Protein AF-0000000079011042 (afdb_homodimer)

Structure (mmCIF, N/CA/C/O backbone):
data_AF-0000000079011042-model_v1
#
loop_
_entity.id
_entity.type
_entity.pdbx_description
1 polymer 'Uncharacterized protein'
#
loop_
_atom_site.group_PDB
_atom_site.id
_atom_site.type_symbol
_atom_site.label_atom_id
_atom_site.label_alt_id
_atom_site.label_comp_id
_atom_site.label_asym_id
_atom_site.label_entity_id
_atom_site.label_seq_id
_atom_site.pdbx_PDB_ins_code
_atom_site.Cartn_x
_atom_site.Cartn_y
_atom_site.Cartn_z
_atom_site.occupancy
_atom_site.B_iso_or_equiv
_atom_site.auth_seq_id
_atom_site.auth_comp_id
_atom_site.auth_asym_id
_atom_site.auth_atom_id
_atom_site.pdbx_PDB_model_num
ATOM 1 N N . MET A 1 1 ? -38.312 -37.188 -21.188 1 20.52 1 MET A N 1
ATOM 2 C CA . MET A 1 1 ? -38.312 -37.312 -19.734 1 20.52 1 MET A CA 1
ATOM 3 C C . MET A 1 1 ? -37.5 -36.188 -19.094 1 20.52 1 MET A C 1
ATOM 5 O O . MET A 1 1 ? -36.344 -35.969 -19.453 1 20.52 1 MET A O 1
ATOM 9 N N . ALA A 1 2 ? -38.125 -35.094 -18.25 1 23.41 2 ALA A N 1
ATOM 10 C CA . ALA A 1 2 ? -37.875 -33.719 -17.766 1 23.41 2 ALA A CA 1
ATOM 11 C C . ALA A 1 2 ? -36.781 -33.719 -16.734 1 23.41 2 ALA A C 1
ATOM 13 O O . ALA A 1 2 ? -36.656 -34.625 -15.906 1 23.41 2 ALA A O 1
ATOM 14 N N . THR A 1 3 ? -35.688 -32.812 -16.844 1 22.62 3 THR A N 1
ATOM 15 C CA . THR A 1 3 ? -34.375 -32.469 -16.312 1 22.62 3 THR A CA 1
ATOM 16 C C . THR A 1 3 ? -34.469 -31.859 -14.922 1 22.62 3 THR A C 1
ATOM 18 O O . THR A 1 3 ? -34.844 -30.688 -14.789 1 22.62 3 THR A O 1
ATOM 21 N N . ARG A 1 4 ? -35.062 -32.469 -13.797 1 23.34 4 ARG A N 1
ATOM 22 C CA . ARG A 1 4 ? -35.5 -31.844 -12.555 1 23.34 4 ARG A CA 1
ATOM 23 C C . ARG A 1 4 ? -34.312 -31.266 -11.781 1 23.34 4 ARG A C 1
ATOM 25 O O . ARG A 1 4 ? -33.344 -31.984 -11.469 1 23.34 4 ARG A O 1
ATOM 32 N N . GLY A 1 5 ? -34.031 -29.844 -11.695 1 21.88 5 GLY A N 1
ATOM 33 C CA . GLY A 1 5 ? -33.031 -28.844 -11.359 1 21.88 5 GLY A CA 1
ATOM 34 C C . GLY A 1 5 ? -32.844 -28.688 -9.859 1 21.88 5 GLY A C 1
ATOM 35 O O . GLY A 1 5 ? -33.75 -28.359 -9.133 1 21.88 5 GLY A O 1
ATOM 36 N N . VAL A 1 6 ? -32 -29.5 -9.078 1 22.42 6 VAL A N 1
ATOM 37 C CA . VAL A 1 6 ? -31.891 -29.641 -7.633 1 22.42 6 VAL A CA 1
ATOM 38 C C . VAL A 1 6 ? -31.391 -28.328 -7.023 1 22.42 6 VAL A C 1
ATOM 40 O O . VAL A 1 6 ? -30.359 -27.812 -7.43 1 22.42 6 VAL A O 1
ATOM 43 N N . SER A 1 7 ? -32.25 -27.453 -6.191 1 20.88 7 SER A N 1
ATOM 44 C CA . SER A 1 7 ? -32.312 -26.172 -5.512 1 20.88 7 SER A CA 1
ATOM 45 C C . SER A 1 7 ? -31.406 -26.125 -4.289 1 20.88 7 SER A C 1
ATOM 47 O O . SER A 1 7 ? -31.703 -26.75 -3.268 1 20.88 7 SER A O 1
ATOM 49 N N . PHE A 1 8 ? -30.078 -26.125 -4.207 1 20.55 8 PHE A N 1
ATOM 50 C CA . PHE A 1 8 ? -29.25 -26.172 -3.006 1 20.55 8 PHE A CA 1
ATOM 51 C C . PHE A 1 8 ? -29.422 -24.906 -2.178 1 20.55 8 PHE A C 1
ATOM 53 O O . PHE A 1 8 ? -29.109 -23.812 -2.637 1 20.55 8 PHE A O 1
ATOM 60 N N . ARG A 1 9 ? -30.281 -24.859 -1.066 1 20 9 ARG A N 1
ATOM 61 C CA . ARG A 1 9 ? -30.719 -23.891 -0.067 1 20 9 ARG A CA 1
ATOM 62 C C . ARG A 1 9 ? -29.547 -23.391 0.77 1 20 9 ARG A C 1
ATOM 64 O O . ARG A 1 9 ? -28.875 -24.188 1.427 1 20 9 ARG A O 1
ATOM 71 N N . PHE A 1 10 ? -28.828 -22.25 0.557 1 19.45 10 PHE A N 1
ATOM 72 C CA . PHE A 1 10 ? -27.844 -21.422 1.244 1 19.45 10 PHE A CA 1
ATOM 73 C C . PHE A 1 10 ? -28.438 -20.859 2.535 1 19.45 10 PHE A C 1
ATOM 75 O O . PHE A 1 10 ? -29.344 -20.016 2.5 1 19.45 10 PHE A O 1
ATOM 82 N N . ILE A 1 11 ? -28.547 -21.578 3.721 1 19.67 11 ILE A N 1
ATOM 83 C CA . ILE A 1 11 ? -29.141 -21.234 5.012 1 19.67 11 ILE A CA 1
ATOM 84 C C . ILE A 1 11 ? -28.438 -20.016 5.602 1 19.67 11 ILE A C 1
ATOM 86 O O . ILE A 1 11 ? -27.219 -20.031 5.824 1 19.67 11 ILE A O 1
ATOM 90 N N . SER A 1 12 ? -28.984 -18.75 5.617 1 18.52 12 SER A N 1
ATOM 91 C CA . SER A 1 12 ? -28.828 -17.406 6.168 1 18.52 12 SER A CA 1
ATOM 92 C C . SER A 1 12 ? -28.891 -17.422 7.691 1 18.52 12 SER A C 1
ATOM 94 O O . SER A 1 12 ? -29.906 -17.812 8.273 1 18.52 12 SER A O 1
ATOM 96 N N . CYS A 1 13 ? -27.844 -17.828 8.5 1 19.19 13 CYS A N 1
ATOM 97 C CA . CYS A 1 13 ? -27.828 -17.891 9.953 1 19.19 13 CYS A CA 1
ATOM 98 C C . CYS A 1 13 ? -28.234 -16.562 10.57 1 19.19 13 CYS A C 1
ATOM 100 O O . CYS A 1 13 ? -27.484 -15.586 10.508 1 19.19 13 CYS A O 1
ATOM 102 N N . VAL A 1 14 ? -29.547 -16.172 10.641 1 17.09 14 VAL A N 1
ATOM 103 C CA . VAL A 1 14 ? -30.391 -15.078 11.141 1 17.09 14 VAL A CA 1
ATOM 104 C C . VAL A 1 14 ? -30.031 -14.781 12.594 1 17.09 14 VAL A C 1
ATOM 106 O O . VAL A 1 14 ? -29.562 -15.656 13.32 1 17.09 14 VAL A O 1
ATOM 109 N N . ALA A 1 15 ? -30.359 -13.531 13.047 1 18.25 15 ALA A N 1
ATOM 110 C CA . ALA A 1 15 ? -30.391 -12.375 13.938 1 18.25 15 ALA A CA 1
ATOM 111 C C . ALA A 1 15 ? -31.219 -12.656 15.18 1 18.25 15 ALA A C 1
ATOM 113 O O . ALA A 1 15 ? -32.219 -11.977 15.445 1 18.25 15 ALA A O 1
ATOM 114 N N . LEU A 1 16 ? -31.297 -13.914 15.75 1 16.11 16 LEU A N 1
ATOM 115 C CA . LEU A 1 16 ? -32.406 -14.039 16.688 1 16.11 16 LEU A CA 1
ATOM 116 C C . LEU A 1 16 ? -32.312 -13.008 17.797 1 16.11 16 LEU A C 1
ATOM 118 O O . LEU A 1 16 ? -31.203 -12.711 18.266 1 16.11 16 LEU A O 1
ATOM 122 N N . ILE A 1 17 ? -33.469 -12.516 18.438 1 17.62 17 ILE A N 1
ATOM 123 C CA . ILE A 1 17 ? -34.375 -11.578 19.094 1 17.62 17 ILE A CA 1
ATOM 124 C C . ILE A 1 17 ? -34.188 -11.68 20.609 1 17.62 17 ILE A C 1
ATOM 126 O O . ILE A 1 17 ? -34.75 -10.859 21.344 1 17.62 17 ILE A O 1
ATOM 130 N N . ALA A 1 18 ? -33.281 -12.539 21.203 1 16.64 18 ALA A N 1
ATOM 131 C CA . ALA A 1 18 ? -33.906 -13.008 22.438 1 16.64 18 ALA A CA 1
ATOM 132 C C . ALA A 1 18 ? -34.094 -11.852 23.422 1 16.64 18 ALA A C 1
ATOM 134 O O . ALA A 1 18 ? -33.25 -10.961 23.516 1 16.64 18 ALA A O 1
ATOM 135 N N . MET A 1 19 ? -35.219 -11.836 24.234 1 16.66 19 MET A N 1
ATOM 136 C CA . MET A 1 19 ? -36.281 -11.195 25 1 16.66 19 MET A CA 1
ATOM 137 C C . MET A 1 19 ? -35.75 -10.672 26.328 1 16.66 19 MET A C 1
ATOM 139 O O . MET A 1 19 ? -36.062 -9.547 26.734 1 16.66 19 MET A O 1
ATOM 143 N N . LEU A 1 20 ? -35.188 -11.562 27.25 1 16.36 20 LEU A N 1
ATOM 144 C CA . LEU A 1 20 ? -36 -11.742 28.453 1 16.36 20 LEU A CA 1
ATOM 145 C C . LEU A 1 20 ? -35.75 -10.625 29.453 1 16.36 20 LEU A C 1
ATOM 147 O O . LEU A 1 20 ? -34.75 -9.906 29.344 1 16.36 20 LEU A O 1
ATOM 151 N N . HIS A 1 21 ? -35.594 -10.914 30.828 1 17.55 21 HIS A N 1
ATOM 152 C CA . HIS A 1 21 ? -36.406 -10.742 32.031 1 17.55 21 HIS A CA 1
ATOM 153 C C . HIS A 1 21 ? -35.75 -9.727 32.969 1 17.55 21 HIS A C 1
ATOM 155 O O . HIS A 1 21 ? -36.406 -9.258 33.906 1 17.55 21 HIS A O 1
ATOM 161 N N . ALA A 1 22 ? -34.438 -9.289 32.969 1 17.78 22 ALA A N 1
ATOM 162 C CA . ALA A 1 22 ? -34 -9.273 34.344 1 17.78 22 ALA A CA 1
ATOM 163 C C . ALA A 1 22 ? -34.656 -8.148 35.125 1 17.78 22 ALA A C 1
ATOM 165 O O . ALA A 1 22 ? -34.656 -6.996 34.688 1 17.78 22 ALA A O 1
ATOM 166 N N . ALA A 1 23 ? -35.531 -8.43 36.125 1 18.31 23 ALA A N 1
ATOM 167 C CA . ALA A 1 23 ? -36.5 -7.871 37.062 1 18.31 23 ALA A CA 1
ATOM 168 C C . ALA A 1 23 ? -35.812 -6.992 38.094 1 18.31 23 ALA A C 1
ATOM 170 O O . ALA A 1 23 ? -36.438 -6.484 39.031 1 18.31 23 ALA A O 1
ATOM 171 N N . ASP A 1 24 ? -34.625 -6.379 37.812 1 18.48 24 ASP A N 1
ATOM 172 C CA . ASP A 1 24 ? -34.031 -6.062 39.125 1 18.48 24 ASP A CA 1
ATOM 173 C C . ASP A 1 24 ? -35 -5.273 40 1 18.48 24 ASP A C 1
ATOM 175 O O . ASP A 1 24 ? -35.812 -4.484 39.5 1 18.48 24 ASP A O 1
ATOM 179 N N . PRO A 1 25 ? -34.812 -5.535 41.312 1 19.03 25 PRO A N 1
ATOM 180 C CA . PRO A 1 25 ? -35.688 -5.402 42.5 1 19.03 25 PRO A CA 1
ATOM 181 C C . PRO A 1 25 ? -36 -3.943 42.812 1 19.03 25 PRO A C 1
ATOM 183 O O . PRO A 1 25 ? -35.344 -3.033 42.312 1 19.03 25 PRO A O 1
ATOM 186 N N . PRO A 1 26 ? -36.406 -3.791 44.094 1 18.61 26 PRO A N 1
ATOM 187 C CA . PRO A 1 26 ? -37.438 -3.082 44.812 1 18.61 26 PRO A CA 1
ATOM 188 C C . PRO A 1 26 ? -37.062 -1.648 45.156 1 18.61 26 PRO A C 1
ATOM 190 O O . PRO A 1 26 ? -35.875 -1.311 45.156 1 18.61 26 PRO A O 1
ATOM 193 N N . ALA A 1 27 ? -38.031 -0.776 45.531 1 20.2 27 ALA A N 1
ATOM 194 C CA . ALA A 1 27 ? -38.5 0.595 45.656 1 20.2 27 ALA A CA 1
ATOM 195 C C . ALA A 1 27 ? -37.969 1.25 46.906 1 20.2 27 ALA A C 1
ATOM 197 O O . ALA A 1 27 ? -38.375 2.357 47.281 1 20.2 27 ALA A O 1
ATOM 198 N N . SER A 1 28 ? -36.594 0.843 47.281 1 18.84 28 SER A N 1
ATOM 199 C CA . SER A 1 28 ? -36.5 1.133 48.719 1 18.84 28 SER A CA 1
ATOM 200 C C . SER A 1 28 ? -36.844 2.59 49 1 18.84 28 SER A C 1
ATOM 202 O O . SER A 1 28 ? -36.719 3.451 48.125 1 18.84 28 SER A O 1
ATOM 204 N N . THR A 1 29 ? -37.375 2.816 50.25 1 19.83 29 THR A N 1
ATOM 205 C CA . THR A 1 29 ? -38.156 3.758 51.062 1 19.83 29 THR A CA 1
ATOM 206 C C . THR A 1 29 ? -37.312 4.969 51.438 1 19.83 29 THR A C 1
ATOM 208 O O . THR A 1 29 ? -36.312 4.832 52.156 1 19.83 29 THR A O 1
ATOM 211 N N . THR A 1 30 ? -37.031 5.879 50.594 1 20.58 30 THR A N 1
ATOM 212 C CA . THR A 1 30 ? -36.188 7.027 50.906 1 20.58 30 THR A CA 1
ATOM 213 C C . THR A 1 30 ? -36.781 7.863 52.031 1 20.58 30 THR A C 1
ATOM 215 O O . THR A 1 30 ? -37.875 8.406 51.875 1 20.58 30 THR A O 1
ATOM 218 N N . PRO A 1 31 ? -36.469 7.445 53.281 1 19.62 31 PRO A N 1
ATOM 219 C CA . PRO A 1 31 ? -37.156 8.172 54.375 1 19.62 31 PRO A CA 1
ATOM 220 C C . PRO A 1 31 ? -37 9.688 54.25 1 19.62 31 PRO A C 1
ATOM 222 O O . PRO A 1 31 ? -36.094 10.156 53.562 1 19.62 31 PRO A O 1
ATOM 225 N N . ALA A 1 32 ? -37.812 10.422 55.188 1 20.98 32 ALA A N 1
ATOM 226 C CA . ALA A 1 32 ? -38.438 11.727 55.375 1 20.98 32 ALA A CA 1
ATOM 227 C C . ALA A 1 32 ? -37.469 12.727 55.938 1 20.98 32 ALA A C 1
ATOM 229 O O . ALA A 1 32 ? -37.781 13.914 56.094 1 20.98 32 ALA A O 1
ATOM 230 N N . GLU A 1 33 ? -36.125 12.555 55.844 1 20 33 GLU A N 1
ATOM 231 C CA . GLU A 1 33 ? -35.469 13.258 56.969 1 20 33 GLU A CA 1
ATOM 232 C C . GLU A 1 33 ? -35.844 14.734 56.969 1 20 33 GLU A C 1
ATOM 234 O O . GLU A 1 33 ? -36.094 15.328 55.906 1 20 33 GLU A O 1
ATOM 239 N N . SER A 1 34 ? -35.969 15.305 58.25 1 21.3 34 SER A N 1
ATOM 240 C CA . SER A 1 34 ? -36.438 16.469 59 1 21.3 34 SER A CA 1
ATOM 241 C C . SER A 1 34 ? -35.625 17.719 58.656 1 21.3 34 SER A C 1
ATOM 243 O O . SER A 1 34 ? -34.438 17.625 58.344 1 21.3 34 SER A O 1
ATOM 245 N N . SER A 1 35 ? -36.281 18.797 58.375 1 21.55 35 SER A N 1
ATOM 246 C CA . SER A 1 35 ? -36.031 20.141 57.844 1 21.55 35 SER A CA 1
ATOM 247 C C . SER A 1 35 ? -35.25 21 58.812 1 21.55 35 SER A C 1
ATOM 249 O O . SER A 1 35 ? -35.062 22.203 58.594 1 21.55 35 SER A O 1
ATOM 251 N N . THR A 1 36 ? -34.25 20.391 59.625 1 22.75 36 THR A N 1
ATOM 252 C CA . THR A 1 36 ? -33.844 21.344 60.625 1 22.75 36 THR A CA 1
ATOM 253 C C . THR A 1 36 ? -33.344 22.641 60 1 22.75 36 THR A C 1
ATOM 255 O O . THR A 1 36 ? -32.531 22.609 59.094 1 22.75 36 THR A O 1
ATOM 258 N N . THR A 1 37 ? -34 23.719 60.344 1 23.45 37 THR A N 1
ATOM 259 C CA . THR A 1 37 ? -34 25.125 59.969 1 23.45 37 THR A CA 1
ATOM 260 C C . THR A 1 37 ? -32.688 25.781 60.375 1 23.45 37 THR A C 1
ATOM 262 O O . THR A 1 37 ? -32.438 25.984 61.562 1 23.45 37 THR A O 1
ATOM 265 N N . THR A 1 38 ? -31.484 25.156 60.188 1 23.09 38 THR A N 1
ATOM 266 C CA . THR A 1 38 ? -30.375 25.828 60.844 1 23.09 38 THR A CA 1
ATOM 267 C C . THR A 1 38 ? -30.234 27.266 60.344 1 23.09 38 THR A C 1
ATOM 269 O O . THR A 1 38 ? -30.297 27.516 59.125 1 23.09 38 THR A O 1
ATOM 272 N N . THR A 1 39 ? -30.219 28.219 61.25 1 26.06 39 THR A N 1
ATOM 273 C CA . THR A 1 39 ? -30.141 29.672 61.312 1 26.06 39 THR A CA 1
ATOM 274 C C . THR A 1 39 ? -28.781 30.156 60.781 1 26.06 39 THR A C 1
ATOM 276 O O . THR A 1 39 ? -27.75 29.875 61.375 1 26.06 39 THR A O 1
ATOM 279 N N . THR A 1 40 ? -28.328 29.797 59.594 1 25.03 40 THR A N 1
ATOM 280 C CA . THR A 1 40 ? -26.953 30.172 59.25 1 25.03 40 THR A CA 1
ATOM 281 C C . THR A 1 40 ? -26.781 31.688 59.25 1 25.03 40 THR A C 1
ATOM 283 O O . THR A 1 40 ? -27.531 32.406 58.562 1 25.03 40 THR A O 1
ATOM 286 N N . THR A 1 41 ? -26.109 32.188 60.25 1 26.92 41 THR A N 1
ATOM 287 C CA . THR A 1 41 ? -25.562 33.531 60.438 1 26.92 41 THR A CA 1
ATOM 288 C C . THR A 1 41 ? -24.766 33.969 59.219 1 26.92 41 THR A C 1
ATOM 290 O O . THR A 1 41 ? -23.906 33.25 58.719 1 26.92 41 THR A O 1
ATOM 293 N N . THR A 1 42 ? -25.219 35.031 58.531 1 26.92 42 THR A N 1
ATOM 294 C CA . THR A 1 42 ? -24.781 35.688 57.281 1 26.92 42 THR A CA 1
ATOM 295 C C . THR A 1 42 ? -23.406 36.312 57.469 1 26.92 42 THR A C 1
ATOM 297 O O . THR A 1 42 ? -23.25 37.281 58.188 1 26.92 42 THR A O 1
ATOM 300 N N . THR A 1 43 ? -22.359 35.594 58 1 30.7 43 THR A N 1
ATOM 301 C CA . THR A 1 43 ? -21.094 36.344 58.031 1 30.7 43 THR A CA 1
ATOM 302 C C . THR A 1 43 ? -20.766 36.906 56.656 1 30.7 43 THR A C 1
ATOM 304 O O . THR A 1 43 ? -20.922 36.188 55.625 1 30.7 43 THR A O 1
ATOM 307 N N . ALA A 1 44 ? -20.469 38.25 56.531 1 35.19 44 ALA A N 1
ATOM 308 C CA . ALA A 1 44 ? -20.109 39.094 55.406 1 35.19 44 ALA A CA 1
ATOM 309 C C . ALA A 1 44 ? -18.875 38.562 54.688 1 35.19 44 ALA A C 1
ATOM 311 O O . ALA A 1 44 ? -17.766 38.594 55.219 1 35.19 44 ALA A O 1
ATOM 312 N N . SER A 1 45 ? -18.938 37.25 54.25 1 32.62 45 SER A N 1
ATOM 313 C CA . SER A 1 45 ? -17.766 36.688 53.594 1 32.62 45 SER A CA 1
ATOM 314 C C . SER A 1 45 ? -17.188 37.625 52.531 1 32.62 45 SER A C 1
ATOM 316 O O . SER A 1 45 ? -17.906 38.125 51.656 1 32.62 45 SER A O 1
ATOM 318 N N . THR A 1 46 ? -16.312 38.531 52.906 1 33.44 46 THR A N 1
ATOM 319 C CA . THR A 1 46 ? -15.469 39.281 52 1 33.44 46 THR A CA 1
ATOM 320 C C . THR A 1 46 ? -15.031 38.375 50.812 1 33.44 46 THR A C 1
ATOM 322 O O . THR A 1 46 ? -14.32 37.406 51.031 1 33.44 46 THR A O 1
ATOM 325 N N . THR A 1 47 ? -15.906 38.188 49.938 1 35.09 47 THR A N 1
ATOM 326 C CA . THR A 1 47 ? -15.648 37.344 48.781 1 35.09 47 THR A CA 1
ATOM 327 C C . THR A 1 47 ? -14.305 37.688 48.156 1 35.09 47 THR A C 1
ATOM 329 O O . THR A 1 47 ? -14.094 38.844 47.719 1 35.09 47 THR A O 1
ATOM 332 N N . PRO A 1 48 ? -13.18 37.125 48.688 1 39.16 48 PRO A N 1
ATOM 333 C CA . PRO A 1 48 ? -11.938 37.375 47.938 1 39.16 48 PRO A CA 1
ATOM 334 C C . PRO A 1 48 ? -12.164 37.531 46.438 1 39.16 48 PRO A C 1
ATOM 336 O O . PRO A 1 48 ? -13.125 36.969 45.906 1 39.16 48 PRO A O 1
ATOM 339 N N . LYS A 1 49 ? -11.773 38.688 45.906 1 39.12 49 LYS A N 1
ATOM 340 C CA . LYS A 1 49 ? -11.82 39 44.5 1 39.12 49 LYS A CA 1
ATOM 341 C C . LYS A 1 49 ? -11.602 37.75 43.656 1 39.12 49 LYS A C 1
ATOM 343 O O . LYS A 1 49 ? -10.562 37.094 43.75 1 39.12 49 LYS A O 1
ATOM 348 N N . GLN A 1 50 ? -12.539 36.969 43.406 1 38.56 50 GLN A N 1
ATOM 349 C CA . GLN A 1 50 ? -12.523 35.75 42.594 1 38.56 50 GLN A CA 1
ATOM 350 C C . GLN A 1 50 ? -11.555 35.875 41.438 1 38.56 50 GLN A C 1
ATOM 352 O O . GLN A 1 50 ? -11.609 36.844 40.688 1 38.56 50 GLN A O 1
ATOM 357 N N . PRO A 1 51 ? -10.336 35.406 41.562 1 42.09 51 PRO A N 1
ATOM 358 C CA . PRO A 1 51 ? -9.43 35.531 40.438 1 42.09 51 PRO A CA 1
ATOM 359 C C . PRO A 1 51 ? -10.164 35.5 39.094 1 42.09 51 PRO A C 1
ATOM 361 O O . PRO A 1 51 ? -11.148 34.781 38.938 1 42.09 51 PRO A O 1
ATOM 364 N N . THR A 1 52 ? -10.398 36.656 38.406 1 47.38 52 THR A N 1
ATOM 365 C CA . THR A 1 52 ? -11.047 36.875 37.125 1 47.38 52 THR A CA 1
ATOM 366 C C . THR A 1 52 ? -10.875 35.625 36.25 1 47.38 52 THR A C 1
ATOM 368 O O . THR A 1 52 ? -9.75 35.219 35.938 1 47.38 52 THR A O 1
ATOM 371 N N . LYS A 1 53 ? -11.695 34.719 36.312 1 56.88 53 LYS A N 1
ATOM 372 C CA . LYS A 1 53 ? -11.758 33.531 35.469 1 56.88 53 LYS A CA 1
ATOM 373 C C . LYS A 1 53 ? -11.594 33.906 33.969 1 56.88 53 LYS A C 1
ATOM 375 O O . LYS A 1 53 ? -12.359 34.719 33.438 1 56.88 53 LYS A O 1
ATOM 380 N N . ARG A 1 54 ? -10.453 33.781 33.406 1 76.12 54 ARG A N 1
ATOM 381 C CA . ARG A 1 54 ? -10.156 34.062 32 1 76.12 54 ARG A CA 1
ATOM 382 C C . ARG A 1 54 ? -10.805 33.031 31.094 1 76.12 54 ARG A C 1
ATOM 384 O O . ARG A 1 54 ? -10.461 31.859 31.141 1 76.12 54 ARG A O 1
ATOM 391 N N . ASN A 1 55 ? -12.031 33.531 30.484 1 89 55 ASN A N 1
ATOM 392 C CA . ASN A 1 55 ? -12.742 32.625 29.562 1 89 55 ASN A CA 1
ATOM 393 C C . ASN A 1 55 ? -12.375 32.906 28.109 1 89 55 ASN A C 1
ATOM 395 O O . ASN A 1 55 ? -12.312 34.062 27.703 1 89 55 ASN A O 1
ATOM 399 N N . LEU A 1 56 ? -12.047 31.906 27.484 1 92.75 56 LEU A N 1
ATOM 400 C CA . LEU A 1 56 ? -11.742 31.984 26.062 1 92.75 56 LEU A CA 1
ATOM 401 C C . LEU A 1 56 ? -13.023 32 25.234 1 92.75 56 LEU A C 1
ATOM 403 O O . LEU A 1 56 ? -13.906 31.156 25.438 1 92.75 56 LEU A O 1
ATOM 407 N N . LYS A 1 57 ? -13.242 33.031 24.469 1 94.19 57 LYS A N 1
ATOM 408 C CA . LYS A 1 57 ? -14.383 33.094 23.562 1 94.19 57 LYS A CA 1
ATOM 409 C C . LYS A 1 57 ? -14.109 32.312 22.281 1 94.19 57 LYS A C 1
ATOM 411 O O . LYS A 1 57 ? -13.281 32.688 21.469 1 94.19 57 LYS A O 1
ATOM 416 N N . VAL A 1 58 ? -14.844 31.219 22.141 1 95.75 58 VAL A N 1
ATOM 417 C CA . VAL A 1 58 ? -14.594 30.312 21.016 1 95.75 58 VAL A CA 1
ATOM 418 C C . VAL A 1 58 ? -15.859 30.188 20.172 1 95.75 58 VAL A C 1
ATOM 420 O O . VAL A 1 58 ? -16.953 29.969 20.703 1 95.75 58 VAL A O 1
ATOM 423 N N . LEU A 1 59 ? -15.71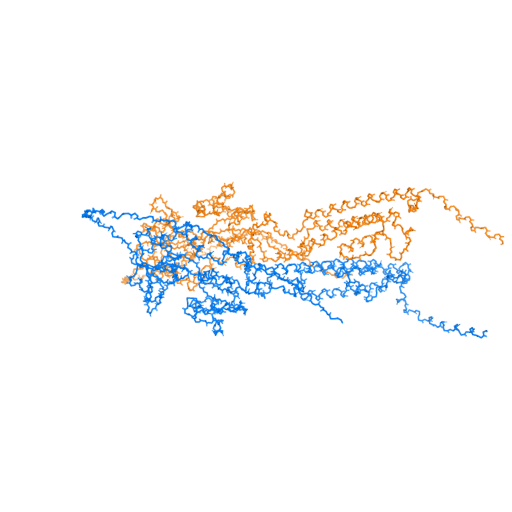9 30.406 18.875 1 95.25 59 LEU A N 1
ATOM 424 C CA . LEU A 1 59 ? -16.812 30.203 17.938 1 95.25 59 LEU A CA 1
ATOM 425 C C . LEU A 1 59 ? -16.688 28.844 17.234 1 95.25 59 LEU A C 1
ATOM 427 O O . LEU A 1 59 ? -15.586 28.328 17.062 1 95.25 59 LEU A O 1
ATOM 431 N N . THR A 1 60 ? -17.828 28.266 16.953 1 93.75 60 THR A N 1
ATOM 432 C CA . THR A 1 60 ? -17.812 26.969 16.266 1 93.75 60 THR A CA 1
ATOM 433 C C . THR A 1 60 ? -19.031 26.828 15.367 1 93.75 60 THR A C 1
ATOM 435 O O . THR A 1 60 ? -19.812 27.766 15.211 1 93.75 60 THR A O 1
ATOM 438 N N . LEU A 1 61 ? -19.094 25.844 14.602 1 89.56 61 LEU A N 1
ATOM 439 C CA . LEU A 1 61 ? -20.266 25.344 13.867 1 89.56 61 LEU A CA 1
ATOM 440 C C . LEU A 1 61 ? -20.375 23.828 13.977 1 89.56 61 LEU A C 1
ATOM 442 O O . LEU A 1 61 ? -19.391 23.156 14.266 1 89.56 61 LEU A O 1
ATOM 446 N N . LEU A 1 62 ? -21.594 23.328 13.844 1 87.25 62 LEU A N 1
ATOM 447 C CA . LEU A 1 62 ? -21.766 21.891 13.914 1 87.25 62 LEU A CA 1
ATOM 448 C C . LEU A 1 62 ? -21.172 21.203 12.695 1 87.25 62 LEU A C 1
ATOM 450 O O . LEU A 1 62 ? -21.531 21.516 11.562 1 87.25 62 LEU A O 1
ATOM 454 N N . ASP A 1 63 ? -20.156 20.406 12.961 1 86.25 63 ASP A N 1
ATOM 455 C CA . ASP A 1 63 ? -19.469 19.656 11.914 1 86.25 63 ASP A CA 1
ATOM 456 C C . ASP A 1 63 ? -19.016 18.297 12.422 1 86.25 63 ASP A C 1
ATOM 458 O O . ASP A 1 63 ? -17.828 18.109 12.75 1 86.25 63 ASP A O 1
ATOM 462 N N . PRO A 1 64 ? -19.922 17.344 12.422 1 85.88 64 PRO A N 1
ATOM 463 C CA . PRO A 1 64 ? -19.5 16.031 12.906 1 85.88 64 PRO A CA 1
ATOM 464 C C . PRO A 1 64 ? -18.344 15.445 12.086 1 85.88 64 PRO A C 1
ATOM 466 O O . PRO A 1 64 ? -18.312 15.602 10.859 1 85.88 64 PRO A O 1
ATOM 469 N N . PRO A 1 65 ? -17.375 14.773 12.742 1 90.12 65 PRO A N 1
ATOM 470 C CA . PRO A 1 65 ? -17.375 14.461 14.172 1 90.12 65 PRO A CA 1
ATOM 471 C C . PRO A 1 65 ? -16.547 15.453 14.984 1 90.12 65 PRO A C 1
ATOM 473 O O . PRO A 1 65 ? -16.141 15.148 16.125 1 90.12 65 PRO A O 1
ATOM 476 N N . PHE A 1 66 ? -16.25 16.516 14.438 1 93.19 66 PHE A N 1
ATOM 477 C CA . PHE A 1 66 ? -15.391 17.5 15.102 1 93.19 66 PHE A CA 1
ATOM 478 C C . PHE A 1 66 ? -16.156 18.234 16.188 1 93.19 66 PHE A C 1
ATOM 480 O O . PHE A 1 66 ? -15.609 18.484 17.266 1 93.19 66 PHE A O 1
ATOM 487 N N . VAL A 1 67 ? -17.344 18.594 15.875 1 92.81 67 VAL A N 1
ATOM 488 C CA . VAL A 1 67 ? -18.219 19.281 16.812 1 92.81 67 VAL A CA 1
ATOM 489 C C . VAL A 1 67 ? -19.641 18.75 16.688 1 92.81 67 VAL A C 1
ATOM 491 O O . VAL A 1 67 ? -20.25 18.828 15.625 1 92.81 67 VAL A O 1
ATOM 494 N N . MET A 1 68 ? -20.109 18.234 17.703 1 91.25 68 MET A N 1
ATOM 495 C CA . MET A 1 68 ? -21.469 17.688 17.766 1 91.25 68 MET A CA 1
ATOM 496 C C . MET A 1 68 ? -22.141 18.078 19.078 1 91.25 68 MET A C 1
ATOM 498 O O . MET A 1 68 ? -21.469 18.422 20.047 1 91.25 68 MET A O 1
ATOM 502 N N . HIS A 1 69 ? -23.5 18.047 19.031 1 88.56 69 HIS A N 1
ATOM 503 C CA . HIS A 1 69 ? -24.234 18.234 20.281 1 88.56 69 HIS A CA 1
ATOM 504 C C . HIS A 1 69 ? -24.234 16.969 21.125 1 88.56 69 HIS A C 1
ATOM 506 O O . HIS A 1 69 ? -24.219 15.859 20.594 1 88.56 69 HIS A O 1
ATOM 512 N N . THR A 1 70 ? -24.141 17.219 22.359 1 85.81 70 THR A N 1
ATOM 513 C CA . THR A 1 70 ? -24.344 16.078 23.25 1 85.81 70 THR A CA 1
ATOM 514 C C . THR A 1 70 ? -25.812 15.656 23.266 1 85.81 70 THR A C 1
ATOM 516 O O . THR A 1 70 ? -26.688 16.406 22.812 1 85.81 70 THR A O 1
ATOM 519 N N . ASP A 1 71 ? -26.031 14.383 23.672 1 75.88 71 ASP A N 1
ATOM 520 C CA . ASP A 1 71 ? -27.391 13.867 23.734 1 75.88 71 ASP A CA 1
ATOM 521 C C . ASP A 1 71 ? -28.266 14.742 24.625 1 75.88 71 ASP A C 1
ATOM 523 O O . ASP A 1 71 ? -29.484 14.852 24.406 1 75.88 71 ASP A O 1
ATOM 527 N N . ARG A 1 72 ? -27.75 15.375 25.656 1 70.88 72 ARG A N 1
ATOM 528 C CA . ARG A 1 72 ? -28.531 16.156 26.594 1 70.88 72 ARG A CA 1
ATOM 529 C C . ARG A 1 72 ? -28.688 17.594 26.109 1 70.88 72 ARG A C 1
ATOM 531 O O . ARG A 1 72 ? -29.359 18.406 26.75 1 70.88 72 ARG A O 1
ATOM 538 N N . GLY A 1 73 ? -28.344 17.891 24.875 1 59.41 73 GLY A N 1
ATOM 539 C CA . GLY A 1 73 ? -28.672 19.062 24.094 1 59.41 73 GLY A CA 1
ATOM 540 C C . GLY A 1 73 ? -27.719 20.219 24.328 1 59.41 73 GLY A C 1
ATOM 541 O O . GLY A 1 73 ? -27.391 20.969 23.406 1 59.41 73 GLY A O 1
ATOM 542 N N . GLU A 1 74 ? -27.344 20.672 25.578 1 66.12 74 GLU A N 1
ATOM 543 C CA . GLU A 1 74 ? -26.781 22 25.797 1 66.12 74 GLU A CA 1
ATOM 544 C C . GLU A 1 74 ? -25.266 21.969 25.703 1 66.12 74 GLU A C 1
ATOM 546 O O . GLU A 1 74 ? -24.625 23 25.453 1 66.12 74 GLU A O 1
ATOM 551 N N . ASP A 1 75 ? -24.641 20.859 25.609 1 85.69 75 ASP A N 1
ATOM 552 C CA . ASP A 1 75 ? -23.188 20.781 25.594 1 85.69 75 ASP A CA 1
ATOM 553 C C . ASP A 1 75 ? -22.656 20.188 24.297 1 85.69 75 ASP A C 1
ATOM 555 O O . ASP A 1 75 ? -23.438 19.641 23.5 1 85.69 75 ASP A O 1
ATOM 559 N N . PHE A 1 76 ? -21.375 20.609 23.984 1 92.19 76 PHE A N 1
ATOM 560 C CA . PHE A 1 76 ? -20.766 20.172 22.734 1 92.19 76 PHE A CA 1
ATOM 561 C C . PHE A 1 76 ? -19.797 19.016 22.984 1 92.19 76 PHE A C 1
ATOM 563 O O . PHE A 1 76 ? -19.172 18.938 24.047 1 92.19 76 PHE A O 1
ATOM 570 N N . ARG A 1 77 ? -19.828 18.109 22.125 1 92.31 77 ARG A N 1
ATOM 571 C CA . ARG A 1 77 ? -18.859 17.016 22.078 1 92.31 77 ARG A CA 1
ATOM 572 C C . ARG A 1 77 ? -18.281 16.859 20.688 1 92.31 77 ARG A C 1
ATOM 574 O O . ARG A 1 77 ? -18.812 17.406 19.719 1 92.31 77 ARG A O 1
ATOM 581 N N . GLY A 1 78 ? -17.094 16.172 20.672 1 93.69 78 GLY A N 1
ATOM 582 C CA . GLY A 1 78 ? -16.438 15.953 19.391 1 93.69 78 GLY A CA 1
ATOM 583 C C . GLY A 1 78 ? -14.922 15.969 19.484 1 93.69 78 GLY A C 1
ATOM 584 O O . GLY A 1 78 ? -14.367 16.359 20.516 1 93.69 78 GLY A O 1
ATOM 585 N N . PHE A 1 79 ? -14.367 15.625 18.406 1 94.62 79 PHE A N 1
ATOM 586 C CA . PHE A 1 79 ? -12.914 15.516 18.359 1 94.62 79 PHE A CA 1
ATOM 587 C C . PHE A 1 79 ? -12.258 16.859 18.672 1 94.62 79 PHE A C 1
ATOM 589 O O . PHE A 1 79 ? -11.391 16.938 19.547 1 94.62 79 PHE A O 1
ATOM 596 N N . ALA A 1 80 ? -12.664 17.906 17.984 1 95.75 80 ALA A N 1
ATOM 597 C CA . ALA A 1 80 ? -12.078 19.234 18.156 1 95.75 80 ALA A CA 1
ATOM 598 C C . ALA A 1 80 ? -12.383 19.797 19.531 1 95.75 80 ALA A C 1
ATOM 600 O O . ALA A 1 80 ? -11.547 20.484 20.125 1 95.75 80 ALA A O 1
ATOM 601 N N . VAL A 1 81 ? -13.562 19.516 20.031 1 95.06 81 VAL A N 1
ATOM 602 C CA . VAL A 1 81 ? -13.977 20.016 21.344 1 95.06 81 VAL A CA 1
ATOM 603 C C . VAL A 1 81 ? -13.133 19.391 22.438 1 95.06 81 VAL A C 1
ATOM 605 O O . VAL A 1 81 ? -12.703 20.062 23.375 1 95.06 81 VAL A O 1
ATOM 608 N N . GLU A 1 82 ? -12.922 18.172 22.297 1 95.5 82 GLU A N 1
ATOM 609 C CA . GLU A 1 82 ? -12.141 17.469 23.297 1 95.5 82 GLU A CA 1
ATOM 610 C C . GLU A 1 82 ? -10.68 17.922 23.281 1 95.5 82 GLU A C 1
ATOM 612 O O . GLU A 1 82 ? -10.039 18.031 24.328 1 95.5 82 GLU A O 1
ATOM 617 N N . VAL A 1 83 ? -10.172 18.156 22.094 1 96.12 83 VAL A N 1
ATOM 618 C CA . VAL A 1 83 ? -8.812 18.672 22 1 96.12 83 VAL A CA 1
ATOM 619 C C . VAL A 1 83 ? -8.734 20.031 22.688 1 96.12 83 VAL A C 1
ATOM 621 O O . VAL A 1 83 ? -7.793 20.281 23.453 1 96.12 83 VAL A O 1
ATOM 624 N N . LEU A 1 84 ? -9.703 20.859 22.469 1 95.81 84 LEU A N 1
ATOM 625 C CA . LEU A 1 84 ? -9.734 22.188 23.094 1 95.81 84 LEU A CA 1
ATOM 626 C C . LEU A 1 84 ? -9.844 22.062 24.609 1 95.81 84 LEU A C 1
ATOM 628 O O . LEU A 1 84 ? -9.195 22.812 25.344 1 95.81 84 LEU A O 1
ATOM 632 N N . ARG A 1 85 ? -10.656 21.141 25.031 1 94.56 85 ARG A N 1
ATOM 633 C CA . ARG A 1 85 ? -10.852 20.938 26.469 1 94.56 85 ARG A CA 1
ATOM 634 C C . ARG A 1 85 ? -9.539 20.531 27.141 1 94.56 85 ARG A C 1
ATOM 636 O O . ARG A 1 85 ? -9.234 21 28.234 1 94.56 85 ARG A O 1
ATOM 643 N N . GLU A 1 86 ? -8.836 19.719 26.516 1 94 86 GLU A N 1
ATOM 644 C CA . GLU A 1 86 ? -7.555 19.266 27.062 1 94 86 GLU A CA 1
ATOM 645 C C . GLU A 1 86 ? -6.512 20.375 27.016 1 94 86 GLU A C 1
ATOM 647 O O . GLU A 1 86 ? -5.648 20.453 27.891 1 94 86 GLU A O 1
ATOM 652 N N . ALA A 1 87 ? -6.562 21.203 26.062 1 94.44 87 ALA A N 1
ATOM 653 C CA . ALA A 1 87 ? -5.555 22.25 25.859 1 94.44 87 ALA A CA 1
ATOM 654 C C . ALA A 1 87 ? -5.832 23.469 26.734 1 94.44 87 ALA A C 1
ATOM 656 O O . ALA A 1 87 ? -4.906 24.172 27.125 1 94.44 87 ALA A O 1
ATOM 657 N N . THR A 1 88 ? -7.039 23.797 27.094 1 94.06 88 THR A N 1
ATOM 658 C CA . THR A 1 88 ? -7.48 25.047 27.703 1 94.06 88 THR A CA 1
ATOM 659 C C . THR A 1 88 ? -6.77 25.297 29.031 1 94.06 88 THR A C 1
ATOM 661 O O . THR A 1 88 ? -6.242 26.391 29.25 1 94.06 88 THR A O 1
ATOM 664 N N . PRO A 1 89 ? -6.625 24.266 29.844 1 91.25 89 PRO A N 1
ATOM 665 C CA . PRO A 1 89 ? -5.941 24.531 31.109 1 91.25 89 PRO A CA 1
ATOM 666 C C . PRO A 1 89 ? -4.477 24.906 30.922 1 91.25 89 PRO A C 1
ATOM 668 O O . PRO A 1 89 ? -3.936 25.703 31.703 1 91.25 89 PRO A O 1
ATOM 671 N N . LYS A 1 90 ? -3.889 24.453 29.969 1 89.88 90 LYS A N 1
ATOM 672 C CA . LYS A 1 90 ? -2.469 24.688 29.719 1 89.88 90 LYS A CA 1
ATOM 673 C C . LYS A 1 90 ? -2.246 26.031 29.031 1 89.88 90 LYS A C 1
ATOM 675 O O . LYS A 1 90 ? -1.123 26.547 29 1 89.88 90 LYS A O 1
ATOM 680 N N . LEU A 1 91 ? -3.281 26.578 28.438 1 90.44 91 LEU A N 1
ATOM 681 C CA . LEU A 1 91 ? -3.213 27.875 27.797 1 90.44 91 LEU A CA 1
ATOM 682 C C . LEU A 1 91 ? -3.361 29 28.812 1 90.44 91 LEU A C 1
ATOM 684 O O . LEU A 1 91 ? -3.186 30.172 28.484 1 90.44 91 LEU A O 1
ATOM 688 N N . GLY A 1 92 ? -3.641 28.641 30.062 1 87.25 92 GLY A N 1
ATOM 689 C CA . GLY A 1 92 ? -3.793 29.625 31.109 1 87.25 92 GLY A CA 1
ATOM 690 C C . GLY A 1 92 ? -5.223 30.125 31.266 1 87.25 92 GLY A C 1
ATOM 691 O O . GLY A 1 92 ? -5.457 31.188 31.844 1 87.25 92 GLY A O 1
ATOM 692 N N . TYR A 1 93 ? -6.152 29.453 30.656 1 90.62 93 TYR A N 1
ATOM 693 C CA . TYR A 1 93 ? -7.562 29.812 30.766 1 90.62 93 TYR A CA 1
ATOM 694 C C . TYR A 1 93 ? -8.305 28.812 31.641 1 90.62 93 TYR A C 1
ATOM 696 O O . TYR A 1 93 ? -7.926 27.641 31.719 1 90.62 93 TYR A O 1
ATOM 704 N N . ASP A 1 94 ? -9.312 29.25 32.375 1 88.06 94 ASP A N 1
ATOM 705 C CA . ASP A 1 94 ? -10.07 28.391 33.281 1 88.06 94 ASP A CA 1
ATOM 706 C C . ASP A 1 94 ? -11.117 27.578 32.5 1 88.06 94 ASP A C 1
ATOM 708 O O . ASP A 1 94 ? -11.398 26.438 32.844 1 88.06 94 ASP A O 1
ATOM 712 N N . ASP A 1 95 ? -11.672 28.266 31.562 1 90.19 95 ASP A N 1
ATOM 713 C CA . ASP A 1 95 ? -12.711 27.641 30.75 1 90.19 95 ASP A CA 1
ATOM 714 C C . ASP A 1 95 ? -12.859 28.344 29.406 1 90.19 95 ASP A C 1
ATOM 716 O O . ASP A 1 95 ? -12.109 29.281 29.109 1 90.19 95 ASP A O 1
ATOM 720 N N . PHE A 1 96 ? -13.703 27.703 28.594 1 92.19 96 PHE A N 1
ATOM 721 C CA . PHE A 1 96 ? -13.984 28.328 27.312 1 92.19 96 PHE A CA 1
ATOM 722 C C . PHE A 1 96 ? -15.484 28.359 27.031 1 92.19 96 PHE A C 1
ATOM 724 O O . PHE A 1 96 ? -16.219 27.469 27.469 1 92.19 96 PHE A O 1
ATOM 731 N N . ASP A 1 97 ? -15.953 29.469 26.469 1 91.81 97 ASP A N 1
ATOM 732 C CA . ASP A 1 97 ? -17.344 29.641 26.047 1 91.81 97 ASP A CA 1
ATOM 733 C C . ASP A 1 97 ? -17.5 29.328 24.562 1 91.81 97 ASP A C 1
ATOM 735 O O . ASP A 1 97 ? -17.094 30.125 23.719 1 91.81 97 ASP A O 1
ATOM 739 N N . LEU A 1 98 ? -18.031 28.172 24.344 1 92.5 98 LEU A N 1
ATOM 740 C CA . LEU A 1 98 ? -18.234 27.703 22.969 1 92.5 98 LEU A CA 1
ATOM 741 C C . LEU A 1 98 ? -19.625 28.078 22.469 1 92.5 98 LEU A C 1
ATOM 743 O O . LEU A 1 98 ? -20.625 27.656 23.047 1 92.5 98 LEU A O 1
ATOM 747 N N . LYS A 1 99 ? -19.719 28.891 21.391 1 91.12 99 LYS A N 1
ATOM 748 C CA . LYS A 1 99 ? -20.984 29.328 20.828 1 91.12 99 LYS A CA 1
ATOM 749 C C . LYS A 1 99 ? -21.016 29.062 19.328 1 91.12 99 LYS A C 1
ATOM 751 O O . LYS A 1 99 ? -20.016 29.234 18.625 1 91.12 99 LYS A O 1
ATOM 756 N N . ILE A 1 100 ? -22.141 28.703 18.859 1 90.75 100 ILE A N 1
ATOM 757 C CA . ILE A 1 100 ? -22.344 28.531 17.422 1 90.75 100 ILE A CA 1
ATOM 758 C C . ILE A 1 100 ? -22.516 29.891 16.766 1 90.75 100 ILE A C 1
ATOM 760 O O . ILE A 1 100 ? -23.281 30.734 17.234 1 90.75 100 ILE A O 1
ATOM 764 N N . HIS A 1 101 ? -21.719 30.078 15.781 1 87.31 101 HIS A N 1
ATOM 765 C CA . HIS A 1 101 ? -21.844 31.344 15.062 1 87.31 101 HIS A CA 1
ATOM 766 C C . HIS A 1 101 ? -23.219 31.484 14.43 1 87.31 101 HIS A C 1
ATOM 768 O O . HIS A 1 101 ? -23.797 30.5 13.953 1 87.31 101 HIS A O 1
ATOM 774 N N . ASN A 1 102 ? -23.766 32.594 14.312 1 80 102 ASN A N 1
ATOM 775 C CA . ASN A 1 102 ? -25.125 32.906 13.852 1 80 102 ASN A CA 1
ATOM 776 C C . ASN A 1 102 ? -25.312 32.469 12.398 1 80 102 ASN A C 1
ATOM 778 O O . ASN A 1 102 ? -26.359 31.922 12.039 1 80 102 ASN A O 1
ATOM 782 N N . ASP A 1 103 ? -24.328 32.719 11.539 1 76.94 103 ASP A N 1
ATOM 783 C CA . ASP A 1 103 ? -24.438 32.406 10.125 1 76.94 103 ASP A CA 1
ATOM 784 C C . ASP A 1 103 ? -24.109 30.953 9.859 1 76.94 103 ASP A C 1
ATOM 786 O O . ASP A 1 103 ? -24.391 30.422 8.781 1 76.94 103 ASP A O 1
ATOM 790 N N . ALA A 1 104 ? -23.656 30.25 10.836 1 72.44 104 ALA A N 1
ATOM 791 C CA . ALA A 1 104 ? -23.297 28.828 10.789 1 72.44 104 ALA A CA 1
ATOM 792 C C . ALA A 1 104 ? -22.484 28.516 9.539 1 72.44 104 ALA A C 1
ATOM 794 O O . ALA A 1 104 ? -22.75 27.516 8.867 1 72.44 104 ALA A O 1
ATOM 795 N N . ARG A 1 105 ? -21.656 29.516 9.102 1 80.38 105 ARG A N 1
ATOM 796 C CA . ARG A 1 105 ? -20.766 29.328 7.957 1 80.38 105 ARG A CA 1
ATOM 797 C C . ARG A 1 105 ? -19.312 29.453 8.375 1 80.38 105 ARG A C 1
ATOM 799 O O . ARG A 1 105 ? -18.969 30.234 9.266 1 80.38 105 ARG A O 1
ATOM 806 N N . PHE A 1 106 ? -18.5 28.688 7.816 1 82.88 106 PHE A N 1
ATOM 807 C CA . PHE A 1 106 ? -17.062 28.719 8.109 1 82.88 106 PHE A CA 1
ATOM 808 C C . PHE A 1 106 ? -16.484 30.094 7.828 1 82.88 106 PHE A C 1
ATOM 810 O O . PHE A 1 106 ? -15.945 30.75 8.727 1 82.88 106 PHE A O 1
ATOM 817 N N . GLY A 1 107 ? -16.641 30.641 6.641 1 81.88 107 GLY A N 1
ATOM 818 C CA . GLY A 1 107 ? -16.125 31.922 6.215 1 81.88 107 GLY A CA 1
ATOM 819 C C . GLY A 1 107 ? -15.664 31.938 4.773 1 81.88 107 GLY A C 1
ATOM 820 O O . GLY A 1 107 ? -15.008 31 4.32 1 81.88 107 GLY A O 1
ATOM 821 N N . ALA A 1 108 ? -16.156 32.844 4 1 79.62 108 ALA A N 1
ATOM 822 C CA . ALA A 1 108 ? -15.742 33.062 2.619 1 79.62 108 ALA A CA 1
ATOM 823 C C . ALA A 1 108 ? -15.273 34.5 2.42 1 79.62 108 ALA A C 1
ATOM 825 O O . ALA A 1 108 ? -15.664 35.406 3.168 1 79.62 108 ALA A O 1
ATOM 826 N N . GLU A 1 109 ? -14.391 34.625 1.469 1 83 109 GLU A N 1
ATOM 827 C CA . GLU A 1 109 ? -13.898 35.969 1.172 1 83 109 GLU A CA 1
ATOM 828 C C . GLU A 1 109 ? -14.938 36.781 0.417 1 83 109 GLU A C 1
ATOM 830 O O . GLU A 1 109 ? -15.273 36.469 -0.726 1 83 109 GLU A O 1
ATOM 835 N N . GLU A 1 110 ? -15.547 37.75 1.032 1 82.38 110 GLU A N 1
ATOM 836 C CA . GLU A 1 110 ? -16.531 38.625 0.398 1 82.38 110 GLU A CA 1
ATOM 837 C C . GLU A 1 110 ? -15.852 39.688 -0.439 1 82.38 110 GLU A C 1
ATOM 839 O O . GLU A 1 110 ? -16.266 39.969 -1.567 1 82.38 110 GLU A O 1
ATOM 844 N N . TYR A 1 111 ? -14.875 40.312 0.119 1 85 111 TYR A N 1
ATOM 845 C CA . TYR A 1 111 ? -14 41.281 -0.531 1 85 111 TYR A CA 1
ATOM 846 C C . TYR A 1 111 ? -12.539 40.906 -0.33 1 85 111 TYR A C 1
ATOM 848 O O . TYR A 1 111 ? -12.211 40.094 0.553 1 85 111 TYR A O 1
ATOM 856 N N . PRO A 1 112 ? -11.727 41.344 -1.259 1 83.75 112 PRO A N 1
ATOM 857 C CA . PRO A 1 112 ? -10.32 41 -1.081 1 83.75 112 PRO A CA 1
ATOM 858 C C . PRO A 1 112 ? -9.805 41.312 0.324 1 83.75 112 PRO A C 1
ATOM 860 O O . PRO A 1 112 ? -9.797 42.469 0.74 1 83.75 112 PRO A O 1
ATOM 863 N N . GLY A 1 113 ? -9.578 40.25 1.036 1 85.69 113 GLY A N 1
ATOM 864 C CA . GLY A 1 113 ? -8.992 40.406 2.357 1 85.69 113 GLY A CA 1
ATOM 865 C C . GLY A 1 113 ? -10.023 40.438 3.471 1 85.69 113 GLY A C 1
ATOM 866 O O . GLY A 1 113 ? -9.664 40.438 4.652 1 85.69 113 GLY A O 1
ATOM 867 N N . ILE A 1 114 ? -11.297 40.531 3.098 1 89.75 114 ILE A N 1
ATOM 868 C CA . ILE A 1 114 ? -12.352 40.625 4.098 1 89.75 114 ILE A CA 1
ATOM 869 C C . ILE A 1 114 ? -13.211 39.344 4.031 1 89.75 114 ILE A C 1
ATOM 871 O O . ILE A 1 114 ? -13.805 39.062 2.992 1 89.75 114 ILE A O 1
ATOM 875 N N . PHE A 1 115 ? -13.25 38.688 5.203 1 90.75 115 PHE A N 1
ATOM 876 C CA . PHE A 1 115 ? -13.961 37.438 5.254 1 90.75 115 PHE A CA 1
ATOM 877 C C . PHE A 1 115 ? -15.266 37.562 6.023 1 90.75 115 PHE A C 1
ATOM 879 O O . PHE A 1 115 ? -15.398 38.438 6.883 1 90.75 115 PHE A O 1
ATOM 886 N N . ASN A 1 116 ? -16.203 36.781 5.652 1 89.12 116 ASN A N 1
ATOM 887 C CA . ASN A 1 116 ? -17.438 36.656 6.41 1 89.12 116 ASN A CA 1
ATOM 888 C C . ASN A 1 116 ? -17.469 35.375 7.227 1 89.12 116 ASN A C 1
ATOM 890 O O . ASN A 1 116 ? -16.469 34.688 7.348 1 89.12 116 ASN A O 1
ATOM 894 N N . GLY A 1 117 ? -18.562 35.156 8 1 90.38 117 GLY A N 1
ATOM 895 C CA . GLY A 1 117 ? -18.688 33.938 8.781 1 90.38 117 GLY A CA 1
ATOM 896 C C . GLY A 1 117 ? -17.781 33.906 9.992 1 90.38 117 GLY A C 1
ATOM 897 O O . GLY A 1 117 ? -17.422 34.969 10.531 1 90.38 117 GLY A O 1
ATOM 898 N N . ILE A 1 118 ? -17.453 32.719 10.352 1 92.31 118 ILE A N 1
ATOM 899 C CA . ILE A 1 118 ? -16.656 32.531 11.562 1 92.31 118 ILE A CA 1
ATOM 900 C C . ILE A 1 118 ? -15.258 33.094 11.352 1 92.31 118 ILE A C 1
ATOM 902 O O . ILE A 1 118 ? -14.703 33.75 12.25 1 92.31 118 ILE A O 1
ATOM 906 N N . VAL A 1 119 ? -14.711 32.875 10.156 1 92.5 119 VAL A N 1
ATOM 907 C CA . VAL A 1 119 ? -13.398 33.438 9.852 1 92.5 119 VAL A CA 1
ATOM 908 C C . VAL A 1 119 ? -13.438 34.969 9.969 1 92.5 119 VAL A C 1
ATOM 910 O O . VAL A 1 119 ? -12.523 35.562 10.523 1 92.5 119 VAL A O 1
ATOM 913 N N . GLY A 1 120 ? -14.469 35.531 9.43 1 92.44 120 GLY A N 1
ATOM 914 C CA . GLY A 1 120 ? -14.633 37 9.547 1 92.44 120 GLY A CA 1
ATOM 915 C C . GLY A 1 120 ? -14.766 37.469 10.984 1 92.44 120 GLY A C 1
ATOM 916 O O . GLY A 1 120 ? -14.242 38.5 11.352 1 92.44 120 GLY A O 1
ATOM 917 N N . ALA A 1 121 ? -15.469 36.688 11.789 1 93.56 121 ALA A N 1
ATOM 918 C CA . ALA A 1 121 ? -15.672 37.031 13.195 1 93.56 121 ALA A CA 1
ATOM 919 C C . ALA A 1 121 ? -14.344 37.031 13.945 1 93.56 121 ALA A C 1
ATOM 921 O O . ALA A 1 121 ? -14.102 37.906 14.781 1 93.56 121 ALA A O 1
ATOM 922 N N . VAL A 1 122 ? -13.492 36.094 13.672 1 94.19 122 VAL A N 1
ATOM 923 C CA . VAL A 1 122 ? -12.188 36.031 14.328 1 94.19 122 VAL A CA 1
ATOM 924 C C . VAL A 1 122 ? -11.297 37.156 13.789 1 94.19 122 VAL A C 1
ATOM 926 O O . VAL A 1 122 ? -10.547 37.781 14.555 1 94.19 122 VAL A O 1
ATOM 929 N N . GLN A 1 123 ? -11.422 37.375 12.492 1 93.56 123 GLN A N 1
ATOM 930 C CA . GLN A 1 123 ? -10.656 38.469 11.867 1 93.56 123 GLN A CA 1
ATOM 931 C C . GLN A 1 123 ? -10.969 39.812 12.508 1 93.56 123 GLN A C 1
ATOM 933 O O . GLN A 1 123 ? -10.07 40.625 12.711 1 93.56 123 GLN A O 1
ATOM 938 N N . ASN A 1 124 ? -12.242 40 12.812 1 93 124 ASN A N 1
ATOM 939 C CA . ASN A 1 124 ? -12.688 41.281 13.391 1 93 124 ASN A CA 1
ATOM 940 C C . ASN A 1 124 ? -12.555 41.281 14.906 1 93 124 ASN A C 1
ATOM 942 O O . ASN A 1 124 ? -13.031 42.188 15.578 1 93 124 ASN A O 1
ATOM 946 N N . LYS A 1 125 ? -12.031 40.188 15.477 1 93.31 125 LYS A N 1
ATOM 947 C CA . LYS A 1 125 ? -11.688 40.062 16.891 1 93.31 125 LYS A CA 1
ATOM 948 C C . LYS A 1 125 ? -12.938 39.969 17.75 1 93.31 125 LYS A C 1
ATOM 950 O O . LYS A 1 125 ? -12.953 40.438 18.891 1 93.31 125 LYS A O 1
ATOM 955 N N . SER A 1 126 ? -14.008 39.531 17.141 1 92.12 126 SER A N 1
ATOM 956 C CA . SER A 1 126 ? -15.227 39.312 17.906 1 92.12 126 SER A CA 1
ATOM 957 C C . SER A 1 126 ? -15.125 38 18.703 1 92.12 126 SER A C 1
ATOM 959 O O . SER A 1 126 ? -15.859 37.812 19.688 1 92.12 126 SER A O 1
ATOM 961 N N . ALA A 1 127 ? -14.281 37.125 18.297 1 93.75 127 ALA A N 1
ATOM 962 C CA . ALA A 1 127 ? -13.953 35.906 18.984 1 93.75 127 ALA A CA 1
ATOM 963 C C . ALA A 1 127 ? -12.445 35.688 19.078 1 93.75 127 ALA A C 1
ATOM 965 O O . ALA A 1 127 ? -11.695 36.25 18.266 1 93.75 127 ALA A O 1
ATOM 966 N N . ASP A 1 128 ? -12.078 34.938 20.078 1 94 128 ASP A N 1
ATOM 967 C CA . ASP A 1 128 ? -10.648 34.688 20.266 1 94 128 ASP A CA 1
ATOM 968 C C . ASP A 1 128 ? -10.156 33.594 19.344 1 94 128 ASP A C 1
ATOM 970 O O . ASP A 1 128 ? -9.016 33.594 18.875 1 94 128 ASP A O 1
ATOM 974 N N . MET A 1 129 ? -10.945 32.625 19.203 1 95.38 129 MET A N 1
ATOM 975 C CA . MET A 1 129 ? -10.562 31.484 18.375 1 95.38 129 MET A CA 1
ATOM 976 C C . MET A 1 129 ? -11.797 30.781 17.812 1 95.38 129 MET A C 1
ATOM 978 O O . MET A 1 129 ? -12.922 31.047 18.25 1 95.38 129 MET A O 1
ATOM 982 N N . ALA A 1 130 ? -11.562 30.016 16.859 1 95 130 ALA A N 1
ATOM 983 C CA . ALA A 1 130 ? -12.617 29.188 16.281 1 95 130 ALA A CA 1
ATOM 984 C C . ALA A 1 130 ? -12.18 27.719 16.203 1 95 130 ALA A C 1
ATOM 986 O O . ALA A 1 130 ? -11.016 27.438 15.891 1 95 130 ALA A O 1
ATOM 987 N N . VAL A 1 131 ? -13.141 26.859 16.562 1 93.75 131 VAL A N 1
ATOM 988 C CA . VAL A 1 131 ? -12.844 25.438 16.562 1 93.75 131 VAL A CA 1
ATOM 989 C C . VAL A 1 131 ? -13.797 24.703 15.625 1 93.75 131 VAL A C 1
ATOM 991 O O . VAL A 1 131 ? -14.984 25.047 15.547 1 93.75 131 VAL A O 1
ATOM 994 N N . GLY A 1 132 ? -13.32 23.781 14.914 1 89.81 132 GLY A N 1
ATOM 995 C CA . GLY A 1 132 ? -14.047 23.016 13.914 1 89.81 132 GLY A CA 1
ATOM 996 C C . GLY A 1 132 ? -13.141 22.391 12.867 1 89.81 132 GLY A C 1
ATOM 997 O O . GLY A 1 132 ? -11.914 22.375 13.031 1 89.81 132 GLY A O 1
ATOM 998 N N . ALA A 1 133 ? -13.742 21.938 11.859 1 88.38 133 ALA A N 1
ATOM 999 C CA . ALA A 1 133 ? -12.969 21.359 10.773 1 88.38 133 ALA A CA 1
ATOM 1000 C C . ALA A 1 133 ? -12.57 22.438 9.758 1 88.38 133 ALA A C 1
ATOM 1002 O O . ALA A 1 133 ? -12.922 22.344 8.578 1 88.38 133 ALA A O 1
ATOM 1003 N N . PHE A 1 134 ? -11.844 23.359 10.211 1 89 134 PHE A N 1
ATOM 1004 C CA . PHE A 1 134 ? -11.375 24.406 9.32 1 89 134 PHE A CA 1
ATOM 1005 C C . PHE A 1 134 ? -10.172 23.938 8.508 1 89 134 PHE A C 1
ATOM 1007 O O . PHE A 1 134 ? -9.125 23.625 9.07 1 89 134 PHE A O 1
ATOM 1014 N N . THR A 1 135 ? -10.383 23.938 7.25 1 87.44 135 THR A N 1
ATOM 1015 C CA . THR A 1 135 ? -9.258 23.641 6.375 1 87.44 135 THR A CA 1
ATOM 1016 C C . THR A 1 135 ? -8.258 24.781 6.367 1 87.44 135 THR A C 1
ATOM 1018 O O . THR A 1 135 ? -8.641 25.953 6.262 1 87.44 135 THR A O 1
ATOM 1021 N N . ILE A 1 136 ? -7.035 24.438 6.562 1 90.19 136 ILE A N 1
ATOM 1022 C CA . ILE A 1 136 ? -5.973 25.438 6.523 1 90.19 136 ILE A CA 1
ATOM 1023 C C . ILE A 1 136 ? -5.664 25.812 5.07 1 90.19 136 ILE A C 1
ATOM 1025 O O . ILE A 1 136 ? -5.129 24.984 4.32 1 90.19 136 ILE A O 1
ATOM 1029 N N . THR A 1 137 ? -6.051 26.984 4.672 1 86.12 137 THR A N 1
ATOM 1030 C CA . THR A 1 137 ? -5.805 27.453 3.311 1 86.12 137 THR A CA 1
ATOM 1031 C C . THR A 1 137 ? -4.984 28.734 3.316 1 86.12 137 THR A C 1
ATOM 1033 O O . THR A 1 137 ? -4.938 29.438 4.324 1 86.12 137 THR A O 1
ATOM 1036 N N . SER A 1 138 ? -4.375 29.016 2.16 1 88.31 138 SER A N 1
ATOM 1037 C CA . SER A 1 138 ? -3.561 30.219 2.037 1 88.31 138 SER A CA 1
ATOM 1038 C C . SER A 1 138 ? -4.418 31.484 2.125 1 88.31 138 SER A C 1
ATOM 1040 O O . SER A 1 138 ? -4.008 32.469 2.725 1 88.31 138 SER A O 1
ATOM 1042 N N . LYS A 1 139 ? -5.555 31.406 1.589 1 85.5 139 LYS A N 1
ATOM 1043 C CA . LYS A 1 139 ? -6.445 32.562 1.599 1 85.5 139 LYS A CA 1
ATOM 1044 C C . LYS A 1 139 ? -6.871 32.906 3.02 1 85.5 139 LYS A C 1
ATOM 1046 O O . LYS A 1 139 ? -6.816 34.094 3.42 1 85.5 139 LYS A O 1
ATOM 1051 N N . ARG A 1 140 ? -7.332 31.953 3.732 1 87.12 140 ARG A N 1
ATOM 1052 C CA . ARG A 1 140 ? -7.754 32.188 5.109 1 87.12 140 ARG A CA 1
ATOM 1053 C C . ARG A 1 140 ? -6.574 32.594 5.98 1 87.12 140 ARG A C 1
ATOM 1055 O O . ARG A 1 140 ? -6.73 33.406 6.902 1 87.12 140 ARG A O 1
ATOM 1062 N N . SER A 1 141 ? -5.426 32.062 5.695 1 90.12 141 SER A N 1
ATOM 1063 C CA . SER A 1 141 ? -4.23 32.312 6.496 1 90.12 141 SER A CA 1
ATOM 1064 C C . SER A 1 141 ? -3.766 33.75 6.359 1 90.12 141 SER A C 1
ATOM 1066 O O . SER A 1 141 ? -2.996 34.25 7.188 1 90.12 141 SER A O 1
ATOM 1068 N N . GLN A 1 142 ? -4.219 34.469 5.355 1 88.56 142 GLN A N 1
ATOM 1069 C CA . GLN A 1 142 ? -3.9 35.875 5.203 1 88.56 142 GLN A CA 1
ATOM 1070 C C . GLN A 1 142 ? -4.684 36.75 6.195 1 88.56 142 GLN A C 1
ATOM 1072 O O . GLN A 1 142 ? -4.246 37.844 6.57 1 88.56 142 GLN A O 1
ATOM 1077 N N . ALA A 1 143 ? -5.836 36.156 6.609 1 88.62 143 ALA A N 1
ATOM 1078 C CA . ALA A 1 143 ? -6.746 36.938 7.453 1 88.62 143 ALA A CA 1
ATOM 1079 C C . ALA A 1 143 ? -6.629 36.5 8.914 1 88.62 143 ALA A C 1
ATOM 1081 O O . ALA A 1 143 ? -6.867 37.312 9.82 1 88.62 143 ALA A O 1
ATOM 1082 N N . VAL A 1 144 ? -6.375 35.281 9.086 1 91.38 144 VAL A N 1
ATOM 1083 C CA . VAL A 1 144 ? -6.328 34.719 10.438 1 91.38 144 VAL A CA 1
ATOM 1084 C C . VAL A 1 144 ? -5.109 33.812 10.594 1 91.38 144 VAL A C 1
ATOM 1086 O O . VAL A 1 144 ? -4.461 33.469 9.602 1 91.38 144 VAL A O 1
ATOM 1089 N N . GLU A 1 145 ? -4.797 33.531 11.82 1 91.25 145 GLU A N 1
ATOM 1090 C CA . GLU A 1 145 ? -3.697 32.594 12.102 1 91.25 145 GLU A CA 1
ATOM 1091 C C . GLU A 1 145 ? -4.215 31.203 12.406 1 91.25 145 GLU A C 1
ATOM 1093 O O . GLU A 1 145 ? -5.234 31.047 13.078 1 91.25 145 GLU A O 1
ATOM 1098 N N . PHE A 1 146 ? -3.445 30.297 11.891 1 93.38 146 PHE A N 1
ATOM 1099 C CA . PHE A 1 146 ? -3.826 28.906 12.125 1 93.38 146 PHE A CA 1
ATOM 1100 C C . PHE A 1 146 ? -2.873 28.234 13.109 1 93.38 146 PHE A C 1
ATOM 1102 O O . PHE A 1 146 ? -1.688 28.562 13.156 1 93.38 146 PHE A O 1
ATOM 1109 N N . SER A 1 147 ? -3.443 27.312 13.859 1 93.31 147 SER A N 1
ATOM 1110 C CA . SER A 1 147 ? -2.613 26.422 14.672 1 93.31 147 SER A CA 1
ATOM 1111 C C . SER A 1 147 ? -1.919 25.375 13.812 1 93.31 147 SER A C 1
ATOM 1113 O O . SER A 1 147 ? -2.197 25.266 12.617 1 93.31 147 SER A O 1
ATOM 1115 N N . GLN A 1 148 ? -0.979 24.703 14.492 1 92.81 148 GLN A N 1
ATOM 1116 C CA . GLN A 1 148 ? -0.476 23.5 13.852 1 92.81 148 GLN A CA 1
ATOM 1117 C C . GLN A 1 148 ? -1.61 22.516 13.539 1 92.81 148 GLN A C 1
ATOM 1119 O O . GLN A 1 148 ? -2.613 22.484 14.25 1 92.81 148 GLN A O 1
ATOM 1124 N N . PRO A 1 149 ? -1.441 21.75 12.484 1 93.06 149 PRO A N 1
ATOM 1125 C CA . PRO A 1 149 ? -2.539 20.891 12.031 1 93.06 149 PRO A CA 1
ATOM 1126 C C . PRO A 1 149 ? -2.918 19.812 13.055 1 93.06 149 PRO A C 1
ATOM 1128 O O . PRO A 1 149 ? -2.043 19.266 13.727 1 93.06 149 PRO A O 1
ATOM 1131 N N . LEU A 1 150 ? -4.211 19.609 13.172 1 92.06 150 LEU A N 1
ATOM 1132 C CA . LEU A 1 150 ? -4.746 18.531 14.008 1 92.06 150 LEU A CA 1
ATOM 1133 C C . LEU A 1 150 ? -4.762 17.219 13.25 1 92.06 150 LEU A C 1
ATOM 1135 O O . LEU A 1 150 ? -4.324 16.188 13.773 1 92.06 150 LEU A O 1
ATOM 1139 N N . ILE A 1 151 ? -5.273 17.344 12.125 1 89.38 151 ILE A N 1
ATOM 1140 C CA . ILE A 1 151 ? -5.406 16.188 11.242 1 89.38 151 ILE A CA 1
ATOM 1141 C C . ILE A 1 151 ? -4.984 16.578 9.828 1 89.38 151 ILE A C 1
ATOM 1143 O O . ILE A 1 151 ? -5.273 17.672 9.359 1 89.38 151 ILE A O 1
ATOM 1147 N N . THR A 1 152 ? -4.184 15.742 9.344 1 84.88 152 THR A N 1
ATOM 1148 C CA . THR A 1 152 ? -3.812 15.922 7.941 1 84.88 152 THR A CA 1
ATOM 1149 C C . THR A 1 152 ? -4.504 14.883 7.062 1 84.88 152 THR A C 1
ATOM 1151 O O . THR A 1 152 ? -4.539 13.695 7.406 1 84.88 152 THR A O 1
ATOM 1154 N N . GLY A 1 153 ? -5.07 15.383 6.211 1 82.25 153 GLY A N 1
ATOM 1155 C CA . GLY A 1 153 ? -5.746 14.555 5.227 1 82.25 153 GLY A CA 1
ATOM 1156 C C . GLY A 1 153 ? -5.938 15.25 3.893 1 82.25 153 GLY A C 1
ATOM 1157 O O . GLY A 1 153 ? -5.23 16.219 3.58 1 82.25 153 GLY A O 1
ATOM 1158 N N . GLY A 1 154 ? -6.656 15.016 3.088 1 88.06 154 GLY A N 1
ATOM 1159 C CA . GLY A 1 154 ? -7.062 15.492 1.775 1 88.06 154 GLY A CA 1
ATOM 1160 C C . GLY A 1 154 ? -8.445 15.023 1.37 1 88.06 154 GLY A C 1
ATOM 1161 O O . GLY A 1 154 ? -9.344 14.914 2.213 1 88.06 154 GLY A O 1
ATOM 1162 N N . TYR A 1 155 ? -8.578 15.055 0.234 1 90.19 155 TYR A N 1
ATOM 1163 C CA . TYR A 1 155 ? -9.852 14.555 -0.284 1 90.19 155 TYR A CA 1
ATOM 1164 C C . TYR A 1 155 ? -9.758 13.07 -0.602 1 90.19 155 TYR A C 1
ATOM 1166 O O . TYR A 1 155 ? -8.734 12.594 -1.095 1 90.19 155 TYR A O 1
ATOM 1174 N N . ARG A 1 156 ? -10.75 12.43 -0.224 1 90.5 156 ARG A N 1
ATOM 1175 C CA . ARG A 1 156 ? -10.844 11 -0.511 1 90.5 156 ARG A CA 1
ATOM 1176 C C . ARG A 1 156 ? -12.203 10.648 -1.107 1 90.5 156 ARG A C 1
ATOM 1178 O O . ARG A 1 156 ? -13.117 11.477 -1.12 1 90.5 156 ARG A O 1
ATOM 1185 N N . ALA A 1 157 ? -12.289 9.406 -1.632 1 92.56 157 ALA A N 1
ATOM 1186 C CA . ALA A 1 157 ? -13.523 8.961 -2.264 1 92.56 157 ALA A CA 1
ATOM 1187 C C . ALA A 1 157 ? -14.32 8.055 -1.332 1 92.56 157 ALA A C 1
ATOM 1189 O O . ALA A 1 157 ? -13.805 7.047 -0.845 1 92.56 157 ALA A O 1
ATOM 1190 N N . LEU A 1 158 ? -15.516 8.5 -1.071 1 93.56 158 LEU A N 1
ATOM 1191 C CA . LEU A 1 158 ? -16.469 7.656 -0.347 1 93.56 158 LEU A CA 1
ATOM 1192 C C . LEU A 1 158 ? -17.188 6.707 -1.298 1 93.56 158 LEU A C 1
ATOM 1194 O O . LEU A 1 158 ? -17.641 7.121 -2.363 1 93.56 158 LEU A O 1
ATOM 1198 N N . TYR A 1 159 ? -17.188 5.441 -0.955 1 90.19 159 TYR A N 1
ATOM 1199 C CA . TYR A 1 159 ? -17.688 4.391 -1.841 1 90.19 159 TYR A CA 1
ATOM 1200 C C . TYR A 1 159 ? -18.641 3.457 -1.105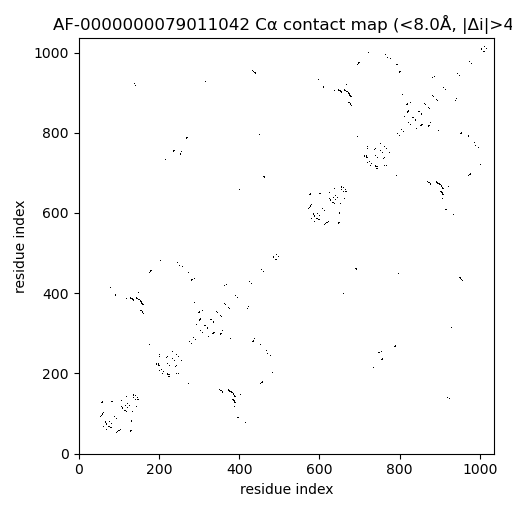 1 90.19 159 TYR A C 1
ATOM 1202 O O . TYR A 1 159 ? -18.422 3.139 0.067 1 90.19 159 TYR A O 1
ATOM 1210 N N . LYS A 1 160 ? -19.766 3.146 -1.828 1 89.12 160 LYS A N 1
ATOM 1211 C CA . LYS A 1 160 ? -20.656 2.123 -1.304 1 89.12 160 LYS A CA 1
ATOM 1212 C C . LYS A 1 160 ? -20.156 0.723 -1.643 1 89.12 160 LYS A C 1
ATOM 1214 O O . LYS A 1 160 ? -19.859 0.429 -2.801 1 89.12 160 LYS A O 1
ATOM 1219 N N . ILE A 1 161 ? -20.047 -0.082 -0.696 1 78.19 161 ILE A N 1
ATOM 1220 C CA . ILE A 1 161 ? -19.688 -1.48 -0.916 1 78.19 161 ILE A CA 1
ATOM 1221 C C . ILE A 1 161 ? -20.812 -2.182 -1.687 1 78.19 161 ILE A C 1
ATOM 1223 O O . ILE A 1 161 ? -21.938 -2.264 -1.211 1 78.19 161 ILE A O 1
ATOM 1227 N N . PRO A 1 162 ? -20.391 -2.547 -2.855 1 78.38 162 PRO A N 1
ATOM 1228 C CA . PRO A 1 162 ? -21.438 -3.191 -3.664 1 78.38 162 PRO A CA 1
ATOM 1229 C C . PRO A 1 162 ? -22.047 -4.406 -2.973 1 78.38 162 PRO A C 1
ATOM 1231 O O . PRO A 1 162 ? -21.344 -5.156 -2.291 1 78.38 162 PRO A O 1
ATOM 1234 N N . ASP A 1 163 ? -23.344 -4.555 -3.258 1 71.44 163 ASP A N 1
ATOM 1235 C CA . ASP A 1 163 ? -24.062 -5.68 -2.668 1 71.44 163 ASP A CA 1
ATOM 1236 C C . ASP A 1 163 ? -23.547 -7.008 -3.213 1 71.44 163 ASP A C 1
ATOM 1238 O O . ASP A 1 163 ? -23.641 -8.039 -2.545 1 71.44 163 ASP A O 1
ATOM 1242 N N . SER A 1 164 ? -22.969 -6.828 -4.477 1 63.28 164 SER A N 1
ATOM 1243 C CA . SER A 1 164 ? -22.469 -8.023 -5.137 1 63.28 164 SER A CA 1
ATOM 1244 C C . SER A 1 164 ? -21.234 -8.57 -4.422 1 63.28 164 SER A C 1
ATOM 1246 O O . SER A 1 164 ? -20.844 -9.727 -4.625 1 63.28 164 SER A O 1
ATOM 1248 N N . TRP A 1 165 ? -20.344 -7.637 -3.945 1 58.78 165 TRP A N 1
ATOM 1249 C CA . TRP A 1 165 ? -19.156 -8.094 -3.23 1 58.78 165 TRP A CA 1
ATOM 1250 C C . TRP A 1 165 ? -19.516 -9.219 -2.26 1 58.78 165 TRP A C 1
ATOM 1252 O O . TRP A 1 165 ? -18.625 -9.953 -1.807 1 58.78 165 TRP A O 1
ATOM 1262 N N . HIS A 1 166 ? -20.672 -9.336 -2.186 1 45.69 166 HIS A N 1
ATOM 1263 C CA . HIS A 1 166 ? -21.078 -10.555 -1.488 1 45.69 166 HIS A CA 1
ATOM 1264 C C . HIS A 1 166 ? -21.234 -11.719 -2.461 1 45.69 166 HIS A C 1
ATOM 1266 O O . HIS A 1 166 ? -22.266 -11.82 -3.145 1 45.69 166 HIS A O 1
ATOM 1272 N N . PRO A 1 167 ? -20.125 -12.023 -3.125 1 42.91 167 PRO A N 1
ATOM 1273 C CA . PRO A 1 167 ? -19.984 -12.812 -4.348 1 42.91 167 PRO A CA 1
ATOM 1274 C C . PRO A 1 167 ? -20.969 -13.984 -4.41 1 42.91 167 PRO A C 1
ATOM 1276 O O . PRO A 1 167 ? -21.078 -14.742 -3.447 1 42.91 167 PRO A O 1
ATOM 1279 N N . GLY A 1 168 ? -22.062 -13.711 -4.91 1 38.16 168 GLY A N 1
ATOM 1280 C CA . GLY A 1 168 ? -22.734 -14.883 -5.438 1 38.16 168 GLY A CA 1
ATOM 1281 C C . GLY A 1 168 ? -21.875 -15.68 -6.406 1 38.16 168 GLY A C 1
ATOM 1282 O O . GLY A 1 168 ? -20.875 -15.18 -6.922 1 38.16 168 GLY A O 1
ATOM 1283 N N . GLU A 1 169 ? -21.703 -16.938 -6.375 1 41.09 169 GLU A N 1
ATOM 1284 C CA . GLU A 1 169 ? -20.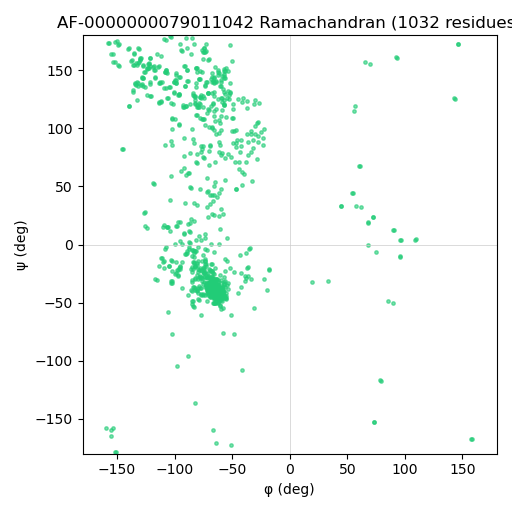984 -18.031 -7.016 1 41.09 169 GLU A CA 1
ATOM 1285 C C . GLU A 1 169 ? -21.016 -17.906 -8.539 1 41.09 169 GLU A C 1
ATOM 1287 O O . GLU A 1 169 ? -22.094 -17.938 -9.141 1 41.09 169 GLU A O 1
ATOM 1292 N N . ALA A 1 170 ? -20.453 -16.938 -9.156 1 40 170 ALA A N 1
ATOM 1293 C CA . ALA A 1 170 ? -20.609 -16.938 -10.609 1 40 170 ALA A CA 1
ATOM 1294 C C . ALA A 1 170 ? -20.188 -18.297 -11.195 1 40 170 ALA A C 1
ATOM 1296 O O . ALA A 1 170 ? -19.203 -18.891 -10.758 1 40 170 ALA A O 1
ATOM 1297 N N . MET A 1 171 ? -20.938 -18.938 -11.898 1 39.56 171 MET A N 1
ATOM 1298 C CA . MET A 1 171 ? -20.953 -20.266 -12.516 1 39.56 171 MET A CA 1
ATOM 1299 C C . MET A 1 171 ? -19.797 -20.406 -13.508 1 39.56 171 MET A C 1
ATOM 1301 O O . MET A 1 171 ? -19.203 -21.469 -13.633 1 39.56 171 MET A O 1
ATOM 1305 N N . VAL A 1 172 ? -19.438 -19.297 -14.367 1 46.88 172 VAL A N 1
ATOM 1306 C CA . VAL A 1 172 ? -18.609 -19.578 -15.531 1 46.88 172 VAL A CA 1
ATOM 1307 C C . VAL A 1 172 ? -17.141 -19.531 -15.141 1 46.88 172 VAL A C 1
ATOM 1309 O O . VAL A 1 172 ? -16.266 -19.422 -16 1 46.88 172 VAL A O 1
ATOM 1312 N N . THR A 1 173 ? -16.781 -19.609 -14.086 1 53.19 173 THR A N 1
ATOM 1313 C CA . THR A 1 173 ? -15.477 -19.594 -13.438 1 53.19 173 THR A CA 1
ATOM 1314 C C . THR A 1 173 ? -14.617 -20.766 -13.914 1 53.19 173 THR A C 1
ATOM 1316 O O . THR A 1 173 ? -13.391 -20.672 -13.922 1 53.19 173 THR A O 1
ATOM 1319 N N . LEU A 1 174 ? -15.195 -21.625 -14.859 1 55.97 174 LEU A N 1
ATOM 1320 C CA . LEU A 1 174 ? -14.469 -22.859 -15.148 1 55.97 174 LEU A CA 1
ATOM 1321 C C . LEU A 1 174 ? -13.578 -22.688 -16.375 1 55.97 174 LEU A C 1
ATOM 1323 O O . LEU A 1 174 ? -12.594 -23.422 -16.531 1 55.97 174 LEU A O 1
ATOM 1327 N N . LEU A 1 175 ? -13.711 -21.734 -17.391 1 61.91 175 LEU A N 1
ATOM 1328 C CA . LEU A 1 175 ? -12.914 -21.625 -18.594 1 61.91 175 LEU A CA 1
ATOM 1329 C C . LEU A 1 175 ? -11.852 -20.547 -18.438 1 61.91 175 LEU A C 1
ATOM 1331 O O . LEU A 1 175 ? -10.977 -20.391 -19.312 1 61.91 175 LEU A O 1
ATOM 1335 N N . ARG A 1 176 ? -11.812 -19.938 -17.312 1 66.25 176 ARG A N 1
ATOM 1336 C CA . ARG A 1 176 ? -11.008 -18.734 -17.141 1 66.25 176 ARG A CA 1
ATOM 1337 C C . ARG A 1 176 ? -9.562 -19.078 -16.797 1 66.25 176 ARG A C 1
ATOM 1339 O O . ARG A 1 176 ? -8.664 -18.25 -16.938 1 66.25 176 ARG A O 1
ATOM 1346 N N . PRO A 1 177 ? -9.258 -20.203 -16.531 1 69.88 177 PRO A N 1
ATOM 1347 C CA . PRO A 1 177 ? -7.871 -20.5 -16.172 1 69.88 177 PRO A CA 1
ATOM 1348 C C . PRO A 1 177 ? -6.922 -20.375 -17.359 1 69.88 177 PRO A C 1
ATOM 1350 O O . PRO A 1 177 ? -5.746 -20.062 -17.188 1 69.88 177 PRO A O 1
ATOM 1353 N N . PHE A 1 178 ? -7.387 -20.703 -18.672 1 74.81 178 PHE A N 1
ATOM 1354 C CA . PHE A 1 178 ? -6.562 -20.641 -19.875 1 74.81 178 PHE A CA 1
ATOM 1355 C C . PHE A 1 178 ? -7.027 -19.5 -20.781 1 74.81 178 PHE A C 1
ATOM 1357 O O . PHE A 1 178 ? -8.227 -19.25 -20.906 1 74.81 178 PHE A O 1
ATOM 1364 N N . SER A 1 179 ? -5.984 -18.781 -21.375 1 75.94 179 SER A N 1
ATOM 1365 C CA . SER A 1 179 ? -6.312 -17.781 -22.391 1 75.94 179 SER A CA 1
ATOM 1366 C C . SER A 1 179 ? -6.934 -18.438 -23.625 1 75.94 179 SER A C 1
ATOM 1368 O O . SER A 1 179 ? -6.727 -19.625 -23.875 1 75.94 179 SER A O 1
ATOM 1370 N N . PRO A 1 180 ? -7.762 -17.719 -24.359 1 78.5 180 PRO A N 1
ATOM 1371 C CA . PRO A 1 180 ? -8.352 -18.297 -25.562 1 78.5 180 PRO A CA 1
ATOM 1372 C C . PRO A 1 180 ? -7.305 -18.812 -26.547 1 78.5 180 PRO A C 1
ATOM 1374 O O . PRO A 1 180 ? -7.512 -19.844 -27.203 1 78.5 180 PRO A O 1
ATOM 1377 N N . GLY A 1 181 ? -6.156 -18.125 -26.688 1 80.62 181 GLY A N 1
ATOM 1378 C CA . GLY A 1 181 ? -5.082 -18.625 -27.531 1 80.62 181 GLY A CA 1
ATOM 1379 C C . GLY A 1 181 ? -4.52 -19.953 -27.062 1 80.62 181 GLY A C 1
ATOM 1380 O O . GLY A 1 181 ? -4.23 -20.828 -27.875 1 80.62 181 GLY A O 1
ATOM 1381 N N . LEU A 1 182 ? -4.367 -20.047 -25.828 1 84.88 182 LEU A N 1
ATOM 1382 C CA . LEU A 1 182 ? -3.842 -21.297 -25.266 1 84.88 182 LEU A CA 1
ATOM 1383 C C . LEU A 1 182 ? -4.824 -22.438 -25.484 1 84.88 182 LEU A C 1
ATOM 1385 O O . LEU A 1 182 ? -4.418 -23.578 -25.781 1 84.88 182 LEU A O 1
ATOM 1389 N N . TRP A 1 183 ? -6.141 -22.203 -25.391 1 81.69 183 TRP A N 1
ATOM 1390 C CA . TRP A 1 183 ? -7.145 -23.219 -25.672 1 81.69 183 TRP A CA 1
ATOM 1391 C C . TRP A 1 183 ? -7.016 -23.719 -27.109 1 81.69 183 TRP A C 1
ATOM 1393 O O . TRP A 1 183 ? -7.047 -24.938 -27.359 1 81.69 183 TRP A O 1
ATOM 1403 N N . VAL A 1 184 ? -6.828 -22.844 -28 1 87.25 184 VAL A N 1
ATOM 1404 C CA . VAL A 1 184 ? -6.723 -23.203 -29.422 1 87.25 184 VAL A CA 1
ATOM 1405 C C . VAL A 1 184 ? -5.453 -24.016 -29.656 1 87.25 184 VAL A C 1
ATOM 1407 O O . VAL A 1 184 ? -5.469 -25 -30.391 1 87.25 184 VAL A O 1
ATOM 1410 N N . LEU A 1 185 ? -4.414 -23.641 -29 1 89.69 185 LEU A N 1
ATOM 1411 C CA . LEU A 1 185 ? -3.154 -24.359 -29.188 1 89.69 185 LEU A CA 1
ATOM 1412 C C . LEU A 1 185 ? -3.23 -25.766 -28.594 1 89.69 185 LEU A C 1
ATOM 1414 O O . LEU A 1 185 ? -2.66 -26.703 -29.156 1 89.69 185 LEU A O 1
ATOM 1418 N N . ILE A 1 186 ? -3.846 -25.859 -27.5 1 88.25 186 ILE A N 1
ATOM 1419 C CA . ILE A 1 186 ? -4.012 -27.188 -26.906 1 88.25 186 ILE A CA 1
ATOM 1420 C C . ILE A 1 186 ? -4.816 -28.078 -27.844 1 88.25 186 ILE A C 1
ATOM 1422 O O . ILE A 1 186 ? -4.461 -29.25 -28.062 1 88.25 186 ILE A O 1
ATOM 1426 N N . VAL A 1 187 ? -5.898 -27.594 -28.469 1 86.06 187 VAL A N 1
ATOM 1427 C CA . VAL A 1 187 ? -6.711 -28.344 -29.406 1 86.06 187 VAL A CA 1
ATOM 1428 C C . VAL A 1 187 ? -5.883 -28.688 -30.641 1 86.06 187 VAL A C 1
ATOM 1430 O O . VAL A 1 187 ? -5.957 -29.812 -31.156 1 86.06 187 VAL A O 1
ATOM 1433 N N . PHE A 1 188 ? -5.094 -27.797 -31.062 1 90.62 188 PHE A N 1
ATOM 1434 C CA . PHE A 1 188 ? -4.227 -28.047 -32.219 1 90.62 188 PHE A CA 1
ATOM 1435 C C . PHE A 1 188 ? -3.236 -29.156 -31.906 1 90.62 188 PHE A C 1
ATOM 1437 O O . PHE A 1 188 ? -3.021 -30.047 -32.75 1 90.62 188 PHE A O 1
ATOM 1444 N N . MET A 1 189 ? -2.65 -29.094 -30.703 1 91.44 189 MET A N 1
ATOM 1445 C CA . MET A 1 189 ? -1.686 -30.125 -30.344 1 91.44 189 MET A CA 1
ATOM 1446 C C . MET A 1 189 ? -2.375 -31.469 -30.156 1 91.44 189 MET A C 1
ATOM 1448 O O . MET A 1 189 ? -1.79 -32.5 -30.453 1 91.44 189 MET A O 1
ATOM 1452 N N . PHE A 1 190 ? -3.547 -31.453 -29.672 1 88.44 190 PHE A N 1
ATOM 1453 C CA . PHE A 1 190 ? -4.355 -32.656 -29.594 1 88.44 190 PHE A CA 1
ATOM 1454 C C . PHE A 1 190 ? -4.555 -33.281 -30.969 1 88.44 190 PHE A C 1
ATOM 1456 O O . PHE A 1 190 ? -4.375 -34.5 -31.141 1 88.44 190 PHE A O 1
ATOM 1463 N N . VAL A 1 191 ? -4.887 -32.438 -31.984 1 88.88 191 VAL A N 1
ATOM 1464 C CA . VAL A 1 191 ? -5.113 -32.938 -33.344 1 88.88 191 VAL A CA 1
ATOM 1465 C C . VAL A 1 191 ? -3.801 -33.438 -33.938 1 88.88 191 VAL A C 1
ATOM 1467 O O . VAL A 1 191 ? -3.764 -34.5 -34.594 1 88.88 191 VAL A O 1
ATOM 1470 N N . LEU A 1 192 ? -2.783 -32.75 -33.688 1 92.12 192 LEU A N 1
ATOM 1471 C CA . LEU A 1 192 ? -1.479 -33.125 -34.219 1 92.12 192 LEU A CA 1
ATOM 1472 C C . LEU A 1 192 ? -1.02 -34.438 -33.625 1 92.12 192 LEU A C 1
ATOM 1474 O O . LEU A 1 192 ? -0.508 -35.312 -34.344 1 92.12 192 LEU A O 1
ATOM 1478 N N . ALA A 1 193 ? -1.129 -34.562 -32.312 1 91.88 193 ALA A N 1
ATOM 1479 C CA . ALA A 1 193 ? -0.73 -35.812 -31.672 1 91.88 193 ALA A CA 1
ATOM 1480 C C . ALA A 1 193 ? -1.587 -36.969 -32.156 1 91.88 193 ALA A C 1
ATOM 1482 O O . ALA A 1 193 ? -1.082 -38.094 -32.344 1 91.88 193 ALA A O 1
ATOM 1483 N N . SER A 1 194 ? -2.855 -36.781 -32.344 1 88.69 194 SER A N 1
ATOM 1484 C CA . SER A 1 194 ? -3.75 -37.812 -32.844 1 88.69 194 SER A CA 1
ATOM 1485 C C . SER A 1 194 ? -3.393 -38.219 -34.281 1 88.69 194 SER A C 1
ATOM 1487 O O . SER A 1 194 ? -3.404 -39.406 -34.594 1 88.69 194 SER A O 1
ATOM 1489 N N . LEU A 1 195 ? -3.07 -37.25 -35.062 1 90.81 195 LEU A N 1
ATOM 1490 C CA . LEU A 1 195 ? -2.668 -37.531 -36.438 1 90.81 195 LEU A CA 1
ATOM 1491 C C . LEU A 1 195 ? -1.337 -38.25 -36.469 1 90.81 195 LEU A C 1
ATOM 1493 O O . LEU A 1 195 ? -1.141 -39.156 -37.281 1 90.81 195 LEU A O 1
ATOM 1497 N N . ALA A 1 196 ? -0.469 -37.844 -35.594 1 92.44 196 ALA A N 1
ATOM 1498 C CA . ALA A 1 196 ? 0.812 -38.531 -35.531 1 92.44 196 ALA A CA 1
ATOM 1499 C C . ALA A 1 196 ? 0.618 -40 -35.125 1 92.44 196 ALA A C 1
ATOM 1501 O O . ALA A 1 196 ? 1.272 -40.906 -35.656 1 92.44 196 ALA A O 1
ATOM 1502 N N . LEU A 1 197 ? -0.225 -40.188 -34.188 1 89 197 LEU A N 1
ATOM 1503 C CA . LEU A 1 197 ? -0.505 -41.562 -33.781 1 89 197 LEU A CA 1
ATOM 1504 C C . LEU A 1 197 ? -1.128 -42.375 -34.906 1 89 197 LEU A C 1
ATOM 1506 O O . LEU A 1 197 ? -0.823 -43.562 -35.062 1 89 197 LEU A O 1
ATOM 1510 N N . TYR A 1 198 ? -1.953 -41.812 -35.656 1 86.12 198 TYR A N 1
ATOM 1511 C CA . TYR A 1 198 ? -2.561 -42.438 -36.812 1 86.12 198 TYR A CA 1
ATOM 1512 C C . TYR A 1 198 ? -1.504 -42.812 -37.844 1 86.12 198 TYR A C 1
ATOM 1514 O O . TYR A 1 198 ? -1.536 -43.906 -38.406 1 86.12 198 TYR A O 1
ATOM 1522 N N . ILE A 1 199 ? -0.596 -41.938 -38.062 1 88.06 199 ILE A N 1
ATOM 1523 C CA . ILE A 1 199 ? 0.464 -42.156 -39.062 1 88.06 199 ILE A CA 1
ATOM 1524 C C . ILE A 1 199 ? 1.342 -43.312 -38.594 1 88.06 199 ILE A C 1
ATOM 1526 O O . ILE A 1 199 ? 1.728 -44.188 -39.375 1 88.06 199 ILE A O 1
ATOM 1530 N N . ILE A 1 200 ? 1.582 -43.344 -37.344 1 87.5 200 ILE A N 1
ATOM 1531 C CA . ILE A 1 200 ? 2.385 -44.438 -36.781 1 87.5 200 ILE A CA 1
ATOM 1532 C C . ILE A 1 200 ? 1.631 -45.75 -36.938 1 87.5 200 ILE A C 1
ATOM 1534 O O . ILE A 1 200 ? 2.225 -46.781 -37.25 1 87.5 200 ILE A O 1
ATOM 1538 N N . GLY A 1 201 ? 0.382 -45.781 -36.688 1 81.38 201 GLY A N 1
ATOM 1539 C CA . GLY A 1 201 ? -0.425 -46.969 -36.844 1 81.38 201 GLY A CA 1
ATOM 1540 C C . GLY A 1 201 ? -0.471 -47.469 -38.281 1 81.38 201 GLY A C 1
ATOM 1541 O O . GLY A 1 201 ? -0.488 -48.688 -38.531 1 81.38 201 GLY A O 1
ATOM 1542 N N . ARG A 1 202 ? -0.37 -46.562 -39.219 1 79.44 202 ARG A N 1
ATOM 1543 C CA . ARG A 1 202 ? -0.482 -46.906 -40.625 1 79.44 202 ARG A CA 1
ATOM 1544 C C . ARG A 1 202 ? 0.86 -47.375 -41.188 1 79.44 202 ARG A C 1
ATOM 1546 O O . ARG A 1 202 ? 0.912 -48.281 -42.031 1 79.44 202 ARG A O 1
ATOM 1553 N N . PHE A 1 203 ? 1.943 -46.844 -40.625 1 81.81 203 PHE A N 1
ATOM 1554 C CA . PHE A 1 203 ? 3.223 -47.094 -41.281 1 81.81 203 PHE A CA 1
ATOM 1555 C C . PHE A 1 203 ? 4.086 -48.031 -40.438 1 81.81 203 PHE A C 1
ATOM 1557 O O . PHE A 1 203 ? 5.059 -48.594 -40.938 1 81.81 20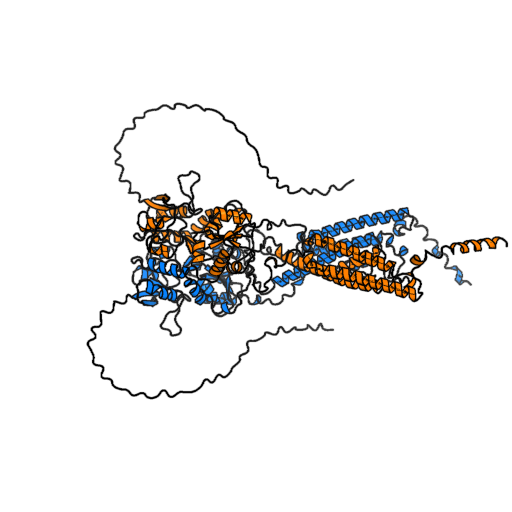3 PHE A O 1
ATOM 1564 N N . SER A 1 204 ? 3.758 -48.219 -39.25 1 80.62 204 SER A N 1
ATOM 1565 C CA . SER A 1 204 ? 4.598 -49.094 -38.438 1 80.62 204 SER A CA 1
ATOM 1566 C C . SER A 1 204 ? 4.234 -50.562 -38.656 1 80.62 204 SER A C 1
ATOM 1568 O O . SER A 1 204 ? 3.061 -50.938 -38.594 1 80.62 204 SER A O 1
ATOM 1570 N N . PRO A 1 205 ? 5.211 -51.375 -38.969 1 75.44 205 PRO A N 1
ATOM 1571 C CA . PRO A 1 205 ? 4.949 -52.781 -39.219 1 75.44 205 PRO A CA 1
ATOM 1572 C C . PRO A 1 205 ? 4.562 -53.531 -37.938 1 75.44 205 PRO A C 1
ATOM 1574 O O . PRO A 1 205 ? 3.945 -54.594 -38 1 75.44 205 PRO A O 1
ATOM 1577 N N . TYR A 1 206 ? 4.953 -52.906 -36.875 1 72.69 206 TYR A N 1
ATOM 1578 C CA . TYR A 1 206 ? 4.727 -53.594 -35.594 1 72.69 206 TYR A CA 1
ATOM 1579 C C . TYR A 1 206 ? 3.344 -53.281 -35.062 1 72.69 206 TYR A C 1
ATOM 1581 O O . TYR A 1 206 ? 2.914 -53.875 -34.062 1 72.69 206 TYR A O 1
ATOM 1589 N N . GLU A 1 207 ? 2.615 -52.406 -35.75 1 70.69 207 GLU A N 1
ATOM 1590 C CA . GLU A 1 207 ? 1.255 -52.094 -35.344 1 70.69 207 GLU A CA 1
ATOM 1591 C C . GLU A 1 207 ? 0.226 -52.781 -36.219 1 70.69 207 GLU A C 1
ATOM 1593 O O . GLU A 1 207 ? -0.956 -52.844 -35.875 1 70.69 207 GLU A O 1
ATOM 1598 N N . ASP A 1 208 ? 0.574 -53.344 -37.375 1 57.47 208 ASP A N 1
ATOM 1599 C CA . ASP A 1 208 ? -0.339 -53.938 -38.344 1 57.47 208 ASP A CA 1
ATOM 1600 C C . ASP A 1 208 ? -0.997 -55.188 -37.781 1 57.47 208 ASP A C 1
ATOM 1602 O O . ASP A 1 208 ? -0.33 -56.031 -37.156 1 57.47 208 ASP A O 1
ATOM 1606 N N . ILE A 1 209 ? -2.281 -55.156 -37.75 1 53.09 209 ILE A N 1
ATOM 1607 C CA . ILE A 1 209 ? -3.186 -56.188 -37.281 1 53.09 209 ILE A CA 1
ATOM 1608 C C . ILE A 1 209 ? -2.734 -57.562 -37.844 1 53.09 209 ILE A C 1
ATOM 1610 O O . ILE A 1 209 ? -2.863 -58.562 -37.156 1 53.09 209 ILE A O 1
ATOM 1614 N N . ALA A 1 210 ? -2.344 -57.594 -39.094 1 48.53 210 ALA A N 1
ATOM 1615 C CA . ALA A 1 210 ? -2.002 -58.875 -39.75 1 48.53 210 ALA A CA 1
ATOM 1616 C C . ALA A 1 210 ? -0.856 -59.562 -39 1 48.53 210 ALA A C 1
ATOM 1618 O O . ALA A 1 210 ? -0.792 -60.781 -38.938 1 48.53 210 ALA A O 1
ATOM 1619 N N . PHE A 1 211 ? -0.04 -58.781 -38.438 1 46.5 211 PHE A N 1
ATOM 1620 C CA . PHE A 1 211 ? 1.108 -59.344 -37.75 1 46.5 211 PHE A CA 1
ATOM 1621 C C . PHE A 1 211 ? 0.799 -59.531 -36.281 1 46.5 211 PHE A C 1
ATOM 1623 O O . PHE A 1 211 ? 1.247 -60.531 -35.656 1 46.5 211 PHE A O 1
ATOM 1630 N N . VAL A 1 212 ? 0.058 -58.562 -35.75 1 50.25 212 VAL A N 1
ATOM 1631 C CA . VAL A 1 212 ? -0.105 -58.656 -34.312 1 50.25 212 VAL A CA 1
ATOM 1632 C C . VAL A 1 212 ? -1.367 -59.438 -33.969 1 50.25 212 VAL A C 1
ATOM 1634 O O . VAL A 1 212 ? -1.46 -60.062 -32.906 1 50.25 212 VAL A O 1
ATOM 1637 N N . GLY A 1 213 ? -2.088 -60.125 -35 1 44.84 213 GLY A N 1
ATOM 1638 C CA . GLY A 1 213 ? -3.326 -60.844 -34.812 1 44.84 213 GLY A CA 1
ATOM 1639 C C . GLY A 1 213 ? -4.441 -60 -34.219 1 44.84 213 GLY A C 1
ATOM 1640 O O . GLY A 1 213 ? -4.184 -59.031 -33.5 1 44.84 213 GLY A O 1
ATOM 1641 N N . LYS A 1 214 ? -5.664 -59.812 -35 1 46.03 214 LYS A N 1
ATOM 1642 C CA . LYS A 1 214 ? -6.875 -59.156 -34.531 1 46.03 214 LYS A CA 1
ATOM 1643 C C . LYS A 1 214 ? -7.25 -59.594 -33.125 1 46.03 214 LYS A C 1
ATOM 1645 O O . LYS A 1 214 ? -7.645 -60.75 -32.906 1 46.03 214 LYS A O 1
ATOM 1650 N N . THR A 1 215 ? -6.543 -59.219 -32.156 1 44.06 215 THR A N 1
ATOM 1651 C CA . THR A 1 215 ? -7.102 -59.688 -30.906 1 44.06 215 THR A CA 1
ATOM 1652 C C . THR A 1 215 ? -8.281 -58.812 -30.484 1 44.06 215 THR A C 1
ATOM 1654 O O . THR A 1 215 ? -8.406 -57.656 -30.938 1 44.06 215 THR A O 1
ATOM 1657 N N . SER A 1 216 ? -9.398 -59.344 -29.891 1 43.31 216 SER A N 1
ATOM 1658 C CA . SER A 1 216 ? -10.703 -58.812 -29.516 1 43.31 216 SER A CA 1
ATOM 1659 C C . SER A 1 216 ? -10.602 -57.375 -29.031 1 43.31 216 SER A C 1
ATOM 1661 O O . SER A 1 216 ? -11.539 -56.594 -29.188 1 43.31 216 SER A O 1
ATOM 1663 N N . THR A 1 217 ? -9.523 -56.844 -28.469 1 45.72 217 THR A N 1
ATOM 1664 C CA . THR A 1 217 ? -9.547 -55.562 -27.797 1 45.72 217 THR A CA 1
ATOM 1665 C C . THR A 1 217 ? -8.789 -54.5 -28.594 1 45.72 217 THR A C 1
ATOM 1667 O O . THR A 1 217 ? -8.867 -53.312 -28.297 1 45.72 217 THR A O 1
ATOM 1670 N N . TYR A 1 218 ? -7.941 -55 -29.469 1 52.44 218 TYR A N 1
ATOM 1671 C CA . TYR A 1 218 ? -7.168 -53.969 -30.156 1 52.44 218 TYR A CA 1
ATOM 1672 C C . TYR A 1 218 ? -7.695 -53.75 -31.562 1 52.44 218 TYR A C 1
ATOM 1674 O O . TYR A 1 218 ? -7.516 -54.594 -32.438 1 52.44 218 TYR A O 1
ATOM 1682 N N . ASP A 1 219 ? -8.656 -52.875 -31.781 1 55.28 219 ASP A N 1
ATOM 1683 C CA . ASP A 1 219 ? -9.219 -52.562 -33.094 1 55.28 219 ASP A CA 1
ATOM 1684 C C . ASP A 1 219 ? -8.227 -51.781 -33.938 1 55.28 219 ASP A C 1
ATOM 1686 O O . ASP A 1 219 ? -8.586 -51.25 -35 1 55.28 219 ASP A O 1
ATOM 1690 N N . GLY A 1 220 ? -6.91 -51.844 -33.719 1 61.56 220 GLY A N 1
ATOM 1691 C CA . GLY A 1 220 ? -5.941 -51.188 -34.562 1 61.56 220 GLY A CA 1
ATOM 1692 C C . GLY A 1 220 ? -5.98 -49.656 -34.438 1 61.56 220 GLY A C 1
ATOM 1693 O O . GLY A 1 220 ? -6.898 -49.125 -33.812 1 61.56 220 GLY A O 1
ATOM 1694 N N . LEU A 1 221 ? -4.895 -48.906 -34.719 1 74 221 LEU A N 1
ATOM 1695 C CA . LEU A 1 221 ? -4.785 -47.438 -34.625 1 74 221 LEU A CA 1
ATOM 1696 C C . LEU A 1 221 ? -5.395 -46.781 -35.844 1 74 221 LEU A C 1
ATOM 1698 O O . LEU A 1 221 ? -4.668 -46.344 -36.75 1 74 221 LEU A O 1
ATOM 1702 N N . THR A 1 222 ? -6.875 -46.844 -35.969 1 73.5 222 THR A N 1
ATOM 1703 C CA . THR A 1 222 ? -7.605 -46.062 -36.969 1 73.5 222 THR A CA 1
ATOM 1704 C C . THR A 1 222 ? -7.668 -44.594 -36.594 1 73.5 222 THR A C 1
ATOM 1706 O O . THR A 1 222 ? -7.258 -44.219 -35.469 1 73.5 222 THR A O 1
ATOM 1709 N N . LEU A 1 223 ? -8.047 -43.812 -37.594 1 78.62 223 LEU A N 1
ATOM 1710 C CA . LEU A 1 223 ? -8.125 -42.375 -37.344 1 78.62 223 LEU A CA 1
ATOM 1711 C C . LEU A 1 223 ? -9.039 -42.094 -36.156 1 78.62 223 LEU A C 1
ATOM 1713 O O . LEU A 1 223 ? -8.68 -41.344 -35.25 1 78.62 223 LEU A O 1
ATOM 1717 N N . GLN A 1 224 ? -10.172 -42.719 -36.156 1 74 224 GLN A N 1
ATOM 1718 C CA . GLN A 1 224 ? -11.141 -42.469 -35.062 1 74 224 GLN A CA 1
ATOM 1719 C C . GLN A 1 224 ? -10.617 -43.031 -33.75 1 74 224 GLN A C 1
ATOM 1721 O O . GLN A 1 224 ? -10.773 -42.375 -32.688 1 74 224 GLN A O 1
ATOM 1726 N N . ASN A 1 225 ? -9.984 -44.125 -33.781 1 74.31 225 ASN A N 1
ATOM 1727 C CA . ASN A 1 225 ? -9.453 -44.719 -32.562 1 74.31 225 ASN A CA 1
ATOM 1728 C C . ASN A 1 225 ? -8.273 -43.906 -32 1 74.31 225 ASN A C 1
ATOM 1730 O O . ASN A 1 225 ? -8.102 -43.812 -30.781 1 74.31 225 ASN A O 1
ATOM 1734 N N . SER A 1 226 ? -7.492 -43.375 -32.875 1 82.25 226 SER A N 1
ATOM 1735 C CA . SER A 1 226 ? -6.371 -42.531 -32.438 1 82.25 226 SER A CA 1
ATOM 1736 C C . SER A 1 226 ? -6.863 -41.281 -31.766 1 82.25 226 SER A C 1
ATOM 1738 O O . SER A 1 226 ? -6.312 -40.875 -30.734 1 82.25 226 SER A O 1
ATOM 1740 N N . PHE A 1 227 ? -7.918 -40.719 -32.344 1 81.62 227 PHE A N 1
ATOM 1741 C CA . PHE A 1 227 ? -8.5 -39.531 -31.75 1 81.62 227 PHE A CA 1
ATOM 1742 C C . PHE A 1 227 ? -9.117 -39.875 -30.391 1 81.62 227 PHE A C 1
ATOM 1744 O O . PHE A 1 227 ? -8.977 -39.094 -29.438 1 81.62 227 PHE A O 1
ATOM 1751 N N . LEU A 1 228 ? -9.805 -40.938 -30.297 1 74.56 228 LEU A N 1
ATOM 1752 C CA . LEU A 1 228 ? -10.461 -41.312 -29.047 1 74.56 228 LEU A CA 1
ATOM 1753 C C . LEU A 1 228 ? -9.438 -41.625 -27.969 1 74.56 228 LEU A C 1
ATOM 1755 O O . LEU A 1 228 ? -9.648 -41.312 -26.797 1 74.56 228 LEU A O 1
ATOM 1759 N N . TYR A 1 229 ? -8.367 -42.219 -28.359 1 78.94 229 TYR A N 1
ATOM 1760 C CA . TYR A 1 229 ? -7.332 -42.562 -27.391 1 78.94 229 TYR A CA 1
ATOM 1761 C C . TYR A 1 229 ? -6.684 -41.281 -26.828 1 78.94 229 TYR A C 1
ATOM 1763 O O . TYR A 1 229 ? -6.535 -41.156 -25.609 1 78.94 229 TYR A O 1
ATOM 1771 N N . THR A 1 230 ? -6.27 -40.406 -27.656 1 83.44 230 THR A N 1
ATOM 1772 C CA . THR A 1 230 ? -5.617 -39.188 -27.219 1 83.44 230 THR A CA 1
ATOM 1773 C C . THR A 1 230 ? -6.574 -38.344 -26.391 1 83.44 230 THR A C 1
ATOM 1775 O O . THR A 1 230 ? -6.172 -37.719 -25.391 1 83.44 230 THR A O 1
ATOM 1778 N N . PHE A 1 231 ? -7.84 -38.406 -26.781 1 77.38 231 PHE A N 1
ATOM 1779 C CA . PHE A 1 231 ? -8.828 -37.625 -26.031 1 77.38 231 PHE A CA 1
ATOM 1780 C C . PHE A 1 231 ? -9.07 -38.25 -24.656 1 77.38 231 PHE A C 1
ATOM 1782 O O . PHE A 1 231 ? -9.156 -37.531 -23.656 1 77.38 231 PHE A O 1
ATOM 1789 N N . SER A 1 232 ? -9.289 -39.5 -24.609 1 73.31 232 SER A N 1
ATOM 1790 C CA . SER A 1 232 ? -9.539 -40.188 -23.344 1 73.31 232 SER A CA 1
ATOM 1791 C C . SER A 1 232 ? -8.383 -39.969 -22.359 1 73.31 232 SER A C 1
ATOM 1793 O O . SER A 1 232 ? -8.594 -39.844 -21.156 1 73.31 232 SER A O 1
ATOM 1795 N N . THR A 1 233 ? -7.203 -39.875 -22.844 1 77.62 233 THR A N 1
ATOM 1796 C CA . THR A 1 233 ? -6.039 -39.688 -21.984 1 77.62 233 THR A CA 1
ATOM 1797 C C . THR A 1 233 ? -5.965 -38.25 -21.5 1 77.62 233 THR A C 1
ATOM 1799 O O . THR A 1 233 ? -5.461 -38 -20.406 1 77.62 233 THR A O 1
ATOM 1802 N N . LEU A 1 234 ? -6.426 -37.406 -22.328 1 77.38 234 LEU A N 1
ATOM 1803 C CA . LEU A 1 234 ? -6.43 -36 -21.938 1 77.38 234 LEU A CA 1
ATOM 1804 C C . LEU A 1 234 ? -7.406 -35.75 -20.781 1 77.38 234 LEU A C 1
ATOM 1806 O O . LEU A 1 234 ? -7.141 -34.938 -19.891 1 77.38 234 LEU A O 1
ATOM 1810 N N . VAL A 1 235 ? -8.531 -36.469 -20.891 1 67.19 235 VAL A N 1
ATOM 1811 C CA . VAL A 1 235 ? -9.547 -36.25 -19.859 1 67.19 235 VAL A CA 1
ATOM 1812 C C . VAL A 1 235 ? -9.383 -37.312 -18.766 1 67.19 235 VAL A C 1
ATOM 1814 O O . VAL A 1 235 ? -10.312 -37.531 -17.984 1 67.19 235 VAL A O 1
ATOM 1817 N N . TRP A 1 236 ? -8.305 -37.938 -18.641 1 65.19 236 TRP A N 1
ATOM 1818 C CA . TRP A 1 236 ? -7.898 -38.875 -17.578 1 65.19 236 TRP A CA 1
ATOM 1819 C C . TRP A 1 236 ? -8.82 -40.062 -17.547 1 65.19 236 TRP A C 1
ATOM 1821 O O . TRP A 1 236 ? -9.203 -40.531 -16.469 1 65.19 236 TRP A O 1
ATOM 1831 N N . GLN A 1 237 ? -9.32 -40.406 -18.844 1 57.84 237 GLN A N 1
ATOM 1832 C CA . GLN A 1 237 ? -10.094 -41.656 -18.922 1 57.84 237 GLN A CA 1
ATOM 1833 C C . GLN A 1 237 ? -9.242 -42.812 -19.453 1 57.84 237 GLN A C 1
ATOM 1835 O O . GLN A 1 237 ? -8.32 -42.594 -20.25 1 57.84 237 GLN A O 1
ATOM 1840 N N . GLY A 1 238 ? -8.758 -43.875 -18.75 1 56.59 238 GLY A N 1
ATOM 1841 C CA . GLY A 1 238 ? -7.914 -45 -19.094 1 56.59 238 GLY A CA 1
ATOM 1842 C C . GLY A 1 238 ? -8.445 -45.844 -20.266 1 56.59 238 GLY A C 1
ATOM 1843 O O . GLY A 1 238 ? -9.312 -46.688 -20.078 1 56.59 238 GLY A O 1
ATOM 1844 N N . TYR A 1 239 ? -8.352 -45.344 -21.656 1 55.44 239 TYR A N 1
ATOM 1845 C CA . TYR A 1 239 ? -8.758 -46.156 -22.797 1 55.44 239 TYR A CA 1
ATOM 1846 C C . TYR A 1 239 ? -7.703 -47.219 -23.125 1 55.44 239 TYR A C 1
ATOM 1848 O O . TYR A 1 239 ? -6.504 -46.938 -23.016 1 55.44 239 TYR A O 1
ATOM 1856 N N . THR A 1 240 ? -8.016 -48.5 -23.219 1 56.34 240 THR A N 1
ATOM 1857 C CA . THR A 1 240 ? -7.293 -49.75 -23.203 1 56.34 240 THR A CA 1
ATOM 1858 C C . THR A 1 240 ? -6.523 -49.969 -24.5 1 56.34 240 THR A C 1
ATOM 1860 O O . THR A 1 240 ? -5.621 -50.812 -24.578 1 56.34 240 THR A O 1
ATOM 1863 N N . ALA A 1 241 ? -6.703 -49.219 -25.672 1 59.84 241 ALA A N 1
ATOM 1864 C CA . ALA A 1 241 ? -6.016 -49.625 -26.891 1 59.84 241 ALA A CA 1
ATOM 1865 C C . ALA A 1 241 ? -4.664 -48.938 -27.031 1 59.84 241 ALA A C 1
ATOM 1867 O O . ALA A 1 241 ? -4.543 -47.938 -27.734 1 59.84 241 ALA A O 1
ATOM 1868 N N . ALA A 1 242 ? -3.574 -49.406 -26.234 1 67.62 242 ALA A N 1
ATOM 1869 C CA . ALA A 1 242 ? -2.244 -48.812 -26.281 1 67.62 242 ALA A CA 1
ATOM 1870 C C . ALA A 1 242 ? -1.444 -49.344 -27.469 1 67.62 242 ALA A C 1
ATOM 1872 O O . ALA A 1 242 ? -1.583 -50.5 -27.844 1 67.62 242 ALA A O 1
ATOM 1873 N N . PRO A 1 243 ? -0.745 -48.375 -28.078 1 74.44 243 PRO A N 1
ATOM 1874 C CA . PRO A 1 243 ? 0.109 -48.812 -29.172 1 74.44 243 PRO A CA 1
ATOM 1875 C C . PRO A 1 243 ? 1.152 -49.844 -28.734 1 74.44 243 PRO A C 1
ATOM 1877 O O . PRO A 1 243 ? 1.62 -49.812 -27.594 1 74.44 243 PRO A O 1
ATOM 1880 N N . LYS A 1 244 ? 1.454 -50.812 -29.672 1 74.12 244 LYS A N 1
ATOM 1881 C CA . LYS A 1 244 ? 2.408 -51.875 -29.375 1 74.12 244 LYS A CA 1
ATOM 1882 C C . LYS A 1 244 ? 3.787 -51.562 -29.953 1 74.12 244 LYS A C 1
ATOM 1884 O O . LYS A 1 244 ? 4.797 -52.062 -29.469 1 74.12 244 LYS A O 1
ATOM 1889 N N . SER A 1 245 ? 3.828 -50.562 -30.875 1 79.06 245 SER A N 1
ATOM 1890 C CA . SER A 1 245 ? 5.109 -50.219 -31.453 1 79.06 245 SER A CA 1
ATOM 1891 C C . SER A 1 245 ? 5.906 -49.312 -30.531 1 79.06 245 SER A C 1
ATOM 1893 O O . SER A 1 245 ? 5.336 -48.625 -29.656 1 79.06 245 SER A O 1
ATOM 1895 N N . ILE A 1 246 ? 7.207 -49.375 -30.609 1 82.5 246 ILE A N 1
ATOM 1896 C CA . ILE A 1 246 ? 8.07 -48.531 -29.797 1 82.5 246 ILE A CA 1
ATOM 1897 C C . ILE A 1 246 ? 7.809 -47.062 -30.156 1 82.5 246 ILE A C 1
ATOM 1899 O O . ILE A 1 246 ? 7.781 -46.188 -29.266 1 82.5 246 ILE A O 1
ATOM 1903 N N . SER A 1 247 ? 7.648 -46.75 -31.469 1 87.19 247 SER A N 1
ATOM 1904 C CA . SER A 1 247 ? 7.375 -45.375 -31.875 1 87.19 247 SER A CA 1
ATOM 1905 C C . SER A 1 247 ? 6.062 -44.875 -31.281 1 87.19 247 SER A C 1
ATOM 1907 O O . SER A 1 247 ? 5.98 -43.75 -30.812 1 87.19 247 SER A O 1
ATOM 1909 N N . GLY A 1 248 ? 5.082 -45.719 -31.266 1 86.19 248 GLY A N 1
ATOM 1910 C CA . GLY A 1 248 ? 3.805 -45.344 -30.672 1 86.19 248 GLY A CA 1
ATOM 1911 C C . GLY A 1 248 ? 3.879 -45.156 -29.172 1 86.19 248 GLY A C 1
ATOM 1912 O O . GLY A 1 248 ? 3.271 -44.219 -28.625 1 86.19 248 GLY A O 1
ATOM 1913 N N . ARG A 1 249 ? 4.617 -45.906 -28.5 1 83.12 249 ARG A N 1
ATOM 1914 C CA . ARG A 1 249 ? 4.754 -45.844 -27.047 1 83.12 249 ARG A CA 1
ATOM 1915 C C . ARG A 1 249 ? 5.527 -44.594 -26.641 1 83.12 249 ARG A C 1
ATOM 1917 O O . ARG A 1 249 ? 5.246 -43.969 -25.609 1 83.12 249 ARG A O 1
ATOM 1924 N N . VAL A 1 250 ? 6.473 -44.25 -27.391 1 86.94 250 VAL A N 1
ATOM 1925 C CA . VAL A 1 250 ? 7.215 -43 -27.125 1 86.94 250 VAL A CA 1
ATOM 1926 C C . VAL A 1 250 ? 6.285 -41.812 -27.266 1 86.94 250 VAL A C 1
ATOM 1928 O O . VAL A 1 250 ? 6.27 -40.938 -26.406 1 86.94 250 VAL A O 1
ATOM 1931 N N . LEU A 1 251 ? 5.535 -41.812 -28.312 1 89.44 251 LEU A N 1
ATOM 1932 C CA . LEU A 1 251 ? 4.621 -40.719 -28.531 1 89.44 251 LEU A CA 1
ATOM 1933 C C . LEU A 1 251 ? 3.586 -40.625 -27.422 1 89.44 251 LEU A C 1
ATOM 1935 O O . LEU A 1 251 ? 3.32 -39.531 -26.906 1 89.44 251 LEU A O 1
ATOM 1939 N N . ILE A 1 252 ? 3.053 -41.719 -27.031 1 86.19 252 ILE A N 1
ATOM 1940 C CA . ILE A 1 252 ? 1.989 -41.688 -26.031 1 86.19 252 ILE A CA 1
ATOM 1941 C C . ILE A 1 252 ? 2.564 -41.281 -24.672 1 86.19 252 ILE A C 1
ATOM 1943 O O . ILE A 1 252 ? 1.908 -40.625 -23.891 1 86.19 252 ILE A O 1
ATOM 1947 N N . SER A 1 253 ? 3.748 -41.719 -24.438 1 84 253 SER A N 1
ATOM 1948 C CA . SER A 1 253 ? 4.379 -41.344 -23.172 1 84 253 SER A CA 1
ATOM 1949 C C . SER A 1 253 ? 4.555 -39.844 -23.078 1 84 253 SER A C 1
ATOM 1951 O O . SER A 1 253 ? 4.305 -39.25 -22.031 1 84 253 SER A O 1
ATOM 1953 N N . VAL A 1 254 ? 4.984 -39.219 -24.094 1 88.12 254 VAL A N 1
ATOM 1954 C CA . VAL A 1 254 ? 5.168 -37.781 -24.094 1 88.12 254 VAL A CA 1
ATOM 1955 C C . VAL A 1 254 ? 3.809 -37.094 -24.047 1 88.12 254 VAL A C 1
ATOM 1957 O O . VAL A 1 254 ? 3.652 -36.062 -23.375 1 88.12 254 VAL A O 1
ATOM 1960 N N . TRP A 1 255 ? 2.854 -37.625 -24.734 1 88 255 TRP A N 1
ATOM 1961 C CA . TRP A 1 255 ? 1.501 -37.094 -24.688 1 88 255 TRP A CA 1
ATOM 1962 C C . TRP A 1 255 ? 0.932 -37.125 -23.281 1 88 255 TRP A C 1
ATOM 1964 O O . TRP A 1 255 ? 0.269 -36.188 -22.828 1 88 255 TRP A O 1
ATOM 1974 N N . TRP A 1 256 ? 1.181 -38.219 -22.625 1 84.38 256 TRP A N 1
ATOM 1975 C CA . TRP A 1 256 ? 0.694 -38.344 -21.25 1 84.38 256 TRP A CA 1
ATOM 1976 C C . TRP A 1 256 ? 1.288 -37.25 -20.359 1 84.38 256 TRP A C 1
ATOM 1978 O O . TRP A 1 256 ? 0.59 -36.688 -19.516 1 84.38 256 TRP A O 1
ATOM 1988 N N . VAL A 1 257 ? 2.49 -36.938 -20.531 1 82.56 257 VAL A N 1
ATOM 1989 C CA . VAL A 1 257 ? 3.133 -35.875 -19.766 1 82.56 257 VAL A CA 1
ATOM 1990 C C . VAL A 1 257 ? 2.484 -34.531 -20.094 1 82.56 257 VAL A C 1
ATOM 1992 O O . VAL A 1 257 ? 2.209 -33.719 -19.188 1 82.56 257 VAL A O 1
ATOM 1995 N N . PHE A 1 258 ? 2.305 -34.344 -21.328 1 85.88 258 PHE A N 1
ATOM 1996 C CA . PHE A 1 258 ? 1.637 -33.125 -21.766 1 85.88 258 PHE A CA 1
ATOM 1997 C C . PHE A 1 258 ? 0.246 -33.031 -21.141 1 85.88 258 PHE A C 1
ATOM 1999 O O . PHE A 1 258 ? -0.153 -31.953 -20.672 1 85.88 258 PHE A O 1
ATOM 2006 N N . ALA A 1 259 ? -0.472 -34.125 -21.156 1 82.69 259 ALA A N 1
ATOM 2007 C CA . ALA A 1 259 ? -1.833 -34.156 -20.625 1 82.69 259 ALA A CA 1
ATOM 2008 C C . ALA A 1 259 ? -1.839 -33.844 -19.125 1 82.69 259 ALA A C 1
ATOM 2010 O O . ALA A 1 259 ? -2.656 -33.062 -18.641 1 82.69 259 ALA A O 1
ATOM 2011 N N . VAL A 1 260 ? -0.98 -34.375 -18.438 1 80.5 260 VAL A N 1
ATOM 2012 C CA . VAL A 1 260 ? -0.906 -34.125 -16.984 1 80.5 260 VAL A CA 1
ATOM 2013 C C . VAL A 1 260 ? -0.54 -32.688 -16.719 1 80.5 260 VAL A C 1
ATOM 2015 O O . VAL A 1 260 ? -1.104 -32.062 -15.812 1 80.5 260 VAL A O 1
ATOM 2018 N N . MET A 1 261 ? 0.347 -32.25 -17.469 1 82 261 MET A N 1
ATOM 2019 C CA . MET A 1 261 ? 0.745 -30.859 -17.297 1 82 261 MET A CA 1
ATOM 2020 C C . MET A 1 261 ? -0.409 -29.922 -17.625 1 82 261 MET A C 1
ATOM 2022 O O . MET A 1 261 ? -0.595 -28.906 -16.953 1 82 261 MET A O 1
ATOM 2026 N N . THR A 1 262 ? -1.1 -30.25 -18.672 1 82.69 262 THR A N 1
ATOM 2027 C CA . THR A 1 262 ? -2.225 -29.406 -19.078 1 82.69 262 THR A CA 1
ATOM 2028 C C . THR A 1 262 ? -3.32 -29.422 -18.016 1 82.69 262 THR A C 1
ATOM 2030 O O . THR A 1 262 ? -3.84 -28.375 -17.625 1 82.69 262 THR A O 1
ATOM 2033 N N . VAL A 1 263 ? -3.65 -30.578 -17.516 1 79.25 263 VAL A N 1
ATOM 2034 C CA . VAL A 1 263 ? -4.691 -30.703 -16.5 1 79.25 263 VAL A CA 1
ATOM 2035 C C . VAL A 1 263 ? -4.227 -30.047 -15.195 1 79.25 263 VAL A C 1
ATOM 2037 O O . VAL A 1 263 ? -5.004 -29.359 -14.516 1 79.25 263 VAL A O 1
ATOM 2040 N N . ALA A 1 264 ? -3.012 -30.25 -14.906 1 76.5 264 ALA A N 1
ATOM 2041 C CA . ALA A 1 264 ? -2.453 -29.641 -13.711 1 76.5 264 ALA A CA 1
ATOM 2042 C C . ALA A 1 264 ? -2.498 -28.109 -13.805 1 76.5 264 ALA A C 1
ATOM 2044 O O . ALA A 1 264 ? -2.857 -27.438 -12.844 1 76.5 264 ALA A O 1
ATOM 2045 N N . ALA A 1 265 ? -2.1 -27.641 -14.898 1 78.38 265 ALA A N 1
ATOM 2046 C CA . ALA A 1 265 ? -2.143 -26.188 -15.109 1 78.38 265 ALA A CA 1
ATOM 2047 C C . ALA A 1 265 ? -3.572 -25.672 -15.023 1 78.38 265 ALA A C 1
ATOM 2049 O O . ALA A 1 265 ? -3.814 -24.594 -14.477 1 78.38 265 ALA A O 1
ATOM 2050 N N . TYR A 1 266 ? -4.449 -26.406 -15.602 1 74.75 266 TYR A N 1
ATOM 2051 C CA . TYR A 1 266 ? -5.848 -26 -15.562 1 74.75 266 TYR A CA 1
ATOM 2052 C C . TYR A 1 266 ? -6.363 -25.953 -14.125 1 74.75 266 TYR A C 1
ATOM 2054 O O . TYR A 1 266 ? -7.02 -25 -13.727 1 74.75 266 TYR A O 1
ATOM 2062 N N . ILE A 1 267 ? -6.125 -26.969 -13.383 1 74.38 267 ILE A N 1
ATOM 2063 C CA . ILE A 1 267 ? -6.578 -27.031 -12 1 74.38 267 ILE A CA 1
ATOM 2064 C C . ILE A 1 267 ? -5.93 -25.906 -11.195 1 74.38 267 ILE A C 1
ATOM 2066 O O . ILE A 1 267 ? -6.594 -25.25 -10.383 1 74.38 267 ILE A O 1
ATOM 2070 N N . ALA A 1 268 ? -4.723 -25.703 -11.445 1 71.69 268 ALA A N 1
ATOM 2071 C CA . ALA A 1 268 ? -4.016 -24.625 -10.742 1 71.69 268 ALA A CA 1
ATOM 2072 C C . ALA A 1 268 ? -4.633 -23.266 -11.055 1 71.69 268 ALA A C 1
ATOM 2074 O O . ALA A 1 268 ? -4.848 -22.453 -10.156 1 71.69 268 ALA A O 1
ATOM 2075 N N . GLY A 1 269 ? -4.793 -23.047 -12.289 1 68.31 269 GLY A N 1
ATOM 2076 C CA . GLY A 1 269 ? -5.434 -21.797 -12.688 1 68.31 269 GLY A CA 1
ATOM 2077 C C . GLY A 1 269 ? -6.809 -21.625 -12.078 1 68.31 269 GLY A C 1
ATOM 2078 O O . GLY A 1 269 ? -7.168 -20.516 -11.656 1 68.31 269 GLY A O 1
ATOM 2079 N N . LEU A 1 270 ? -7.562 -22.656 -12.008 1 63.53 270 LEU A N 1
ATOM 2080 C CA . LEU A 1 270 ? -8.898 -22.609 -11.422 1 63.53 270 LEU A CA 1
ATOM 2081 C C . LEU A 1 270 ? -8.828 -22.281 -9.938 1 63.53 270 LEU A C 1
ATOM 2083 O O . LEU A 1 270 ? -9.656 -21.531 -9.422 1 63.53 270 LEU A O 1
ATOM 2087 N N . CYS A 1 271 ? -7.871 -22.812 -9.258 1 65.38 271 CYS A N 1
ATOM 2088 C CA . CYS A 1 271 ? -7.699 -22.562 -7.832 1 65.38 271 CYS A CA 1
ATOM 2089 C C . CYS A 1 271 ? -7.383 -21.094 -7.57 1 65.38 271 CYS A C 1
ATOM 2091 O O . CYS A 1 271 ? -7.93 -20.484 -6.645 1 65.38 271 CYS A O 1
ATOM 2093 N N . VAL A 1 272 ? -6.586 -20.641 -8.375 1 61.78 272 VAL A N 1
ATOM 2094 C CA . VAL A 1 272 ? -6.23 -19.234 -8.211 1 61.78 272 VAL A CA 1
ATOM 2095 C C . VAL A 1 272 ? -7.465 -18.375 -8.438 1 61.78 272 VAL A C 1
ATOM 2097 O O . VAL A 1 272 ? -7.688 -17.406 -7.699 1 61.78 272 VAL A O 1
ATOM 2100 N N . LEU A 1 273 ? -8.172 -18.703 -9.43 1 57.78 273 LEU A N 1
ATOM 2101 C CA . LEU A 1 273 ? -9.383 -17.938 -9.742 1 57.78 273 LEU A CA 1
ATOM 2102 C C . LEU A 1 273 ? -10.383 -18.016 -8.594 1 57.78 273 LEU A C 1
ATOM 2104 O O . LEU A 1 273 ? -11.016 -17.016 -8.242 1 57.78 273 LEU A O 1
ATOM 2108 N N . LEU A 1 274 ? -10.484 -19.125 -8.016 1 54.91 274 LEU A N 1
ATOM 2109 C CA . LEU A 1 274 ? -11.445 -19.312 -6.934 1 54.91 274 LEU A CA 1
ATOM 2110 C C . LEU A 1 274 ? -10.953 -18.641 -5.652 1 54.91 274 LEU A C 1
ATOM 2112 O O . LEU A 1 274 ? -11.758 -18.172 -4.844 1 54.91 274 LEU A O 1
ATOM 2116 N N . PHE A 1 275 ? -9.68 -18.672 -5.5 1 54.12 275 PHE A N 1
ATOM 2117 C CA . PHE A 1 275 ? -9.109 -18 -4.332 1 54.12 275 PHE A CA 1
ATOM 2118 C C . PHE A 1 275 ? -9.336 -16.484 -4.41 1 54.12 275 PHE A C 1
ATOM 2120 O O . PHE A 1 275 ? -9.602 -15.844 -3.396 1 54.12 275 PHE A O 1
ATOM 2127 N N . ARG A 1 276 ? -9.078 -16.078 -5.449 1 51.88 276 ARG A N 1
ATOM 2128 C CA . ARG A 1 276 ? -9.258 -14.641 -5.625 1 51.88 276 ARG A CA 1
ATOM 2129 C C . ARG A 1 276 ? -10.727 -14.25 -5.453 1 51.88 276 ARG A C 1
ATOM 2131 O O . ARG A 1 276 ? -11.031 -13.133 -5.039 1 51.88 276 ARG A O 1
ATOM 2138 N N . VAL A 1 277 ? -11.547 -15.125 -5.973 1 45.81 277 VAL A N 1
ATOM 2139 C CA . VAL A 1 277 ? -12.961 -14.812 -5.785 1 45.81 277 VAL A CA 1
ATOM 2140 C C . VAL A 1 277 ? -13.328 -14.938 -4.309 1 45.81 277 VAL A C 1
ATOM 2142 O O . VAL A 1 277 ? -14.484 -14.727 -3.93 1 45.81 277 VAL A O 1
ATOM 2145 N N . ASN A 1 278 ? -12.359 -15.266 -3.6 1 42.56 278 ASN A N 1
ATOM 2146 C CA . ASN A 1 278 ? -12.695 -15.234 -2.18 1 42.56 278 ASN A CA 1
ATOM 2147 C C . ASN A 1 278 ? -13.148 -13.844 -1.742 1 42.56 278 ASN A C 1
ATOM 2149 O O . ASN A 1 278 ? -12.5 -12.844 -2.055 1 42.56 278 ASN A O 1
ATOM 2153 N N . PRO A 1 279 ? -14.336 -13.695 -1.195 1 42.59 279 PRO A N 1
ATOM 2154 C CA . PRO A 1 279 ? -15.023 -12.453 -0.813 1 42.59 279 PRO A CA 1
ATOM 2155 C C . PRO A 1 279 ? -14.133 -11.508 -0.011 1 42.59 279 PRO A C 1
ATOM 2157 O O . PRO A 1 279 ? -14.398 -10.305 0.046 1 42.59 279 PRO A O 1
ATOM 2160 N N . GLU A 1 280 ? -13.148 -12.148 0.61 1 45.78 280 GLU A N 1
ATOM 2161 C CA . GLU A 1 280 ? -12.398 -11.25 1.485 1 45.78 280 GLU A CA 1
ATOM 2162 C C . GLU A 1 280 ? -11.398 -10.414 0.692 1 45.78 280 GLU A C 1
ATOM 2164 O O . GLU A 1 280 ? -11.023 -9.32 1.12 1 45.78 280 GLU A O 1
ATOM 2169 N N . ILE A 1 281 ? -11.062 -10.984 -0.43 1 45.53 281 ILE A N 1
ATOM 2170 C CA . ILE A 1 281 ? -10.188 -10.195 -1.285 1 45.53 281 ILE A CA 1
ATOM 2171 C C . ILE A 1 281 ? -11.023 -9.375 -2.262 1 45.53 281 ILE A C 1
ATOM 2173 O O . ILE A 1 281 ? -11.688 -9.93 -3.143 1 45.53 281 ILE A O 1
ATOM 2177 N N . ARG A 1 282 ? -11.359 -8.148 -1.854 1 52.44 282 ARG A N 1
ATOM 2178 C CA . ARG A 1 282 ? -12.18 -7.254 -2.662 1 52.44 282 ARG A CA 1
ATOM 2179 C C . ARG A 1 282 ? -11.305 -6.352 -3.531 1 52.44 282 ARG A C 1
ATOM 2181 O O . ARG A 1 282 ? -10.273 -5.855 -3.078 1 52.44 282 ARG A O 1
ATOM 2188 N N . THR A 1 283 ? -11.602 -6.555 -4.855 1 56.5 283 THR A N 1
ATOM 2189 C CA . THR A 1 283 ? -10.898 -5.656 -5.758 1 56.5 283 THR A CA 1
ATOM 2190 C C . THR A 1 283 ? -11.555 -4.277 -5.777 1 56.5 283 THR A C 1
ATOM 2192 O O . THR A 1 283 ? -12.758 -4.164 -5.996 1 56.5 283 THR A O 1
ATOM 2195 N N . LEU A 1 284 ? -10.805 -3.363 -5.438 1 68.19 284 LEU A N 1
ATOM 2196 C CA . LEU A 1 284 ? -11.297 -1.989 -5.48 1 68.19 284 LEU A CA 1
ATOM 2197 C C . LEU A 1 284 ? -11.398 -1.495 -6.922 1 68.19 284 LEU A C 1
ATOM 2199 O O . LEU A 1 284 ? -10.609 -1.891 -7.777 1 68.19 284 LEU A O 1
ATOM 2203 N N . PRO A 1 285 ? -12.492 -0.816 -7.215 1 71.56 285 PRO A N 1
ATOM 2204 C CA . PRO A 1 285 ? -12.625 -0.28 -8.57 1 71.56 285 PRO A CA 1
ATOM 2205 C C . PRO A 1 285 ? -11.438 0.592 -8.984 1 71.56 285 PRO A C 1
ATOM 2207 O O . PRO A 1 285 ? -11.148 0.727 -10.172 1 71.56 285 PRO A O 1
ATOM 2210 N N . PHE A 1 286 ? -10.859 1.345 -8.016 1 73.06 286 PHE A N 1
ATOM 2211 C CA . PHE A 1 286 ? -9.648 2.117 -8.242 1 73.06 286 PHE A CA 1
ATOM 2212 C C . PHE A 1 286 ? -8.859 2.279 -6.945 1 73.06 286 PHE A C 1
ATOM 2214 O O . PHE A 1 286 ? -9.43 2.186 -5.855 1 73.06 286 PHE A O 1
ATOM 2221 N N . THR A 1 287 ? -7.602 2.527 -7.113 1 70.25 287 THR A N 1
ATOM 2222 C CA . THR A 1 287 ? -6.766 2.766 -5.941 1 70.25 287 THR A CA 1
ATOM 2223 C C . THR A 1 287 ? -6.203 4.184 -5.961 1 70.25 287 THR A C 1
ATOM 2225 O O . THR A 1 287 ? -5.867 4.738 -4.91 1 70.25 287 THR A O 1
ATOM 2228 N N . THR A 1 288 ? -6.043 4.648 -7.223 1 74.19 288 THR A N 1
ATOM 2229 C CA . THR A 1 288 ? -5.551 6.012 -7.375 1 74.19 288 THR A CA 1
ATOM 2230 C C . THR A 1 288 ? -6.531 6.852 -8.188 1 74.19 288 THR A C 1
ATOM 2232 O O . THR A 1 288 ? -7.281 6.32 -9.008 1 74.19 288 THR A O 1
ATOM 2235 N N . PHE A 1 289 ? -6.477 8.117 -7.984 1 84.5 289 PHE A N 1
ATOM 2236 C CA . PHE A 1 289 ? -7.367 8.992 -8.734 1 84.5 289 PHE A CA 1
ATOM 2237 C C . PHE A 1 289 ? -6.922 9.109 -10.188 1 84.5 289 PHE A C 1
ATOM 2239 O O . PHE A 1 289 ? -7.719 9.445 -11.062 1 84.5 289 PHE A O 1
ATOM 2246 N N . ASP A 1 290 ? -5.668 8.867 -10.359 1 78.88 290 ASP A N 1
ATOM 2247 C CA . ASP A 1 290 ? -5.207 8.797 -11.742 1 78.88 290 ASP A CA 1
ATOM 2248 C C . ASP A 1 290 ? -5.902 7.664 -12.5 1 78.88 290 ASP A C 1
ATOM 2250 O O . ASP A 1 290 ? -6.359 7.852 -13.625 1 78.88 290 ASP A O 1
ATOM 2254 N N . GLU A 1 291 ? -6.012 6.496 -11.836 1 74.5 291 GLU A N 1
ATOM 2255 C CA . GLU A 1 291 ? -6.738 5.363 -12.391 1 74.5 291 GLU A CA 1
ATOM 2256 C C . GLU A 1 291 ? -8.211 5.703 -12.609 1 74.5 291 GLU A C 1
ATOM 2258 O O . GLU A 1 291 ? -8.797 5.352 -13.633 1 74.5 291 GLU A O 1
ATOM 2263 N N . LEU A 1 292 ? -8.805 6.316 -11.68 1 84.12 292 LEU A N 1
ATOM 2264 C CA . LEU A 1 292 ? -10.211 6.695 -11.773 1 84.12 292 LEU A CA 1
ATOM 2265 C C . LEU A 1 292 ? -10.445 7.621 -12.961 1 84.12 292 LEU A C 1
ATOM 2267 O O . LEU A 1 292 ? -11.477 7.523 -13.633 1 84.12 292 LEU A O 1
ATOM 2271 N N . SER A 1 293 ? -9.484 8.508 -13.227 1 85.38 293 SER A N 1
ATOM 2272 C CA . SER A 1 293 ? -9.648 9.484 -14.289 1 85.38 293 SER A CA 1
ATOM 2273 C C . SER A 1 293 ? -9.523 8.836 -15.664 1 85.38 293 SER A C 1
ATOM 2275 O O . SER A 1 293 ? -9.906 9.43 -16.672 1 85.38 293 SER A O 1
ATOM 2277 N N . ARG A 1 294 ? -9.016 7.637 -15.664 1 81.31 294 ARG A N 1
ATOM 2278 C CA . ARG A 1 294 ? -8.773 6.984 -16.953 1 81.31 294 ARG A CA 1
ATOM 2279 C C . ARG A 1 294 ? -9.773 5.863 -17.188 1 81.31 294 ARG A C 1
ATOM 2281 O O . ARG A 1 294 ? -9.766 5.227 -18.25 1 81.31 294 ARG A O 1
ATOM 2288 N N . GLN A 1 295 ? -10.555 5.645 -16.234 1 75 295 GLN A N 1
ATOM 2289 C CA . GLN A 1 295 ? -11.555 4.586 -16.344 1 75 295 GLN A CA 1
ATOM 2290 C C . GLN A 1 295 ? -12.961 5.164 -16.406 1 75 295 GLN A C 1
ATOM 2292 O O . GLN A 1 295 ? -13.172 6.332 -16.078 1 75 295 GLN A O 1
ATOM 2297 N N . ASN A 1 296 ? -13.891 4.23 -16.906 1 75.94 296 ASN A N 1
ATOM 2298 C CA . ASN A 1 296 ? -15.273 4.676 -17.016 1 75.94 296 ASN A CA 1
ATOM 2299 C C . ASN A 1 296 ? -16.219 3.764 -16.25 1 75.94 296 ASN A C 1
ATOM 2301 O O . ASN A 1 296 ? -17.438 3.812 -16.469 1 75.94 296 ASN A O 1
ATOM 2305 N N . LYS A 1 297 ? -15.75 2.926 -15.398 1 75.94 297 LYS A N 1
ATOM 2306 C CA . LYS A 1 297 ? -16.594 1.995 -14.648 1 75.94 297 LYS A CA 1
ATOM 2307 C C . LYS A 1 297 ? -17.281 2.697 -13.484 1 75.94 297 LYS A C 1
ATOM 2309 O O . LYS A 1 297 ? -18.438 2.383 -13.164 1 75.94 297 LYS A O 1
ATOM 2314 N N . VAL A 1 298 ? -16.547 3.637 -12.906 1 88.06 298 VAL A N 1
ATOM 2315 C CA . VAL A 1 298 ? -17.094 4.363 -11.766 1 88.06 298 VAL A CA 1
ATOM 2316 C C . VAL A 1 298 ? -17 5.867 -12.008 1 88.06 298 VAL A C 1
ATOM 2318 O O . VAL A 1 298 ? -16 6.348 -12.547 1 88.06 298 VAL A O 1
ATOM 2321 N N . GLY A 1 299 ? -18.141 6.566 -11.656 1 92.44 299 GLY A N 1
ATOM 2322 C CA . GLY A 1 299 ? -18.156 8.016 -11.805 1 92.44 299 GLY A CA 1
ATOM 2323 C C . GLY A 1 299 ? -17.875 8.75 -10.5 1 92.44 299 GLY A C 1
ATOM 2324 O O . GLY A 1 299 ? -18.391 8.359 -9.445 1 92.44 299 GLY A O 1
ATOM 2325 N N . LEU A 1 300 ? -17.109 9.766 -10.602 1 95.5 300 LEU A N 1
ATOM 2326 C CA . LEU A 1 300 ? -16.781 10.586 -9.438 1 95.5 300 LEU A CA 1
ATOM 2327 C C . LEU A 1 300 ? -17.797 11.719 -9.281 1 95.5 300 LEU A C 1
ATOM 2329 O O . LEU A 1 300 ? -17.938 12.57 -10.164 1 95.5 300 LEU A O 1
ATOM 2333 N N . MET A 1 301 ? -18.453 11.695 -8.156 1 96.38 301 MET A N 1
ATOM 2334 C CA . MET A 1 301 ? -19.406 12.773 -7.859 1 96.38 301 MET A CA 1
ATOM 2335 C C . MET A 1 301 ? -18.75 13.852 -7.004 1 96.38 301 MET A C 1
ATOM 2337 O O . MET A 1 301 ? -17.891 13.555 -6.172 1 96.38 301 MET A O 1
ATOM 2341 N N . VAL A 1 302 ? -19.141 15.047 -7.285 1 94.38 302 VAL A N 1
ATOM 2342 C CA . VAL A 1 302 ? -18.703 16.172 -6.48 1 94.38 302 VAL A CA 1
ATOM 2343 C C . VAL A 1 302 ? -19.891 17.078 -6.152 1 94.38 302 VAL A C 1
ATOM 2345 O O . VAL A 1 302 ? -20.797 17.234 -6.973 1 94.38 302 VAL A O 1
ATOM 2348 N N . VAL A 1 303 ? -19.922 17.547 -4.953 1 91.5 303 VAL A N 1
ATOM 2349 C CA . VAL A 1 303 ? -21.016 18.422 -4.527 1 91.5 303 VAL A CA 1
ATOM 2350 C C . VAL A 1 303 ? -20.641 19.875 -4.82 1 91.5 303 VAL A C 1
ATOM 2352 O O . VAL A 1 303 ? -19.516 20.297 -4.566 1 91.5 303 VAL A O 1
ATOM 2355 N N . ALA A 1 304 ? -21.547 20.625 -5.246 1 85.44 304 ALA A N 1
ATOM 2356 C CA . ALA A 1 304 ? -21.344 22.016 -5.633 1 85.44 304 ALA A CA 1
ATOM 2357 C C . ALA A 1 304 ? -21 22.875 -4.422 1 85.44 304 ALA A C 1
ATOM 2359 O O . ALA A 1 304 ? -21.516 22.656 -3.324 1 85.44 304 ALA A O 1
ATOM 2360 N N . ASN A 1 305 ? -20.062 23.812 -4.59 1 74.62 305 ASN A N 1
ATOM 2361 C CA . ASN A 1 305 ? -19.703 24.844 -3.619 1 74.62 305 ASN A CA 1
ATOM 2362 C C . ASN A 1 305 ? -19.031 24.25 -2.389 1 74.62 305 ASN A C 1
ATOM 2364 O O . ASN A 1 305 ? -19.219 24.734 -1.273 1 74.62 305 ASN A O 1
ATOM 2368 N N . THR A 1 306 ? -18.594 23.141 -2.555 1 77.19 306 THR A N 1
ATOM 2369 C CA . THR A 1 306 ? -17.781 22.547 -1.492 1 77.19 306 THR A CA 1
ATOM 2370 C C . THR A 1 306 ? -16.297 22.797 -1.731 1 77.19 306 THR A C 1
ATOM 2372 O O . THR A 1 306 ? -15.906 23.266 -2.807 1 77.19 306 THR A O 1
ATOM 2375 N N . SER A 1 307 ? -15.508 22.562 -0.728 1 75.81 307 SER A N 1
ATOM 2376 C CA . SER A 1 307 ? -14.062 22.734 -0.85 1 75.81 307 SER A CA 1
ATOM 2377 C C . SER A 1 307 ? -13.484 21.781 -1.887 1 75.81 307 SER A C 1
ATOM 2379 O O . SER A 1 307 ? -12.531 22.125 -2.592 1 75.81 307 SER A O 1
ATOM 2381 N N . ALA A 1 308 ? -14.055 20.609 -1.964 1 85.56 308 ALA A N 1
ATOM 2382 C CA . ALA A 1 308 ? -13.586 19.641 -2.947 1 85.56 308 ALA A CA 1
ATOM 2383 C C . ALA A 1 308 ? -13.797 20.156 -4.367 1 85.56 308 ALA A C 1
ATOM 2385 O O . ALA A 1 308 ? -12.906 20.047 -5.211 1 85.56 308 ALA A O 1
ATOM 2386 N N . HIS A 1 309 ? -14.977 20.688 -4.582 1 86.5 309 HIS A N 1
ATOM 2387 C CA . HIS A 1 309 ? -15.273 21.25 -5.898 1 86.5 309 HIS A CA 1
ATOM 2388 C C . HIS A 1 309 ? -14.32 22.391 -6.234 1 86.5 309 HIS A C 1
ATOM 2390 O O . HIS A 1 309 ? -13.812 22.469 -7.355 1 86.5 309 HIS A O 1
ATOM 2396 N N . ARG A 1 310 ? -14.086 23.234 -5.336 1 76.62 310 ARG A N 1
ATOM 2397 C CA . ARG A 1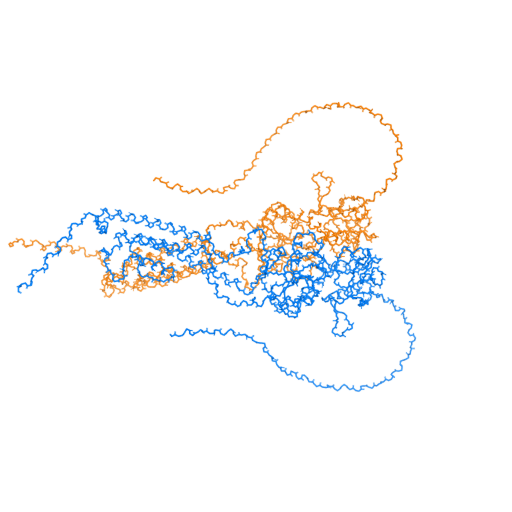 310 ? -13.188 24.375 -5.539 1 76.62 310 ARG A CA 1
ATOM 2398 C C . ARG A 1 310 ? -11.766 23.891 -5.82 1 76.62 310 ARG A C 1
ATOM 2400 O O . ARG A 1 310 ? -11.078 24.453 -6.68 1 76.62 310 ARG A O 1
ATOM 2407 N N . TYR A 1 311 ? -11.375 23.016 -5.09 1 81.88 311 TYR A N 1
ATOM 2408 C CA . TYR A 1 311 ? -10.031 22.469 -5.285 1 81.88 311 TYR A CA 1
ATOM 2409 C C . TYR A 1 311 ? -9.859 21.953 -6.711 1 81.88 311 TYR A C 1
ATOM 2411 O O . TYR A 1 311 ? -8.844 22.234 -7.359 1 81.88 311 TYR A O 1
ATOM 2419 N N . LEU A 1 312 ? -10.844 21.219 -7.16 1 87.12 312 LEU A N 1
ATOM 2420 C CA . LEU A 1 312 ? -10.766 20.656 -8.508 1 87.12 312 LEU A CA 1
ATOM 2421 C C . LEU A 1 312 ? -10.758 21.766 -9.555 1 87.12 312 LEU A C 1
ATOM 2423 O O . LEU A 1 312 ? -10.117 21.641 -10.602 1 87.12 312 LEU A O 1
ATOM 2427 N N . THR A 1 313 ? -11.391 22.812 -9.297 1 83.62 313 THR A N 1
ATOM 2428 C CA . THR A 1 313 ? -11.523 23.906 -10.258 1 83.62 313 THR A CA 1
ATOM 2429 C C . THR A 1 313 ? -10.25 24.734 -10.32 1 83.62 313 THR A C 1
ATOM 2431 O O . THR A 1 313 ? -9.875 25.234 -11.375 1 83.62 313 THR A O 1
ATOM 2434 N N . ILE A 1 314 ? -9.523 24.766 -9.195 1 74.88 314 ILE A N 1
ATOM 2435 C CA . ILE A 1 314 ? -8.375 25.656 -9.117 1 74.88 314 ILE A CA 1
ATOM 2436 C C . ILE A 1 314 ? -7.098 24.875 -9.43 1 74.88 314 ILE A C 1
ATOM 2438 O O . ILE A 1 314 ? -6.113 25.453 -9.906 1 74.88 314 ILE A O 1
ATOM 2442 N N . SER A 1 315 ? -7.121 23.625 -9.195 1 80.69 315 SER A N 1
ATOM 2443 C CA . SER A 1 315 ? -5.91 22.828 -9.359 1 80.69 315 SER A CA 1
ATOM 2444 C C . SER A 1 315 ? -5.477 22.781 -10.82 1 80.69 315 SER A C 1
ATOM 2446 O O . SER A 1 315 ? -6.316 22.656 -11.719 1 80.69 315 SER A O 1
ATOM 2448 N N . GLU A 1 316 ? -4.129 22.875 -11.039 1 78.06 316 GLU A N 1
ATOM 2449 C CA . GLU A 1 316 ? -3.596 22.844 -12.391 1 78.06 316 GLU A CA 1
ATOM 2450 C C . GLU A 1 316 ? -2.914 21.516 -12.688 1 78.06 316 GLU A C 1
ATOM 2452 O O . GLU A 1 316 ? -2.225 21.375 -13.703 1 78.06 316 GLU A O 1
ATOM 2457 N N . ARG A 1 317 ? -3.164 20.562 -11.867 1 80.12 317 ARG A N 1
ATOM 2458 C CA . ARG A 1 317 ? -2.557 19.25 -12.07 1 80.12 317 ARG A CA 1
ATOM 2459 C C . ARG A 1 317 ? -3.314 18.453 -13.125 1 80.12 317 ARG A C 1
ATOM 2461 O O . ARG A 1 317 ? -4.527 18.609 -13.281 1 80.12 317 ARG A O 1
ATOM 2468 N N . ALA A 1 318 ? -2.652 17.625 -13.766 1 84.5 318 ALA A N 1
ATOM 2469 C CA . ALA A 1 318 ? -3.229 16.891 -14.891 1 84.5 318 ALA A CA 1
ATOM 2470 C C . ALA A 1 318 ? -4.371 15.992 -14.43 1 84.5 318 ALA A C 1
ATOM 2472 O O . ALA A 1 318 ? -5.426 15.938 -15.07 1 84.5 318 ALA A O 1
ATOM 2473 N N . VAL A 1 319 ? -4.156 15.258 -13.375 1 86.62 319 VAL A N 1
ATOM 2474 C CA . VAL A 1 319 ? -5.172 14.328 -12.891 1 86.62 319 VAL A CA 1
ATOM 2475 C C . VAL A 1 319 ? -6.434 15.094 -12.5 1 86.62 319 VAL A C 1
ATOM 2477 O O . VAL A 1 319 ? -7.543 14.711 -12.891 1 86.62 319 VAL A O 1
ATOM 2480 N N . GLU A 1 320 ? -6.293 16.188 -11.773 1 89.88 320 GLU A N 1
ATOM 2481 C CA . GLU A 1 320 ? -7.434 16.984 -11.328 1 89.88 320 GLU A CA 1
ATOM 2482 C C . GLU A 1 320 ? -8.156 17.609 -12.516 1 89.88 320 GLU A C 1
ATOM 2484 O O . GLU A 1 320 ? -9.391 17.703 -12.516 1 89.88 320 GLU A O 1
ATOM 2489 N N . LYS A 1 321 ? -7.43 18.016 -13.516 1 90.12 321 LYS A N 1
ATOM 2490 C CA . LYS A 1 321 ? -8.055 18.594 -14.703 1 90.12 321 LYS A CA 1
ATOM 2491 C C . LYS A 1 321 ? -8.867 17.547 -15.461 1 90.12 321 LYS A C 1
ATOM 2493 O O . LYS A 1 321 ? -9.961 17.844 -15.945 1 90.12 321 LYS A O 1
ATOM 2498 N N . ARG A 1 322 ? -8.328 16.422 -15.562 1 92.5 322 ARG A N 1
ATOM 2499 C CA . ARG A 1 322 ? -9.055 15.336 -16.219 1 92.5 322 ARG A CA 1
ATOM 2500 C C . ARG A 1 322 ? -10.32 14.977 -15.461 1 92.5 322 ARG A C 1
ATOM 2502 O O . ARG A 1 322 ? -11.375 14.758 -16.062 1 92.5 322 ARG A O 1
ATOM 2509 N N . LEU A 1 323 ? -10.219 14.883 -14.195 1 93.56 323 LEU A N 1
ATOM 2510 C CA . LEU A 1 323 ? -11.375 14.57 -13.367 1 93.56 323 LEU A CA 1
ATOM 2511 C C . LEU A 1 323 ? -12.453 15.641 -13.523 1 93.56 323 LEU A C 1
ATOM 2513 O O . LEU A 1 323 ? -13.641 15.32 -13.641 1 93.56 323 LEU A O 1
ATOM 2517 N N . LEU A 1 324 ? -12.016 16.859 -13.516 1 93.5 324 LEU A N 1
ATOM 2518 C CA . LEU A 1 324 ? -12.961 17.953 -13.68 1 93.5 324 LEU A CA 1
ATOM 2519 C C . LEU A 1 324 ? -13.641 17.891 -15.047 1 93.5 324 LEU A C 1
ATOM 2521 O O . LEU A 1 324 ? -14.836 18.156 -15.164 1 93.5 324 LEU A O 1
ATOM 2525 N N . ALA A 1 325 ? -12.875 17.594 -16.031 1 93.06 325 ALA A N 1
ATOM 2526 C CA . ALA A 1 325 ? -13.43 17.453 -17.375 1 93.06 325 ALA A CA 1
ATOM 2527 C C . ALA A 1 325 ? -14.477 16.344 -17.438 1 93.06 325 ALA A C 1
ATOM 2529 O O . ALA A 1 325 ? -15.523 16.5 -18.062 1 93.06 325 ALA A O 1
ATOM 2530 N N . LEU A 1 326 ? -14.203 15.281 -16.781 1 92.19 326 LEU A N 1
ATOM 2531 C CA . LEU A 1 326 ? -15.141 14.164 -16.75 1 92.19 326 LEU A CA 1
ATOM 2532 C C . LEU A 1 326 ? -16.422 14.555 -16.031 1 92.19 326 LEU A C 1
ATOM 2534 O O . LEU A 1 326 ? -17.516 14.172 -16.438 1 92.19 326 LEU A O 1
ATOM 2538 N N . ILE A 1 327 ? -16.328 15.266 -14.969 1 93.94 327 ILE A N 1
ATOM 2539 C CA . ILE A 1 327 ? -17.484 15.727 -14.211 1 93.94 327 ILE A CA 1
ATOM 2540 C C . ILE A 1 327 ? -18.312 16.688 -15.062 1 93.94 327 ILE A C 1
ATOM 2542 O O . ILE A 1 327 ? -19.547 16.625 -15.055 1 93.94 327 ILE A O 1
ATOM 2546 N N . LYS A 1 328 ? -17.625 17.531 -15.82 1 92.56 328 LYS A N 1
ATOM 2547 C CA . LYS A 1 328 ? -18.312 18.5 -16.672 1 92.56 328 LYS A CA 1
ATOM 2548 C C . LYS A 1 328 ? -19.016 17.812 -17.828 1 92.56 328 LYS A C 1
ATOM 2550 O O . LYS A 1 328 ? -20.094 18.234 -18.266 1 92.56 328 LYS A O 1
ATOM 2555 N N . LEU A 1 329 ? -18.422 16.797 -18.328 1 91.19 329 LEU A N 1
ATOM 2556 C CA . LEU A 1 329 ? -19.016 16.031 -19.422 1 91.19 329 LEU A CA 1
ATOM 2557 C C . LEU A 1 329 ? -20.312 15.352 -18.969 1 91.19 329 LEU A C 1
ATOM 2559 O O . LEU A 1 329 ? -21.25 15.242 -19.75 1 91.19 329 LEU A O 1
ATOM 2563 N N . HIS A 1 330 ? -20.375 14.891 -17.719 1 91.19 330 HIS A N 1
ATOM 2564 C CA . HIS A 1 330 ? -21.562 14.234 -17.172 1 91.19 330 HIS A CA 1
ATOM 2565 C C . HIS A 1 330 ? -22.125 15.023 -16 1 91.19 330 HIS A C 1
ATOM 2567 O O . HIS A 1 330 ? -22.422 14.445 -14.953 1 91.19 330 HIS A O 1
ATOM 2573 N N . GLU A 1 331 ? -22.359 16.266 -16.172 1 88.56 331 GLU A N 1
ATOM 2574 C CA . GLU A 1 331 ? -22.719 17.203 -15.109 1 88.56 331 GLU A CA 1
ATOM 2575 C C . GLU A 1 331 ? -24.047 16.812 -14.461 1 88.56 331 GLU A C 1
ATOM 2577 O O . GLU A 1 331 ? -24.219 16.953 -13.25 1 88.56 331 GLU A O 1
ATOM 2582 N N . GLU A 1 332 ? -24.953 16.281 -15.148 1 87.25 332 GLU A N 1
ATOM 2583 C CA . GLU A 1 332 ? -26.281 15.953 -14.633 1 87.25 332 GLU A CA 1
ATOM 2584 C C . GLU A 1 332 ? -26.203 14.828 -13.602 1 87.25 332 GLU A C 1
ATOM 2586 O O . GLU A 1 332 ? -26.922 14.836 -12.609 1 87.25 332 GLU A O 1
ATOM 2591 N N . ASP A 1 333 ? -25.234 13.992 -13.766 1 89.38 333 ASP A N 1
ATOM 2592 C CA . ASP A 1 333 ? -25.156 12.82 -12.906 1 89.38 333 ASP A CA 1
ATOM 2593 C C . ASP A 1 333 ? -24.094 12.992 -11.82 1 89.38 333 ASP A C 1
ATOM 2595 O O . ASP A 1 333 ? -24.266 12.531 -10.688 1 89.38 333 ASP A O 1
ATOM 2599 N N . LEU A 1 334 ? -23.078 13.719 -12.156 1 93.25 334 LEU A N 1
ATOM 2600 C CA . LEU A 1 334 ? -21.906 13.688 -11.289 1 93.25 334 LEU A CA 1
ATOM 2601 C C . LEU A 1 334 ? -21.812 14.969 -10.461 1 93.25 334 LEU A C 1
ATOM 2603 O O . LEU A 1 334 ? -21.078 15.016 -9.469 1 93.25 334 LEU A O 1
ATOM 2607 N N . PHE A 1 335 ? -22.484 16 -10.867 1 93.12 335 PHE A N 1
ATOM 2608 C CA . PHE A 1 335 ? -22.484 17.266 -10.148 1 93.12 335 PHE A CA 1
ATOM 2609 C C . PHE A 1 335 ? -23.766 17.422 -9.344 1 93.12 335 PHE A C 1
ATOM 2611 O O . PHE A 1 335 ? -24.844 17.609 -9.906 1 93.12 335 PHE A O 1
ATOM 2618 N N . VAL A 1 336 ? -23.688 17.328 -7.996 1 92 336 VAL A N 1
ATOM 2619 C CA . VAL A 1 336 ? -24.844 17.297 -7.121 1 92 336 VAL A CA 1
ATOM 2620 C C . VAL A 1 336 ? -24.875 18.547 -6.254 1 92 336 VAL A C 1
ATOM 2622 O O . VAL A 1 336 ? -23.828 19.141 -5.984 1 92 336 VAL A O 1
ATOM 2625 N N . GLY A 1 337 ? -26 18.922 -5.867 1 86.31 337 GLY A N 1
ATOM 2626 C CA . GLY A 1 337 ? -26.172 20.188 -5.152 1 86.31 337 GLY A CA 1
ATOM 2627 C C . GLY A 1 337 ? -25.922 20.047 -3.658 1 86.31 337 GLY A C 1
ATOM 2628 O O . GLY A 1 337 ? -25.391 20.969 -3.029 1 86.31 337 GLY A O 1
ATOM 2629 N N . HIS A 1 338 ? -26.422 18.891 -3.096 1 87.56 338 HIS A N 1
ATOM 2630 C CA . HIS A 1 338 ? -26.344 18.734 -1.646 1 87.56 338 HIS A CA 1
ATOM 2631 C C . HIS A 1 338 ? -25.641 17.438 -1.271 1 87.56 338 HIS A C 1
ATOM 2633 O O . HIS A 1 338 ? -25.734 16.453 -2.004 1 87.56 338 HIS A O 1
ATOM 2639 N N . VAL A 1 339 ? -24.984 17.516 -0.179 1 87.62 339 VAL A N 1
ATOM 2640 C CA . VAL A 1 339 ? -24.172 16.391 0.271 1 87.62 339 VAL A CA 1
ATOM 2641 C C . VAL A 1 339 ? -25.078 15.195 0.57 1 87.62 339 VAL A C 1
ATOM 2643 O O . VAL A 1 339 ? -24.75 14.062 0.198 1 87.62 339 VAL A O 1
ATOM 2646 N N . GLU A 1 340 ? -26.266 15.406 1.251 1 88.31 340 GLU A N 1
ATOM 2647 C CA . GLU A 1 340 ? -27.156 14.312 1.611 1 88.31 340 GLU A CA 1
ATOM 2648 C C . GLU A 1 340 ? -27.703 13.609 0.37 1 88.31 340 GLU A C 1
ATOM 2650 O O . GLU A 1 340 ? -27.797 12.383 0.337 1 88.31 340 GLU A O 1
ATOM 2655 N N . GLU A 1 341 ? -28 14.43 -0.568 1 92.88 341 GLU A N 1
ATOM 2656 C CA . GLU A 1 341 ? -28.469 13.875 -1.829 1 92.88 341 GLU A CA 1
ATOM 2657 C C . GLU A 1 341 ? -27.391 13.047 -2.514 1 92.88 341 GLU A C 1
ATOM 2659 O O . GLU A 1 341 ? -27.672 11.992 -3.084 1 92.88 341 GLU A O 1
ATOM 2664 N N . ALA A 1 342 ? -26.188 13.578 -2.512 1 94.5 342 ALA A N 1
ATOM 2665 C CA . ALA A 1 342 ? -25.062 12.883 -3.137 1 94.5 342 ALA A CA 1
ATOM 2666 C C . ALA A 1 342 ? -24.812 11.539 -2.473 1 94.5 342 ALA A C 1
ATOM 2668 O O . ALA A 1 342 ? -24.562 10.539 -3.154 1 94.5 342 ALA A O 1
ATOM 2669 N N . ILE A 1 343 ? -24.922 11.484 -1.178 1 94.19 343 ILE A N 1
ATOM 2670 C CA . ILE A 1 343 ? -24.688 10.258 -0.427 1 94.19 343 ILE A CA 1
ATOM 2671 C C . ILE A 1 343 ? -25.766 9.234 -0.775 1 94.19 343 ILE A C 1
ATOM 2673 O O . ILE A 1 343 ? -25.469 8.062 -1.017 1 94.19 343 ILE A O 1
ATOM 2677 N N . GLN A 1 344 ? -27 9.68 -0.821 1 93.88 344 GLN A N 1
ATOM 2678 C CA . GLN A 1 344 ? -28.094 8.766 -1.162 1 93.88 344 GLN A CA 1
ATOM 2679 C C . GLN A 1 344 ? -27.938 8.242 -2.586 1 93.88 344 GLN A C 1
ATOM 2681 O O . GLN A 1 344 ? -28.156 7.055 -2.842 1 93.88 344 GLN A O 1
ATOM 2686 N N . LYS A 1 345 ? -27.594 9.156 -3.402 1 95.06 345 LYS A N 1
ATOM 2687 C CA . LYS A 1 345 ? -27.375 8.766 -4.793 1 95.06 345 LYS A CA 1
ATOM 2688 C C . LYS A 1 345 ? -26.25 7.742 -4.91 1 95.06 345 LYS A C 1
ATOM 2690 O O . LYS A 1 345 ? -26.344 6.801 -5.695 1 95.06 345 LYS A O 1
ATOM 2695 N N . MET A 1 346 ? -25.156 7.938 -4.238 1 95.19 346 MET A N 1
ATOM 2696 C CA . MET A 1 346 ? -24.031 7.008 -4.215 1 95.19 346 MET A CA 1
ATOM 2697 C C . MET A 1 346 ? -24.469 5.641 -3.697 1 95.19 346 MET A C 1
ATOM 2699 O O . MET A 1 346 ? -24.125 4.613 -4.285 1 95.19 346 MET A O 1
ATOM 2703 N N . ILE A 1 347 ? -25.281 5.605 -2.652 1 93.75 347 ILE A N 1
ATOM 2704 C CA . ILE A 1 347 ? -25.734 4.355 -2.051 1 93.75 347 ILE A CA 1
ATOM 2705 C C . ILE A 1 347 ? -26.656 3.621 -3.023 1 93.75 347 ILE A C 1
ATOM 2707 O O . ILE A 1 347 ? -26.531 2.408 -3.205 1 93.75 347 ILE A O 1
ATOM 2711 N N . ASP A 1 348 ? -27.453 4.371 -3.662 1 93.56 348 ASP A N 1
ATOM 2712 C CA . ASP A 1 348 ? -28.438 3.783 -4.582 1 93.56 348 ASP A CA 1
ATOM 2713 C C . ASP A 1 348 ? -27.75 3.246 -5.836 1 93.56 348 ASP A C 1
ATOM 2715 O O . ASP A 1 348 ? -28.234 2.312 -6.469 1 93.56 348 ASP A O 1
ATOM 2719 N N . SER A 1 349 ? -26.641 3.83 -6.184 1 92.81 349 SER A N 1
ATOM 2720 C CA . SER A 1 349 ? -25.938 3.422 -7.395 1 92.81 349 SER A CA 1
ATOM 2721 C C . SER A 1 349 ? -25.25 2.068 -7.207 1 92.81 349 SER A C 1
ATOM 2723 O O . SER A 1 349 ? -24.844 1.433 -8.18 1 92.81 349 SER A O 1
ATOM 2725 N N . ASP A 1 350 ? -25.062 1.6 -6.039 1 89.38 350 ASP A N 1
ATOM 2726 C CA . ASP A 1 350 ? -24.516 0.292 -5.691 1 89.38 350 ASP A CA 1
ATOM 2727 C C . ASP A 1 350 ? -23.156 0.071 -6.355 1 89.38 350 ASP A C 1
ATOM 2729 O O . ASP A 1 350 ? -22.953 -0.946 -7.02 1 89.38 350 ASP A O 1
ATOM 2733 N N . GLY A 1 351 ? -22.359 1.076 -6.293 1 87.06 351 GLY A N 1
ATOM 2734 C CA . GLY A 1 351 ? -20.984 0.879 -6.703 1 87.06 351 GLY A CA 1
ATOM 2735 C C . GLY A 1 351 ? -20.641 1.562 -8.016 1 87.06 351 GLY A C 1
ATOM 2736 O O . GLY A 1 351 ? -19.5 1.503 -8.484 1 87.06 351 GLY A O 1
ATOM 2737 N N . LYS A 1 352 ? -21.484 2.275 -8.594 1 91.19 352 LYS A N 1
ATOM 2738 C CA . LYS A 1 352 ? -21.25 2.92 -9.883 1 91.19 352 LYS A CA 1
ATOM 2739 C C . LYS A 1 352 ? -20.781 4.359 -9.695 1 91.19 352 LYS A C 1
ATOM 2741 O O . LYS A 1 352 ? -20.25 4.973 -10.633 1 91.19 352 LYS A O 1
ATOM 2746 N N . LEU A 1 353 ? -21.047 4.879 -8.516 1 94.94 353 LEU A N 1
ATOM 2747 C CA . LEU A 1 353 ? -20.672 6.258 -8.234 1 94.94 353 LEU A CA 1
ATOM 2748 C C . LEU A 1 353 ? -19.859 6.348 -6.941 1 94.94 353 LEU A C 1
ATOM 2750 O O . LEU A 1 353 ? -20.094 5.582 -6.004 1 94.94 353 LEU A O 1
ATOM 2754 N N . VAL A 1 354 ? -18.953 7.188 -6.957 1 95.06 354 VAL A N 1
ATOM 2755 C CA . VAL A 1 354 ? -18.188 7.5 -5.758 1 95.06 354 VAL A CA 1
ATOM 2756 C C . VAL A 1 354 ? -18.266 8.992 -5.461 1 95.06 354 VAL A C 1
ATOM 2758 O O . VAL A 1 354 ? -18.469 9.805 -6.371 1 95.06 354 VAL A O 1
ATOM 2761 N N . LEU A 1 355 ? -18.172 9.344 -4.23 1 96.12 355 LEU A N 1
ATOM 2762 C CA . LEU A 1 355 ? -18.297 10.734 -3.814 1 96.12 355 LEU A CA 1
ATOM 2763 C C . LEU A 1 355 ? -16.969 11.273 -3.289 1 96.12 355 LEU A C 1
ATOM 2765 O O . LEU A 1 355 ? -16.391 10.703 -2.371 1 96.12 355 LEU A O 1
ATOM 2769 N N . LEU A 1 356 ? -16.516 12.352 -3.922 1 94.81 356 LEU A N 1
ATOM 2770 C CA . LEU A 1 356 ? -15.312 13.023 -3.449 1 94.81 356 LEU A CA 1
ATOM 2771 C C . LEU A 1 356 ? -15.633 13.969 -2.297 1 94.81 356 LEU A C 1
ATOM 2773 O O . LEU A 1 356 ? -16.469 14.859 -2.436 1 94.81 356 LEU A O 1
ATOM 2777 N N . MET A 1 357 ? -15.031 13.734 -1.196 1 91.06 357 MET A N 1
ATOM 2778 C CA . MET A 1 357 ? -15.258 14.602 -0.045 1 91.06 357 MET A CA 1
ATOM 2779 C C . MET A 1 357 ? -14.023 14.656 0.852 1 91.06 357 MET A C 1
ATOM 2781 O O . MET A 1 357 ? -13 14.055 0.538 1 91.06 357 MET A O 1
ATOM 2785 N N . GLU A 1 358 ? -14.117 15.453 1.804 1 87.5 358 GLU A N 1
ATOM 2786 C CA . GLU A 1 358 ? -13.023 15.555 2.77 1 87.5 358 GLU A CA 1
ATOM 2787 C C . GLU A 1 358 ? -12.781 14.219 3.467 1 87.5 358 GLU A C 1
ATOM 2789 O O . GLU A 1 358 ? -13.734 13.547 3.879 1 87.5 358 GLU A O 1
ATOM 2794 N N . ALA A 1 359 ? -11.523 13.891 3.592 1 88.88 359 ALA A N 1
ATOM 2795 C CA . ALA A 1 359 ? -11.141 12.578 4.109 1 88.88 359 ALA A CA 1
ATOM 2796 C C . ALA A 1 359 ? -11.742 12.344 5.496 1 88.88 359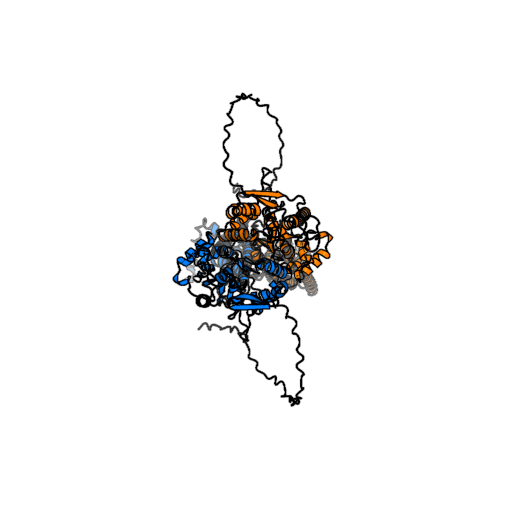 ALA A C 1
ATOM 2798 O O . ALA A 1 359 ? -12.281 11.273 5.77 1 88.88 359 ALA A O 1
ATOM 2799 N N . SER A 1 360 ? -11.703 13.281 6.355 1 87.62 360 SER A N 1
ATOM 2800 C CA . SER A 1 360 ? -12.188 13.125 7.723 1 87.62 360 SER A CA 1
ATOM 2801 C C . SER A 1 360 ? -13.695 12.914 7.75 1 87.62 360 SER A C 1
ATOM 2803 O O . SER A 1 360 ? -14.203 12.102 8.523 1 87.62 360 SER A O 1
ATOM 2805 N N . ALA A 1 361 ? -14.352 13.664 6.922 1 87.88 361 ALA A N 1
ATOM 2806 C CA . ALA A 1 361 ? -15.797 13.5 6.832 1 87.88 361 ALA A CA 1
ATOM 2807 C C . ALA A 1 361 ? -16.156 12.133 6.27 1 87.88 361 ALA A C 1
ATOM 2809 O O . ALA A 1 361 ? -17.094 11.477 6.762 1 87.88 361 ALA A O 1
ATOM 2810 N N . ALA A 1 362 ? -15.477 11.766 5.242 1 90.56 362 ALA A N 1
ATOM 2811 C CA . ALA A 1 362 ? -15.727 10.461 4.629 1 90.56 362 ALA A CA 1
ATOM 2812 C C . ALA A 1 362 ? -15.492 9.336 5.629 1 90.56 362 ALA A C 1
ATOM 2814 O O . ALA A 1 362 ? -16.312 8.414 5.73 1 90.56 362 ALA A O 1
ATOM 2815 N N . GLU A 1 363 ? -14.406 9.375 6.32 1 87.88 363 GLU A N 1
ATOM 2816 C CA . GLU A 1 363 ? -14.07 8.352 7.309 1 87.88 363 GLU A CA 1
ATOM 2817 C C . GLU A 1 363 ? -15.133 8.281 8.398 1 87.88 363 GLU A C 1
ATOM 2819 O O . GLU A 1 363 ? -15.508 7.191 8.844 1 87.88 363 GLU A O 1
ATOM 2824 N N . TYR A 1 364 ? -15.539 9.406 8.812 1 88.75 364 TYR A N 1
ATOM 2825 C CA . TYR A 1 364 ? -16.578 9.445 9.828 1 88.75 364 TYR A CA 1
ATOM 2826 C C . TYR A 1 364 ? -17.859 8.797 9.328 1 88.75 364 TYR A C 1
ATOM 2828 O O . TYR A 1 364 ? -18.531 8.07 10.062 1 88.75 364 TYR A O 1
ATOM 2836 N N . LEU A 1 365 ? -18.234 9.07 8.109 1 90.31 365 LEU A N 1
ATOM 2837 C CA . LEU A 1 365 ? -19.469 8.539 7.539 1 90.31 365 LEU A CA 1
ATOM 2838 C C . LEU A 1 365 ? -19.422 7.02 7.441 1 90.31 365 LEU A C 1
ATOM 2840 O O . LEU A 1 365 ? -20.453 6.355 7.473 1 90.31 365 LEU A O 1
ATOM 2844 N N . THR A 1 366 ? -18.234 6.465 7.27 1 87.31 366 THR A N 1
ATOM 2845 C CA . THR A 1 366 ? -18.109 5.016 7.203 1 87.31 366 THR A CA 1
ATOM 2846 C C . THR A 1 366 ? -18.422 4.379 8.555 1 87.31 366 THR A C 1
ATOM 2848 O O . THR A 1 366 ? -18.688 3.18 8.641 1 87.31 366 THR A O 1
ATOM 2851 N N . THR A 1 367 ? -18.297 5.145 9.648 1 86.31 367 THR A N 1
ATOM 2852 C CA . THR A 1 367 ? -18.578 4.625 10.977 1 86.31 367 THR A CA 1
ATOM 2853 C C . THR A 1 367 ? -20.078 4.695 11.273 1 86.31 367 THR A C 1
ATOM 2855 O O . THR A 1 367 ? -20.562 4.066 12.219 1 86.31 367 THR A O 1
ATOM 2858 N N . GLN A 1 368 ? -20.766 5.441 10.477 1 86.94 368 GLN A N 1
ATOM 2859 C CA . GLN A 1 368 ? -22.188 5.652 10.703 1 86.94 368 GLN A CA 1
ATOM 2860 C C . GLN A 1 368 ? -23.031 4.621 9.953 1 86.94 368 GLN A C 1
ATOM 2862 O O . GLN A 1 368 ? -22.594 4.102 8.922 1 86.94 368 GLN A O 1
ATOM 2867 N N . GLU A 1 369 ? -24.219 4.32 10.414 1 86.69 369 GLU A N 1
ATOM 2868 C CA . GLU A 1 369 ? -25.156 3.428 9.734 1 86.69 369 GLU A CA 1
ATOM 2869 C C . GLU A 1 369 ? -25.75 4.094 8.5 1 86.69 369 GLU A C 1
ATOM 2871 O O . GLU A 1 369 ? -26.016 5.297 8.5 1 86.69 369 GLU A O 1
ATOM 2876 N N . PRO A 1 370 ? -25.891 3.365 7.449 1 87.06 370 PRO A N 1
ATOM 2877 C CA . PRO A 1 370 ? -25.688 1.934 7.215 1 87.06 370 PRO A CA 1
ATOM 2878 C C . PRO A 1 370 ? -24.219 1.579 7.004 1 87.06 370 PRO A C 1
ATOM 2880 O O . PRO A 1 370 ? -23.469 2.357 6.406 1 87.06 370 PRO A O 1
ATOM 2883 N N . CYS A 1 371 ? -23.859 0.372 7.418 1 82.69 371 CYS A N 1
ATOM 2884 C CA . CYS A 1 371 ? -22.469 -0.052 7.441 1 82.69 371 CYS A CA 1
ATOM 2885 C C . CYS A 1 371 ? -22.047 -0.611 6.09 1 82.69 371 CYS A C 1
ATOM 2887 O O . CYS A 1 371 ? -21.562 -1.74 6.004 1 82.69 371 CYS A O 1
ATOM 2889 N N . ASN A 1 372 ? -22.344 0.098 5.039 1 82.81 372 ASN A N 1
ATOM 2890 C CA . ASN A 1 372 ? -22 -0.365 3.699 1 82.81 372 ASN A CA 1
ATOM 2891 C C . ASN A 1 372 ? -21.188 0.674 2.936 1 82.81 372 ASN A C 1
ATOM 2893 O O . ASN A 1 372 ? -21.281 0.764 1.709 1 82.81 372 ASN A O 1
ATOM 2897 N N . LYS A 1 373 ? -20.516 1.42 3.65 1 87.5 373 LYS A N 1
ATOM 2898 C CA . LYS A 1 373 ? -19.688 2.455 3.035 1 87.5 373 LYS A CA 1
ATOM 2899 C C . LYS A 1 373 ? -18.219 2.232 3.346 1 87.5 373 LYS A C 1
ATOM 2901 O O . LYS A 1 373 ? -17.875 1.676 4.391 1 87.5 373 LYS A O 1
ATOM 2906 N N . MET A 1 374 ? -17.422 2.645 2.447 1 84.81 374 MET A N 1
ATOM 2907 C CA . MET A 1 374 ? -15.984 2.57 2.656 1 84.81 374 MET A CA 1
ATOM 2908 C C . MET A 1 374 ? -15.273 3.715 1.941 1 84.81 374 MET A C 1
ATOM 2910 O O . MET A 1 374 ? -15.828 4.324 1.028 1 84.81 374 MET A O 1
ATOM 2914 N N . VAL A 1 375 ? -14.102 4.078 2.473 1 87.25 375 VAL A N 1
ATOM 2915 C CA . VAL A 1 375 ? -13.273 5.098 1.832 1 87.25 375 VAL A CA 1
ATOM 2916 C C . VAL A 1 375 ? -12.211 4.43 0.966 1 87.25 375 VAL A C 1
ATOM 2918 O O . VAL A 1 375 ? -11.516 3.514 1.417 1 87.25 375 VAL A O 1
ATOM 2921 N N . ILE A 1 376 ? -12.148 4.902 -0.291 1 80.31 376 ILE A N 1
ATOM 2922 C CA . ILE A 1 376 ? -11.195 4.258 -1.185 1 80.31 376 ILE A CA 1
ATOM 2923 C C . ILE A 1 376 ? -10.344 5.32 -1.88 1 80.31 376 ILE A C 1
ATOM 2925 O O . ILE A 1 376 ? -10.68 6.508 -1.854 1 80.31 376 ILE A O 1
ATOM 2929 N N . GLY A 1 377 ? -9.156 4.902 -2.373 1 72.62 377 GLY A N 1
ATOM 2930 C CA . GLY A 1 377 ? -8.305 5.781 -3.15 1 72.62 377 GLY A CA 1
ATOM 2931 C C . GLY A 1 377 ? -7.273 6.512 -2.305 1 72.62 377 GLY A C 1
ATOM 2932 O O . GLY A 1 377 ? -7.414 6.598 -1.083 1 72.62 377 GLY A O 1
ATOM 2933 N N . GLU A 1 378 ? -6.281 6.961 -3.033 1 75.06 378 GLU A N 1
ATOM 2934 C CA . GLU A 1 378 ? -5.262 7.777 -2.387 1 75.06 378 GLU A CA 1
ATOM 2935 C C . GLU A 1 378 ? -5.793 9.172 -2.059 1 75.06 378 GLU A C 1
ATOM 2937 O O . GLU A 1 378 ? -6.891 9.539 -2.488 1 75.06 378 GLU A O 1
ATOM 2942 N N . THR A 1 379 ? -5.074 9.852 -1.27 1 83.25 379 THR A N 1
ATOM 2943 C CA . THR A 1 379 ? -5.48 11.195 -0.88 1 83.25 379 THR A CA 1
ATOM 2944 C C . THR A 1 379 ? -5.195 12.195 -2.002 1 83.25 379 THR A C 1
ATOM 2946 O O . THR A 1 379 ? -4.121 12.164 -2.609 1 83.25 379 THR A O 1
ATOM 2949 N N . LEU A 1 380 ? -6.227 12.938 -2.33 1 85.5 380 LEU A N 1
ATOM 2950 C CA . LEU A 1 380 ? -6.09 14 -3.32 1 85.5 380 LEU A CA 1
ATOM 2951 C C . LEU A 1 380 ? -5.973 15.359 -2.645 1 85.5 380 LEU A C 1
ATOM 2953 O O . LEU A 1 380 ? -6.766 15.688 -1.756 1 85.5 380 LEU A O 1
ATOM 2957 N N . GLY A 1 381 ? -5.004 16.094 -3.057 1 81.31 381 GLY A N 1
ATOM 2958 C CA . GLY A 1 381 ? -4.883 17.422 -2.496 1 81.31 381 GLY A CA 1
ATOM 2959 C C . GLY A 1 381 ? -4.68 17.438 -0.993 1 81.31 381 GLY A C 1
ATOM 2960 O O . GLY A 1 381 ? -5.508 17.969 -0.252 1 81.31 381 GLY A O 1
ATOM 2961 N N . GLU A 1 382 ? -3.674 17.016 -0.59 1 82 382 GLU A N 1
ATOM 2962 C CA . GLU A 1 382 ? -3.371 16.922 0.834 1 82 382 GLU A CA 1
ATOM 2963 C C . GLU A 1 382 ? -3.477 18.297 1.513 1 82 382 GLU A C 1
ATOM 2965 O O . GLU A 1 382 ? -2.934 19.281 1.018 1 82 382 GLU A O 1
ATOM 2970 N N . HIS A 1 383 ? -4.359 18.391 2.477 1 85.31 383 HIS A N 1
ATOM 2971 C CA . HIS A 1 383 ? -4.492 19.562 3.32 1 85.31 383 HIS A CA 1
ATOM 2972 C C . HIS A 1 383 ? -4.75 19.172 4.773 1 85.31 383 HIS A C 1
ATOM 2974 O O . HIS A 1 383 ? -4.926 18 5.082 1 85.31 383 HIS A O 1
ATOM 2980 N N . SER A 1 384 ? -4.645 20.219 5.598 1 90.06 384 SER A N 1
ATOM 2981 C CA . SER A 1 384 ? -4.75 19.938 7.031 1 90.06 384 SER A CA 1
ATOM 2982 C C . SER A 1 384 ? -5.875 20.766 7.664 1 90.06 384 SER A C 1
ATOM 2984 O O . SER A 1 384 ? -6.332 21.75 7.09 1 90.06 384 SER A O 1
ATOM 2986 N N . ILE A 1 385 ? -6.336 20.25 8.695 1 91.88 385 ILE A N 1
ATOM 2987 C CA . ILE A 1 385 ? -7.352 20.906 9.508 1 91.88 385 ILE A CA 1
ATOM 2988 C C . ILE A 1 385 ? -6.73 21.406 10.812 1 91.88 385 ILE A C 1
ATOM 2990 O O . ILE A 1 385 ? -5.914 20.703 11.422 1 91.88 385 ILE A O 1
ATOM 2994 N N . GLY A 1 386 ? -7.09 22.641 11.141 1 93.5 386 GLY A N 1
ATOM 2995 C CA . GLY A 1 386 ? -6.562 23.219 12.367 1 93.5 386 GLY A CA 1
ATOM 2996 C C . GLY A 1 386 ? -7.484 24.25 12.984 1 93.5 386 GLY A C 1
ATOM 2997 O O . GLY A 1 386 ? -8.578 24.5 12.477 1 93.5 386 GLY A O 1
ATOM 2998 N N . PHE A 1 387 ? -7.062 24.859 14.094 1 95.81 387 PHE A N 1
ATOM 2999 C CA . PHE A 1 387 ? -7.801 25.906 14.797 1 95.81 387 PHE A CA 1
ATOM 3000 C C . PHE A 1 387 ? -7.441 27.281 14.25 1 95.81 387 PHE A C 1
ATOM 3002 O O . PHE A 1 387 ? -6.332 27.484 13.758 1 95.81 387 PHE A O 1
ATOM 3009 N N . ILE A 1 388 ? -8.445 28.125 14.352 1 95.19 388 ILE A N 1
ATOM 3010 C CA . ILE A 1 388 ? -8.242 29.5 13.938 1 95.19 388 ILE A CA 1
ATOM 3011 C C . ILE A 1 388 ? -8.102 30.391 15.172 1 95.19 388 ILE A C 1
ATOM 3013 O O . ILE A 1 388 ? -8.852 30.25 16.141 1 95.19 388 ILE A O 1
ATOM 3017 N N . CYS A 1 389 ? -7.129 31.266 15.094 1 93.81 389 CYS A N 1
ATOM 3018 C CA . CYS A 1 389 ? -6.902 32.188 16.203 1 93.81 389 CYS A CA 1
ATOM 3019 C C . CYS A 1 389 ? -6.75 33.625 15.688 1 93.81 389 CYS A C 1
ATOM 3021 O O . CYS A 1 389 ? -6.402 33.844 14.523 1 93.81 389 CYS A O 1
ATOM 3023 N N . ARG A 1 390 ? -7.043 34.469 16.641 1 89.81 390 ARG A N 1
ATOM 3024 C CA . ARG A 1 390 ? -6.797 35.875 16.359 1 89.81 390 ARG A CA 1
ATOM 3025 C C . ARG A 1 390 ? -5.305 36.156 16.203 1 89.81 390 ARG A C 1
ATOM 3027 O O . ARG A 1 390 ? -4.484 35.531 16.875 1 89.81 390 ARG A O 1
ATOM 3034 N N . ASN A 1 391 ? -4.871 37.031 15.32 1 82.31 391 ASN A N 1
ATOM 3035 C CA . ASN A 1 391 ? -3.475 37.281 14.969 1 82.31 391 ASN A CA 1
ATOM 3036 C C . ASN A 1 391 ? -2.809 38.25 15.945 1 82.31 391 ASN A C 1
ATOM 3038 O O . ASN A 1 391 ? -1.605 38.5 15.852 1 82.31 391 ASN A O 1
ATOM 3042 N N . ASP A 1 392 ? -3.492 38.812 16.875 1 79.81 392 ASP A N 1
ATOM 3043 C CA . ASP A 1 392 ? -2.898 39.844 17.703 1 79.81 392 ASP A CA 1
ATOM 3044 C C . ASP A 1 392 ? -2.391 39.25 19.031 1 79.81 392 ASP A C 1
ATOM 3046 O O . ASP A 1 392 ? -1.59 39.875 19.719 1 79.81 392 ASP A O 1
ATOM 3050 N N . ILE A 1 393 ? -2.949 38.125 19.375 1 79.25 393 ILE A N 1
ATOM 3051 C CA . ILE A 1 393 ? -2.521 37.469 20.609 1 79.25 393 ILE A CA 1
ATOM 3052 C C . ILE A 1 393 ? -1.803 36.156 20.266 1 79.25 393 ILE A C 1
ATOM 3054 O O . ILE A 1 393 ? -2.018 35.594 19.203 1 79.25 393 ILE A O 1
ATOM 3058 N N . ASN A 1 394 ? -0.72 35.844 20.969 1 83.5 394 ASN A N 1
ATOM 3059 C CA . ASN A 1 394 ? 0.04 34.625 20.703 1 83.5 394 ASN A CA 1
ATOM 3060 C C . ASN A 1 394 ? -0.72 33.375 21.156 1 83.5 394 ASN A C 1
ATOM 3062 O O . ASN A 1 394 ? -0.155 32.5 21.812 1 83.5 394 ASN A O 1
ATOM 3066 N N . LEU A 1 395 ? -2.002 33.312 20.828 1 89 395 LEU A N 1
ATOM 3067 C CA . LEU A 1 395 ? -2.844 32.156 21.203 1 89 395 LEU A CA 1
ATOM 3068 C C . LEU A 1 395 ? -2.568 30.969 20.297 1 89 395 LEU A C 1
ATOM 3070 O O . LEU A 1 395 ? -2.549 29.828 20.766 1 89 395 LEU A O 1
ATOM 3074 N N . CYS A 1 396 ? -2.342 31.219 19.047 1 89.69 396 CYS A N 1
ATOM 3075 C CA . CYS A 1 396 ? -2.137 30.125 18.109 1 89.69 396 CYS A CA 1
ATOM 3076 C C . CYS A 1 396 ? -0.805 29.438 18.375 1 89.69 396 CYS A C 1
ATOM 3078 O O . CYS A 1 396 ? -0.687 28.219 18.188 1 89.69 396 CYS A O 1
ATOM 3080 N N . GLY A 1 397 ? 0.177 30.25 18.734 1 87.88 397 GLY A N 1
ATOM 3081 C CA . GLY A 1 397 ? 1.437 29.625 19.109 1 87.88 397 GLY A CA 1
ATOM 3082 C C . GLY A 1 397 ? 1.314 28.688 20.297 1 87.88 397 GLY A C 1
ATOM 3083 O O . GLY A 1 397 ? 1.837 27.562 20.266 1 87.88 397 GLY A O 1
ATOM 3084 N N . ASN A 1 398 ? 0.552 29.094 21.281 1 91.38 398 ASN A N 1
ATOM 3085 C CA . ASN A 1 398 ? 0.371 28.297 22.5 1 91.38 398 ASN A CA 1
ATOM 3086 C C . ASN A 1 398 ? -0.445 27.031 22.219 1 91.38 398 ASN A C 1
ATOM 3088 O O . ASN A 1 398 ? -0.104 25.953 22.719 1 91.38 398 ASN A O 1
ATOM 3092 N N . ILE A 1 399 ? -1.486 27.219 21.5 1 94.19 399 ILE A N 1
ATOM 3093 C CA . ILE A 1 399 ? -2.324 26.062 21.25 1 94.19 399 ILE A CA 1
ATOM 3094 C C . ILE A 1 399 ? -1.583 25.078 20.328 1 94.19 399 ILE A C 1
ATOM 3096 O O . ILE A 1 399 ? -1.75 23.859 20.453 1 94.19 399 ILE A O 1
ATOM 3100 N N . SER A 1 400 ? -0.829 25.656 19.438 1 93.81 400 SER A N 1
ATOM 3101 C CA . SER A 1 400 ? -0.009 24.812 18.578 1 93.81 400 SER A CA 1
ATOM 3102 C C . SER A 1 400 ? 0.915 23.922 19.406 1 93.81 400 SER A C 1
ATOM 3104 O O . SER A 1 400 ? 1.062 22.734 19.125 1 93.81 400 SER A O 1
ATOM 3106 N N . THR A 1 401 ? 1.545 24.5 20.375 1 92.19 401 THR A N 1
ATOM 3107 C CA . THR A 1 401 ? 2.428 23.734 21.25 1 92.19 401 THR A CA 1
ATOM 3108 C C . THR A 1 401 ? 1.67 22.609 21.938 1 92.19 401 THR A C 1
ATOM 3110 O O . THR A 1 401 ? 2.176 21.484 22.031 1 92.19 401 THR A O 1
ATOM 3113 N N . GLU A 1 402 ? 0.51 22.891 22.328 1 94 402 GLU A N 1
ATOM 3114 C CA . GLU A 1 402 ? -0.295 21.875 23 1 94 402 GLU A CA 1
ATOM 3115 C C . GLU A 1 402 ? -0.747 20.781 22.031 1 94 402 GLU A C 1
ATOM 3117 O O . GLU A 1 402 ? -0.801 19.609 22.391 1 94 402 GLU A O 1
ATOM 3122 N N . VAL A 1 403 ? -1.136 21.188 20.844 1 93.94 403 VAL A N 1
ATOM 3123 C CA . VAL A 1 403 ? -1.536 20.234 19.828 1 93.94 403 VAL A CA 1
ATOM 3124 C C . VAL A 1 403 ? -0.377 19.281 19.531 1 93.94 403 VAL A C 1
ATOM 3126 O O . VAL A 1 403 ? -0.567 18.062 19.438 1 93.94 403 VAL A O 1
ATOM 3129 N N . LEU A 1 404 ? 0.771 19.828 19.422 1 90.69 404 LEU A N 1
ATOM 3130 C CA . LEU A 1 404 ? 1.962 19.031 19.141 1 90.69 404 LEU A CA 1
ATOM 3131 C C . LEU A 1 404 ? 2.244 18.078 20.297 1 90.69 404 LEU A C 1
ATOM 3133 O O . LEU A 1 404 ? 2.584 16.906 20.078 1 90.69 404 LEU A O 1
ATOM 3137 N N . ARG A 1 405 ? 2.129 18.562 21.469 1 89.81 405 ARG A N 1
ATOM 3138 C CA . ARG A 1 405 ? 2.322 17.719 22.641 1 89.81 405 ARG A CA 1
ATOM 3139 C C . ARG A 1 405 ? 1.351 16.547 22.625 1 89.81 405 ARG A C 1
ATOM 3141 O O . ARG A 1 405 ? 1.745 15.406 22.891 1 89.81 405 ARG A O 1
ATOM 3148 N N . MET A 1 406 ? 0.121 16.781 22.312 1 91.31 406 MET A N 1
ATOM 3149 C CA . MET A 1 406 ? -0.908 15.742 22.312 1 91.31 406 MET A CA 1
ATOM 3150 C C . MET A 1 406 ? -0.662 14.742 21.188 1 91.31 406 MET A C 1
ATOM 3152 O O . MET A 1 406 ? -1.008 13.57 21.312 1 91.31 406 MET A O 1
ATOM 3156 N N . LYS A 1 407 ? -0.09 15.164 20.125 1 87.12 407 LYS A N 1
ATOM 3157 C CA . LYS A 1 407 ? 0.285 14.242 19.047 1 87.12 407 LYS A CA 1
ATOM 3158 C C . LYS A 1 407 ? 1.429 13.328 19.484 1 87.12 407 LYS A C 1
ATOM 3160 O O . LYS A 1 407 ? 1.429 12.141 19.172 1 87.12 407 LYS A O 1
ATOM 3165 N N . GLU A 1 408 ? 2.328 13.93 20.203 1 81.25 408 GLU A N 1
ATOM 3166 C CA . GLU A 1 408 ? 3.514 13.195 20.625 1 81.25 408 GLU A CA 1
ATOM 3167 C C . GLU A 1 408 ? 3.168 12.18 21.719 1 81.25 408 GLU A C 1
ATOM 3169 O O . GLU A 1 408 ? 3.746 11.086 21.766 1 81.25 408 GLU A O 1
ATOM 3174 N N . ASP A 1 409 ? 2.217 12.531 22.578 1 82.38 409 ASP A N 1
ATOM 3175 C CA . ASP A 1 409 ? 1.905 11.633 23.688 1 82.38 409 ASP A CA 1
ATOM 3176 C C . ASP A 1 409 ? 0.806 10.641 23.297 1 82.38 409 ASP A C 1
ATOM 3178 O O . ASP A 1 409 ? 0.407 9.805 24.109 1 82.38 409 ASP A O 1
ATOM 3182 N N . GLY A 1 410 ? 0.197 10.781 22.188 1 81.56 410 GLY A N 1
ATOM 3183 C CA . GLY A 1 410 ? -0.768 9.812 21.688 1 81.56 410 GLY A CA 1
ATOM 3184 C C . GLY A 1 410 ? -2.205 10.188 22 1 81.56 410 GLY A C 1
ATOM 3185 O O . GLY A 1 410 ? -3.129 9.43 21.688 1 81.56 410 GLY A O 1
ATOM 3186 N N . THR A 1 411 ? -2.377 11.297 22.562 1 89.31 411 THR A N 1
ATOM 3187 C CA . THR A 1 411 ? -3.727 11.727 22.922 1 89.31 411 THR A CA 1
ATOM 3188 C C . THR A 1 411 ? -4.574 11.953 21.688 1 89.31 411 THR A C 1
ATOM 3190 O O . THR A 1 411 ? -5.734 11.547 21.625 1 89.31 411 THR A O 1
ATOM 3193 N N . ILE A 1 412 ? -3.996 12.578 20.734 1 90.56 412 ILE A N 1
ATOM 3194 C CA . ILE A 1 412 ? -4.738 12.844 19.516 1 90.56 412 ILE A CA 1
ATOM 3195 C C . ILE A 1 412 ? -5.113 11.531 18.844 1 90.56 412 ILE A C 1
ATOM 3197 O O . ILE A 1 412 ? -6.219 11.391 18.312 1 90.56 412 ILE A O 1
ATOM 3201 N N . ASP A 1 413 ? -4.281 10.562 18.828 1 83.94 413 ASP A N 1
ATOM 3202 C CA . ASP A 1 413 ? -4.566 9.266 18.234 1 83.94 413 ASP A CA 1
ATOM 3203 C C . ASP A 1 413 ? -5.703 8.555 18.969 1 83.94 413 ASP A C 1
ATOM 3205 O O . ASP A 1 413 ? -6.547 7.914 18.344 1 83.94 413 ASP A O 1
ATOM 3209 N N . LYS A 1 414 ? -5.621 8.641 20.219 1 86.5 414 LYS A N 1
ATOM 3210 C CA . LYS A 1 414 ? -6.695 8.055 21.016 1 86.5 414 LYS A CA 1
ATOM 3211 C C . LYS A 1 414 ? -8.039 8.703 20.688 1 86.5 414 LYS A C 1
ATOM 3213 O O . LYS A 1 414 ? -9.055 8.016 20.578 1 86.5 414 LYS A O 1
ATOM 3218 N N . LEU A 1 415 ? -8.016 9.992 20.578 1 91.88 415 LEU A N 1
ATOM 3219 C CA . LEU A 1 415 ? -9.242 10.711 20.25 1 91.88 415 LEU A CA 1
ATOM 3220 C C . LEU A 1 415 ? -9.711 10.359 18.844 1 91.88 415 LEU A C 1
ATOM 3222 O O . LEU A 1 415 ? -10.914 10.266 18.594 1 91.88 415 LEU A O 1
ATOM 3226 N N . LYS A 1 416 ? -8.812 10.211 17.969 1 89.12 416 LYS A N 1
ATOM 3227 C CA . LYS A 1 416 ? -9.164 9.812 16.609 1 89.12 416 LYS A CA 1
ATOM 3228 C C . LYS A 1 416 ? -9.836 8.445 16.594 1 89.12 416 LYS A C 1
ATOM 3230 O O . LYS A 1 416 ? -10.828 8.242 15.898 1 89.12 416 LYS A O 1
ATOM 3235 N N . GLU A 1 417 ? -9.281 7.555 17.312 1 83.69 417 GLU A N 1
ATOM 3236 C CA . GLU A 1 417 ? -9.867 6.219 17.391 1 83.69 417 GLU A CA 1
ATOM 3237 C C . GLU A 1 417 ? -11.273 6.27 17.984 1 83.69 417 GLU A C 1
ATOM 3239 O O . GLU A 1 417 ? -12.164 5.535 17.547 1 83.69 417 GLU A O 1
ATOM 3244 N N . LYS A 1 418 ? -11.438 7.082 18.891 1 87.81 418 LYS A N 1
ATOM 3245 C CA . LYS A 1 418 ? -12.727 7.215 19.562 1 87.81 418 LYS A CA 1
ATOM 3246 C C . LYS A 1 418 ? -13.789 7.742 18.609 1 87.81 418 LYS A C 1
ATOM 3248 O O . LYS A 1 418 ? -14.914 7.242 18.594 1 87.81 418 LYS A O 1
ATOM 3253 N N . TYR A 1 419 ? -13.438 8.719 17.828 1 88.75 419 TYR A N 1
ATOM 3254 C CA . TYR A 1 419 ? -14.445 9.406 17.031 1 88.75 419 TYR A CA 1
ATOM 3255 C C . TYR A 1 419 ? -14.461 8.891 15.594 1 88.75 419 TYR A C 1
ATOM 3257 O O . TYR A 1 419 ? -15.477 9 14.906 1 88.75 419 TYR A O 1
ATOM 3265 N N . PHE A 1 420 ? -13.367 8.344 15.117 1 85.56 420 PHE A N 1
ATOM 3266 C CA . PHE A 1 420 ? -13.281 7.891 13.734 1 85.56 420 PHE A CA 1
ATOM 3267 C C . PHE A 1 420 ? -13.219 6.371 13.664 1 85.56 420 PHE A C 1
ATOM 3269 O O . PHE A 1 420 ? -13.234 5.793 12.578 1 85.56 420 PHE A O 1
ATOM 3276 N N . GLY A 1 421 ? -13.023 5.629 14.703 1 77.06 421 GLY A N 1
ATOM 3277 C CA . GLY A 1 421 ? -12.859 4.184 14.703 1 77.06 421 GLY A CA 1
ATOM 3278 C C . GLY A 1 421 ? -14.039 3.447 15.297 1 77.06 421 GLY A C 1
ATOM 3279 O O . GLY A 1 421 ? -13.961 2.25 15.578 1 77.06 421 GLY A O 1
ATOM 3280 N N . GLY A 1 422 ? -15.133 4.098 15.406 1 76.56 422 GLY A N 1
ATOM 3281 C CA . GLY A 1 422 ? -16.25 3.451 16.078 1 76.56 422 GLY A CA 1
ATOM 3282 C C . GLY A 1 422 ? -17.375 3.076 15.141 1 76.56 422 GLY A C 1
ATOM 3283 O O . GLY A 1 422 ? -17.203 3.064 13.922 1 76.56 422 GLY A O 1
ATOM 3284 N N . GLY A 1 423 ? -18.359 2.441 15.711 1 78.69 423 GLY A N 1
ATOM 3285 C CA . GLY A 1 423 ? -19.562 2.09 14.984 1 78.69 423 GLY A CA 1
ATOM 3286 C C . GLY A 1 423 ? -19.391 0.872 14.094 1 78.69 423 GLY A C 1
ATOM 3287 O O . GLY A 1 423 ? -18.984 -0.193 14.57 1 78.69 423 GLY A O 1
ATOM 3288 N N . CYS A 1 424 ? -19.547 1.154 12.75 1 76.5 424 CYS A N 1
ATOM 3289 C CA . CYS A 1 424 ? -19.516 0.102 11.742 1 76.5 424 CYS A CA 1
ATOM 3290 C C . CYS A 1 424 ? -18.125 -0.515 11.633 1 76.5 424 CYS A C 1
ATOM 3292 O O . CYS A 1 424 ? -17.984 -1.664 11.211 1 76.5 424 CYS A O 1
ATOM 3294 N N . LEU A 1 425 ? -17.047 0.158 11.93 1 70.88 425 LEU A N 1
ATOM 3295 C CA . LEU A 1 425 ? -15.672 -0.295 11.742 1 70.88 425 LEU A CA 1
ATOM 3296 C C . LEU A 1 425 ? -15.266 -1.27 12.844 1 70.88 425 LEU A C 1
ATOM 3298 O O . LEU A 1 425 ? -14.344 -2.07 12.656 1 70.88 425 LEU A O 1
ATOM 3302 N N . LYS A 1 426 ? -15.844 -1.176 13.953 1 63.84 426 LYS A N 1
ATOM 3303 C CA . LYS A 1 426 ? -15.523 -2.121 15.016 1 63.84 426 LYS A CA 1
ATOM 3304 C C . LYS A 1 426 ? -16.062 -3.514 14.695 1 63.84 426 LYS A C 1
ATOM 3306 O O . LYS A 1 426 ? -15.438 -4.52 15.047 1 63.84 426 LYS A O 1
ATOM 3311 N N . ASP A 1 427 ? -17.172 -3.598 14.023 1 55.72 427 ASP A N 1
ATOM 3312 C CA . ASP A 1 427 ? -17.828 -4.863 13.719 1 55.72 427 ASP A CA 1
ATOM 3313 C C . ASP A 1 427 ? -17.219 -5.516 12.477 1 55.72 427 ASP A C 1
ATOM 3315 O O . ASP A 1 427 ? -17.25 -6.738 12.336 1 55.72 427 ASP A O 1
ATOM 3319 N N . SER A 1 428 ? -16.844 -4.746 11.523 1 51 428 SER A N 1
ATOM 3320 C CA . SER A 1 428 ? -16.406 -5.289 10.242 1 51 428 SER A CA 1
ATOM 3321 C C . SER A 1 428 ? -14.938 -5.715 10.297 1 51 428 SER A C 1
ATOM 3323 O O . SER A 1 428 ? -14.094 -4.984 10.812 1 51 428 SER A O 1
ATOM 3325 N N . GLY A 1 429 ? -14.727 -6.895 10.703 1 44.91 429 GLY A N 1
ATOM 3326 C CA . GLY A 1 429 ? -13.359 -7.387 10.617 1 44.91 429 GLY A CA 1
ATOM 3327 C C . GLY A 1 429 ? -12.539 -6.691 9.547 1 44.91 429 GLY A C 1
ATOM 3328 O O . GLY A 1 429 ? -12.992 -6.543 8.414 1 44.91 429 GLY A O 1
ATOM 3329 N N . LYS A 1 430 ? -11.789 -5.738 9.812 1 43.06 430 LYS A N 1
ATOM 3330 C CA . LYS A 1 430 ? -10.883 -4.867 9.07 1 43.06 430 LYS A CA 1
ATOM 3331 C C . LYS A 1 430 ? -10.195 -5.629 7.938 1 43.06 430 LYS A C 1
ATOM 3333 O O . LYS A 1 430 ? -9.344 -5.078 7.242 1 43.06 430 LYS A O 1
ATOM 3338 N N . SER A 1 431 ? -10.477 -6.926 7.863 1 40.94 431 SER A N 1
ATOM 3339 C CA . SER A 1 431 ? -9.398 -7.547 7.098 1 40.94 431 SER A CA 1
ATOM 3340 C C . SER A 1 431 ? -9.672 -7.465 5.598 1 40.94 431 SER A C 1
ATOM 3342 O O . SER A 1 431 ? -10.164 -8.422 5 1 40.94 431 SER A O 1
ATOM 3344 N N . TYR A 1 432 ? -10.461 -6.59 5.203 1 38.78 432 TYR A N 1
ATOM 3345 C CA . TYR A 1 432 ? -10.469 -6.664 3.748 1 38.78 432 TYR A CA 1
ATOM 3346 C C . TYR A 1 432 ? -9.07 -6.414 3.186 1 38.78 432 TYR A C 1
ATOM 3348 O O . TYR A 1 432 ? -8.328 -5.578 3.699 1 38.78 432 TYR A O 1
ATOM 3356 N N . VAL A 1 433 ? -8.445 -7.465 2.893 1 37.19 433 VAL A N 1
ATOM 3357 C CA . VAL A 1 433 ? -7.195 -7.246 2.168 1 37.19 433 VAL A CA 1
ATOM 3358 C C . VAL A 1 433 ? -7.473 -6.492 0.871 1 37.19 433 VAL A C 1
ATOM 3360 O O . VAL A 1 433 ? -8.25 -6.949 0.033 1 37.19 433 VAL A O 1
ATOM 3363 N N . PHE A 1 434 ? -7.648 -5.188 1.112 1 35.34 434 PHE A N 1
ATOM 3364 C CA . PHE A 1 434 ? -7.816 -4.438 -0.128 1 35.34 434 PHE A CA 1
ATOM 3365 C C . PHE A 1 434 ? -6.578 -4.562 -1.008 1 35.34 434 PHE A C 1
ATOM 3367 O O . PHE A 1 434 ? -5.449 -4.465 -0.519 1 35.34 434 PHE A O 1
ATOM 3374 N N . GLU A 1 435 ? -6.465 -5.43 -1.769 1 34.5 435 GLU A N 1
ATOM 3375 C CA . GLU A 1 435 ? -5.371 -5.461 -2.734 1 34.5 435 GLU A CA 1
ATOM 3376 C C . GLU A 1 435 ? -5.203 -4.105 -3.422 1 34.5 435 GLU A C 1
ATOM 3378 O O . GLU A 1 435 ? -6.051 -3.705 -4.223 1 34.5 435 GLU A O 1
ATOM 3383 N N . GLY A 1 436 ? -5.176 -3.037 -2.678 1 32.38 436 GLY A N 1
ATOM 3384 C CA . GLY A 1 436 ? -4.793 -1.87 -3.457 1 32.38 436 GLY A CA 1
ATOM 3385 C C . GLY A 1 436 ? -3.662 -2.148 -4.43 1 32.38 436 GLY A C 1
ATOM 3386 O O . GLY A 1 436 ? -2.51 -2.301 -4.027 1 32.38 436 GLY A O 1
ATOM 3387 N N . LEU A 1 437 ? -3.76 -3.051 -5.145 1 30.77 437 LEU A N 1
ATOM 3388 C CA . LEU A 1 437 ? -2.717 -3.184 -6.156 1 30.77 437 LEU A CA 1
ATOM 3389 C C . LEU A 1 437 ? -2.395 -1.831 -6.785 1 30.77 437 LEU A C 1
ATOM 3391 O O . LEU A 1 437 ? -3.297 -1.12 -7.234 1 30.77 437 LEU A O 1
ATOM 3395 N N . PRO A 1 438 ? -1.631 -0.989 -6.16 1 29.02 438 PRO A N 1
ATOM 3396 C CA . PRO A 1 438 ? -1.31 0.114 -7.07 1 29.02 438 PRO A CA 1
ATOM 3397 C C . PRO A 1 438 ? -1.455 -0.27 -8.539 1 29.02 438 PRO A C 1
ATOM 3399 O O . PRO A 1 438 ? -1.008 -1.345 -8.945 1 29.02 438 PRO A O 1
ATOM 3402 N N . PHE A 1 439 ? -2.463 0.042 -9.18 1 27.72 439 PHE A N 1
ATOM 3403 C CA . PHE A 1 439 ? -2.436 0.006 -10.641 1 27.72 439 PHE A CA 1
ATOM 3404 C C . PHE A 1 439 ? -1.104 0.522 -11.164 1 27.72 439 PHE A C 1
ATOM 3406 O O . PHE A 1 439 ? -0.777 1.698 -11 1 27.72 439 PHE A O 1
ATOM 3413 N N . PHE A 1 440 ? -0.017 -0.067 -10.859 1 27.3 440 PHE A N 1
ATOM 3414 C CA . PHE A 1 440 ? 1.12 0.363 -11.664 1 27.3 440 PHE A CA 1
ATOM 3415 C C . PHE A 1 440 ? 0.653 0.943 -13 1 27.3 440 PHE A C 1
ATOM 3417 O O . PHE A 1 440 ? -0.049 0.275 -13.758 1 27.3 440 PHE A O 1
ATOM 3424 N N . ASP A 1 441 ? 0.343 2.086 -13.055 1 27.39 441 ASP A N 1
ATOM 3425 C CA . ASP A 1 441 ? 0.436 2.795 -14.328 1 27.39 441 ASP A CA 1
ATOM 3426 C C . ASP A 1 441 ? 1.613 2.285 -15.156 1 27.39 441 ASP A C 1
ATOM 3428 O O . ASP A 1 441 ? 1.957 2.875 -16.188 1 27.39 441 ASP A O 1
ATOM 3432 N N . THR A 1 442 ? 2.633 1.831 -14.547 1 27.33 442 THR A N 1
ATOM 3433 C CA . THR A 1 442 ? 3.678 1.707 -15.562 1 27.33 442 THR A CA 1
ATOM 3434 C C . THR A 1 442 ? 3.17 0.93 -16.766 1 27.33 442 THR A C 1
ATOM 3436 O O . THR A 1 442 ? 3.793 0.952 -17.828 1 27.33 442 THR A O 1
ATOM 3439 N N . PHE A 1 443 ? 2.688 -0.533 -16.625 1 25.66 443 PHE A N 1
ATOM 3440 C CA . PHE A 1 443 ? 2.641 -1.01 -18 1 25.66 443 PHE A CA 1
ATOM 3441 C C . PHE A 1 443 ? 1.583 -0.258 -18.797 1 25.66 443 PHE A C 1
ATOM 3443 O O . PHE A 1 443 ? 0.438 -0.133 -18.359 1 25.66 443 PHE A O 1
ATOM 3450 N N . GLY A 1 444 ? 1.569 0.937 -19.203 1 28.2 444 GLY A N 1
ATOM 3451 C CA . GLY A 1 444 ? 0.762 1.357 -20.328 1 28.2 444 GLY A CA 1
ATOM 3452 C C . GLY A 1 444 ? -0.367 0.395 -20.656 1 28.2 444 GLY A C 1
ATOM 3453 O O . GLY A 1 444 ? -1.072 0.566 -21.641 1 28.2 444 GLY A O 1
ATOM 3454 N N . GLY A 1 445 ? -0.116 -1.065 -20.391 1 29.44 445 GLY A N 1
ATOM 3455 C CA . GLY A 1 445 ? -1.092 -1.992 -20.938 1 29.44 445 GLY A CA 1
ATOM 3456 C C . GLY A 1 445 ? -2.416 -1.971 -20.203 1 29.44 445 GLY A C 1
ATOM 3457 O O . GLY A 1 445 ? -2.533 -1.354 -19.141 1 29.44 445 GLY A O 1
ATOM 3458 N N . GLU A 1 446 ? -3.455 -2.699 -20.75 1 29.14 446 GLU A N 1
ATOM 3459 C CA . GLU A 1 446 ? -4.875 -2.893 -20.469 1 29.14 446 GLU A CA 1
ATOM 3460 C C . GLU A 1 446 ? -5.105 -3.275 -19.016 1 29.14 446 GLU A C 1
ATOM 3462 O O . GLU A 1 446 ? -4.266 -3.934 -18.391 1 29.14 446 GLU A O 1
ATOM 3467 N N . PRO A 1 447 ? -6.035 -2.637 -18.219 1 33.03 447 PRO A N 1
ATOM 3468 C CA . PRO A 1 447 ? -6.613 -2.932 -16.891 1 33.03 447 PRO A CA 1
ATOM 3469 C C . PRO A 1 447 ? -6.445 -4.395 -16.5 1 33.03 447 PRO A C 1
ATOM 3471 O O . PRO A 1 447 ? -6.465 -4.719 -15.305 1 33.03 447 PRO A O 1
ATOM 3474 N N . ASP A 1 448 ? -6.59 -5.336 -17.375 1 32.69 448 ASP A N 1
ATOM 3475 C CA . ASP A 1 448 ? -6.574 -6.789 -17.25 1 32.69 448 ASP A CA 1
ATOM 3476 C C . ASP A 1 448 ? -5.188 -7.289 -16.844 1 32.69 448 ASP A C 1
ATOM 3478 O O . ASP A 1 448 ? -4.918 -8.492 -16.891 1 32.69 448 ASP A O 1
ATOM 3482 N N . ALA A 1 449 ? -4.25 -6.551 -16.781 1 34.53 449 ALA A N 1
ATOM 3483 C CA . ALA A 1 449 ? -2.838 -6.93 -16.766 1 34.53 449 ALA A CA 1
ATOM 3484 C C . ALA A 1 449 ? -2.459 -7.562 -15.43 1 34.53 449 ALA A C 1
ATOM 3486 O O . ALA A 1 449 ? -1.316 -7.98 -15.234 1 34.53 449 ALA A O 1
ATOM 3487 N N . ILE A 1 450 ? -2.908 -7.051 -14.289 1 36.66 450 ILE A N 1
ATOM 3488 C CA . ILE A 1 450 ? -2.254 -7.582 -13.102 1 36.66 450 ILE A CA 1
ATOM 3489 C C . ILE A 1 450 ? -2.061 -9.094 -13.25 1 36.66 450 ILE A C 1
ATOM 3491 O O . ILE A 1 450 ? -0.944 -9.594 -13.109 1 36.66 450 ILE A O 1
ATOM 3495 N N . MET A 1 451 ? -2.863 -9.945 -12.484 1 37.69 451 MET A N 1
ATOM 3496 C CA . MET A 1 451 ? -2.768 -11.398 -12.406 1 37.69 451 MET A CA 1
ATOM 3497 C C . MET A 1 451 ? -3.365 -12.047 -13.648 1 37.69 451 MET A C 1
ATOM 3499 O O . MET A 1 451 ? -4.582 -12.039 -13.836 1 37.69 451 MET A O 1
ATOM 3503 N N . PRO A 1 452 ? -2.508 -12.023 -14.562 1 43.03 452 PRO A N 1
ATOM 3504 C CA . PRO A 1 452 ? -3.285 -12.719 -15.594 1 43.03 452 PRO A CA 1
ATOM 3505 C C . PRO A 1 452 ? -4.055 -13.914 -15.047 1 43.03 452 PRO A C 1
ATOM 3507 O O . PRO A 1 452 ? -3.467 -14.797 -14.414 1 43.03 452 PRO A O 1
ATOM 3510 N N . LEU A 1 453 ? -5.215 -13.805 -14.609 1 51.84 453 LEU A N 1
ATOM 3511 C CA . LEU A 1 453 ? -6.188 -14.828 -14.242 1 51.84 453 LEU A CA 1
ATOM 3512 C C . LEU A 1 453 ? -6.117 -16.016 -15.203 1 51.84 453 LEU A C 1
ATOM 3514 O O . LEU A 1 453 ? -6.609 -17.094 -14.891 1 51.84 453 LEU A O 1
ATOM 3518 N N . THR A 1 454 ? -5.25 -15.664 -16.234 1 58.09 454 THR A N 1
ATOM 3519 C CA . THR A 1 454 ? -5.293 -16.672 -17.281 1 58.09 454 THR A CA 1
ATOM 3520 C C . THR A 1 454 ? -3.885 -17.078 -17.703 1 58.09 454 THR A C 1
ATOM 3522 O O . THR A 1 454 ? -2.98 -16.25 -17.75 1 58.09 454 THR A O 1
ATOM 3525 N N . ILE A 1 455 ? -3.549 -18.344 -17.656 1 68.06 455 ILE A N 1
ATOM 3526 C CA . ILE A 1 455 ? -2.289 -18.875 -18.156 1 68.06 455 ILE A CA 1
ATOM 3527 C C . ILE A 1 455 ? -2.168 -18.578 -19.641 1 68.06 455 ILE A C 1
ATOM 3529 O O . ILE A 1 455 ? -3.076 -18.891 -20.422 1 68.06 455 ILE A O 1
ATOM 3533 N N . THR A 1 456 ? -1.035 -17.938 -20 1 70.06 456 THR A N 1
ATOM 3534 C CA . THR A 1 456 ? -0.804 -17.578 -21.391 1 70.06 456 THR A CA 1
ATOM 3535 C C . THR A 1 456 ? 0.037 -18.641 -22.094 1 70.06 456 THR A C 1
ATOM 3537 O O . THR A 1 456 ? 0.524 -19.578 -21.469 1 70.06 456 THR A O 1
ATOM 3540 N N . ILE A 1 457 ? 0.214 -18.516 -23.469 1 74.31 457 ILE A N 1
ATOM 3541 C CA . ILE A 1 457 ? 0.954 -19.438 -24.328 1 74.31 457 ILE A CA 1
ATOM 3542 C C . ILE A 1 457 ? 2.426 -19.453 -23.922 1 74.31 457 ILE A C 1
ATOM 3544 O O . ILE A 1 457 ? 3.062 -20.5 -23.891 1 74.31 457 ILE A O 1
ATOM 3548 N N . LYS A 1 458 ? 2.918 -18.281 -23.484 1 71.62 458 LYS A N 1
ATOM 3549 C CA . LYS A 1 458 ? 4.336 -18.188 -23.156 1 71.62 458 LYS A CA 1
ATOM 3550 C C . LYS A 1 458 ? 4.66 -18.969 -21.875 1 71.62 458 LYS A C 1
ATOM 3552 O O . LYS A 1 458 ? 5.695 -19.625 -21.797 1 71.62 458 LYS A O 1
ATOM 3557 N N . ARG A 1 459 ? 3.748 -18.938 -20.922 1 70.94 459 ARG A N 1
ATOM 3558 C CA . ARG A 1 459 ? 3.967 -19.609 -19.656 1 70.94 459 ARG A CA 1
ATOM 3559 C C . ARG A 1 459 ? 3.814 -21.125 -19.812 1 70.94 459 ARG A C 1
ATOM 3561 O O . ARG A 1 459 ? 4.391 -21.891 -19.031 1 70.94 459 ARG A O 1
ATOM 3568 N N . PHE A 1 460 ? 3.104 -21.562 -20.828 1 77.25 460 PHE A N 1
ATOM 3569 C CA . PHE A 1 460 ? 2.834 -22.969 -21.062 1 77.25 460 PHE A CA 1
ATOM 3570 C C . PHE A 1 460 ? 3.705 -23.5 -22.203 1 77.25 460 PHE A C 1
ATOM 3572 O O . PHE A 1 460 ? 3.533 -24.641 -22.641 1 77.25 460 PHE A O 1
ATOM 3579 N N . SER A 1 461 ? 4.719 -22.812 -22.688 1 79.62 461 SER A N 1
ATOM 3580 C CA . SER A 1 461 ? 5.473 -23.125 -23.891 1 79.62 461 SER A CA 1
ATOM 3581 C C . SER A 1 461 ? 6.328 -24.375 -23.688 1 79.62 461 SER A C 1
ATOM 3583 O O . SER A 1 461 ? 6.574 -25.125 -24.641 1 79.62 461 SER A O 1
ATOM 3585 N N . VAL A 1 462 ? 6.793 -24.578 -22.484 1 78.25 462 VAL A N 1
ATOM 3586 C CA . VAL A 1 462 ? 7.664 -25.734 -22.219 1 78.25 462 VAL A CA 1
ATOM 3587 C C . VAL A 1 462 ? 6.914 -27.016 -22.547 1 78.25 462 VAL A C 1
ATOM 3589 O O . VAL A 1 462 ? 7.492 -27.953 -23.094 1 78.25 462 VAL A O 1
ATOM 3592 N N . ALA A 1 463 ? 5.691 -27.078 -22.094 1 83.88 463 ALA A N 1
ATOM 3593 C CA . ALA A 1 463 ? 4.891 -28.266 -22.375 1 83.88 463 ALA A CA 1
ATOM 3594 C C . ALA A 1 463 ? 4.762 -28.5 -23.891 1 83.88 463 ALA A C 1
ATOM 3596 O O . ALA A 1 463 ? 4.84 -29.641 -24.359 1 83.88 463 ALA A O 1
ATOM 3597 N N . PHE A 1 464 ? 4.652 -27.5 -24.672 1 86.75 464 PHE A N 1
ATOM 3598 C CA . PHE A 1 464 ? 4.539 -27.609 -26.125 1 86.75 464 PHE A CA 1
ATOM 3599 C C . PHE A 1 464 ? 5.859 -28.062 -26.734 1 86.75 464 PHE A C 1
ATOM 3601 O O . PHE A 1 464 ? 5.883 -28.906 -27.625 1 86.75 464 PHE A O 1
ATOM 3608 N N . ILE A 1 465 ? 6.902 -27.516 -26.266 1 86.19 465 ILE A N 1
ATOM 3609 C CA . ILE A 1 465 ? 8.219 -27.891 -26.781 1 86.19 465 ILE A CA 1
ATOM 3610 C C . ILE A 1 465 ? 8.492 -29.359 -26.5 1 86.19 465 ILE A C 1
ATOM 3612 O O . ILE A 1 465 ? 8.984 -30.078 -27.359 1 86.19 465 ILE A O 1
ATOM 3616 N N . LEU A 1 466 ? 8.172 -29.719 -25.281 1 86.62 466 LEU A N 1
ATOM 3617 C CA . LEU A 1 466 ? 8.352 -31.125 -24.938 1 86.62 466 LEU A CA 1
ATOM 3618 C C . LEU A 1 466 ? 7.547 -32.031 -25.859 1 86.62 466 LEU A C 1
ATOM 3620 O O . LEU A 1 466 ? 8.023 -33.094 -26.281 1 86.62 466 LEU A O 1
ATOM 3624 N N . LEU A 1 467 ? 6.379 -31.641 -26.141 1 90.25 467 LEU A N 1
ATOM 3625 C CA . LEU A 1 467 ? 5.531 -32.438 -27.016 1 90.25 467 LEU A CA 1
ATOM 3626 C C . LEU A 1 467 ? 6.082 -32.469 -28.438 1 90.25 467 LEU A C 1
ATOM 3628 O O . LEU A 1 467 ? 6.094 -33.531 -29.078 1 90.25 467 LEU A O 1
ATOM 3632 N N . VAL A 1 468 ? 6.562 -31.391 -28.938 1 90 468 VAL A N 1
ATOM 3633 C CA . VAL A 1 468 ? 7.113 -31.328 -30.297 1 90 468 VAL A CA 1
ATOM 3634 C C . VAL A 1 468 ? 8.375 -32.188 -30.375 1 90 468 VAL A C 1
ATOM 3636 O O . VAL A 1 468 ? 8.57 -32.938 -31.344 1 90 468 VAL A O 1
ATOM 3639 N N . ILE A 1 469 ? 9.133 -32.094 -29.375 1 90 469 ILE A N 1
ATOM 3640 C CA . ILE A 1 469 ? 10.32 -32.969 -29.312 1 90 469 ILE A CA 1
ATOM 3641 C C . ILE A 1 469 ? 9.906 -34.438 -29.25 1 90 469 ILE A C 1
ATOM 3643 O O . ILE A 1 469 ? 10.516 -35.281 -29.891 1 90 469 ILE A O 1
ATOM 3647 N N . GLY A 1 470 ? 8.898 -34.625 -28.453 1 90.62 470 GLY A N 1
ATOM 3648 C CA . GLY A 1 470 ? 8.391 -36 -28.375 1 90.62 470 GLY A CA 1
ATOM 3649 C C . GLY A 1 470 ? 7.883 -36.531 -29.703 1 90.62 470 GLY A C 1
ATOM 3650 O O . GLY A 1 470 ? 8.148 -37.688 -30.062 1 90.62 470 GLY A O 1
ATOM 3651 N N . ILE A 1 471 ? 7.207 -35.781 -30.453 1 91.44 471 ILE A N 1
ATOM 3652 C CA . ILE A 1 471 ? 6.699 -36.156 -31.766 1 91.44 471 ILE A CA 1
ATOM 3653 C C . ILE A 1 471 ? 7.867 -36.438 -32.719 1 91.44 471 ILE A C 1
ATOM 3655 O O . ILE A 1 471 ? 7.852 -37.406 -33.469 1 91.44 471 ILE A O 1
ATOM 3659 N N . ALA A 1 472 ? 8.859 -35.625 -32.625 1 91.56 472 ALA A N 1
ATOM 3660 C CA . ALA A 1 472 ? 10.039 -35.812 -33.469 1 91.56 472 ALA A CA 1
ATOM 3661 C C . ALA A 1 472 ? 10.766 -37.094 -33.094 1 91.56 472 ALA A C 1
ATOM 3663 O O . ALA A 1 472 ? 11.18 -37.844 -34 1 91.56 472 ALA A O 1
ATOM 3664 N N . LEU A 1 473 ? 10.828 -37.312 -31.859 1 92.44 473 LEU A N 1
ATOM 3665 C CA . LEU A 1 473 ? 11.484 -38.531 -31.406 1 92.44 473 LEU A CA 1
ATOM 3666 C C . LEU A 1 473 ? 10.688 -39.75 -31.828 1 92.44 473 LEU A C 1
ATOM 3668 O O . LEU A 1 473 ? 11.266 -40.781 -32.219 1 92.44 473 LEU A O 1
ATOM 3672 N N . ALA A 1 474 ? 9.453 -39.656 -31.719 1 92.44 474 ALA A N 1
ATOM 3673 C CA . ALA A 1 474 ? 8.594 -40.75 -32.188 1 92.44 474 ALA A CA 1
ATOM 3674 C C . ALA A 1 474 ? 8.734 -40.969 -33.688 1 92.44 474 ALA A C 1
ATOM 3676 O O . ALA A 1 474 ? 8.727 -42.094 -34.156 1 92.44 474 ALA A O 1
ATOM 3677 N N . GLY A 1 475 ? 8.891 -39.938 -34.469 1 90.62 475 GLY A N 1
ATOM 3678 C CA . GLY A 1 475 ? 9.117 -40.031 -35.906 1 90.62 475 GLY A CA 1
ATOM 3679 C C . GLY A 1 475 ? 10.43 -40.719 -36.219 1 90.62 475 GLY A C 1
ATOM 3680 O O . GLY A 1 475 ? 10.477 -41.562 -37.125 1 90.62 475 GLY A O 1
ATOM 3681 N N . ILE A 1 476 ? 11.406 -40.438 -35.469 1 91.38 476 ILE A N 1
ATOM 3682 C CA . ILE A 1 476 ? 12.703 -41.062 -35.688 1 91.38 476 ILE A CA 1
ATOM 3683 C C . ILE A 1 476 ? 12.617 -42.562 -35.344 1 91.38 476 ILE A C 1
ATOM 3685 O O . ILE A 1 476 ? 13.148 -43.406 -36.062 1 91.38 476 ILE A O 1
ATOM 3689 N N . ALA A 1 477 ? 11.922 -42.844 -34.281 1 91.19 477 ALA A N 1
ATOM 3690 C CA . ALA A 1 477 ? 11.742 -44.219 -33.906 1 91.19 477 ALA A CA 1
ATOM 3691 C C . ALA A 1 477 ? 10.969 -45 -34.969 1 91.19 477 ALA A C 1
ATOM 3693 O O . ALA A 1 477 ? 11.266 -46.156 -35.25 1 91.19 477 ALA A O 1
ATOM 3694 N N . LEU A 1 478 ? 10.07 -44.375 -35.594 1 90.19 478 LEU A N 1
ATOM 3695 C CA . LEU A 1 478 ? 9.297 -45 -36.656 1 90.19 478 LEU A CA 1
ATOM 3696 C C . LEU A 1 478 ? 10.18 -45.312 -37.875 1 90.19 478 LEU A C 1
ATOM 3698 O O . LEU A 1 478 ? 10.094 -46.406 -38.438 1 90.19 478 LEU A O 1
ATOM 3702 N N . LEU A 1 479 ? 11.031 -44.438 -38.188 1 89.06 479 LEU A N 1
ATOM 3703 C CA . LEU A 1 479 ? 11.93 -44.625 -39.344 1 89.06 479 LEU A CA 1
ATOM 3704 C C . LEU A 1 479 ? 12.891 -45.781 -39.062 1 89.06 479 LEU A C 1
ATOM 3706 O O . LEU A 1 479 ? 13.18 -46.562 -39.969 1 89.06 479 LEU A O 1
ATOM 3710 N N . VAL A 1 480 ? 13.289 -45.844 -37.844 1 88.62 480 VAL A N 1
ATOM 3711 C CA . VAL A 1 480 ? 14.188 -46.938 -37.469 1 88.62 480 VAL A CA 1
ATOM 3712 C C . VAL A 1 480 ? 13.438 -48.281 -37.531 1 88.62 480 VAL A C 1
ATOM 3714 O O . VAL A 1 480 ? 13.977 -49.281 -38 1 88.62 480 VAL A O 1
ATOM 3717 N N . GLU A 1 481 ? 12.195 -48.25 -37.125 1 86.69 481 GLU A N 1
ATOM 3718 C CA . GLU A 1 481 ? 11.375 -49.438 -37.188 1 86.69 481 GLU A CA 1
ATOM 3719 C C . GLU A 1 481 ? 11.148 -49.906 -38.625 1 86.69 481 GLU A C 1
ATOM 3721 O O . GLU A 1 481 ? 11.211 -51.094 -38.906 1 86.69 481 GLU A O 1
ATOM 3726 N N . ILE A 1 482 ? 10.914 -49 -39.531 1 83.31 482 ILE A N 1
ATOM 3727 C CA . ILE A 1 482 ? 10.68 -49.344 -40.906 1 83.31 482 ILE A CA 1
ATOM 3728 C C . ILE A 1 482 ? 11.969 -49.875 -41.562 1 83.31 482 ILE A C 1
ATOM 3730 O O . ILE A 1 482 ? 11.953 -50.844 -42.312 1 83.31 482 ILE A O 1
ATOM 3734 N N . TYR A 1 483 ? 13.086 -49.281 -41.188 1 83.5 483 TYR A N 1
ATOM 3735 C CA . TYR A 1 483 ? 14.367 -49.688 -41.719 1 83.5 483 TYR A CA 1
ATOM 3736 C C . TYR A 1 483 ? 14.742 -51.094 -41.25 1 83.5 483 TYR A C 1
ATOM 3738 O O . TYR A 1 483 ? 15.203 -51.906 -42.031 1 83.5 483 TYR A O 1
ATOM 3746 N N . TYR A 1 484 ? 14.523 -51.281 -40 1 82.81 484 TYR A N 1
ATOM 3747 C CA . TYR A 1 484 ? 14.852 -52.594 -39.438 1 82.81 484 TYR A CA 1
ATOM 3748 C C . TYR A 1 484 ? 13.953 -53.688 -40 1 82.81 484 TYR A C 1
ATOM 3750 O O . TYR A 1 484 ? 14.414 -54.781 -40.25 1 82.81 484 TYR A O 1
ATOM 3758 N N . ALA A 1 485 ? 12.68 -53.469 -40.219 1 79.69 485 ALA A N 1
ATOM 3759 C CA . ALA A 1 485 ? 11.758 -54.438 -40.781 1 79.69 485 ALA A CA 1
ATOM 3760 C C . ALA A 1 485 ? 12.117 -54.75 -42.25 1 79.69 485 ALA A C 1
ATOM 3762 O O . ALA A 1 485 ? 12.016 -55.875 -42.688 1 79.69 485 ALA A O 1
ATOM 3763 N N . LYS A 1 486 ? 12.5 -53.812 -42.969 1 76.88 486 LYS A N 1
ATOM 3764 C CA . LYS A 1 486 ? 12.906 -54.031 -44.375 1 76.88 486 LYS A CA 1
ATOM 3765 C C . LYS A 1 486 ? 14.156 -54.906 -44.469 1 76.88 486 LYS A C 1
ATOM 3767 O O . LYS A 1 486 ? 14.273 -55.75 -45.344 1 76.88 486 LYS A O 1
ATOM 3772 N N . ARG A 1 487 ? 14.984 -54.781 -43.562 1 74.19 487 ARG A N 1
ATOM 3773 C CA . ARG A 1 487 ? 16.234 -55.531 -43.594 1 74.19 487 ARG A CA 1
ATOM 3774 C C . ARG A 1 487 ? 15.992 -57 -43.188 1 74.19 487 ARG A C 1
ATOM 3776 O O . ARG A 1 487 ? 16.641 -57.906 -43.688 1 74.19 487 ARG A O 1
ATOM 3783 N N . ARG A 1 488 ? 15.188 -57.25 -42.156 1 70 488 ARG A N 1
ATOM 3784 C CA . ARG A 1 488 ? 14.961 -58.625 -41.656 1 70 488 ARG A CA 1
ATOM 3785 C C . ARG A 1 488 ? 13.953 -59.344 -42.562 1 70 488 ARG A C 1
ATOM 3787 O O . ARG A 1 488 ? 13.781 -60.562 -42.438 1 70 488 ARG A O 1
ATOM 3794 N N . GLY A 1 489 ? 13.461 -58.875 -43.719 1 61.09 489 GLY A N 1
ATOM 3795 C CA . GLY A 1 489 ? 12.547 -59.5 -44.656 1 61.09 489 GLY A CA 1
ATOM 3796 C C . GLY A 1 489 ? 11.141 -59.656 -44.094 1 61.09 489 GLY A C 1
ATOM 3797 O O . GLY A 1 489 ? 10.375 -60.531 -44.562 1 61.09 489 GLY A O 1
ATOM 3798 N N . THR A 1 490 ? 10.812 -59.312 -43 1 55.94 490 THR A N 1
ATOM 3799 C CA . THR A 1 490 ? 9.484 -59.469 -42.438 1 55.94 490 THR A CA 1
ATOM 3800 C C . THR A 1 490 ? 8.469 -58.594 -43.156 1 55.94 490 THR A C 1
ATOM 3802 O O . THR A 1 490 ? 8.836 -57.562 -43.75 1 55.94 490 THR A O 1
ATOM 3805 N N . ALA A 1 491 ? 7.152 -59.156 -43.656 1 49.44 491 ALA A N 1
ATOM 3806 C CA . ALA A 1 491 ? 6.086 -58.625 -44.531 1 49.44 491 ALA A CA 1
ATOM 3807 C C . ALA A 1 491 ? 5.727 -57.188 -44.156 1 49.44 491 ALA A C 1
ATOM 3809 O O . ALA A 1 491 ? 5.41 -56.906 -43 1 49.44 491 ALA A O 1
ATOM 3810 N N . VAL A 1 492 ? 6.402 -56.219 -44.75 1 53.03 492 VAL A N 1
ATOM 3811 C CA . VAL A 1 492 ? 5.961 -54.844 -44.75 1 53.03 492 VAL A CA 1
ATOM 3812 C C . VAL A 1 492 ? 4.465 -54.781 -45.062 1 53.03 492 VAL A C 1
ATOM 3814 O O . VAL A 1 492 ? 3.941 -55.594 -45.844 1 53.03 492 VAL A O 1
ATOM 3817 N N . PRO A 1 493 ? 3.627 -54.219 -44.344 1 49.16 493 PRO A N 1
ATOM 3818 C CA . PRO A 1 493 ? 2.193 -54.219 -44.625 1 49.16 493 PRO A CA 1
ATOM 3819 C C . PRO A 1 493 ? 1.897 -54.031 -46.125 1 49.16 493 PRO A C 1
ATOM 3821 O O . PRO A 1 493 ? 2.688 -53.438 -46.844 1 49.16 493 PRO A O 1
ATOM 3824 N N . GLN A 1 494 ? 1.028 -55.062 -46.719 1 44.03 494 GLN A N 1
ATOM 3825 C CA . GLN A 1 494 ? 0.667 -55.219 -48.125 1 44.03 494 GLN A CA 1
ATOM 3826 C C . GLN A 1 494 ? 0.429 -53.875 -48.781 1 44.03 494 GLN A C 1
ATOM 3828 O O . GLN A 1 494 ? 0.581 -53.75 -50 1 44.03 494 GLN A O 1
ATOM 3833 N N . ARG A 1 495 ? -0.053 -52.906 -48 1 46.59 495 ARG A N 1
ATOM 3834 C CA . ARG A 1 495 ? -0.493 -51.719 -48.719 1 46.59 495 ARG A CA 1
ATOM 3835 C C . ARG A 1 495 ? 0.692 -51 -49.344 1 46.59 495 ARG A C 1
ATOM 3837 O O . ARG A 1 495 ? 0.527 -50.219 -50.312 1 46.59 495 ARG A O 1
ATOM 3844 N N . LEU A 1 496 ? 1.807 -51.094 -48.75 1 42.62 496 LEU A N 1
ATOM 3845 C CA . LEU A 1 496 ? 2.924 -50.531 -49.5 1 42.62 496 LEU A CA 1
ATOM 3846 C C . LEU A 1 496 ? 3.297 -51.375 -50.688 1 42.62 496 LEU A C 1
ATOM 3848 O O . LEU A 1 496 ? 4.027 -50.938 -51.594 1 42.62 496 LEU A O 1
ATOM 3852 N N . GLN A 1 497 ? 3.055 -52.719 -50.594 1 39.47 497 GLN A N 1
ATOM 3853 C CA . GLN A 1 497 ? 3.418 -53.531 -51.781 1 39.47 497 GLN A CA 1
ATOM 3854 C C . GLN A 1 497 ? 2.352 -53.438 -52.844 1 39.47 497 GLN A C 1
ATOM 3856 O O . GLN A 1 497 ? 2.504 -54 -53.938 1 39.47 497 GLN A O 1
ATOM 3861 N N . ARG A 1 498 ? 1.035 -53 -52.625 1 39.34 498 ARG A N 1
ATOM 3862 C CA . ARG A 1 498 ? 0.106 -53.125 -53.75 1 39.34 498 ARG A CA 1
ATOM 3863 C C . ARG A 1 498 ? 0.639 -52.406 -54.969 1 39.34 498 ARG A C 1
ATOM 3865 O O . ARG A 1 498 ? 0.062 -52.531 -56.062 1 39.34 498 ARG A O 1
ATOM 3872 N N . ASP A 1 499 ? 1.581 -51.625 -54.969 1 35.66 499 ASP A N 1
ATOM 3873 C CA . ASP A 1 499 ? 1.754 -51.125 -56.344 1 35.66 499 ASP A CA 1
ATOM 3874 C C . ASP A 1 499 ? 2.141 -52.25 -57.281 1 35.66 499 ASP A C 1
ATOM 3876 O O . ASP A 1 499 ? 1.933 -52.125 -58.5 1 35.66 499 ASP A O 1
ATOM 3880 N N . GLY A 1 500 ? 2.977 -53.25 -57 1 33.66 500 GLY A N 1
ATOM 3881 C CA . GLY A 1 500 ? 3.387 -53.969 -58.188 1 33.66 500 GLY A CA 1
ATOM 3882 C C . GLY A 1 500 ? 2.406 -55.062 -58.594 1 33.66 500 GLY A C 1
ATOM 3883 O O . GLY A 1 500 ? 2.352 -55.438 -59.781 1 33.66 500 GLY A O 1
ATOM 3884 N N . HIS A 1 501 ? 1.906 -56.062 -57.719 1 33.72 501 HIS A N 1
ATOM 3885 C CA . HIS A 1 501 ? 1.328 -57.25 -58.375 1 33.72 501 HIS A CA 1
ATOM 3886 C C . HIS A 1 501 ? -0.183 -57.094 -58.531 1 33.72 501 HIS A C 1
ATOM 3888 O O . HIS A 1 501 ? -0.925 -57.312 -57.562 1 33.72 501 HIS A O 1
ATOM 3894 N N . ASP A 1 502 ? -0.907 -56.188 -59.25 1 34.38 502 ASP A N 1
ATOM 3895 C CA . ASP A 1 502 ? -2.248 -56.062 -59.812 1 34.38 502 ASP A CA 1
ATOM 3896 C C . ASP A 1 502 ? -2.742 -57.406 -60.344 1 34.38 502 ASP A C 1
ATOM 3898 O O . ASP A 1 502 ? -3.896 -57.531 -60.75 1 34.38 502 ASP A O 1
ATOM 3902 N N . ASP A 1 503 ? -1.974 -58.5 -60.688 1 32.44 503 ASP A N 1
ATOM 3903 C CA . ASP A 1 503 ? -2.439 -59.5 -61.656 1 32.44 503 ASP A CA 1
ATOM 3904 C C . ASP A 1 503 ? -3.291 -60.562 -60.938 1 32.44 503 ASP A C 1
ATOM 3906 O O . ASP A 1 503 ? -3.832 -61.438 -61.594 1 32.44 503 ASP A O 1
ATOM 3910 N N . ASP A 1 504 ? -3.252 -60.812 -59.625 1 31.84 504 ASP A N 1
ATOM 3911 C CA . ASP A 1 504 ? -3.838 -62.094 -59.25 1 31.84 504 ASP A CA 1
ATOM 3912 C C . ASP A 1 504 ? -5.344 -61.969 -59.031 1 31.84 504 ASP A C 1
ATOM 3914 O O . ASP A 1 504 ? -5.973 -62.844 -58.438 1 31.84 504 ASP A O 1
ATOM 3918 N N . ALA A 1 505 ? -6.121 -60.906 -59.344 1 33.38 505 ALA A N 1
ATOM 3919 C CA . ALA A 1 505 ? -7.578 -60.875 -59.25 1 33.38 505 ALA A CA 1
ATOM 3920 C C . ALA A 1 505 ? -8.203 -62 -60.062 1 33.38 505 ALA A C 1
ATOM 3922 O O . ALA A 1 505 ? -9.406 -62.25 -59.969 1 33.38 505 ALA A O 1
ATOM 3923 N N . ARG A 1 506 ? -7.535 -62.562 -61.062 1 34.47 506 ARG A N 1
ATOM 3924 C CA . ARG A 1 506 ? -8.266 -63.344 -62.062 1 34.47 506 ARG A CA 1
ATOM 3925 C C . ARG A 1 506 ? -8.68 -64.688 -61.469 1 34.47 506 ARG A C 1
ATOM 3927 O O . ARG A 1 506 ? -9.625 -65.312 -61.969 1 34.47 506 ARG A O 1
ATOM 3934 N N . ALA A 1 507 ? -7.996 -65.25 -60.531 1 32.62 507 ALA A N 1
ATOM 3935 C CA . ALA A 1 507 ? -8.195 -66.688 -60.438 1 32.62 507 ALA A CA 1
ATOM 3936 C C . ALA A 1 507 ? -9.461 -67.062 -59.656 1 32.62 507 ALA A C 1
ATOM 3938 O O . ALA A 1 507 ? -9.945 -68.188 -59.688 1 32.62 507 ALA A O 1
ATOM 3939 N N . ILE A 1 508 ? -10.039 -66.188 -58.844 1 31.56 508 ILE A N 1
ATOM 3940 C CA . ILE A 1 508 ? -11.047 -66.75 -57.938 1 31.56 508 ILE A CA 1
ATOM 3941 C C . ILE A 1 508 ? -12.359 -66.938 -58.688 1 31.56 508 ILE A C 1
ATOM 3943 O O . ILE A 1 508 ? -13.312 -67.5 -58.156 1 31.56 508 ILE A O 1
ATOM 3947 N N . GLY A 1 509 ? -12.516 -66.312 -59.938 1 30.62 509 GLY A N 1
ATOM 3948 C CA . GLY A 1 509 ? -13.852 -66.438 -60.5 1 30.62 509 GLY A CA 1
ATOM 3949 C C . GLY A 1 509 ? -14.25 -67.812 -60.875 1 30.62 509 GLY A C 1
ATOM 3950 O O . GLY A 1 509 ? -15.422 -68.062 -61.156 1 30.62 509 GLY A O 1
ATOM 3951 N N . THR A 1 510 ? -13.359 -68.688 -61.312 1 32.75 510 THR A N 1
ATOM 3952 C CA . THR A 1 510 ? -13.805 -69.75 -62.156 1 32.75 510 THR A CA 1
ATOM 3953 C C . THR A 1 510 ? -14.328 -70.938 -61.281 1 32.75 510 THR A C 1
ATOM 3955 O O . THR A 1 510 ? -14.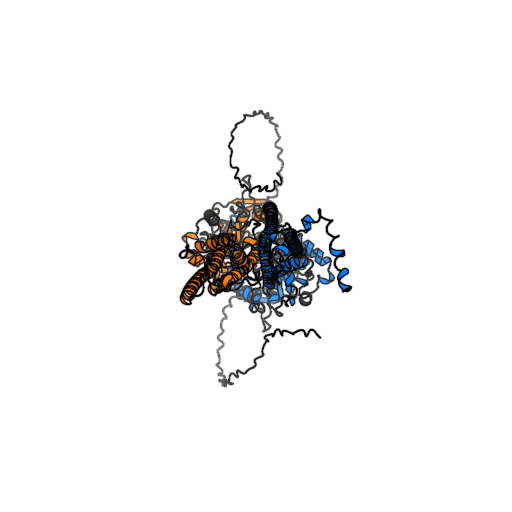938 -71.875 -61.812 1 32.75 510 THR A O 1
ATOM 3958 N N . ASP A 1 511 ? -13.93 -71.125 -60.031 1 32.53 511 ASP A N 1
ATOM 3959 C CA . ASP A 1 511 ? -14.062 -72.5 -59.562 1 32.53 511 ASP A CA 1
ATOM 3960 C C . ASP A 1 511 ? -15.484 -72.812 -59.062 1 32.53 511 ASP A C 1
ATOM 3962 O O . ASP A 1 511 ? -15.773 -73.875 -58.594 1 32.53 511 ASP A O 1
ATOM 3966 N N . PHE A 1 512 ? -16.359 -71.812 -58.781 1 31.88 512 PHE A N 1
ATOM 3967 C CA . PHE A 1 512 ? -17.562 -72.188 -58.062 1 31.88 512 PHE A CA 1
ATOM 3968 C C . PHE A 1 512 ? -18.562 -72.875 -58.969 1 31.88 512 PHE A C 1
ATOM 3970 O O . PHE A 1 512 ? -19.672 -73.25 -58.531 1 31.88 512 PHE A O 1
ATOM 3977 N N . HIS A 1 513 ? -18.406 -72.812 -60.281 1 30.88 513 HIS A N 1
ATOM 3978 C CA . HIS A 1 513 ? -19.609 -73.188 -61.031 1 30.88 513 HIS A CA 1
ATOM 3979 C C . HIS A 1 513 ? -19.859 -74.688 -61 1 30.88 513 HIS A C 1
ATOM 3981 O O . HIS A 1 513 ? -20.875 -75.125 -61.5 1 30.88 513 HIS A O 1
ATOM 3987 N N . ASP A 1 514 ? -18.891 -75.5 -60.875 1 30.41 514 ASP A N 1
ATOM 3988 C CA . ASP A 1 514 ? -19.125 -76.812 -61.562 1 30.41 514 ASP A CA 1
ATOM 3989 C C . ASP A 1 514 ? -20 -77.688 -60.688 1 30.41 514 ASP A C 1
ATOM 3991 O O . ASP A 1 514 ? -20.391 -78.812 -61.125 1 30.41 514 ASP A O 1
ATOM 3995 N N . ASP A 1 515 ? -20.047 -77.562 -59.344 1 29.45 515 ASP A N 1
ATOM 3996 C CA . ASP A 1 515 ? -20.406 -78.812 -58.688 1 29.45 515 ASP A CA 1
ATOM 3997 C C . ASP A 1 515 ? -21.906 -79.062 -58.75 1 29.45 515 ASP A C 1
ATOM 3999 O O . ASP A 1 515 ? -22.438 -79.875 -58 1 29.45 515 ASP A O 1
ATOM 4003 N N . ASP A 1 516 ? -22.75 -78.188 -59.312 1 28.19 516 ASP A N 1
ATOM 4004 C CA . ASP A 1 516 ? -24.156 -78.5 -59.156 1 28.19 516 ASP A CA 1
ATOM 4005 C C . ASP A 1 516 ? -24.516 -79.75 -59.875 1 28.19 516 ASP A C 1
ATOM 4007 O O . ASP A 1 516 ? -25.672 -80.188 -59.844 1 28.19 516 ASP A O 1
ATOM 4011 N N . ARG A 1 517 ? -23.797 -80.062 -61 1 28.98 517 ARG A N 1
ATOM 4012 C CA . ARG A 1 517 ? -24.453 -81.062 -61.875 1 28.98 517 ARG A CA 1
ATOM 4013 C C . ARG A 1 517 ? -24.406 -82.438 -61.25 1 28.98 517 ARG A C 1
ATOM 4015 O O . ARG A 1 517 ? -24.922 -83.375 -61.844 1 28.98 517 ARG A O 1
ATOM 4022 N N . ALA A 1 518 ? -23.719 -82.688 -60.062 1 21.78 518 ALA A N 1
ATOM 4023 C CA . ALA A 1 518 ? -23.875 -84.125 -59.781 1 21.78 518 ALA A CA 1
ATOM 4024 C C . ALA A 1 518 ? -25.234 -84.438 -59.125 1 21.78 518 ALA A C 1
ATOM 4026 O O . ALA A 1 518 ? -25.719 -83.625 -58.312 1 21.78 518 ALA A O 1
ATOM 4027 N N . MET B 1 1 ? 22.625 -33.281 -43.188 1 17.19 1 MET B N 1
ATOM 4028 C CA . MET B 1 1 ? 23.453 -32.125 -43.469 1 17.19 1 MET B CA 1
ATOM 4029 C C . MET B 1 1 ? 23.109 -30.969 -42.531 1 17.19 1 MET B C 1
ATOM 4031 O O . MET B 1 1 ? 23.953 -30.109 -42.25 1 17.19 1 MET B O 1
ATOM 4035 N N . ALA B 1 2 ? 21.828 -30.594 -42.188 1 19.89 2 ALA B N 1
ATOM 4036 C CA . ALA B 1 2 ? 20.984 -29.422 -42.344 1 19.89 2 ALA B CA 1
ATOM 4037 C C . ALA B 1 2 ? 21 -28.562 -41.094 1 19.89 2 ALA B C 1
ATOM 4039 O O . ALA B 1 2 ? 21.25 -27.359 -41.156 1 19.89 2 ALA B O 1
ATOM 4040 N N . THR B 1 3 ? 19.906 -28.594 -40.25 1 22.7 3 THR B N 1
ATOM 4041 C CA . THR B 1 3 ? 19.141 -27.484 -39.719 1 22.7 3 THR B CA 1
ATOM 4042 C C . THR B 1 3 ? 19.812 -26.938 -38.438 1 22.7 3 THR B C 1
ATOM 4044 O O . THR B 1 3 ? 20.047 -27.688 -37.5 1 22.7 3 THR B O 1
ATOM 4047 N N . ARG B 1 4 ? 20.625 -25.781 -38.531 1 22.84 4 ARG B N 1
ATOM 4048 C CA . ARG B 1 4 ? 21.625 -25.062 -37.781 1 22.84 4 ARG B CA 1
ATOM 4049 C C . ARG B 1 4 ? 21.016 -24.406 -36.531 1 22.84 4 ARG B C 1
ATOM 4051 O O . ARG B 1 4 ? 20.516 -23.281 -36.625 1 22.84 4 ARG B O 1
ATOM 4058 N N . GLY B 1 5 ? 20.203 -24.938 -35.781 1 19.95 5 GLY B N 1
ATOM 4059 C CA . GLY B 1 5 ? 19.188 -24.172 -35.062 1 19.95 5 GLY B CA 1
ATOM 4060 C C . GLY B 1 5 ? 19.75 -23.219 -34.031 1 19.95 5 GLY B C 1
ATOM 4061 O O . GLY B 1 5 ? 19.297 -22.078 -33.906 1 19.95 5 GLY B O 1
ATOM 4062 N N . VAL B 1 6 ? 20.672 -23.5 -33.031 1 21.22 6 VAL B N 1
ATOM 4063 C CA . VAL B 1 6 ? 20.391 -23.266 -31.609 1 21.22 6 VAL B CA 1
ATOM 4064 C C . VAL B 1 6 ? 21.109 -22 -31.141 1 21.22 6 VAL B C 1
ATOM 4066 O O . VAL B 1 6 ? 22.328 -22.016 -30.953 1 21.22 6 VAL B O 1
ATOM 4069 N N . SER B 1 7 ? 20.859 -20.703 -31.766 1 21.47 7 SER B N 1
ATOM 4070 C CA . SER B 1 7 ? 21.766 -19.625 -31.375 1 21.47 7 SER B CA 1
ATOM 4071 C C . SER B 1 7 ? 21.531 -19.203 -29.922 1 21.47 7 SER B C 1
ATOM 4073 O O . SER B 1 7 ? 20.484 -18.641 -29.594 1 21.47 7 SER B O 1
ATOM 4075 N N . PHE B 1 8 ? 22.031 -19.75 -28.875 1 20.02 8 PHE B N 1
ATOM 4076 C CA . PHE B 1 8 ? 21.859 -19.578 -27.438 1 20.02 8 PHE B CA 1
ATOM 4077 C C . PHE B 1 8 ? 22.609 -18.359 -26.953 1 20.02 8 PHE B C 1
ATOM 4079 O O . PHE B 1 8 ? 23.703 -18.484 -26.391 1 20.02 8 PHE B O 1
ATOM 4086 N N . ARG B 1 9 ? 22.5 -17.156 -27.625 1 21.27 9 ARG B N 1
ATOM 4087 C CA . ARG B 1 9 ? 23.469 -16.172 -27.141 1 21.27 9 ARG B CA 1
ATOM 4088 C C . ARG B 1 9 ? 23.188 -15.812 -25.672 1 21.27 9 ARG B C 1
ATOM 4090 O O . ARG B 1 9 ? 22.094 -15.367 -25.344 1 21.27 9 ARG B O 1
ATOM 4097 N N . PHE B 1 10 ? 24.094 -16.094 -24.734 1 19.11 10 PHE B N 1
ATOM 4098 C CA . PHE B 1 10 ? 24.375 -15.969 -23.312 1 19.11 10 PHE B CA 1
ATOM 4099 C C . PHE B 1 10 ? 24.594 -14.508 -22.922 1 19.11 10 PHE B C 1
ATOM 4101 O O . PHE B 1 10 ? 25 -13.695 -23.766 1 19.11 10 PHE B O 1
ATOM 4108 N N . ILE B 1 11 ? 24.266 -14.031 -21.766 1 19.89 11 ILE B N 1
ATOM 4109 C CA . ILE B 1 11 ? 24.047 -12.844 -20.953 1 19.89 11 ILE B CA 1
ATOM 4110 C C . ILE B 1 11 ? 25.391 -12.211 -20.594 1 19.89 11 ILE B C 1
ATOM 4112 O O . ILE B 1 11 ? 25.438 -11.109 -20.047 1 19.89 11 ILE B O 1
ATOM 4116 N N . SER B 1 12 ? 26.672 -12.5 -21.062 1 17.95 12 SER B N 1
ATOM 4117 C CA . SER B 1 12 ? 27.672 -12.18 -20.047 1 17.95 12 SER B CA 1
ATOM 4118 C C . SER B 1 12 ? 27.672 -10.695 -19.719 1 17.95 12 SER B C 1
ATOM 4120 O O . SER B 1 12 ? 27.516 -9.852 -20.609 1 17.95 12 SER B O 1
ATOM 4122 N N . CYS B 1 13 ? 27.516 -10.289 -18.391 1 19.53 13 CYS B N 1
ATOM 4123 C CA . CYS B 1 13 ? 27.531 -9.133 -17.484 1 19.53 13 CYS B CA 1
ATOM 4124 C C . CYS B 1 13 ? 28.906 -8.461 -17.5 1 19.53 13 CYS B C 1
ATOM 4126 O O . CYS B 1 13 ? 29.188 -7.621 -16.641 1 19.53 13 CYS B O 1
ATOM 4128 N N . VAL B 1 14 ? 29.844 -8.773 -18.484 1 16.91 14 VAL B N 1
ATOM 4129 C CA . VAL B 1 14 ? 31.203 -8.391 -18.094 1 16.91 14 VAL B CA 1
ATOM 4130 C C . VAL B 1 14 ? 31.25 -6.891 -17.797 1 16.91 14 VAL B C 1
ATOM 4132 O O . VAL B 1 14 ? 30.641 -6.09 -18.5 1 16.91 14 VAL B O 1
ATOM 4135 N N . ALA B 1 15 ? 31.906 -6.492 -16.625 1 18.73 15 ALA B N 1
ATOM 4136 C CA . ALA B 1 15 ? 32.406 -5.449 -15.734 1 18.73 15 ALA B CA 1
ATOM 4137 C C . ALA B 1 15 ? 33.375 -4.531 -16.453 1 18.73 15 ALA B C 1
ATOM 4139 O O . ALA B 1 15 ? 33.906 -3.586 -15.867 1 18.73 15 ALA B O 1
ATOM 4140 N N . LEU B 1 16 ? 33.344 -4.316 -17.828 1 15.97 16 LEU B N 1
ATOM 4141 C CA . LEU B 1 16 ? 34.625 -3.771 -18.297 1 15.97 16 LEU B CA 1
ATOM 4142 C C . LEU B 1 16 ? 34.969 -2.504 -17.531 1 15.97 16 LEU B C 1
ATOM 4144 O O . LEU B 1 16 ? 34.25 -1.51 -17.594 1 15.97 16 LEU B O 1
ATOM 4148 N N . ILE B 1 17 ? 36 -2.578 -16.656 1 17.23 17 ILE B N 1
ATOM 4149 C CA . ILE B 1 17 ? 36.812 -1.868 -15.664 1 17.23 17 ILE B CA 1
ATOM 4150 C C . ILE B 1 17 ? 37.469 -0.642 -16.297 1 17.23 17 ILE B C 1
ATOM 4152 O O . ILE B 1 17 ? 37.375 0.465 -15.766 1 17.23 17 ILE B O 1
ATOM 4156 N N . ALA B 1 18 ? 38.562 -0.745 -17.141 1 15.79 18 ALA B N 1
ATOM 4157 C CA . ALA B 1 18 ? 39.875 -0.331 -16.688 1 15.79 18 ALA B CA 1
ATOM 4158 C C . ALA B 1 18 ? 40.125 1.153 -16.953 1 15.79 18 ALA B C 1
ATOM 4160 O O . ALA B 1 18 ? 40.531 1.896 -16.062 1 15.79 18 ALA B O 1
ATOM 4161 N N . MET B 1 19 ? 40.812 1.563 -18.109 1 15.73 19 MET B N 1
ATOM 4162 C CA . MET B 1 19 ? 42.219 1.991 -18.188 1 15.73 19 MET B CA 1
ATOM 4163 C C . MET B 1 19 ? 42.312 3.498 -17.969 1 15.73 19 MET B C 1
ATOM 4165 O O . MET B 1 19 ? 41.375 4.234 -18.188 1 15.73 19 MET B O 1
ATOM 4169 N N . LEU B 1 20 ? 43.719 4.129 -17.953 1 16.44 20 LEU B N 1
ATOM 4170 C CA . LEU B 1 20 ? 44.781 4.887 -17.297 1 16.44 20 LEU B CA 1
ATOM 4171 C C . LEU B 1 20 ? 44.875 6.297 -17.875 1 16.44 20 LEU B C 1
ATOM 4173 O O . LEU B 1 20 ? 45.094 7.258 -17.141 1 16.44 20 LEU B O 1
ATOM 4177 N N . HIS B 1 21 ? 45.094 6.582 -19.219 1 17.03 21 HIS B N 1
ATOM 4178 C CA . HIS B 1 21 ? 46.281 7.297 -19.609 1 17.03 21 HIS B CA 1
ATOM 4179 C C . HIS B 1 21 ? 46.188 8.789 -19.312 1 17.03 21 HIS B C 1
ATOM 4181 O O . HIS B 1 21 ? 45.062 9.328 -19.25 1 17.03 21 HIS B O 1
ATOM 4187 N N . ALA B 1 22 ? 47.469 9.688 -19.375 1 16.67 22 ALA B N 1
ATOM 4188 C CA . ALA B 1 22 ? 48.438 10.633 -18.781 1 16.67 22 ALA B CA 1
ATOM 4189 C C . ALA B 1 22 ? 48.156 12.055 -19.281 1 16.67 22 ALA B C 1
ATOM 4191 O O . ALA B 1 22 ? 48.062 12.984 -18.469 1 16.67 22 ALA B O 1
ATOM 4192 N N . ALA B 1 23 ? 48.562 12.469 -20.656 1 16.97 23 ALA B N 1
ATOM 4193 C CA . ALA B 1 23 ? 49.625 13.406 -20.906 1 16.97 23 ALA B CA 1
ATOM 4194 C C . ALA B 1 23 ? 49.156 14.852 -20.797 1 16.97 23 ALA B C 1
ATOM 4196 O O . ALA B 1 23 ? 47.969 15.125 -20.938 1 16.97 23 ALA B O 1
ATOM 4197 N N . ASP B 1 24 ? 50.156 15.922 -20.859 1 16.77 24 ASP B N 1
ATOM 4198 C CA . ASP B 1 24 ? 50.656 17.172 -20.312 1 16.77 24 ASP B CA 1
ATOM 4199 C C . ASP B 1 24 ? 50.094 18.375 -21.047 1 16.77 24 ASP B C 1
ATOM 4201 O O . ASP B 1 24 ? 50 19.469 -20.484 1 16.77 24 ASP B O 1
ATOM 4205 N N . PRO B 1 25 ? 49.469 18.359 -22.234 1 17.58 25 PRO B N 1
ATOM 4206 C CA . PRO B 1 25 ? 50.25 19.312 -23.031 1 17.58 25 PRO B CA 1
ATOM 4207 C C . PRO B 1 25 ? 50.188 20.734 -22.5 1 17.58 25 PRO B C 1
ATOM 4209 O O . PRO B 1 25 ? 49.25 21.062 -21.75 1 17.58 25 PRO B O 1
ATOM 4212 N N . PRO B 1 26 ? 50.781 21.75 -23.375 1 17.88 26 PRO B N 1
ATOM 4213 C CA . PRO B 1 26 ? 51.656 22.922 -23.266 1 17.88 26 PRO B CA 1
ATOM 4214 C C . PRO B 1 26 ? 50.906 24.203 -22.906 1 17.88 26 PRO B C 1
ATOM 4216 O O . PRO B 1 26 ? 49.688 24.25 -23.016 1 17.88 26 PRO B O 1
ATOM 4219 N N . ALA B 1 27 ? 51.781 25.359 -22.75 1 18.09 27 ALA B N 1
ATOM 4220 C CA . ALA B 1 27 ? 52 26.656 -22.094 1 18.09 27 ALA B CA 1
ATOM 4221 C C . ALA B 1 27 ? 51.219 27.75 -22.781 1 18.09 27 ALA B C 1
ATOM 4223 O O . ALA B 1 27 ? 51.281 28.922 -22.391 1 18.09 27 ALA B O 1
ATOM 4224 N N . SER B 1 28 ? 50.062 27.438 -23.281 1 17.97 28 SER B N 1
ATOM 4225 C CA . SER B 1 28 ? 49.781 28.531 -24.219 1 17.97 28 SER B CA 1
ATOM 4226 C C . SER B 1 28 ? 49.938 29.875 -23.547 1 17.97 28 SER B C 1
ATOM 4228 O O . SER B 1 28 ? 49.688 30.031 -22.344 1 17.97 28 SER B O 1
ATOM 4230 N N . THR B 1 29 ? 50.562 30.766 -24.391 1 18.81 29 THR B N 1
ATOM 4231 C CA . THR B 1 29 ? 51.156 32.094 -24.344 1 18.81 29 THR B CA 1
ATOM 4232 C C . THR B 1 29 ? 50.188 33.125 -23.859 1 18.81 29 THR B C 1
ATOM 4234 O O . THR B 1 29 ? 48.969 33.031 -24.141 1 18.81 29 THR B O 1
ATOM 4237 N N . THR B 1 30 ? 50.656 33.875 -22.938 1 18.73 30 THR B N 1
ATOM 4238 C CA . THR B 1 30 ? 50.312 34.938 -22 1 18.73 30 THR B CA 1
ATOM 4239 C C . THR B 1 30 ? 49.812 36.188 -22.75 1 18.73 30 THR B C 1
ATOM 4241 O O . THR B 1 30 ? 49.375 37.156 -22.141 1 18.73 30 THR B O 1
ATOM 4244 N N . PRO B 1 31 ? 49.125 36.125 -23.984 1 19.02 31 PRO B N 1
ATOM 4245 C CA . PRO B 1 31 ? 49.438 37.469 -24.484 1 19.02 31 PRO B CA 1
ATOM 4246 C C . PRO B 1 31 ? 49 38.562 -23.516 1 19.02 31 PRO B C 1
ATOM 4248 O O . PRO B 1 31 ? 48.094 38.344 -22.703 1 19.02 31 PRO B O 1
ATOM 4251 N N . ALA B 1 32 ? 49.875 39.656 -23.453 1 19.03 32 ALA B N 1
ATOM 4252 C CA . ALA B 1 32 ? 50.125 40.875 -22.672 1 19.03 32 ALA B CA 1
ATOM 4253 C C . ALA B 1 32 ? 49 41.875 -22.844 1 19.03 32 ALA B C 1
ATOM 4255 O O . ALA B 1 32 ? 48.812 42.438 -23.922 1 19.03 32 ALA B O 1
ATOM 4256 N N . GLU B 1 33 ? 47.75 41.406 -22.938 1 19.44 33 GLU B N 1
ATOM 4257 C CA . GLU B 1 33 ? 46.969 42.562 -23.391 1 19.44 33 GLU B CA 1
ATOM 4258 C C . GLU B 1 33 ? 47.219 43.781 -22.5 1 19.44 33 GLU B C 1
ATOM 4260 O O . GLU B 1 33 ? 47.406 43.656 -21.297 1 19.44 33 GLU B O 1
ATOM 4265 N N . SER B 1 34 ? 47.5 44.906 -23.234 1 19.3 34 SER B N 1
ATOM 4266 C CA . SER B 1 34 ? 47.875 46.312 -22.984 1 19.3 34 SER B CA 1
ATOM 4267 C C . SER B 1 34 ? 46.844 47 -22.094 1 19.3 34 SER B C 1
ATOM 4269 O O . SER B 1 34 ? 45.656 46.656 -22.109 1 19.3 34 SER B O 1
ATOM 4271 N N . SER B 1 35 ? 47.344 47.625 -21.062 1 19.12 35 SER B N 1
ATOM 4272 C CA . SER B 1 35 ? 46.969 48.344 -19.859 1 19.12 35 SER B CA 1
ATOM 4273 C C . SER B 1 35 ? 46.156 49.594 -20.203 1 19.12 35 SER B C 1
ATOM 4275 O O . SER B 1 35 ? 45.812 50.375 -19.312 1 19.12 35 SER B O 1
ATOM 4277 N N . THR B 1 36 ? 45.406 49.688 -21.422 1 21.38 36 THR B N 1
ATOM 4278 C CA . THR B 1 36 ? 45.125 51.094 -21.578 1 21.38 36 THR B CA 1
ATOM 4279 C C . THR B 1 36 ? 44.344 51.625 -20.375 1 21.38 36 THR B C 1
ATOM 4281 O O . THR B 1 36 ? 43.375 51.031 -19.953 1 21.38 36 THR B O 1
ATOM 4284 N N . THR B 1 37 ? 45 52.531 -19.688 1 20.95 37 THR B N 1
ATOM 4285 C CA . THR B 1 37 ? 44.75 53.281 -18.469 1 20.95 37 THR B CA 1
ATOM 4286 C C . THR B 1 37 ? 43.531 54.188 -18.641 1 20.95 37 THR B C 1
ATOM 4288 O O . THR B 1 37 ? 43.594 55.188 -19.359 1 20.95 37 THR B O 1
ATOM 4291 N N . THR B 1 38 ? 42.375 53.75 -19.312 1 22.45 38 THR B N 1
ATOM 4292 C CA . THR B 1 38 ? 41.438 54.844 -19.531 1 22.45 38 THR B CA 1
ATOM 4293 C C . THR B 1 38 ? 41.062 55.5 -18.203 1 22.45 38 THR B C 1
ATOM 4295 O O . THR B 1 38 ? 40.75 54.812 -17.219 1 22.45 38 THR B O 1
ATOM 4298 N N . THR B 1 39 ? 41.25 56.812 -18.078 1 23.08 39 THR B N 1
ATOM 4299 C CA . THR B 1 39 ? 41.094 57.875 -17.109 1 23.08 39 THR B CA 1
ATOM 4300 C C . THR B 1 39 ? 39.625 58.031 -16.719 1 23.08 39 THR B C 1
ATOM 4302 O O . THR B 1 39 ? 38.781 58.438 -17.547 1 23.08 39 THR B O 1
ATOM 4305 N N . THR B 1 40 ? 38.812 57 -16.438 1 24.27 40 THR B N 1
ATOM 4306 C CA . THR B 1 40 ? 37.406 57.344 -16.266 1 24.27 40 THR B CA 1
ATOM 4307 C C . THR B 1 40 ? 37.219 58.344 -15.109 1 24.27 40 THR B C 1
ATOM 4309 O O . THR B 1 40 ? 37.688 58.094 -14 1 24.27 40 THR B O 1
ATOM 4312 N N . THR B 1 41 ? 36.844 59.594 -15.414 1 25.16 41 THR B N 1
ATOM 4313 C CA . THR B 1 41 ? 36.406 60.719 -14.633 1 25.16 41 THR B CA 1
ATOM 4314 C C . THR B 1 41 ? 35.312 60.344 -13.648 1 25.16 41 THR B C 1
ATOM 4316 O O . THR B 1 41 ? 34.344 59.656 -14.031 1 25.16 41 THR B O 1
ATOM 4319 N N . THR B 1 42 ? 35.5 60.531 -12.32 1 25.97 42 THR B N 1
ATOM 4320 C CA . THR B 1 42 ? 34.844 60.25 -11.047 1 25.97 42 THR B CA 1
ATOM 4321 C C . THR B 1 42 ? 33.562 61.062 -10.922 1 25.97 42 THR B C 1
ATOM 4323 O O . THR B 1 42 ? 33.594 62.25 -10.719 1 25.97 42 THR B O 1
ATOM 4326 N N . THR B 1 43 ? 32.656 61.219 -11.969 1 30.27 43 THR B N 1
ATOM 4327 C CA . THR B 1 43 ? 31.516 62.031 -11.625 1 30.27 43 THR B CA 1
ATOM 4328 C C . THR B 1 43 ? 30.812 61.5 -10.383 1 30.27 43 THR B C 1
ATOM 4330 O O . THR B 1 43 ? 30.609 60.281 -10.258 1 30.27 43 THR B O 1
ATOM 4333 N N . ALA B 1 44 ? 30.594 62.375 -9.305 1 33.34 44 ALA B N 1
ATOM 4334 C CA . ALA B 1 44 ? 30 62.219 -7.98 1 33.34 44 ALA B CA 1
ATOM 4335 C C . ALA B 1 44 ? 28.547 61.75 -8.07 1 33.34 44 ALA B C 1
ATOM 4337 O O . ALA B 1 44 ? 27.656 62.5 -8.477 1 33.34 44 ALA B O 1
ATOM 4338 N N . SER B 1 45 ? 28.25 60.656 -8.922 1 33 45 SER B N 1
ATOM 4339 C CA . SER B 1 45 ? 26.844 60.281 -9.055 1 33 45 SER B CA 1
ATOM 4340 C C . SER B 1 45 ? 26.172 60.125 -7.691 1 33 45 SER B C 1
ATOM 4342 O O . SER B 1 45 ? 26.719 59.469 -6.805 1 33 45 SER B O 1
ATOM 4344 N N . THR B 1 46 ? 25.469 61.156 -7.242 1 33.66 46 THR B N 1
ATOM 4345 C CA . THR B 1 46 ? 24.531 61.125 -6.117 1 33.66 46 THR B CA 1
ATOM 4346 C C . THR B 1 46 ? 23.75 59.812 -6.109 1 33.66 46 THR B C 1
ATOM 4348 O O . THR B 1 46 ? 22.953 59.562 -7.012 1 33.66 46 THR B O 1
ATOM 4351 N N . THR B 1 47 ? 24.406 58.781 -5.789 1 34.91 47 THR B N 1
ATOM 4352 C CA . THR B 1 47 ? 23.766 57.469 -5.758 1 34.91 47 THR B CA 1
ATOM 4353 C C . THR B 1 47 ? 22.453 57.5 -4.98 1 34.91 47 THR B C 1
ATOM 4355 O O . THR B 1 47 ? 22.438 57.875 -3.805 1 34.91 47 THR B O 1
ATOM 4358 N N . PRO B 1 48 ? 21.312 57.844 -5.664 1 38.75 48 PRO B N 1
ATOM 4359 C CA . PRO B 1 48 ? 20.047 57.75 -4.934 1 38.75 48 PRO B CA 1
ATOM 4360 C C . PRO B 1 48 ? 20.062 56.656 -3.875 1 38.75 48 PRO B C 1
ATOM 4362 O O . PRO B 1 48 ? 20.797 55.656 -4.008 1 38.75 48 PRO B O 1
ATOM 4365 N N . LYS B 1 49 ? 19.766 57.062 -2.625 1 37.47 49 LYS B N 1
ATOM 4366 C CA . LYS B 1 49 ? 19.656 56.188 -1.473 1 37.47 49 LYS B CA 1
ATOM 4367 C C . LYS B 1 49 ? 19.094 54.812 -1.88 1 37.47 49 LYS B C 1
ATOM 4369 O O . LYS B 1 49 ? 18 54.75 -2.432 1 37.47 49 LYS B O 1
ATOM 4374 N N . GLN B 1 50 ? 19.828 53.938 -2.408 1 38.06 50 GLN B N 1
ATOM 4375 C CA . GLN B 1 50 ? 19.453 52.594 -2.764 1 38.06 50 GLN B CA 1
ATOM 4376 C C . GLN B 1 50 ? 18.438 52.031 -1.78 1 38.06 50 GLN B C 1
ATOM 4378 O O . GLN B 1 50 ? 18.625 52.094 -0.565 1 38.06 50 GLN B O 1
ATOM 4383 N N . PRO B 1 51 ? 17.156 52.062 -2.084 1 42.09 51 PRO B N 1
ATOM 4384 C CA . PRO B 1 51 ? 16.188 51.469 -1.164 1 42.09 51 PRO B CA 1
ATOM 4385 C C . PRO B 1 51 ? 16.766 50.344 -0.343 1 42.09 51 PRO B C 1
ATOM 4387 O O . PRO B 1 51 ? 17.594 49.562 -0.847 1 42.09 51 PRO B O 1
ATOM 4390 N N . THR B 1 52 ? 17.094 50.5 0.98 1 47.16 52 THR B N 1
ATOM 4391 C CA . THR B 1 52 ? 17.656 49.562 1.945 1 47.16 52 THR B CA 1
ATOM 4392 C C . THR B 1 52 ? 17.188 48.156 1.648 1 47.16 52 THR B C 1
ATOM 4394 O O . THR B 1 52 ? 15.977 47.875 1.614 1 47.16 52 THR B O 1
ATOM 4397 N N . LYS B 1 53 ? 17.812 47.438 0.908 1 55.81 53 LYS B N 1
ATOM 4398 C CA . LYS B 1 53 ? 17.562 46.031 0.597 1 55.81 53 LYS B CA 1
ATOM 4399 C C . LYS B 1 53 ? 17.344 45.219 1.868 1 55.81 53 LYS B C 1
ATOM 4401 O O . LYS B 1 53 ? 18.219 45.188 2.742 1 55.81 53 LYS B O 1
ATOM 4406 N N . ARG B 1 54 ? 16.172 44.938 2.305 1 76.38 54 ARG B N 1
ATOM 4407 C CA . ARG B 1 54 ? 15.82 44.125 3.477 1 76.38 54 ARG B CA 1
ATOM 4408 C C . ARG B 1 54 ? 16.188 42.656 3.271 1 76.38 54 ARG B C 1
ATOM 4410 O O . ARG B 1 54 ? 15.664 42 2.375 1 76.38 54 ARG B O 1
ATOM 4417 N N . ASN B 1 55 ? 17.438 42.281 3.939 1 88.75 55 ASN B N 1
ATOM 4418 C CA . ASN B 1 55 ? 17.906 40.906 3.832 1 88.75 55 ASN B CA 1
ATOM 4419 C C . ASN B 1 55 ? 17.484 40.094 5.039 1 88.75 55 ASN B C 1
ATOM 4421 O O . ASN B 1 55 ? 17.594 40.531 6.18 1 88.75 55 ASN B O 1
ATOM 4425 N N . LEU B 1 56 ? 16.922 39.031 4.746 1 92.62 56 LEU B N 1
ATOM 4426 C CA . LEU B 1 56 ? 16.531 38.062 5.777 1 92.62 56 LEU B CA 1
ATOM 4427 C C . LEU B 1 56 ? 17.719 37.25 6.23 1 92.62 56 LEU B C 1
ATOM 4429 O O . LEU B 1 56 ? 18.453 36.688 5.402 1 92.62 56 LEU B O 1
ATOM 4433 N N . LYS B 1 57 ? 18.047 37.281 7.504 1 93.94 57 LYS B N 1
ATOM 4434 C CA . LYS B 1 57 ? 19.109 36.469 8.062 1 93.94 57 LYS B CA 1
ATOM 4435 C C . LYS B 1 57 ? 18.594 35.031 8.344 1 93.94 57 LYS B C 1
ATOM 4437 O O . LYS B 1 57 ? 17.797 34.844 9.25 1 93.94 57 LYS B O 1
ATOM 4442 N N . VAL B 1 58 ? 19.109 34.094 7.578 1 95.69 58 VAL B N 1
ATOM 4443 C CA . VAL B 1 58 ? 18.625 32.719 7.672 1 95.69 58 VAL B CA 1
ATOM 4444 C C . VAL B 1 58 ? 19.766 31.797 8.031 1 95.69 58 VAL B C 1
ATOM 4446 O O . VAL B 1 58 ? 20.844 31.844 7.426 1 95.69 58 VAL B O 1
ATOM 4449 N N . LEU B 1 59 ? 19.562 31 9.07 1 95 59 LEU B N 1
ATOM 4450 C CA . LEU B 1 59 ? 20.531 29.969 9.445 1 95 59 LEU B CA 1
ATOM 4451 C C . LEU B 1 59 ? 20.109 28.609 8.914 1 95 59 LEU B C 1
ATOM 4453 O O . LEU B 1 59 ? 18.922 28.344 8.742 1 95 59 LEU B O 1
ATOM 4457 N N . THR B 1 60 ? 21.109 27.812 8.594 1 93.56 60 THR B N 1
ATOM 4458 C CA . THR B 1 60 ? 20.812 26.484 8.086 1 93.56 60 THR B CA 1
ATOM 4459 C C . THR B 1 60 ? 21.906 25.5 8.469 1 93.56 60 THR B C 1
ATOM 4461 O O . THR B 1 60 ? 22.844 25.844 9.195 1 93.56 60 THR B O 1
ATOM 4464 N N . LEU B 1 61 ? 21.719 24.281 8.234 1 89.25 61 LEU B N 1
ATOM 4465 C CA . LEU B 1 61 ? 22.719 23.219 8.266 1 89.25 61 LEU B CA 1
ATOM 4466 C C . LEU B 1 61 ? 22.562 22.297 7.059 1 89.25 61 LEU B C 1
ATOM 4468 O O . LEU B 1 61 ? 21.5 22.25 6.441 1 89.25 61 LEU B O 1
ATOM 4472 N N . LEU B 1 62 ? 23.656 21.656 6.68 1 87.06 62 LEU B N 1
ATOM 4473 C CA . LEU B 1 62 ? 23.578 20.75 5.539 1 87.06 62 LEU B CA 1
ATOM 4474 C C . LEU B 1 62 ? 22.781 19.5 5.895 1 87.06 62 LEU B C 1
ATOM 4476 O O . LEU B 1 62 ? 23.109 18.797 6.852 1 87.06 62 LEU B O 1
ATOM 4480 N N . ASP B 1 63 ? 21.672 19.359 5.203 1 86.12 63 ASP B N 1
ATOM 4481 C CA . ASP B 1 63 ? 20.781 18.219 5.406 1 86.12 63 ASP B CA 1
ATOM 4482 C C . ASP B 1 63 ? 20.125 17.797 4.094 1 86.12 63 ASP B C 1
ATOM 4484 O O . ASP B 1 63 ? 18.953 18.141 3.844 1 86.12 63 ASP B O 1
ATOM 4488 N N . PRO B 1 64 ? 20.828 17.031 3.32 1 85.62 64 PRO B N 1
ATOM 4489 C CA . PRO B 1 64 ? 20.219 16.609 2.059 1 85.62 64 PRO B CA 1
ATOM 4490 C C . PRO B 1 64 ? 18.938 15.82 2.266 1 85.62 64 PRO B C 1
ATOM 4492 O O . PRO B 1 64 ? 18.828 15.016 3.197 1 85.62 64 PRO B O 1
ATOM 4495 N N . PRO B 1 65 ? 17.906 16.047 1.423 1 89.94 65 PRO B N 1
ATOM 4496 C CA . PRO B 1 65 ? 17.953 16.906 0.239 1 89.94 65 PRO B CA 1
ATOM 4497 C C . PRO B 1 65 ? 17.375 18.297 0.499 1 89.94 65 PRO B C 1
ATOM 4499 O O . PRO B 1 65 ? 17.031 19.016 -0.445 1 89.94 65 PRO B O 1
ATOM 4502 N N . PHE B 1 66 ? 17.234 18.625 1.675 1 93 66 PHE B N 1
ATOM 4503 C CA . PHE B 1 66 ? 16.625 19.906 2.029 1 93 66 PHE B CA 1
ATOM 4504 C C . PHE B 1 66 ? 17.594 21.062 1.789 1 93 66 PHE B C 1
ATOM 4506 O O . PHE B 1 66 ? 17.188 22.109 1.307 1 93 66 PHE B O 1
ATOM 4513 N N . VAL B 1 67 ? 18.812 20.859 2.158 1 92.62 67 VAL B N 1
ATOM 4514 C CA . VAL B 1 67 ? 19.859 21.844 1.962 1 92.62 67 VAL B CA 1
ATOM 4515 C C . VAL B 1 67 ? 21.141 21.156 1.525 1 92.62 67 VAL B C 1
ATOM 4517 O O . VAL B 1 67 ? 21.672 20.312 2.246 1 92.62 67 VAL B O 1
ATOM 4520 N N . MET B 1 68 ? 21.594 21.484 0.418 1 90.88 68 MET B N 1
ATOM 4521 C CA . MET B 1 68 ? 22.828 20.953 -0.143 1 90.88 68 MET B CA 1
ATOM 4522 C C . MET B 1 68 ? 23.656 22.047 -0.788 1 90.88 68 MET B C 1
ATOM 4524 O O . MET B 1 68 ? 23.141 23.125 -1.118 1 90.88 68 MET B O 1
ATOM 4528 N N . HIS B 1 69 ? 24.969 21.766 -0.924 1 88.12 69 HIS B N 1
ATOM 4529 C CA . HIS B 1 69 ? 25.812 22.688 -1.665 1 88.12 69 HIS B CA 1
ATOM 4530 C C . HIS B 1 69 ? 25.656 22.516 -3.17 1 88.12 69 HIS B C 1
ATOM 4532 O O . HIS B 1 69 ? 25.406 21.391 -3.641 1 88.12 69 HIS B O 1
ATOM 4538 N N . THR B 1 70 ? 25.688 23.578 -3.773 1 85.12 70 THR B N 1
ATOM 4539 C CA . THR B 1 70 ? 25.75 23.484 -5.227 1 85.12 70 THR B CA 1
ATOM 4540 C C . THR B 1 70 ? 27.109 22.953 -5.668 1 85.12 70 THR B C 1
ATOM 4542 O O . THR B 1 70 ? 28.062 22.953 -4.887 1 85.12 70 THR B O 1
ATOM 4545 N N . ASP B 1 71 ? 27.141 22.406 -6.934 1 73.69 71 ASP B N 1
ATOM 4546 C CA . ASP B 1 71 ? 28.375 21.891 -7.477 1 73.69 71 ASP B CA 1
ATOM 4547 C C . ASP B 1 71 ? 29.469 22.953 -7.5 1 73.69 71 ASP B C 1
ATOM 4549 O O . ASP B 1 71 ? 30.656 22.656 -7.422 1 73.69 71 ASP B O 1
ATOM 4553 N N . ARG B 1 72 ? 29.141 24.203 -7.598 1 67.75 72 ARG B N 1
ATOM 4554 C CA . ARG B 1 72 ? 30.141 25.266 -7.703 1 67.75 72 ARG B CA 1
ATOM 4555 C C . ARG B 1 72 ? 30.516 25.812 -6.324 1 67.75 72 ARG B C 1
ATOM 4557 O O . ARG B 1 72 ? 31.375 26.688 -6.203 1 67.75 72 ARG B O 1
ATOM 4564 N N . GLY B 1 73 ? 30.125 25.219 -5.285 1 62.22 73 GLY B N 1
ATOM 4565 C CA . GLY B 1 73 ? 30.578 25.344 -3.912 1 62.22 73 GLY B CA 1
ATOM 4566 C C . GLY B 1 73 ? 29.844 26.406 -3.127 1 62.22 73 GLY B C 1
ATOM 4567 O O . GLY B 1 73 ? 29.578 26.234 -1.938 1 62.22 73 GLY B O 1
ATOM 4568 N N . GLU B 1 74 ? 29.688 27.703 -3.6 1 66.31 74 GLU B N 1
ATOM 4569 C CA . GLU B 1 74 ? 29.359 28.797 -2.688 1 66.31 74 GLU B CA 1
ATOM 4570 C C . GLU B 1 74 ? 27.859 28.969 -2.533 1 66.31 74 GLU B C 1
ATOM 4572 O O . GLU B 1 74 ? 27.375 29.516 -1.538 1 66.31 74 GLU B O 1
ATOM 4577 N N . ASP B 1 75 ? 27.078 28.266 -3.252 1 85.56 75 ASP B N 1
ATOM 4578 C CA . ASP B 1 75 ? 25.625 28.469 -3.191 1 85.56 75 ASP B CA 1
ATOM 4579 C C . ASP B 1 75 ? 24.922 27.203 -2.732 1 85.56 75 ASP B C 1
ATOM 4581 O O . ASP B 1 75 ? 25.531 26.125 -2.691 1 85.56 75 ASP B O 1
ATOM 4585 N N . PHE B 1 76 ? 23.719 27.469 -2.105 1 91.81 76 PHE B N 1
ATOM 4586 C CA . PHE B 1 76 ? 22.953 26.359 -1.552 1 91.81 76 PHE B CA 1
ATOM 4587 C C . PHE B 1 76 ? 21.812 25.969 -2.49 1 91.81 76 PHE B C 1
ATOM 4589 O O . PHE B 1 76 ? 21.266 26.828 -3.189 1 91.81 76 PHE B O 1
ATOM 4596 N N . ARG B 1 77 ? 21.625 24.734 -2.602 1 92.06 77 ARG B N 1
ATOM 4597 C CA . ARG B 1 77 ? 20.469 24.172 -3.293 1 92.06 77 ARG B CA 1
ATOM 4598 C C . ARG B 1 77 ? 19.766 23.141 -2.426 1 92.06 77 ARG B C 1
ATOM 4600 O O . ARG B 1 77 ? 20.328 22.656 -1.438 1 92.06 77 ARG B O 1
ATOM 4607 N N . GLY B 1 78 ? 18.469 22.891 -2.816 1 93.56 78 GLY B N 1
ATOM 4608 C CA . GLY B 1 78 ? 17.688 21.922 -2.066 1 93.56 78 GLY B CA 1
ATOM 4609 C C . GLY B 1 78 ? 16.219 22.266 -1.985 1 93.56 78 GLY B C 1
ATOM 4610 O O . GLY B 1 78 ? 15.82 23.375 -2.336 1 93.56 78 GLY B O 1
ATOM 4611 N N . PHE B 1 79 ? 15.539 21.344 -1.463 1 94.62 79 PHE B N 1
ATOM 4612 C CA . PHE B 1 79 ? 14.086 21.484 -1.375 1 94.62 79 PHE B CA 1
ATOM 4613 C C . PHE B 1 79 ? 13.719 22.703 -0.539 1 94.62 79 PHE B C 1
ATOM 4615 O O . PHE B 1 79 ? 12.945 23.547 -0.983 1 94.62 79 PHE B O 1
ATOM 4622 N N . ALA B 1 80 ? 14.258 22.797 0.651 1 95.69 80 ALA B N 1
ATOM 4623 C CA . ALA B 1 80 ? 13.938 23.891 1.577 1 95.69 80 ALA B CA 1
ATOM 4624 C C . ALA B 1 80 ? 14.445 25.219 1.056 1 95.69 80 ALA B C 1
ATOM 4626 O O . ALA B 1 80 ? 13.789 26.25 1.226 1 95.69 80 ALA B O 1
ATOM 4627 N N . VAL B 1 81 ? 15.578 25.219 0.397 1 94.94 81 VAL B N 1
ATOM 4628 C CA . VAL B 1 81 ? 16.172 26.438 -0.131 1 94.94 81 VAL B CA 1
ATOM 4629 C C . VAL B 1 81 ? 15.312 26.984 -1.261 1 94.94 81 VAL B C 1
ATOM 4631 O O . VAL B 1 81 ? 15.094 28.203 -1.344 1 94.94 81 VAL B O 1
ATOM 4634 N N . GLU B 1 82 ? 14.891 26.125 -2.049 1 95.44 82 GLU B N 1
ATOM 4635 C CA . GLU B 1 82 ? 14.062 26.562 -3.172 1 95.44 82 GLU B CA 1
ATOM 4636 C C . GLU B 1 82 ? 12.719 27.094 -2.693 1 95.44 82 GLU B C 1
ATOM 4638 O O . GLU B 1 82 ? 12.188 28.062 -3.262 1 95.44 82 GLU B O 1
ATOM 4643 N N . VAL B 1 83 ? 12.18 26.438 -1.695 1 96 83 VAL B N 1
ATOM 4644 C CA . VAL B 1 83 ? 10.938 26.938 -1.118 1 96 83 VAL B CA 1
ATOM 4645 C C . VAL B 1 83 ? 11.148 28.359 -0.577 1 96 83 VAL B C 1
ATOM 4647 O O . VAL B 1 83 ? 10.328 29.25 -0.813 1 96 83 VAL B O 1
ATOM 4650 N N . LEU B 1 84 ? 12.227 28.562 0.108 1 95.69 84 LEU B N 1
ATOM 4651 C CA . LEU B 1 84 ? 12.539 29.875 0.667 1 95.69 84 LEU B CA 1
ATOM 4652 C C . LEU B 1 84 ? 12.742 30.906 -0.44 1 95.69 84 LEU B C 1
ATOM 4654 O O . LEU B 1 84 ? 12.297 32.062 -0.318 1 95.69 84 LEU B O 1
ATOM 4658 N N . ARG B 1 85 ? 13.406 30.484 -1.48 1 94.44 85 ARG B N 1
ATOM 4659 C CA . ARG B 1 85 ? 13.664 31.375 -2.604 1 94.44 85 ARG B CA 1
ATOM 4660 C C . ARG B 1 85 ? 12.367 31.844 -3.246 1 94.44 85 ARG B C 1
ATOM 4662 O O . ARG B 1 85 ? 12.234 33 -3.611 1 94.44 85 ARG B O 1
ATOM 4669 N N . GLU B 1 86 ? 11.477 30.969 -3.375 1 93.94 86 GLU B N 1
ATOM 4670 C CA . GLU B 1 86 ? 10.188 31.297 -3.971 1 93.94 86 GLU B CA 1
ATOM 4671 C C . GLU B 1 86 ? 9.359 32.188 -3.035 1 93.94 86 GLU B C 1
ATOM 4673 O O . GLU B 1 86 ? 8.586 33.031 -3.492 1 93.94 86 GLU B O 1
ATOM 4678 N N . ALA B 1 87 ? 9.492 32 -1.777 1 94.38 87 ALA B N 1
ATOM 4679 C CA . ALA B 1 87 ? 8.672 32.688 -0.786 1 94.38 87 ALA B CA 1
ATOM 4680 C C . ALA B 1 87 ? 9.227 34.094 -0.486 1 94.38 87 ALA B C 1
ATOM 4682 O O . ALA B 1 87 ? 8.477 35 -0.137 1 94.38 87 ALA B O 1
ATOM 4683 N N . THR B 1 88 ? 10.5 34.375 -0.594 1 93.81 88 THR B N 1
ATOM 4684 C CA . THR B 1 88 ? 11.211 35.531 -0.102 1 93.81 88 THR B CA 1
ATOM 4685 C C . THR B 1 88 ? 10.656 36.812 -0.745 1 93.81 88 THR B C 1
ATOM 4687 O O . THR B 1 88 ? 10.352 37.781 -0.051 1 93.81 88 THR B O 1
ATOM 4690 N N . PRO B 1 89 ? 10.406 36.781 -2.051 1 91.12 89 PRO B N 1
ATOM 4691 C CA . PRO B 1 89 ? 9.875 38 -2.652 1 91.12 89 PRO B CA 1
ATOM 4692 C C . PRO B 1 89 ? 8.492 38.375 -2.123 1 91.12 89 PRO B C 1
ATOM 4694 O O . PRO B 1 89 ? 8.164 39.562 -2.014 1 91.12 89 PRO B O 1
ATOM 4697 N N . LYS B 1 90 ? 7.758 37.469 -1.772 1 89.81 90 LYS B N 1
ATOM 4698 C CA . LYS B 1 90 ? 6.391 37.688 -1.313 1 89.81 90 LYS B CA 1
ATOM 4699 C C . LYS B 1 90 ? 6.363 38.094 0.155 1 89.81 90 LYS B C 1
ATOM 4701 O O . LYS B 1 90 ? 5.352 38.625 0.643 1 89.81 90 LYS B O 1
ATOM 4706 N N . LEU B 1 91 ? 7.43 37.812 0.866 1 90.19 91 LEU B N 1
ATOM 4707 C CA . LEU B 1 91 ? 7.551 38.219 2.27 1 90.19 91 LEU B CA 1
ATOM 4708 C C . LEU B 1 91 ? 7.98 39.656 2.4 1 90.19 91 LEU B C 1
ATOM 4710 O O . LEU B 1 91 ? 7.988 40.219 3.502 1 90.19 91 LEU B O 1
ATOM 4714 N N . GLY B 1 92 ? 8.289 40.281 1.281 1 87.19 92 GLY B N 1
ATOM 4715 C CA . GLY B 1 92 ? 8.703 41.688 1.302 1 87.19 92 GLY B CA 1
ATOM 4716 C C . GLY B 1 92 ? 10.203 41.875 1.446 1 87.19 92 GLY B C 1
ATOM 4717 O O . GLY B 1 92 ? 10.672 42.938 1.829 1 87.19 92 GLY B O 1
ATOM 4718 N N . TYR B 1 93 ? 10.938 40.844 1.286 1 90.5 93 TYR B N 1
ATOM 4719 C CA . TYR B 1 93 ? 12.398 40.906 1.355 1 90.5 93 TYR B CA 1
ATOM 4720 C C . TYR B 1 93 ? 13.016 40.75 -0.031 1 90.5 93 TYR B C 1
ATOM 4722 O O . TYR B 1 93 ? 12.438 40.125 -0.915 1 90.5 93 TYR B O 1
ATOM 4730 N N . ASP B 1 94 ? 14.148 41.375 -0.268 1 87.81 94 ASP B N 1
ATOM 4731 C CA . ASP B 1 94 ? 14.812 41.375 -1.568 1 87.81 94 ASP B CA 1
ATOM 4732 C C . ASP B 1 94 ? 15.641 40.094 -1.743 1 87.81 94 ASP B C 1
ATOM 4734 O O . ASP B 1 94 ? 15.742 39.562 -2.85 1 87.81 94 ASP B O 1
ATOM 4738 N N . ASP B 1 95 ? 16.219 39.781 -0.644 1 89.81 95 ASP B N 1
ATOM 4739 C CA . ASP B 1 95 ? 17.062 38.594 -0.653 1 89.81 95 ASP B CA 1
ATOM 4740 C C . ASP B 1 95 ? 17.234 38 0.755 1 89.81 95 ASP B C 1
ATOM 4742 O O . ASP B 1 95 ? 16.625 38.531 1.707 1 89.81 95 ASP B O 1
ATOM 4746 N N . PHE B 1 96 ? 17.875 36.844 0.747 1 92 96 PHE B N 1
ATOM 4747 C CA . PHE B 1 96 ? 18.156 36.219 2.045 1 92 96 PHE B CA 1
ATOM 4748 C C . PHE B 1 96 ? 19.609 35.781 2.129 1 92 96 PHE B C 1
ATOM 4750 O O . PHE B 1 96 ? 20.203 35.406 1.122 1 92 96 PHE B O 1
ATOM 4757 N N . ASP B 1 97 ? 20.203 36 3.291 1 91.62 97 ASP B N 1
ATOM 4758 C CA . ASP B 1 97 ? 21.562 35.531 3.586 1 91.62 97 ASP B CA 1
ATOM 4759 C C . ASP B 1 97 ? 21.562 34.219 4.332 1 91.62 97 ASP B C 1
ATOM 4761 O O . ASP B 1 97 ? 21.219 34.156 5.516 1 91.62 97 ASP B O 1
ATOM 4765 N N . LEU B 1 98 ? 21.859 33.219 3.578 1 92.31 98 LEU B N 1
ATOM 4766 C CA . LEU B 1 98 ? 21.859 31.859 4.129 1 92.31 98 LEU B CA 1
ATOM 4767 C C . LEU B 1 98 ? 23.25 31.469 4.625 1 92.31 98 LEU B C 1
ATOM 4769 O O . LEU B 1 98 ? 24.203 31.453 3.848 1 92.31 98 LEU B O 1
ATOM 4773 N N . LYS B 1 99 ? 23.406 31.188 5.93 1 90.75 99 LYS B N 1
ATOM 4774 C CA . LYS B 1 99 ? 24.688 30.812 6.527 1 90.75 99 LYS B CA 1
ATOM 4775 C C . LYS B 1 99 ? 24.562 29.531 7.332 1 90.75 99 LYS B C 1
ATOM 4777 O O . LYS B 1 99 ? 23.547 29.297 8 1 90.75 99 LYS B O 1
ATOM 4782 N N . ILE B 1 100 ? 25.562 28.75 7.289 1 90.31 100 ILE B N 1
ATOM 4783 C CA . ILE B 1 100 ? 25.625 27.547 8.102 1 90.31 100 ILE B CA 1
ATOM 4784 C C . ILE B 1 100 ? 25.984 27.906 9.539 1 90.31 100 ILE B C 1
ATOM 4786 O O . ILE B 1 100 ? 26.922 28.656 9.773 1 90.31 100 ILE B O 1
ATOM 4790 N N . HIS B 1 101 ? 25.156 27.422 10.383 1 86.88 101 HIS B N 1
ATOM 4791 C CA . HIS B 1 101 ? 25.453 27.688 11.789 1 86.88 101 HIS B CA 1
ATOM 4792 C C . HIS B 1 101 ? 26.781 27.062 12.195 1 86.88 101 HIS B C 1
ATOM 4794 O O . HIS B 1 101 ? 27.125 25.969 11.727 1 86.88 101 HIS B O 1
ATOM 4800 N N . ASN B 1 102 ? 27.5 27.594 13.062 1 79 102 ASN B N 1
ATOM 4801 C CA . ASN B 1 102 ? 28.844 27.203 13.477 1 79 102 ASN B CA 1
ATOM 4802 C C . ASN B 1 102 ? 28.859 25.812 14.109 1 79 102 ASN B C 1
ATOM 4804 O O . ASN B 1 102 ? 29.75 25.016 13.852 1 79 102 ASN B O 1
ATOM 4808 N N . ASP B 1 103 ? 27.875 25.531 14.953 1 76.31 103 ASP B N 1
ATOM 4809 C CA . ASP B 1 103 ? 27.828 24.25 15.648 1 76.31 103 ASP B CA 1
ATOM 4810 C C . ASP B 1 103 ? 27.203 23.156 14.766 1 76.31 103 ASP B C 1
ATOM 4812 O O . ASP B 1 103 ? 27.312 21.969 15.07 1 76.31 103 ASP B O 1
ATOM 4816 N N . ALA B 1 104 ? 26.734 23.516 13.656 1 71.62 104 ALA B N 1
ATOM 4817 C CA . ALA B 1 104 ? 26.125 22.625 12.672 1 71.62 104 ALA B CA 1
ATOM 4818 C C . ALA B 1 104 ? 25.172 21.641 13.328 1 71.62 104 ALA B C 1
ATOM 4820 O O . ALA B 1 104 ? 25.188 20.438 13.023 1 71.62 104 ALA B O 1
ATOM 4821 N N . ARG B 1 105 ? 24.5 22.109 14.438 1 80.75 105 ARG B N 1
ATOM 4822 C CA . ARG B 1 105 ? 23.516 21.297 15.133 1 80.75 105 ARG B CA 1
ATOM 4823 C C . ARG B 1 105 ? 22.125 21.953 15.07 1 80.75 105 ARG B C 1
ATOM 4825 O O . ARG B 1 105 ? 22.016 23.172 15.094 1 80.75 105 ARG B O 1
ATOM 4832 N N . PHE B 1 106 ? 21.109 21.203 14.961 1 83.12 106 PHE B N 1
ATOM 4833 C CA . PHE B 1 106 ? 19.734 21.688 14.898 1 83.12 106 PHE B CA 1
ATOM 4834 C C . PHE B 1 106 ? 19.391 22.469 16.156 1 83.12 106 PHE B C 1
ATOM 4836 O O . PHE B 1 106 ? 19.062 23.656 16.094 1 83.12 106 PHE B O 1
ATOM 4843 N N . GLY B 1 107 ? 19.547 21.906 17.344 1 81.62 107 GLY B N 1
ATOM 4844 C CA . GLY B 1 107 ? 19.234 22.516 18.625 1 81.62 107 GLY B CA 1
ATOM 4845 C C . GLY B 1 107 ? 18.672 21.531 19.641 1 81.62 107 GLY B C 1
ATOM 4846 O O . GLY B 1 107 ? 17.828 20.703 19.297 1 81.62 107 GLY B O 1
ATOM 4847 N N . ALA B 1 108 ? 19.266 21.453 20.766 1 79.69 108 ALA B N 1
ATOM 4848 C CA . ALA B 1 108 ? 18.797 20.656 21.891 1 79.69 108 ALA B CA 1
ATOM 4849 C C . ALA B 1 108 ? 18.578 21.516 23.125 1 79.69 108 ALA B C 1
ATOM 4851 O O . ALA B 1 108 ? 19.188 22.594 23.266 1 79.69 108 ALA B O 1
ATOM 4852 N N . GLU B 1 109 ? 17.672 21.031 23.906 1 83.06 109 GLU B N 1
ATOM 4853 C CA . GLU B 1 109 ? 17.391 21.766 25.141 1 83.06 109 GLU B CA 1
ATOM 4854 C C . GLU B 1 109 ? 18.516 21.547 26.172 1 83.06 109 GLU B C 1
ATOM 4856 O O . GLU B 1 109 ? 18.703 20.438 26.656 1 83.06 109 GLU B O 1
ATOM 4861 N N . GLU B 1 110 ? 19.328 22.531 26.422 1 82.25 110 GLU B N 1
ATOM 4862 C CA . GLU B 1 110 ? 20.391 22.453 27.422 1 82.25 110 GLU B CA 1
ATOM 4863 C C . GLU B 1 110 ? 19.859 22.656 28.828 1 82.25 110 GLU B C 1
ATOM 4865 O O . GLU B 1 110 ? 20.219 21.922 29.75 1 82.25 110 GLU B O 1
ATOM 4870 N N . TYR B 1 111 ? 19.062 23.641 28.984 1 84.69 111 TYR B N 1
ATOM 4871 C CA . TYR B 1 111 ? 18.328 23.938 30.219 1 84.69 111 TYR B CA 1
ATOM 4872 C C . TYR B 1 111 ? 16.828 24.109 29.922 1 84.69 111 TYR B C 1
ATOM 4874 O O . TYR B 1 111 ? 16.438 24.297 28.766 1 84.69 111 TYR B O 1
ATOM 4882 N N . PRO B 1 112 ? 16.047 23.859 30.938 1 83.5 112 PRO B N 1
ATOM 4883 C CA . PRO B 1 112 ? 14.617 24.016 30.672 1 83.5 112 PRO B CA 1
ATOM 4884 C C . PRO B 1 112 ? 14.273 25.344 30.016 1 83.5 112 PRO B C 1
ATOM 4886 O O . PRO B 1 112 ? 14.5 26.406 30.594 1 83.5 112 PRO B O 1
ATOM 4889 N N . GLY B 1 113 ? 13.93 25.234 28.781 1 85.38 113 GLY B N 1
ATOM 4890 C CA . GLY B 1 113 ? 13.484 26.406 28.047 1 85.38 113 GLY B CA 1
ATOM 4891 C C . GLY B 1 113 ? 14.586 27.062 27.25 1 85.38 113 GLY B C 1
ATOM 4892 O O . GLY B 1 113 ? 14.328 28.016 26.5 1 85.38 113 GLY B O 1
ATOM 4893 N N . ILE B 1 114 ? 15.828 26.641 27.484 1 89.62 114 ILE B N 1
ATOM 4894 C CA . ILE B 1 114 ? 16.953 27.234 26.766 1 89.62 114 ILE B CA 1
ATOM 4895 C C . ILE B 1 114 ? 17.562 26.219 25.812 1 89.62 114 ILE B C 1
ATOM 4897 O O . ILE B 1 114 ? 18.016 25.141 26.234 1 89.62 114 ILE B O 1
ATOM 4901 N N . PHE B 1 115 ? 17.578 26.656 24.531 1 90.62 115 PHE B N 1
ATOM 4902 C CA . PHE B 1 115 ? 18.062 25.75 23.5 1 90.62 115 PHE B CA 1
ATOM 4903 C C . PHE B 1 115 ? 19.422 26.172 22.984 1 90.62 115 PHE B C 1
ATOM 4905 O O . PHE B 1 115 ? 19.781 27.359 23.062 1 90.62 115 PHE B O 1
ATOM 4912 N N . ASN B 1 116 ? 20.156 25.219 22.578 1 89 116 ASN B N 1
ATOM 4913 C CA . ASN B 1 116 ? 21.422 25.5 21.875 1 89 116 ASN B CA 1
ATOM 4914 C C . ASN B 1 116 ? 21.281 25.266 20.375 1 89 116 ASN B C 1
ATOM 4916 O O . ASN B 1 116 ? 20.172 25.094 19.859 1 89 116 ASN B O 1
ATOM 4920 N N . GLY B 1 117 ? 22.375 25.5 19.609 1 90.25 117 GLY B N 1
ATOM 4921 C CA . GLY B 1 117 ? 22.328 25.266 18.172 1 90.25 117 GLY B CA 1
ATOM 4922 C C . GLY B 1 117 ? 21.531 26.312 17.422 1 90.25 117 GLY B C 1
ATOM 4923 O O . GLY B 1 117 ? 21.406 27.453 17.875 1 90.25 117 GLY B O 1
ATOM 4924 N N . ILE B 1 118 ? 21.016 25.859 16.328 1 92.25 118 ILE B N 1
ATOM 4925 C CA . ILE B 1 118 ? 20.297 26.781 15.453 1 92.25 118 ILE B CA 1
ATOM 4926 C C . ILE B 1 118 ? 19.016 27.25 16.141 1 92.25 118 ILE B C 1
ATOM 4928 O O . ILE B 1 118 ? 18.656 28.422 16.047 1 92.25 118 ILE B O 1
ATOM 4932 N N . VAL B 1 119 ? 18.359 26.328 16.812 1 92.38 119 VAL B N 1
ATOM 4933 C CA . VAL B 1 119 ? 17.141 26.688 17.531 1 92.38 119 VAL B CA 1
ATOM 4934 C C . VAL B 1 119 ? 17.469 27.75 18.578 1 92.38 119 VAL B C 1
ATOM 4936 O O . VAL B 1 119 ? 16.719 28.719 18.734 1 92.38 119 VAL B O 1
ATOM 4939 N N . GLY B 1 120 ? 18.547 27.547 19.297 1 92.31 120 GLY B N 1
ATOM 4940 C CA . GLY B 1 120 ? 18.984 28.547 20.266 1 92.31 120 GLY B CA 1
ATOM 4941 C C . GLY B 1 120 ? 19.312 29.891 19.641 1 92.31 120 GLY B C 1
ATOM 4942 O O . GLY B 1 120 ? 19 30.938 20.219 1 92.31 120 GLY B O 1
ATOM 4943 N N . ALA B 1 121 ? 19.906 29.844 18.469 1 93.38 121 ALA B N 1
ATOM 4944 C CA . ALA B 1 121 ? 20.266 31.078 17.766 1 93.38 121 ALA B CA 1
ATOM 4945 C C . ALA B 1 121 ? 19.031 31.875 17.391 1 93.38 121 ALA B C 1
ATOM 4947 O O . ALA B 1 121 ? 19.016 33.094 17.5 1 93.38 121 ALA B O 1
ATOM 4948 N N . VAL B 1 122 ? 18 31.219 16.953 1 94.12 122 VAL B N 1
ATOM 4949 C CA . VAL B 1 122 ? 16.766 31.906 16.578 1 94.12 122 VAL B CA 1
ATOM 4950 C C . VAL B 1 122 ? 16.047 32.375 17.844 1 94.12 122 VAL B C 1
ATOM 4952 O O . VAL B 1 122 ? 15.492 33.469 17.859 1 94.12 122 VAL B O 1
ATOM 4955 N N . GLN B 1 123 ? 16.125 31.562 18.875 1 93.38 123 GLN B N 1
ATOM 4956 C CA . GLN B 1 123 ? 15.508 31.922 20.141 1 93.38 123 GLN B CA 1
ATOM 4957 C C . GLN B 1 123 ? 16.109 33.219 20.688 1 93.38 123 GLN B C 1
ATOM 4959 O O . GLN B 1 123 ? 15.391 34.062 21.234 1 93.38 123 GLN B O 1
ATOM 4964 N N . ASN B 1 124 ? 17.406 33.344 20.531 1 92.81 124 ASN B N 1
ATOM 4965 C CA . ASN B 1 124 ? 18.125 34.5 21.047 1 92.81 124 ASN B CA 1
ATOM 4966 C C . ASN B 1 124 ? 18.109 35.656 20.047 1 92.81 124 ASN B C 1
ATOM 4968 O O . ASN B 1 124 ? 18.797 36.656 20.25 1 92.81 124 ASN B O 1
ATOM 4972 N N . LYS B 1 125 ? 17.453 35.469 18.906 1 93.06 125 LYS B N 1
ATOM 4973 C CA . LYS B 1 125 ? 17.203 36.5 17.906 1 93.06 125 LYS B CA 1
ATOM 4974 C C . LYS B 1 125 ? 18.484 36.875 17.156 1 93.06 125 LYS B C 1
ATOM 4976 O O . LYS B 1 125 ? 18.672 38 16.734 1 93.06 125 LYS B O 1
ATOM 4981 N N . SER B 1 126 ? 19.406 35.938 17.156 1 91.88 126 SER B N 1
ATOM 4982 C CA . SER B 1 126 ? 20.609 36.156 16.359 1 91.88 126 SER B CA 1
ATOM 4983 C C . SER B 1 126 ? 20.344 35.906 14.883 1 91.88 126 SER B C 1
ATOM 4985 O O . SER B 1 126 ? 21.094 36.406 14.031 1 91.88 126 SER B O 1
ATOM 4987 N N . ALA B 1 127 ? 19.328 35.188 14.586 1 93.56 127 ALA B N 1
ATOM 4988 C CA . ALA B 1 127 ? 18.844 34.969 13.227 1 93.56 127 ALA B CA 1
ATOM 4989 C C . ALA B 1 127 ? 17.328 35.156 13.148 1 93.56 127 ALA B C 1
ATOM 4991 O O . ALA B 1 127 ? 16.641 35.062 14.156 1 93.56 127 ALA B O 1
ATOM 4992 N N . ASP B 1 128 ? 16.922 35.469 11.945 1 93.88 128 ASP B N 1
ATOM 4993 C CA . ASP B 1 128 ? 15.484 35.719 11.758 1 93.88 128 ASP B CA 1
ATOM 4994 C C . ASP B 1 128 ? 14.734 34.406 11.578 1 93.88 128 ASP B C 1
ATOM 4996 O O . ASP B 1 128 ? 13.578 34.281 12.008 1 93.88 128 ASP B O 1
ATOM 5000 N N . MET B 1 129 ? 15.328 33.531 10.914 1 95.19 129 MET B N 1
ATOM 5001 C CA . MET B 1 129 ? 14.68 32.25 10.641 1 95.19 129 MET B CA 1
ATOM 5002 C C . MET B 1 129 ? 15.719 31.172 10.391 1 95.19 129 MET B C 1
ATOM 5004 O O . MET B 1 129 ? 16.906 31.453 10.203 1 95.19 129 MET B O 1
ATOM 5008 N N . ALA B 1 130 ? 15.273 30 10.469 1 94.88 130 ALA B N 1
ATOM 5009 C CA . ALA B 1 130 ? 16.109 28.844 10.156 1 94.88 130 ALA B CA 1
ATOM 5010 C C . ALA B 1 130 ? 15.414 27.906 9.172 1 94.88 130 ALA B C 1
ATOM 5012 O O . ALA B 1 130 ? 14.203 27.688 9.266 1 94.88 130 ALA B O 1
ATOM 5013 N N . VAL B 1 131 ? 16.219 27.453 8.219 1 93.62 131 VAL B N 1
ATOM 5014 C CA . VAL B 1 131 ? 15.68 26.594 7.176 1 93.62 131 VAL B CA 1
ATOM 5015 C C . VAL B 1 131 ? 16.422 25.25 7.184 1 93.62 131 VAL B C 1
ATOM 5017 O O . VAL B 1 131 ? 17.641 25.203 7.379 1 93.62 131 VAL B O 1
ATOM 5020 N N . GLY B 1 132 ? 15.727 24.219 7.039 1 89.62 132 GLY B N 1
ATOM 5021 C CA . GLY B 1 132 ? 16.219 22.844 7.062 1 89.62 132 GLY B CA 1
ATOM 5022 C C . GLY B 1 132 ? 15.148 21.828 7.387 1 89.62 132 GLY B C 1
ATOM 5023 O O . GLY B 1 132 ? 13.953 22.156 7.363 1 89.62 132 GLY B O 1
ATOM 5024 N N . ALA B 1 133 ? 15.578 20.672 7.656 1 88.31 133 ALA B N 1
ATOM 5025 C CA . ALA B 1 133 ? 14.633 19.625 8.016 1 88.31 133 ALA B CA 1
ATOM 5026 C C . ALA B 1 133 ? 14.352 19.641 9.516 1 88.31 133 ALA B C 1
ATOM 5028 O O . ALA B 1 133 ? 14.594 18.641 10.203 1 88.31 133 ALA B O 1
ATOM 5029 N N . PHE B 1 134 ? 13.836 20.703 9.969 1 89.12 134 PHE B N 1
ATOM 5030 C CA . PHE B 1 134 ? 13.5 20.812 11.383 1 89.12 134 PHE B CA 1
ATOM 5031 C C . PHE B 1 134 ? 12.18 20.109 11.68 1 89.12 134 PHE B C 1
ATOM 5033 O O . PHE B 1 134 ? 11.133 20.5 11.156 1 89.12 134 PHE B O 1
ATOM 5040 N N . THR B 1 135 ? 12.297 19.141 12.5 1 87.44 135 THR B N 1
ATOM 5041 C CA . THR B 1 135 ? 11.07 18.484 12.961 1 87.44 135 THR B CA 1
ATOM 5042 C C . THR B 1 135 ? 10.297 19.406 13.898 1 87.44 135 THR B C 1
ATOM 5044 O O . THR B 1 135 ? 10.875 20.016 14.805 1 87.44 135 THR B O 1
ATOM 5047 N N . ILE B 1 136 ? 9.039 19.547 13.625 1 90.25 136 ILE B N 1
ATOM 5048 C CA . ILE B 1 136 ? 8.18 20.359 14.484 1 90.25 136 ILE B CA 1
ATOM 5049 C C . ILE B 1 136 ? 7.82 19.562 15.742 1 90.25 136 ILE B C 1
ATOM 5051 O O . ILE B 1 136 ? 7.094 18.578 15.68 1 90.25 136 ILE B O 1
ATOM 5055 N N . THR B 1 137 ? 8.383 19.969 16.844 1 86.38 137 THR B N 1
ATOM 5056 C CA . THR B 1 137 ? 8.117 19.312 18.109 1 86.38 137 THR B CA 1
ATOM 5057 C C . THR B 1 137 ? 7.543 20.297 19.125 1 86.38 137 THR B C 1
ATOM 5059 O O . THR B 1 137 ? 7.695 21.5 18.984 1 86.38 137 THR B O 1
ATOM 5062 N N . SER B 1 138 ? 6.891 19.719 20.156 1 88.31 138 SER B N 1
ATOM 5063 C CA . SER B 1 138 ? 6.297 20.547 21.203 1 88.31 138 SER B CA 1
ATOM 5064 C C . SER B 1 138 ? 7.367 21.281 22 1 88.31 138 SER B C 1
ATOM 5066 O O . SER B 1 138 ? 7.188 22.438 22.375 1 88.31 138 SER B O 1
ATOM 5068 N N . LYS B 1 139 ? 8.43 20.641 22.219 1 85.69 139 LYS B N 1
ATOM 5069 C CA . LYS B 1 139 ? 9.508 21.234 23 1 85.69 139 LYS B CA 1
ATOM 5070 C C . LYS B 1 139 ? 10.102 22.438 22.281 1 85.69 139 LYS B C 1
ATOM 5072 O O . LYS B 1 139 ? 10.281 23.5 22.875 1 85.69 139 LYS B O 1
ATOM 5077 N N . ARG B 1 140 ? 10.43 22.266 21.062 1 87.25 140 ARG B N 1
ATOM 5078 C CA . ARG B 1 140 ? 10.992 23.359 20.281 1 87.25 140 ARG B CA 1
ATOM 5079 C C . ARG B 1 140 ? 9.977 24.484 20.094 1 87.25 140 ARG B C 1
ATOM 5081 O O . ARG B 1 140 ? 10.344 25.656 20.062 1 87.25 140 ARG B O 1
ATOM 5088 N N . SER B 1 141 ? 8.75 24.125 19.969 1 90.12 141 SER B N 1
ATOM 5089 C CA . SER B 1 141 ? 7.68 25.094 19.719 1 90.12 141 SER B CA 1
ATOM 5090 C C . SER B 1 141 ? 7.469 26.016 20.922 1 90.12 141 SER B C 1
ATOM 5092 O O . SER B 1 141 ? 6.863 27.078 20.781 1 90.12 141 SER B O 1
ATOM 5094 N N . GLN B 1 142 ? 7.957 25.656 22.078 1 88.5 142 GLN B N 1
ATOM 5095 C CA . GLN B 1 142 ? 7.879 26.516 23.25 1 88.5 142 GLN B CA 1
ATOM 5096 C C . GLN B 1 142 ? 8.883 27.672 23.156 1 88.5 142 GLN B C 1
ATOM 5098 O O . GLN B 1 142 ? 8.672 28.734 23.75 1 88.5 142 GLN B O 1
ATOM 5103 N N . ALA B 1 143 ? 9.938 27.391 22.344 1 88.5 143 ALA B N 1
ATOM 5104 C CA . ALA B 1 143 ? 11.031 28.359 22.281 1 88.5 143 ALA B CA 1
ATOM 5105 C C . ALA B 1 143 ? 10.961 29.188 21.016 1 88.5 143 ALA B C 1
ATOM 5107 O O . ALA B 1 143 ? 11.414 30.328 20.984 1 88.5 143 ALA B O 1
ATOM 5108 N N . VAL B 1 144 ? 10.5 28.547 20 1 91.19 144 VAL B N 1
ATOM 5109 C CA . VAL B 1 144 ? 10.469 29.203 18.703 1 91.19 144 VAL B CA 1
ATOM 5110 C C . VAL B 1 144 ? 9.125 28.938 18.031 1 91.19 144 VAL B C 1
ATOM 5112 O O . VAL B 1 144 ? 8.352 28.094 18.469 1 91.19 144 VAL B O 1
ATOM 5115 N N . GLU B 1 145 ? 8.867 29.734 17.016 1 91.25 145 GLU B N 1
ATOM 5116 C CA . GLU B 1 145 ? 7.648 29.531 16.234 1 91.25 145 GLU B CA 1
ATOM 5117 C C . GLU B 1 145 ? 7.934 28.766 14.945 1 91.25 145 GLU B C 1
ATOM 5119 O O . GLU B 1 145 ? 8.961 28.984 14.289 1 91.25 145 GLU B O 1
ATOM 5124 N N . PHE B 1 146 ? 6.977 27.922 14.664 1 93.31 146 PHE B N 1
ATOM 5125 C CA . PHE B 1 146 ? 7.129 27.125 13.453 1 93.31 146 PHE B CA 1
ATOM 5126 C C . PHE B 1 146 ? 6.152 27.594 12.375 1 93.31 146 PHE B C 1
ATOM 5128 O O . PHE B 1 146 ? 5.051 28.047 12.688 1 93.31 146 PHE B O 1
ATOM 5135 N N . SER B 1 147 ? 6.609 27.453 11.156 1 93.38 147 SER B N 1
ATOM 5136 C CA . SER B 1 147 ? 5.703 27.625 10.031 1 93.38 147 SER B CA 1
ATOM 5137 C C . SER B 1 147 ? 4.77 26.422 9.883 1 93.38 147 SER B C 1
ATOM 5139 O O . SER B 1 147 ? 4.93 25.422 10.578 1 93.38 147 SER B O 1
ATOM 5141 N N . GLN B 1 148 ? 3.781 26.656 9.016 1 92.69 148 GLN B N 1
ATOM 5142 C CA . GLN B 1 148 ? 3.021 25.484 8.594 1 92.69 148 GLN B CA 1
ATOM 5143 C C . GLN B 1 148 ? 3.938 24.422 7.988 1 92.69 148 GLN B C 1
ATOM 5145 O O . GLN B 1 148 ? 4.965 24.75 7.391 1 92.69 148 GLN B O 1
ATOM 5150 N N . PRO B 1 149 ? 3.553 23.172 8.141 1 93 149 PRO B N 1
ATOM 5151 C CA . PRO B 1 149 ? 4.441 22.094 7.719 1 93 149 PRO B CA 1
ATOM 5152 C C . PRO B 1 149 ? 4.695 22.094 6.215 1 93 149 PRO B C 1
ATOM 5154 O O . PRO B 1 149 ? 3.785 22.375 5.43 1 93 149 PRO B O 1
ATOM 5157 N N . LEU B 1 150 ? 5.93 21.797 5.875 1 92 150 LEU B N 1
ATOM 5158 C CA . LEU B 1 150 ? 6.324 21.625 4.48 1 92 150 LEU B CA 1
ATOM 5159 C C . LEU B 1 150 ? 6.043 20.203 4.004 1 92 150 LEU B C 1
ATOM 5161 O O . LEU B 1 150 ? 5.473 20.016 2.93 1 92 150 LEU B O 1
ATOM 5165 N N . ILE B 1 151 ? 6.488 19.375 4.816 1 89.19 151 ILE B N 1
ATOM 5166 C CA . ILE B 1 151 ? 6.344 17.953 4.543 1 89.19 151 ILE B CA 1
ATOM 5167 C C . ILE B 1 151 ? 5.898 17.234 5.809 1 89.19 151 ILE B C 1
ATOM 5169 O O . ILE B 1 151 ? 6.344 17.562 6.91 1 89.19 151 ILE B O 1
ATOM 5173 N N . THR B 1 152 ? 4.949 16.453 5.598 1 84.81 152 THR B N 1
ATOM 5174 C CA . THR B 1 152 ? 4.523 15.586 6.695 1 84.81 152 THR B CA 1
ATOM 5175 C C . THR B 1 152 ? 4.961 14.148 6.449 1 84.81 152 THR B C 1
ATOM 5177 O O . THR B 1 152 ? 4.805 13.625 5.344 1 84.81 152 THR B O 1
ATOM 5180 N N . GLY B 1 153 ? 5.562 13.766 7.348 1 82.19 153 GLY B N 1
ATOM 5181 C CA . GLY B 1 153 ? 6.016 12.383 7.332 1 82.19 153 GLY B CA 1
ATOM 5182 C C . GLY B 1 153 ? 6.258 11.82 8.719 1 82.19 153 GLY B C 1
ATOM 5183 O O . GLY B 1 153 ? 5.766 12.359 9.711 1 82.19 153 GLY B O 1
ATOM 5184 N N . GLY B 1 154 ? 6.82 10.891 9.008 1 88.12 154 GLY B N 1
ATOM 5185 C CA . GLY B 1 154 ? 7.23 10.156 10.195 1 88.12 154 GLY B CA 1
ATOM 5186 C C . GLY B 1 154 ? 8.477 9.32 9.984 1 88.12 154 GLY B C 1
ATOM 5187 O O . GLY B 1 154 ? 9.383 9.719 9.242 1 88.12 154 GLY B O 1
ATOM 5188 N N . TYR B 1 155 ? 8.547 8.469 10.758 1 90.31 155 TYR B N 1
ATOM 5189 C CA . TYR B 1 155 ? 9.664 7.547 10.609 1 90.31 155 TYR B CA 1
ATOM 5190 C C . TYR B 1 155 ? 9.281 6.363 9.727 1 90.31 155 TYR B C 1
ATOM 5192 O O . TYR B 1 155 ? 8.156 5.859 9.812 1 90.31 155 TYR B O 1
ATOM 5200 N N . ARG B 1 156 ? 10.148 6.047 8.898 1 90.5 156 ARG B N 1
ATOM 5201 C CA . ARG B 1 156 ? 9.945 4.895 8.031 1 90.5 156 ARG B CA 1
ATOM 5202 C C . ARG B 1 156 ? 11.172 3.99 8.016 1 90.5 156 ARG B C 1
ATOM 5204 O O . ARG B 1 156 ? 12.227 4.359 8.547 1 90.5 156 ARG B O 1
ATOM 5211 N N . ALA B 1 157 ? 10.977 2.801 7.418 1 92.38 157 ALA B N 1
ATOM 5212 C CA . ALA B 1 157 ? 12.062 1.83 7.379 1 92.38 157 ALA B CA 1
ATOM 5213 C C . ALA B 1 157 ? 12.719 1.796 6.004 1 92.38 157 ALA B C 1
ATOM 5215 O O . ALA B 1 157 ? 12.047 1.607 4.988 1 92.38 157 ALA B O 1
ATOM 5216 N N . LEU B 1 158 ? 13.992 2.066 6.02 1 93.44 158 LEU B N 1
ATOM 5217 C CA . LEU B 1 158 ? 14.789 1.899 4.812 1 93.44 158 LEU B CA 1
ATOM 5218 C C . LEU B 1 158 ? 15.25 0.454 4.664 1 93.44 158 LEU B C 1
ATOM 5220 O O . LEU B 1 158 ? 15.719 -0.156 5.625 1 93.44 158 LEU B O 1
ATOM 5224 N N . TYR B 1 159 ? 15.023 -0.104 3.445 1 89.44 159 TYR B N 1
ATOM 5225 C CA . TYR B 1 159 ? 15.234 -1.527 3.203 1 89.44 159 TYR B CA 1
ATOM 5226 C C . TYR B 1 159 ? 16.016 -1.749 1.916 1 89.44 159 TYR B C 1
ATOM 5228 O O . TYR B 1 159 ? 15.82 -1.04 0.927 1 89.44 159 TYR B O 1
ATOM 5236 N N . LYS B 1 160 ? 17 -2.691 1.987 1 88.56 160 LYS B N 1
ATOM 5237 C CA . LYS B 1 160 ? 17.703 -3.115 0.779 1 88.56 160 LYS B CA 1
ATOM 5238 C C . LYS B 1 160 ? 16.891 -4.168 0.017 1 88.56 160 LYS B C 1
ATOM 5240 O O . LYS B 1 160 ? 16.469 -5.172 0.593 1 88.56 160 LYS B O 1
ATOM 5245 N N . ILE B 1 161 ? 16.672 -3.92 -1.241 1 77.44 161 ILE B N 1
ATOM 5246 C CA . ILE B 1 161 ? 16.016 -4.902 -2.104 1 77.44 161 ILE B CA 1
ATOM 5247 C C . ILE B 1 161 ? 16.922 -6.125 -2.268 1 77.44 161 ILE B C 1
ATOM 5249 O O . ILE B 1 161 ? 18.047 -6.012 -2.766 1 77.44 161 ILE B O 1
ATOM 5253 N N . PRO B 1 162 ? 16.328 -7.141 -1.853 1 76.94 162 PRO B N 1
ATOM 5254 C CA . PRO B 1 162 ? 17.156 -8.344 -1.955 1 76.94 162 PRO B CA 1
ATOM 5255 C C . PRO B 1 162 ? 17.531 -8.68 -3.395 1 76.94 162 PRO B C 1
ATOM 5257 O O . PRO B 1 162 ? 16.734 -8.492 -4.309 1 76.94 162 PRO B O 1
ATOM 5260 N N . ASP B 1 163 ? 18.672 -9.211 -3.643 1 70.38 163 ASP B N 1
ATOM 5261 C CA . ASP B 1 163 ? 19.172 -9.57 -4.965 1 70.38 163 ASP B CA 1
ATOM 5262 C C . ASP B 1 163 ? 18.328 -10.68 -5.59 1 70.38 163 ASP B C 1
ATOM 5264 O O . ASP B 1 163 ? 18.266 -10.797 -6.816 1 70.38 163 ASP B O 1
ATOM 5268 N N . SER B 1 164 ? 17.641 -11.359 -4.77 1 62.75 164 SER B N 1
ATOM 5269 C CA . SER B 1 164 ? 16.828 -12.484 -5.219 1 62.75 164 SER B CA 1
ATOM 5270 C C . SER B 1 164 ? 15.57 -12.016 -5.941 1 62.75 164 SER B C 1
ATOM 5272 O O . SER B 1 164 ? 14.938 -12.781 -6.672 1 62.75 164 SER B O 1
ATOM 5274 N N . TRP B 1 165 ? 14.961 -10.797 -5.777 1 60.22 165 TRP B N 1
ATOM 5275 C CA . TRP B 1 165 ? 13.727 -10.273 -6.355 1 60.22 165 TRP B CA 1
ATOM 5276 C C . TRP B 1 165 ? 13.867 -10.102 -7.863 1 60.22 165 TRP B C 1
ATOM 5278 O O . TRP B 1 165 ? 12.859 -10 -8.578 1 60.22 165 TRP B O 1
ATOM 5288 N N . HIS B 1 166 ? 14.758 -9.93 -8.594 1 48.53 166 HIS B N 1
ATOM 5289 C CA . HIS B 1 166 ? 14.875 -9.797 -10.047 1 48.53 166 HIS B CA 1
ATOM 5290 C C . HIS B 1 166 ? 14.727 -11.148 -10.742 1 48.53 166 HIS B C 1
ATOM 5292 O O . HIS B 1 166 ? 15.727 -11.812 -11.023 1 48.53 166 HIS B O 1
ATOM 5298 N N . PRO B 1 167 ? 13.367 -11.555 -10.758 1 45.12 167 PRO B N 1
ATOM 5299 C CA . PRO B 1 167 ? 13.234 -12.914 -11.281 1 45.12 167 PRO B CA 1
ATOM 5300 C C . PRO B 1 167 ? 13.359 -12.984 -12.797 1 45.12 167 PRO B C 1
ATOM 5302 O O . PRO B 1 167 ? 12.781 -12.156 -13.508 1 45.12 167 PRO B O 1
ATOM 5305 N N . GLY B 1 168 ? 14.32 -12.977 -13.43 1 42.22 168 GLY B N 1
ATOM 5306 C CA . GLY B 1 168 ? 14.312 -13.375 -14.828 1 42.22 168 GLY B CA 1
ATOM 5307 C C . GLY B 1 168 ? 13.211 -14.359 -15.164 1 42.22 168 GLY B C 1
ATOM 5308 O O . GLY B 1 168 ? 12.742 -15.102 -14.289 1 42.22 168 GLY B O 1
ATOM 5309 N N . GLU B 1 169 ? 12.148 -13.844 -15.867 1 45.62 169 GLU B N 1
ATOM 5310 C CA . GLU B 1 169 ? 11.078 -14.688 -16.406 1 45.62 169 GLU B CA 1
ATOM 5311 C C . GLU B 1 169 ? 11.586 -16.094 -16.719 1 45.62 169 GLU B C 1
ATOM 5313 O O . GLU B 1 169 ? 12.383 -16.266 -17.641 1 45.62 169 GLU B O 1
ATOM 5318 N N . ALA B 1 170 ? 11.812 -16.828 -15.859 1 45.19 170 ALA B N 1
ATOM 5319 C CA . ALA B 1 170 ? 12.477 -18.062 -16.281 1 45.19 170 ALA B CA 1
ATOM 5320 C C . ALA B 1 170 ? 11.5 -19 -17 1 45.19 170 ALA B C 1
ATOM 5322 O O . ALA B 1 170 ? 10.344 -19.125 -16.578 1 45.19 170 ALA B O 1
ATOM 5323 N N . MET B 1 171 ? 11.484 -19.156 -18.422 1 48.34 171 MET B N 1
ATOM 5324 C CA . MET B 1 171 ? 10.875 -20.141 -19.312 1 48.34 171 MET B CA 1
ATOM 5325 C C . MET B 1 171 ? 10.508 -21.406 -18.547 1 48.34 171 MET B C 1
ATOM 5327 O O . MET B 1 171 ? 9.57 -22.125 -18.922 1 48.34 171 MET B O 1
ATOM 5331 N N . VAL B 1 172 ? 11.148 -21.547 -17.469 1 55.09 172 VAL B N 1
ATOM 5332 C CA . VAL B 1 172 ? 11.039 -22.875 -16.875 1 55.09 172 VAL B CA 1
ATOM 5333 C C . VAL B 1 172 ? 10.086 -22.828 -15.68 1 55.09 172 VAL B C 1
ATOM 5335 O O . VAL B 1 172 ? 10.258 -23.547 -14.703 1 55.09 172 VAL B O 1
ATOM 5338 N N . THR B 1 173 ? 8.961 -21.938 -15.953 1 60 173 THR B N 1
ATOM 5339 C CA . THR B 1 173 ? 8.047 -21.75 -14.836 1 60 173 THR B CA 1
ATOM 5340 C C . THR B 1 173 ? 7.293 -23.031 -14.523 1 60 173 THR B C 1
ATOM 5342 O O . THR B 1 173 ? 7.035 -23.344 -13.359 1 60 173 THR B O 1
ATOM 5345 N N . LEU B 1 174 ? 7.07 -23.906 -15.609 1 63.72 174 LEU B N 1
ATOM 5346 C CA . LEU B 1 174 ? 6.281 -25.109 -15.398 1 63.72 174 LEU B CA 1
ATOM 5347 C C . LEU B 1 174 ? 7.074 -26.156 -14.625 1 63.72 174 LEU B C 1
ATOM 5349 O O . LEU B 1 174 ? 6.496 -27.062 -14.023 1 63.72 174 LEU B O 1
ATOM 5353 N N . LEU B 1 175 ? 8.344 -26.031 -14.648 1 67.12 175 LEU B N 1
ATOM 5354 C CA . LEU B 1 175 ? 9.156 -27 -13.922 1 67.12 175 LEU B CA 1
ATOM 5355 C C . LEU B 1 175 ? 9.508 -26.484 -12.531 1 67.12 175 LEU B C 1
ATOM 5357 O O . LEU B 1 175 ? 10.102 -27.203 -11.727 1 67.12 175 LEU B O 1
ATOM 5361 N N . ARG B 1 176 ? 8.945 -25.281 -12.219 1 70.62 176 ARG B N 1
ATOM 5362 C CA . ARG B 1 176 ? 9.406 -24.609 -11.023 1 70.62 176 ARG B CA 1
ATOM 5363 C C . ARG B 1 176 ? 8.68 -25.109 -9.781 1 70.62 176 ARG B C 1
ATOM 5365 O O . ARG B 1 176 ? 9.156 -24.922 -8.656 1 70.62 176 ARG B O 1
ATOM 5372 N N . PRO B 1 177 ? 7.574 -25.703 -9.992 1 72.06 177 PRO B N 1
ATOM 5373 C CA . PRO B 1 177 ? 6.91 -26.188 -8.781 1 72.06 177 PRO B CA 1
ATOM 5374 C C . PRO B 1 177 ? 7.777 -27.141 -7.969 1 72.06 177 PRO B C 1
ATOM 5376 O O . PRO B 1 177 ? 7.66 -27.203 -6.742 1 72.06 177 PRO B O 1
ATOM 5379 N N . PHE B 1 178 ? 8.648 -27.938 -8.734 1 76.44 178 PHE B N 1
ATOM 5380 C CA . PHE B 1 178 ? 9.531 -28.875 -8.055 1 76.44 178 PHE B CA 1
ATOM 5381 C C . PHE B 1 178 ? 10.992 -28.453 -8.203 1 76.44 178 PHE B C 1
ATOM 5383 O O . PHE B 1 178 ? 11.391 -27.938 -9.25 1 76.44 178 PHE B O 1
ATOM 5390 N N . SER B 1 179 ? 11.742 -28.578 -7.133 1 75.81 179 SER B N 1
ATOM 5391 C CA . SER B 1 179 ? 13.18 -28.359 -7.219 1 75.81 179 SER B CA 1
ATOM 5392 C C . SER B 1 179 ? 13.836 -29.359 -8.164 1 75.81 179 SER B C 1
ATOM 5394 O O . SER B 1 179 ? 13.297 -30.438 -8.406 1 75.81 179 SER B O 1
ATOM 5396 N N . PRO B 1 180 ? 14.922 -29.031 -8.836 1 82.12 180 PRO B N 1
ATOM 5397 C CA . PRO B 1 180 ? 15.602 -29.969 -9.734 1 82.12 180 PRO B CA 1
ATOM 5398 C C . PRO B 1 180 ? 15.945 -31.281 -9.047 1 82.12 180 PRO B C 1
ATOM 5400 O O . PRO B 1 180 ? 15.867 -32.344 -9.672 1 82.12 180 PRO B O 1
ATOM 5403 N N . GLY B 1 181 ? 16.359 -31.156 -7.742 1 80.19 181 GLY B N 1
ATOM 5404 C CA . GLY B 1 181 ? 16.609 -32.375 -7.012 1 80.19 181 GLY B CA 1
ATOM 5405 C C . GLY B 1 181 ? 15.375 -33.25 -6.898 1 80.19 181 GLY B C 1
ATOM 5406 O O . GLY B 1 181 ? 15.469 -34.5 -7.035 1 80.19 181 GLY B O 1
ATOM 5407 N N . LEU B 1 182 ? 14.289 -32.656 -6.742 1 84.06 182 LEU B N 1
ATOM 5408 C CA . LEU B 1 182 ? 13.047 -33.406 -6.602 1 84.06 182 LEU B CA 1
ATOM 5409 C C . LEU B 1 182 ? 12.648 -34.031 -7.934 1 84.06 182 LEU B C 1
ATOM 5411 O O . LEU B 1 182 ? 12.172 -35.156 -7.973 1 84.06 182 LEU B O 1
ATOM 5415 N N . TRP B 1 183 ? 12.867 -33.344 -9.031 1 86.12 183 TRP B N 1
ATOM 5416 C CA . TRP B 1 183 ? 12.602 -33.906 -10.344 1 86.12 183 TRP B CA 1
ATOM 5417 C C . TRP B 1 183 ? 13.43 -35.156 -10.578 1 86.12 183 TRP B C 1
ATOM 5419 O O . TRP B 1 183 ? 12.914 -36.188 -11.055 1 86.12 183 TRP B O 1
ATOM 5429 N N . VAL B 1 184 ? 14.688 -35.125 -10.234 1 89.12 184 VAL B N 1
ATOM 5430 C CA . VAL B 1 184 ? 15.586 -36.25 -10.445 1 89.12 184 VAL B CA 1
ATOM 5431 C C . VAL B 1 184 ? 15.164 -37.406 -9.562 1 89.12 184 VAL B C 1
ATOM 5433 O O . VAL B 1 184 ? 15.172 -38.562 -10.008 1 89.12 184 VAL B O 1
ATOM 5436 N N . LEU B 1 185 ? 14.758 -37.094 -8.398 1 88.25 185 LEU B N 1
ATOM 5437 C CA . LEU B 1 185 ? 14.367 -38.156 -7.48 1 88.25 185 LEU B CA 1
ATOM 5438 C C . LEU B 1 185 ? 13.07 -38.812 -7.941 1 88.25 185 LEU B C 1
ATOM 5440 O O . LEU B 1 185 ? 12.898 -40.031 -7.797 1 88.25 185 LEU B O 1
ATOM 5444 N N . ILE B 1 186 ? 12.188 -38.062 -8.477 1 89.31 186 ILE B N 1
ATOM 5445 C CA . ILE B 1 186 ? 10.938 -38.594 -8.992 1 89.31 186 ILE B CA 1
ATOM 5446 C C . ILE B 1 186 ? 11.227 -39.531 -10.164 1 89.31 186 ILE B C 1
ATOM 5448 O O . ILE B 1 186 ? 10.688 -40.656 -10.242 1 89.31 186 ILE B O 1
ATOM 5452 N N . VAL B 1 187 ? 12.164 -39.188 -11.055 1 89.25 187 VAL B N 1
ATOM 5453 C CA . VAL B 1 187 ? 12.547 -40.031 -12.195 1 89.25 187 VAL B CA 1
ATOM 5454 C C . VAL B 1 187 ? 13.25 -41.281 -11.703 1 89.25 187 VAL B C 1
ATOM 5456 O O . VAL B 1 187 ? 13.016 -42.375 -12.219 1 89.25 187 VAL B O 1
ATOM 5459 N N . PHE B 1 188 ? 14.07 -41.156 -10.68 1 91.38 188 PHE B N 1
ATOM 5460 C CA . PHE B 1 188 ? 14.773 -42.281 -10.117 1 91.38 188 PHE B CA 1
ATOM 5461 C C . PHE B 1 188 ? 13.789 -43.281 -9.523 1 91.38 188 PHE B C 1
ATOM 5463 O O . PHE B 1 188 ? 13.914 -44.5 -9.734 1 91.38 188 PHE B O 1
ATOM 5470 N N . MET B 1 189 ? 12.812 -42.781 -8.812 1 90.88 189 MET B N 1
ATOM 5471 C CA . MET B 1 189 ? 11.828 -43.656 -8.203 1 90.88 189 MET B CA 1
ATOM 5472 C C . MET B 1 189 ? 10.945 -44.312 -9.258 1 90.88 189 MET B C 1
ATOM 5474 O O . MET B 1 189 ? 10.516 -45.438 -9.094 1 90.88 189 MET B O 1
ATOM 5478 N N . PHE B 1 190 ? 10.773 -43.688 -10.336 1 90.25 190 PHE B N 1
ATOM 5479 C CA . PHE B 1 190 ? 10.047 -44.25 -11.477 1 90.25 190 PHE B CA 1
ATOM 5480 C C . PHE B 1 190 ? 10.797 -45.438 -12.055 1 90.25 190 PHE B C 1
ATOM 5482 O O . PHE B 1 190 ? 10.211 -46.5 -12.305 1 90.25 190 PHE B O 1
ATOM 5489 N N . VAL B 1 191 ? 12.125 -45.25 -12.188 1 92.19 191 VAL B N 1
ATOM 5490 C CA . VAL B 1 191 ? 12.953 -46.312 -12.75 1 92.19 191 VAL B CA 1
ATOM 5491 C C . VAL B 1 191 ? 13.016 -47.469 -11.773 1 92.19 191 VAL B C 1
ATOM 5493 O O . VAL B 1 191 ? 12.891 -48.625 -12.18 1 92.19 191 VAL B O 1
ATOM 5496 N N . LEU B 1 192 ? 13.109 -47.188 -10.539 1 91.94 192 LEU B N 1
ATOM 5497 C CA . LEU B 1 192 ? 13.195 -48.219 -9.523 1 91.94 192 LEU B CA 1
ATOM 5498 C C . LEU B 1 192 ? 11.898 -49.031 -9.445 1 91.94 192 LEU B C 1
ATOM 5500 O O . LEU B 1 192 ? 11.922 -50.25 -9.359 1 91.94 192 LEU B O 1
ATOM 5504 N N . ALA B 1 193 ? 10.797 -48.312 -9.445 1 90.75 193 ALA B N 1
ATOM 5505 C CA . ALA B 1 193 ? 9.5 -49 -9.383 1 90.75 193 ALA B CA 1
ATOM 5506 C C . ALA B 1 193 ? 9.258 -49.844 -10.633 1 90.75 193 ALA B C 1
ATOM 5508 O O . ALA B 1 193 ? 8.711 -50.938 -10.547 1 90.75 193 ALA B O 1
ATOM 5509 N N . SER B 1 194 ? 9.688 -49.375 -11.773 1 90.56 194 SER B N 1
ATOM 5510 C CA . SER B 1 194 ? 9.531 -50.125 -13.016 1 90.56 194 SER B CA 1
ATOM 5511 C C . SER B 1 194 ? 10.398 -51.375 -13.023 1 90.56 194 SER B C 1
ATOM 5513 O O . SER B 1 194 ? 9.961 -52.438 -13.477 1 90.56 194 SER B O 1
ATOM 5515 N N . LEU B 1 195 ? 11.609 -51.219 -12.531 1 91.19 195 LEU B N 1
ATOM 5516 C CA . LEU B 1 195 ? 12.508 -52.375 -12.453 1 91.19 195 LEU B CA 1
ATOM 5517 C C . LEU B 1 195 ? 11.984 -53.406 -11.461 1 91.19 195 LEU B C 1
ATOM 5519 O O . LEU B 1 195 ? 12.094 -54.594 -11.695 1 91.19 195 LEU B O 1
ATOM 5523 N N . ALA B 1 196 ? 11.438 -52.938 -10.359 1 91.31 196 ALA B N 1
ATOM 5524 C CA . ALA B 1 196 ? 10.852 -53.844 -9.383 1 91.31 196 ALA B CA 1
ATOM 5525 C C . ALA B 1 196 ? 9.68 -54.594 -9.984 1 91.31 196 ALA B C 1
ATOM 5527 O O . ALA B 1 196 ? 9.523 -55.812 -9.742 1 91.31 196 ALA B O 1
ATOM 5528 N N . LEU B 1 197 ? 8.93 -53.906 -10.742 1 88.31 197 LEU B N 1
ATOM 5529 C CA . LEU B 1 197 ? 7.801 -54.594 -11.391 1 88.31 197 LEU B CA 1
ATOM 5530 C C . LEU B 1 197 ? 8.289 -55.625 -12.398 1 88.31 197 LEU B C 1
ATOM 5532 O O . LEU B 1 197 ? 7.695 -56.688 -12.531 1 88.31 197 LEU B O 1
ATOM 5536 N N . TYR B 1 198 ? 9.289 -55.344 -13.07 1 87.25 198 TYR B N 1
ATOM 5537 C CA . TYR B 1 198 ? 9.891 -56.25 -14.023 1 87.25 198 TYR B CA 1
ATOM 5538 C C . TYR B 1 198 ? 10.414 -57.5 -13.312 1 87.25 198 TYR B C 1
ATOM 5540 O O . TYR B 1 198 ? 10.219 -58.625 -13.789 1 87.25 198 TYR B O 1
ATOM 5548 N N . ILE B 1 199 ? 11.07 -57.312 -12.188 1 87.44 199 ILE B N 1
ATOM 5549 C CA . ILE B 1 199 ? 11.625 -58.406 -11.422 1 87.44 199 ILE B CA 1
ATOM 5550 C C . ILE B 1 199 ? 10.5 -59.281 -10.906 1 87.44 199 ILE B C 1
ATOM 5552 O O . ILE B 1 199 ? 10.602 -60.531 -10.938 1 87.44 199 ILE B O 1
ATOM 5556 N N . ILE B 1 200 ? 9.469 -58.625 -10.516 1 85.25 200 ILE B N 1
ATOM 5557 C CA . ILE B 1 200 ? 8.328 -59.406 -10.039 1 85.25 200 ILE B CA 1
ATOM 5558 C C . ILE B 1 200 ? 7.723 -60.219 -11.188 1 85.25 200 ILE B C 1
ATOM 5560 O O . ILE B 1 200 ? 7.328 -61.375 -11.008 1 85.25 200 ILE B O 1
ATOM 5564 N N . GLY B 1 201 ? 7.633 -59.656 -12.344 1 80.38 201 GLY B N 1
ATOM 5565 C CA . GLY B 1 201 ? 7.121 -60.375 -13.508 1 80.38 201 GLY B CA 1
ATOM 5566 C C . GLY B 1 201 ? 7.992 -61.562 -13.922 1 80.38 201 GLY B C 1
ATOM 5567 O O . GLY B 1 201 ? 7.484 -62.562 -14.383 1 80.38 201 GLY B O 1
ATOM 5568 N N . ARG B 1 202 ? 9.258 -61.438 -13.648 1 79.5 202 ARG B N 1
ATOM 5569 C CA . ARG B 1 202 ? 10.203 -62.469 -14.062 1 79.5 202 ARG B CA 1
ATOM 5570 C C . ARG B 1 202 ? 10.258 -63.594 -13.047 1 79.5 202 ARG B C 1
ATOM 5572 O O . ARG B 1 202 ? 10.414 -64.75 -13.414 1 79.5 202 ARG B O 1
ATOM 5579 N N . PHE B 1 203 ? 10.055 -63.25 -11.781 1 80.44 203 PHE B N 1
ATOM 5580 C CA . PHE B 1 203 ? 10.328 -64.25 -10.766 1 80.44 203 PHE B CA 1
ATOM 5581 C C . PHE B 1 203 ? 9.031 -64.75 -10.141 1 80.44 203 PHE B C 1
ATOM 5583 O O . PHE B 1 203 ? 9.008 -65.812 -9.5 1 80.44 203 PHE B O 1
ATOM 5590 N N . SER B 1 204 ? 8.008 -64.062 -10.375 1 77.38 204 SER B N 1
ATOM 5591 C CA . SER B 1 204 ? 6.77 -64.5 -9.766 1 77.38 204 SER B CA 1
ATOM 5592 C C . SER B 1 204 ? 6.117 -65.625 -10.617 1 77.38 204 SER B C 1
ATOM 5594 O O . SER B 1 204 ? 5.965 -65.438 -11.828 1 77.38 204 SER B O 1
ATOM 5596 N N . PRO B 1 205 ? 5.863 -66.688 -10.031 1 72.75 205 PRO B N 1
ATOM 5597 C CA . PRO B 1 205 ? 5.23 -67.812 -10.781 1 72.75 205 PRO B CA 1
ATOM 5598 C C . PRO B 1 205 ? 3.803 -67.5 -11.203 1 72.75 205 PRO B C 1
ATOM 5600 O O . PRO B 1 205 ? 3.283 -68.062 -12.148 1 72.75 205 PRO B O 1
ATOM 5603 N N . TYR B 1 206 ? 3.244 -66.562 -10.461 1 66.62 206 TYR B N 1
ATOM 5604 C CA . TYR B 1 206 ? 1.847 -66.25 -10.742 1 66.62 206 TYR B CA 1
ATOM 5605 C C . TYR B 1 206 ? 1.732 -65.188 -11.844 1 66.62 206 TYR B C 1
ATOM 5607 O O . TYR B 1 206 ? 0.631 -64.875 -12.312 1 66.62 206 TYR B O 1
ATOM 5615 N N . GLU B 1 207 ? 2.836 -64.688 -12.336 1 67.88 207 GLU B N 1
ATOM 5616 C CA . GLU B 1 207 ? 2.816 -63.75 -13.445 1 67.88 207 GLU B CA 1
ATOM 5617 C C . GLU B 1 207 ? 3.201 -64.438 -14.758 1 67.88 207 GLU B C 1
ATOM 5619 O O . GLU B 1 207 ? 2.996 -63.875 -15.836 1 67.88 207 GLU B O 1
ATOM 5624 N N . ASP B 1 208 ? 3.762 -65.625 -14.75 1 56.62 208 ASP B N 1
ATOM 5625 C CA . ASP B 1 208 ? 4.277 -66.312 -15.922 1 56.62 208 ASP B CA 1
ATOM 5626 C C . ASP B 1 208 ? 3.146 -66.75 -16.875 1 56.62 208 ASP B C 1
ATOM 5628 O O . ASP B 1 208 ? 2.094 -67.188 -16.422 1 56.62 208 ASP B O 1
ATOM 5632 N N . ILE B 1 209 ? 3.221 -66.25 -18.016 1 53.47 209 ILE B N 1
ATOM 5633 C CA . ILE B 1 209 ? 2.309 -66.438 -19.141 1 53.47 209 ILE B CA 1
ATOM 5634 C C . ILE B 1 209 ? 1.905 -67.938 -19.234 1 53.47 209 ILE B C 1
ATOM 5636 O O . ILE B 1 209 ? 0.772 -68.25 -19.594 1 53.47 209 ILE B O 1
ATOM 5640 N N . ALA B 1 210 ? 2.793 -68.875 -18.953 1 48.28 210 ALA B N 1
ATOM 5641 C CA . ALA B 1 210 ? 2.518 -70.312 -19.109 1 48.28 210 ALA B CA 1
ATOM 5642 C C . ALA B 1 210 ? 1.4 -70.75 -18.172 1 48.28 210 ALA B C 1
ATOM 5644 O O . ALA B 1 210 ? 0.631 -71.625 -18.516 1 48.28 210 ALA B O 1
ATOM 5645 N N . PHE B 1 211 ? 1.338 -70.188 -17.016 1 45.25 211 PHE B N 1
ATOM 5646 C CA . PHE B 1 211 ? 0.341 -70.625 -16.047 1 45.25 211 PHE B CA 1
ATOM 5647 C C . PHE B 1 211 ? -0.951 -69.875 -16.203 1 45.25 211 PHE B C 1
ATOM 5649 O O . PHE B 1 211 ? -2.043 -70.375 -16.031 1 45.25 211 PHE B O 1
ATOM 5656 N N . VAL B 1 212 ? -0.808 -68.562 -16.391 1 47.91 212 VAL B N 1
ATOM 5657 C CA . VAL B 1 212 ? -2.035 -67.812 -16.375 1 47.91 212 VAL B CA 1
ATOM 5658 C C . VAL B 1 212 ? -2.662 -67.75 -17.766 1 47.91 212 VAL B C 1
ATOM 5660 O O . VAL B 1 212 ? -3.871 -67.562 -17.906 1 47.91 212 VAL B O 1
ATOM 5663 N N . GLY B 1 213 ? -2.236 -68.688 -18.766 1 43.28 213 GLY B N 1
ATOM 5664 C CA . GLY B 1 213 ? -2.75 -68.688 -20.125 1 43.28 213 GLY B CA 1
ATOM 5665 C C . GLY B 1 213 ? -2.576 -67.312 -20.828 1 43.28 213 GLY B C 1
ATOM 5666 O O . GLY B 1 213 ? -2.6 -66.25 -20.172 1 43.28 213 GLY B O 1
ATOM 5667 N N . LYS B 1 214 ? -1.748 -67.25 -21.906 1 46.34 214 LYS B N 1
ATOM 5668 C CA . LYS B 1 214 ? -1.629 -66.062 -22.75 1 46.34 214 LYS B CA 1
ATOM 5669 C C . LYS B 1 214 ? -2.996 -65.438 -23.016 1 46.34 214 LYS B C 1
ATOM 5671 O O . LYS B 1 214 ? -3.801 -66 -23.766 1 46.34 214 LYS B O 1
ATOM 5676 N N . THR B 1 215 ? -3.654 -65 -22.031 1 41.66 215 THR B N 1
ATOM 5677 C CA . THR B 1 215 ? -4.871 -64.375 -22.516 1 41.66 215 THR B CA 1
ATOM 5678 C C . THR B 1 215 ? -4.543 -63.094 -23.281 1 41.66 215 THR B C 1
ATOM 5680 O O . THR B 1 215 ? -3.473 -62.5 -23.094 1 41.66 215 THR B O 1
ATOM 5683 N N . SER B 1 216 ? -5.285 -62.781 -24.391 1 41.75 216 SER B N 1
ATOM 5684 C CA . SER B 1 216 ? -5.195 -61.75 -25.438 1 41.75 216 SER B CA 1
ATOM 5685 C C . SER B 1 216 ? -4.754 -60.406 -24.844 1 41.75 216 SER B C 1
ATOM 5687 O O . SER B 1 216 ? -4.125 -59.594 -25.531 1 41.75 216 SER B O 1
ATOM 5689 N N . THR B 1 217 ? -5.012 -60.062 -23.531 1 45.06 217 THR B N 1
ATOM 5690 C CA . THR B 1 217 ? -4.863 -58.719 -23.047 1 45.06 217 THR B CA 1
ATOM 5691 C C . THR B 1 217 ? -3.57 -58.562 -22.25 1 45.06 217 THR B C 1
ATOM 5693 O O . THR B 1 217 ? -3.15 -57.438 -21.953 1 45.06 217 THR B O 1
ATOM 5696 N N . TYR B 1 218 ? -3.043 -59.656 -21.734 1 51.59 218 TYR B N 1
ATOM 5697 C CA . TYR B 1 218 ? -1.939 -59.469 -20.812 1 51.59 218 TYR B CA 1
ATOM 5698 C C . TYR B 1 218 ? -0.616 -59.906 -21.438 1 51.59 218 TYR B C 1
ATOM 5700 O O . TYR B 1 218 ? -0.354 -61.094 -21.625 1 51.59 218 TYR B O 1
ATOM 5708 N N . ASP B 1 219 ? 0.111 -59.031 -22.219 1 56.31 219 ASP B N 1
ATOM 5709 C CA . ASP B 1 219 ? 1.392 -59.312 -22.859 1 56.31 219 ASP B CA 1
ATOM 5710 C C . ASP B 1 219 ? 2.488 -59.531 -21.812 1 56.31 219 ASP B C 1
ATOM 5712 O O . ASP B 1 219 ? 3.668 -59.656 -22.172 1 56.31 219 ASP B O 1
ATOM 5716 N N . GLY B 1 220 ? 2.211 -59.938 -20.625 1 62 220 GLY B N 1
ATOM 5717 C CA . GLY B 1 220 ? 3.217 -60.25 -19.609 1 62 220 GLY B CA 1
ATOM 5718 C C . GLY B 1 220 ? 4.004 -59 -19.172 1 62 220 GLY B C 1
ATOM 5719 O O . GLY B 1 220 ? 3.893 -57.938 -19.781 1 62 220 GLY B O 1
ATOM 5720 N N . LEU B 1 221 ? 4.633 -58.938 -17.969 1 73.44 221 LEU B N 1
ATOM 5721 C CA . LEU B 1 221 ? 5.402 -57.844 -17.391 1 73.44 221 LEU B CA 1
ATOM 5722 C C . LEU B 1 221 ? 6.832 -57.844 -17.938 1 73.44 221 LEU B C 1
ATOM 5724 O O . LEU B 1 221 ? 7.754 -58.281 -17.25 1 73.44 221 LEU B O 1
ATOM 5728 N N . THR B 1 222 ? 6.945 -57.438 -19.344 1 76.31 222 THR B N 1
ATOM 5729 C CA . THR B 1 222 ? 8.266 -57.188 -19.906 1 76.31 222 THR B CA 1
ATOM 5730 C C . THR B 1 222 ? 8.828 -55.875 -19.438 1 76.31 222 THR B C 1
ATOM 5732 O O . THR B 1 222 ? 8.125 -55.094 -18.781 1 76.31 222 THR B O 1
ATOM 5735 N N . LEU B 1 223 ? 10.117 -55.75 -19.672 1 81.06 223 LEU B N 1
ATOM 5736 C CA . LEU B 1 223 ? 10.758 -54.5 -19.234 1 81.06 223 LEU B CA 1
ATOM 5737 C C . LEU B 1 223 ? 10.062 -53.281 -19.812 1 81.06 223 LEU B C 1
ATOM 5739 O O . LEU B 1 223 ? 9.766 -52.344 -19.109 1 81.06 223 LEU B O 1
ATOM 5743 N N . GLN B 1 224 ? 9.789 -53.375 -21 1 76.38 224 GLN B N 1
ATOM 5744 C CA . GLN B 1 224 ? 9.164 -52.219 -21.688 1 76.38 224 GLN B CA 1
ATOM 5745 C C . GLN B 1 224 ? 7.73 -52.031 -21.203 1 76.38 224 GLN B C 1
ATOM 5747 O O . GLN B 1 224 ? 7.293 -50.875 -21 1 76.38 224 GLN B O 1
ATOM 5752 N N . ASN B 1 225 ? 7.051 -53.125 -20.969 1 77.62 225 ASN B N 1
ATOM 5753 C CA . ASN B 1 225 ? 5.672 -53.031 -20.5 1 77.62 225 ASN B CA 1
ATOM 5754 C C . ASN B 1 225 ? 5.602 -52.5 -19.078 1 77.62 225 ASN B C 1
ATOM 5756 O O . ASN B 1 225 ? 4.68 -51.781 -18.719 1 77.62 225 ASN B O 1
ATOM 5760 N N . SER B 1 226 ? 6.547 -52.906 -18.266 1 82.88 226 SER B N 1
ATOM 5761 C CA . SER B 1 226 ? 6.582 -52.438 -16.891 1 82.88 226 SER B CA 1
ATOM 5762 C C . SER B 1 226 ? 6.84 -50.938 -16.828 1 82.88 226 SER B C 1
ATOM 5764 O O . SER B 1 226 ? 6.215 -50.219 -16.031 1 82.88 226 SER B O 1
ATOM 5766 N N . PHE B 1 227 ? 7.746 -50.469 -17.719 1 84.56 227 PHE B N 1
ATOM 5767 C CA . PHE B 1 227 ? 8.031 -49.031 -17.781 1 84.56 227 PHE B CA 1
ATOM 5768 C C . PHE B 1 227 ? 6.812 -48.25 -18.266 1 84.56 227 PHE B C 1
ATOM 5770 O O . PHE B 1 227 ? 6.5 -47.188 -17.734 1 84.56 227 PHE B O 1
ATOM 5777 N N . LEU B 1 228 ? 6.188 -48.75 -19.172 1 79.31 228 LEU B N 1
ATOM 5778 C CA . LEU B 1 228 ? 5.039 -48.062 -19.734 1 79.31 228 LEU B CA 1
ATOM 5779 C C . LEU B 1 228 ? 3.883 -48.031 -18.734 1 79.31 228 LEU B C 1
ATOM 5781 O O . LEU B 1 228 ? 3.162 -47.031 -18.656 1 79.31 228 LEU B O 1
ATOM 5785 N N . TYR B 1 229 ? 3.705 -49.094 -18.047 1 80.12 229 TYR B N 1
ATOM 5786 C CA . TYR B 1 229 ? 2.625 -49.125 -17.062 1 80.12 229 TYR B CA 1
ATOM 5787 C C . TYR B 1 229 ? 2.857 -48.125 -15.945 1 80.12 229 TYR B C 1
ATOM 5789 O O . TYR B 1 229 ? 1.956 -47.375 -15.594 1 80.12 229 TYR B O 1
ATOM 5797 N N . THR B 1 230 ? 4.012 -48.156 -15.391 1 85.31 230 THR B N 1
ATOM 5798 C CA . THR B 1 230 ? 4.324 -47.25 -14.289 1 85.31 230 THR B CA 1
ATOM 5799 C C . THR B 1 230 ? 4.277 -45.781 -14.758 1 85.31 230 THR B C 1
ATOM 5801 O O . THR B 1 230 ? 3.826 -44.906 -14.023 1 85.31 230 THR B O 1
ATOM 5804 N N . PHE B 1 231 ? 4.68 -45.594 -15.984 1 83.44 231 PHE B N 1
ATOM 5805 C CA . PHE B 1 231 ? 4.645 -44.219 -16.516 1 83.44 231 PHE B CA 1
ATOM 5806 C C . PHE B 1 231 ? 3.209 -43.781 -16.75 1 83.44 231 PHE B C 1
ATOM 5808 O O . PHE B 1 231 ? 2.854 -42.625 -16.438 1 83.44 231 PHE B O 1
ATOM 5815 N N . SER B 1 232 ? 2.422 -44.594 -17.281 1 79.69 232 SER B N 1
ATOM 5816 C CA . SER B 1 232 ? 1.031 -44.25 -17.562 1 79.69 232 SER B CA 1
ATOM 5817 C C . SER B 1 232 ? 0.279 -43.938 -16.266 1 79.69 232 SER B C 1
ATOM 5819 O O . SER B 1 232 ? -0.572 -43.031 -16.25 1 79.69 232 SER B O 1
ATOM 5821 N N . THR B 1 233 ? 0.581 -44.594 -15.242 1 78.56 233 THR B N 1
ATOM 5822 C CA . THR B 1 233 ? -0.093 -44.344 -13.977 1 78.56 233 THR B CA 1
ATOM 5823 C C . THR B 1 233 ? 0.392 -43.031 -13.352 1 78.56 233 THR B C 1
ATOM 5825 O O . THR B 1 233 ? -0.363 -42.344 -12.656 1 78.56 233 THR B O 1
ATOM 5828 N N . LEU B 1 234 ? 1.654 -42.75 -13.617 1 82.06 234 LEU B N 1
ATOM 5829 C CA . LEU B 1 234 ? 2.211 -41.531 -13.094 1 82.06 234 LEU B CA 1
ATOM 5830 C C . LEU B 1 234 ? 1.548 -40.312 -13.742 1 82.06 234 LEU B C 1
ATOM 5832 O O . LEU B 1 234 ? 1.303 -39.312 -13.078 1 82.06 234 LEU B O 1
ATOM 5836 N N . VAL B 1 235 ? 1.317 -40.531 -14.953 1 76.56 235 VAL B N 1
ATOM 5837 C CA . VAL B 1 235 ? 0.733 -39.406 -15.664 1 76.56 235 VAL B CA 1
ATOM 5838 C C . VAL B 1 235 ? -0.785 -39.562 -15.727 1 76.56 235 VAL B C 1
ATOM 5840 O O . VAL B 1 235 ? -1.454 -38.875 -16.5 1 76.56 235 VAL B O 1
ATOM 5843 N N . TRP B 1 236 ? -1.259 -40.406 -14.812 1 68.62 236 TRP B N 1
ATOM 5844 C CA . TRP B 1 236 ? -2.686 -40.625 -14.594 1 68.62 236 TRP B CA 1
ATOM 5845 C C . TRP B 1 236 ? -3.363 -41.094 -15.875 1 68.62 236 TRP B C 1
ATOM 5847 O O . TRP B 1 236 ? -4.461 -40.625 -16.203 1 68.62 236 TRP B O 1
ATOM 5857 N N . GLN B 1 237 ? -2.494 -41.906 -16.688 1 64.56 237 GLN B N 1
ATOM 5858 C CA . GLN B 1 237 ? -3.1 -42.531 -17.859 1 64.56 237 GLN B CA 1
ATOM 5859 C C . GLN B 1 237 ? -3.391 -44.031 -17.609 1 64.56 237 GLN B C 1
ATOM 5861 O O . GLN B 1 237 ? -2.674 -44.688 -16.844 1 64.56 237 GLN B O 1
ATOM 5866 N N . GLY B 1 238 ? -4.531 -44.562 -17.281 1 58.97 238 GLY B N 1
ATOM 5867 C CA . GLY B 1 238 ? -4.973 -45.875 -16.922 1 58.97 238 GLY B CA 1
ATOM 5868 C C . GLY B 1 238 ? -4.543 -46.938 -17.906 1 58.97 238 GLY B C 1
ATOM 5869 O O . GLY B 1 238 ? -5.23 -47.188 -18.906 1 58.97 238 GLY B O 1
ATOM 5870 N N . TYR B 1 239 ? -3.158 -47.406 -17.938 1 58.78 239 TYR B N 1
ATOM 5871 C CA . TYR B 1 239 ? -2.742 -48.531 -18.766 1 58.78 239 TYR B CA 1
ATOM 5872 C C . TYR B 1 239 ? -3.211 -49.844 -18.156 1 58.78 239 TYR B C 1
ATOM 5874 O O . TYR B 1 239 ? -3.219 -50 -16.938 1 58.78 239 TYR B O 1
ATOM 5882 N N . THR B 1 240 ? -3.939 -50.719 -18.906 1 57.25 240 THR B N 1
ATOM 5883 C CA . THR B 1 240 ? -4.738 -51.875 -18.5 1 57.25 240 THR B CA 1
ATOM 5884 C C . THR B 1 240 ? -3.842 -53.062 -18.141 1 57.25 240 THR B C 1
ATOM 5886 O O . THR B 1 240 ? -4.316 -54.062 -17.594 1 57.25 240 THR B O 1
ATOM 5889 N N . ALA B 1 241 ? -2.504 -53.125 -18.344 1 60.44 241 ALA B N 1
ATOM 5890 C CA . ALA B 1 241 ? -1.855 -54.406 -18.031 1 60.44 241 ALA B CA 1
ATOM 5891 C C . ALA B 1 241 ? -1.472 -54.469 -16.547 1 60.44 241 ALA B C 1
ATOM 5893 O O . ALA B 1 241 ? -0.318 -54.219 -16.188 1 60.44 241 ALA B O 1
ATOM 5894 N N . ALA B 1 242 ? -2.477 -54.75 -15.656 1 62.88 242 ALA B N 1
ATOM 5895 C CA . ALA B 1 242 ? -2.232 -54.812 -14.219 1 62.88 242 ALA B CA 1
ATOM 5896 C C . ALA B 1 242 ? -1.646 -56.188 -13.828 1 62.88 242 ALA B C 1
ATOM 5898 O O . ALA B 1 242 ? -1.991 -57.219 -14.422 1 62.88 242 ALA B O 1
ATOM 5899 N N . PRO B 1 243 ? -0.602 -56.062 -12.961 1 71.5 243 PRO B N 1
ATOM 5900 C CA . PRO B 1 243 ? -0.045 -57.344 -12.469 1 71.5 243 PRO B CA 1
ATOM 5901 C C . PRO B 1 243 ? -1.085 -58.219 -11.773 1 71.5 243 PRO B C 1
ATOM 5903 O O . PRO B 1 243 ? -2.018 -57.688 -11.148 1 71.5 243 PRO B O 1
ATOM 5906 N N . LYS B 1 244 ? -0.948 -59.562 -12 1 71.5 244 LYS B N 1
ATOM 5907 C CA . LYS B 1 244 ? -1.884 -60.531 -11.414 1 71.5 244 LYS B CA 1
ATOM 5908 C C . LYS B 1 244 ? -1.341 -61.094 -10.109 1 71.5 244 LYS B C 1
ATOM 5910 O O . LYS B 1 244 ? -2.107 -61.562 -9.266 1 71.5 244 LYS B O 1
ATOM 5915 N N . SER B 1 245 ? -0.084 -61 -9.844 1 76.06 245 SER B N 1
ATOM 5916 C CA . SER B 1 245 ? 0.508 -61.5 -8.617 1 76.06 245 SER B CA 1
ATOM 5917 C C . SER B 1 245 ? 0.229 -60.594 -7.438 1 76.06 245 SER B C 1
ATOM 5919 O O . SER B 1 245 ? -0.053 -59.406 -7.621 1 76.06 245 SER B O 1
ATOM 5921 N N . ILE B 1 246 ? 0.116 -61.188 -6.25 1 76.81 246 ILE B N 1
ATOM 5922 C CA . ILE B 1 246 ? -0.095 -60.406 -5.043 1 76.81 246 ILE B CA 1
ATOM 5923 C C . ILE B 1 246 ? 1.068 -59.438 -4.859 1 76.81 246 ILE B C 1
ATOM 5925 O O . ILE B 1 246 ? 0.867 -58.281 -4.473 1 76.81 246 ILE B O 1
ATOM 5929 N N . SER B 1 247 ? 2.293 -59.875 -5.102 1 83.5 247 SER B N 1
ATOM 5930 C CA . SER B 1 247 ? 3.453 -59 -4.977 1 83.5 247 SER B CA 1
ATOM 5931 C C . SER B 1 247 ? 3.367 -57.844 -5.945 1 83.5 247 SER B C 1
ATOM 5933 O O . SER B 1 247 ? 3.68 -56.688 -5.586 1 83.5 247 SER B O 1
ATOM 5935 N N . GLY B 1 248 ? 2.938 -58.094 -7.113 1 82.69 248 GLY B N 1
ATOM 5936 C CA . GLY B 1 248 ? 2.768 -57.031 -8.094 1 82.69 248 GLY B CA 1
ATOM 5937 C C . GLY B 1 248 ? 1.663 -56.062 -7.734 1 82.69 248 GLY B C 1
ATOM 5938 O O . GLY B 1 248 ? 1.812 -54.844 -7.918 1 82.69 248 GLY B O 1
ATOM 5939 N N . ARG B 1 249 ? 0.591 -56.531 -7.199 1 78.25 249 ARG B N 1
ATOM 5940 C CA . ARG B 1 249 ? -0.536 -55.688 -6.82 1 78.25 249 ARG B CA 1
ATOM 5941 C C . ARG B 1 249 ? -0.178 -54.812 -5.629 1 78.25 249 ARG B C 1
ATOM 5943 O O . ARG B 1 249 ? -0.629 -53.656 -5.543 1 78.25 249 ARG B O 1
ATOM 5950 N N . VAL B 1 250 ? 0.549 -55.344 -4.734 1 81.62 250 VAL B N 1
ATOM 5951 C CA . VAL B 1 250 ? 0.994 -54.531 -3.6 1 81.62 250 VAL B CA 1
ATOM 5952 C C . VAL B 1 250 ? 1.879 -53.406 -4.09 1 81.62 250 VAL B C 1
ATOM 5954 O O . VAL B 1 250 ? 1.7 -52.25 -3.682 1 81.62 250 VAL B O 1
ATOM 5957 N N . LEU B 1 251 ? 2.754 -53.688 -4.984 1 86.69 251 LEU B N 1
ATOM 5958 C CA . LEU B 1 251 ? 3.654 -52.688 -5.512 1 86.69 251 LEU B CA 1
ATOM 5959 C C . LEU B 1 251 ? 2.877 -51.625 -6.281 1 86.69 251 LEU B C 1
ATOM 5961 O O . LEU B 1 251 ? 3.113 -50.438 -6.102 1 86.69 251 LEU B O 1
ATOM 5965 N N . ILE B 1 252 ? 1.957 -52.031 -7.031 1 83.12 252 ILE B N 1
ATOM 5966 C CA . ILE B 1 252 ? 1.232 -51.094 -7.871 1 83.12 252 ILE B CA 1
ATOM 5967 C C . ILE B 1 252 ? 0.32 -50.219 -7.004 1 83.12 252 ILE B C 1
ATOM 5969 O O . ILE B 1 252 ? 0.123 -49.031 -7.285 1 83.12 252 ILE B O 1
ATOM 5973 N N . SER B 1 253 ? -0.289 -50.844 -5.996 1 79.69 253 SER B N 1
ATOM 5974 C CA . SER B 1 253 ? -1.123 -50.062 -5.098 1 79.69 253 SER B CA 1
ATOM 5975 C C . SER B 1 253 ? -0.323 -48.938 -4.449 1 79.69 253 SER B C 1
ATOM 5977 O O . SER B 1 253 ? -0.801 -47.781 -4.355 1 79.69 253 SER B O 1
ATOM 5979 N N . VAL B 1 254 ? 0.851 -49.188 -4.012 1 82.75 254 VAL B N 1
ATOM 5980 C CA . VAL B 1 254 ? 1.693 -48.188 -3.377 1 82.75 254 VAL B CA 1
ATOM 5981 C C . VAL B 1 254 ? 2.17 -47.188 -4.422 1 82.75 254 VAL B C 1
ATOM 5983 O O . VAL B 1 254 ? 2.258 -46 -4.145 1 82.75 254 VAL B O 1
ATOM 5986 N N . TRP B 1 255 ? 2.473 -47.625 -5.586 1 87.06 255 TRP B N 1
ATOM 5987 C CA . TRP B 1 255 ? 2.871 -46.719 -6.676 1 87.06 255 TRP B CA 1
ATOM 5988 C C . TRP B 1 255 ? 1.745 -45.75 -7.031 1 87.06 255 TRP B C 1
ATOM 5990 O O . TRP B 1 255 ? 1.988 -44.594 -7.285 1 87.06 255 TRP B O 1
ATOM 6000 N N . TRP B 1 256 ? 0.531 -46.281 -6.992 1 80.38 256 TRP B N 1
ATOM 6001 C CA . TRP B 1 256 ? -0.61 -45.438 -7.297 1 80.38 256 TRP B CA 1
ATOM 6002 C C . TRP B 1 256 ? -0.731 -44.281 -6.277 1 80.38 256 TRP B C 1
ATOM 6004 O O . TRP B 1 256 ? -1.01 -43.156 -6.637 1 80.38 256 TRP B O 1
ATOM 6014 N N . VAL B 1 257 ? -0.573 -44.562 -5.105 1 76.81 257 VAL B N 1
ATOM 6015 C CA . VAL B 1 257 ? -0.624 -43.562 -4.055 1 76.81 257 VAL B CA 1
ATOM 6016 C C . VAL B 1 257 ? 0.485 -42.531 -4.273 1 76.81 257 VAL B C 1
ATOM 6018 O O . VAL B 1 257 ? 0.254 -41.312 -4.16 1 76.81 257 VAL B O 1
ATOM 6021 N N . PHE B 1 258 ? 1.671 -42.969 -4.629 1 83.62 258 PHE B N 1
ATOM 6022 C CA . PHE B 1 258 ? 2.793 -42.094 -4.91 1 83.62 258 PHE B CA 1
ATOM 6023 C C . PHE B 1 258 ? 2.484 -41.188 -6.098 1 83.62 258 PHE B C 1
ATOM 6025 O O . PHE B 1 258 ? 2.76 -39.969 -6.062 1 83.62 258 PHE B O 1
ATOM 6032 N N . ALA B 1 259 ? 1.9 -41.719 -7.113 1 82.75 259 ALA B N 1
ATOM 6033 C CA . ALA B 1 259 ? 1.598 -40.969 -8.328 1 82.75 259 ALA B CA 1
ATOM 6034 C C . ALA B 1 259 ? 0.567 -39.875 -8.055 1 82.75 259 ALA B C 1
ATOM 6036 O O . ALA B 1 259 ? 0.726 -38.719 -8.5 1 82.75 259 ALA B O 1
ATOM 6037 N N . VAL B 1 260 ? -0.457 -40.188 -7.324 1 75.38 260 VAL B N 1
ATOM 6038 C CA . VAL B 1 260 ? -1.498 -39.219 -7.008 1 75.38 260 VAL B CA 1
ATOM 6039 C C . VAL B 1 260 ? -0.912 -38.094 -6.16 1 75.38 260 VAL B C 1
ATOM 6041 O O . VAL B 1 260 ? -1.223 -36.906 -6.375 1 75.38 260 VAL B O 1
ATOM 6044 N N . MET B 1 261 ? -0.125 -38.406 -5.285 1 77.25 261 MET B N 1
ATOM 6045 C CA . MET B 1 261 ? 0.499 -37.406 -4.422 1 77.25 261 MET B CA 1
ATOM 6046 C C . MET B 1 261 ? 1.438 -36.5 -5.223 1 77.25 261 MET B C 1
ATOM 6048 O O . MET B 1 261 ? 1.508 -35.312 -4.98 1 77.25 261 MET B O 1
ATOM 6052 N N . THR B 1 262 ? 2.16 -37.062 -6.125 1 82.38 262 THR B N 1
ATOM 6053 C CA . THR B 1 262 ? 3.096 -36.312 -6.945 1 82.38 262 THR B CA 1
ATOM 6054 C C . THR B 1 262 ? 2.35 -35.344 -7.848 1 82.38 262 THR B C 1
ATOM 6056 O O . THR B 1 262 ? 2.719 -34.156 -7.938 1 82.38 262 THR B O 1
ATOM 6059 N N . VAL B 1 263 ? 1.266 -35.781 -8.484 1 80.25 263 VAL B N 1
ATOM 6060 C CA . VAL B 1 263 ? 0.5 -34.938 -9.383 1 80.25 263 VAL B CA 1
ATOM 6061 C C . VAL B 1 263 ? -0.205 -33.812 -8.586 1 80.25 263 VAL B C 1
ATOM 6063 O O . VAL B 1 263 ? -0.255 -32.656 -9.016 1 80.25 263 VAL B O 1
ATOM 6066 N N . ALA B 1 264 ? -0.746 -34.188 -7.488 1 71.5 264 ALA B N 1
ATOM 6067 C CA . ALA B 1 264 ? -1.395 -33.219 -6.621 1 71.5 264 ALA B CA 1
ATOM 6068 C C . ALA B 1 264 ? -0.406 -32.156 -6.172 1 71.5 264 ALA B C 1
ATOM 6070 O O . ALA B 1 264 ? -0.727 -30.953 -6.18 1 71.5 264 ALA B O 1
ATOM 6071 N N . ALA B 1 265 ? 0.761 -32.562 -5.734 1 74.62 265 ALA B N 1
ATOM 6072 C CA . ALA B 1 265 ? 1.788 -31.609 -5.297 1 74.62 265 ALA B CA 1
ATOM 6073 C C . ALA B 1 265 ? 2.225 -30.703 -6.441 1 74.62 265 ALA B C 1
ATOM 6075 O O . ALA B 1 265 ? 2.467 -29.516 -6.238 1 74.62 265 ALA B O 1
ATOM 6076 N N . TYR B 1 266 ? 2.33 -31.281 -7.602 1 79.5 266 TYR B N 1
ATOM 6077 C CA . TYR B 1 266 ? 2.719 -30.484 -8.758 1 79.5 266 TYR B CA 1
ATOM 6078 C C . TYR B 1 266 ? 1.673 -29.422 -9.062 1 79.5 266 TYR B C 1
ATOM 6080 O O . TYR B 1 266 ? 2.014 -28.25 -9.305 1 79.5 266 TYR B O 1
ATOM 6088 N N . ILE B 1 267 ? 0.439 -29.812 -9 1 74.81 267 ILE B N 1
ATOM 6089 C CA . ILE B 1 267 ? -0.647 -28.891 -9.305 1 74.81 267 ILE B CA 1
ATOM 6090 C C . ILE B 1 267 ? -0.699 -27.797 -8.242 1 74.81 267 ILE B C 1
ATOM 6092 O O . ILE B 1 267 ? -0.867 -26.625 -8.57 1 74.81 267 ILE B O 1
ATOM 6096 N N . ALA B 1 268 ? -0.547 -28.125 -7.023 1 68 268 ALA B N 1
ATOM 6097 C CA . ALA B 1 268 ? -0.541 -27.156 -5.93 1 68 268 ALA B CA 1
ATOM 6098 C C . ALA B 1 268 ? 0.614 -26.172 -6.074 1 68 268 ALA B C 1
ATOM 6100 O O . ALA B 1 268 ? 0.433 -24.969 -5.898 1 68 268 ALA B O 1
ATOM 6101 N N . GLY B 1 269 ? 1.834 -26.719 -6.305 1 66.5 269 GLY B N 1
ATOM 6102 C CA . GLY B 1 269 ? 2.99 -25.859 -6.504 1 66.5 269 GLY B CA 1
ATOM 6103 C C . GLY B 1 269 ? 2.828 -24.922 -7.676 1 66.5 269 GLY B C 1
ATOM 6104 O O . GLY B 1 269 ? 3.229 -23.75 -7.594 1 66.5 269 GLY B O 1
ATOM 6105 N N . LEU B 1 270 ? 2.234 -25.375 -8.695 1 69.75 270 LEU B N 1
ATOM 6106 C CA . LEU B 1 270 ? 2.018 -24.531 -9.867 1 69.75 270 LEU B CA 1
ATOM 6107 C C . LEU B 1 270 ? 1.033 -23.406 -9.547 1 69.75 270 LEU B C 1
ATOM 6109 O O . LEU B 1 270 ? 1.205 -22.266 -10.008 1 69.75 270 LEU B O 1
ATOM 6113 N N . CYS B 1 271 ? 0.112 -23.672 -8.727 1 64.94 271 CYS B N 1
ATOM 6114 C CA . CYS B 1 271 ? -0.875 -22.672 -8.336 1 64.94 271 CYS B CA 1
ATOM 6115 C C . CYS B 1 271 ? -0.224 -21.547 -7.527 1 64.94 271 CYS B C 1
ATOM 6117 O O . CYS B 1 271 ? -0.5 -20.375 -7.758 1 64.94 271 CYS B O 1
ATOM 6119 N N . VAL B 1 272 ? 0.596 -21.969 -6.699 1 61.97 272 VAL B N 1
ATOM 6120 C CA . VAL B 1 272 ? 1.266 -20.984 -5.852 1 61.97 272 VAL B CA 1
ATOM 6121 C C . VAL B 1 272 ? 2.199 -20.125 -6.695 1 61.97 272 VAL B C 1
ATOM 6123 O O . VAL B 1 272 ? 2.279 -18.906 -6.5 1 61.97 272 VAL B O 1
ATOM 6126 N N . LEU B 1 273 ? 2.951 -20.812 -7.621 1 60.41 273 LEU B N 1
ATOM 6127 C CA . LEU B 1 273 ? 3.891 -20.094 -8.477 1 60.41 273 LEU B CA 1
ATOM 6128 C C . LEU B 1 273 ? 3.158 -19.094 -9.359 1 60.41 273 LEU B C 1
ATOM 6130 O O . LEU B 1 273 ? 3.631 -17.969 -9.562 1 60.41 273 LEU B O 1
ATOM 6134 N N . LEU B 1 274 ? 2.164 -19.516 -9.852 1 59.09 274 LEU B N 1
ATOM 6135 C CA . LEU B 1 274 ? 1.414 -18.641 -10.742 1 59.09 274 LEU B CA 1
ATOM 6136 C C . LEU B 1 274 ? 0.771 -17.5 -9.961 1 59.09 274 LEU B C 1
ATOM 6138 O O . LEU B 1 274 ? 0.591 -16.391 -10.492 1 59.09 274 LEU B O 1
ATOM 6142 N N . PHE B 1 275 ? 0.643 -17.797 -8.758 1 55.47 275 PHE B N 1
ATOM 6143 C CA . PHE B 1 275 ? 0.089 -16.75 -7.895 1 55.47 275 PHE B CA 1
ATOM 6144 C C . PHE B 1 275 ? 1.157 -15.734 -7.52 1 55.47 275 PHE B C 1
ATOM 6146 O O . PHE B 1 275 ? 0.885 -14.531 -7.469 1 55.47 275 PHE B O 1
ATOM 6153 N N . ARG B 1 276 ? 2.309 -16.297 -7.223 1 52.34 276 ARG B N 1
ATOM 6154 C CA . ARG B 1 276 ? 3.375 -15.453 -6.703 1 52.34 276 ARG B CA 1
ATOM 6155 C C . ARG B 1 276 ? 4.141 -14.781 -7.84 1 52.34 276 ARG B C 1
ATOM 6157 O O . ARG B 1 276 ? 4.68 -13.688 -7.668 1 52.34 276 ARG B O 1
ATOM 6164 N N . VAL B 1 277 ? 4.668 -15.672 -8.906 1 47.75 277 VAL B N 1
ATOM 6165 C CA . VAL B 1 277 ? 5.551 -15.156 -9.938 1 47.75 277 VAL B CA 1
ATOM 6166 C C . VAL B 1 277 ? 4.891 -13.969 -10.633 1 47.75 277 VAL B C 1
ATOM 6168 O O . VAL B 1 277 ? 5.477 -13.359 -11.539 1 47.75 277 VAL B O 1
ATOM 6171 N N . ASN B 1 278 ? 4.004 -13.672 -10.219 1 43.09 278 ASN B N 1
ATOM 6172 C CA . ASN B 1 278 ? 3.65 -12.383 -10.805 1 43.09 278 ASN B CA 1
ATOM 6173 C C . ASN B 1 278 ? 4.59 -11.281 -10.336 1 43.09 278 ASN B C 1
ATOM 6175 O O . ASN B 1 278 ? 4.699 -11.023 -9.133 1 43.09 278 ASN B O 1
ATOM 6179 N N . PRO B 1 279 ? 5.84 -11.109 -11.094 1 42.03 279 PRO B N 1
ATOM 6180 C CA . PRO B 1 279 ? 6.941 -10.195 -10.789 1 42.03 279 PRO B CA 1
ATOM 6181 C C . PRO B 1 279 ? 6.508 -9.016 -9.922 1 42.03 279 PRO B C 1
ATOM 6183 O O . PRO B 1 279 ? 7.328 -8.438 -9.203 1 42.03 279 PRO B O 1
ATOM 6186 N N . GLU B 1 280 ? 5.301 -8.633 -10.062 1 44.56 280 GLU B N 1
ATOM 6187 C CA . GLU B 1 280 ? 4.879 -7.379 -9.445 1 44.56 280 GLU B CA 1
ATOM 6188 C C . GLU B 1 280 ? 4.512 -7.582 -7.98 1 44.56 280 GLU B C 1
ATOM 6190 O O . GLU B 1 280 ? 4.516 -6.629 -7.195 1 44.56 280 GLU B O 1
ATOM 6195 N N . ILE B 1 281 ? 4.445 -8.883 -7.688 1 45.12 281 ILE B N 1
ATOM 6196 C CA . ILE B 1 281 ? 4.055 -9.07 -6.297 1 45.12 281 ILE B CA 1
ATOM 6197 C C . ILE B 1 281 ? 5.277 -9.43 -5.461 1 45.12 281 ILE B C 1
ATOM 6199 O O . ILE B 1 281 ? 5.875 -10.492 -5.645 1 45.12 281 ILE B O 1
ATOM 6203 N N . ARG B 1 282 ? 5.988 -8.43 -5.016 1 52.66 282 ARG B N 1
ATOM 6204 C CA . ARG B 1 282 ? 7.055 -8.625 -4.039 1 52.66 282 ARG B CA 1
ATOM 6205 C C . ARG B 1 282 ? 6.508 -8.586 -2.615 1 52.66 282 ARG B C 1
ATOM 6207 O O . ARG B 1 282 ? 5.66 -7.754 -2.291 1 52.66 282 ARG B O 1
ATOM 6214 N N . THR B 1 283 ? 6.785 -9.742 -2.008 1 55.94 283 THR B N 1
ATOM 6215 C CA . THR B 1 283 ? 6.305 -9.758 -0.63 1 55.94 283 THR B CA 1
ATOM 6216 C C . THR B 1 283 ? 7.254 -8.984 0.283 1 55.94 283 THR B C 1
ATOM 6218 O O . THR B 1 283 ? 8.453 -9.273 0.321 1 55.94 283 THR B O 1
ATOM 6221 N N . LEU B 1 284 ? 6.742 -8.016 0.83 1 67.56 284 LEU B N 1
ATOM 6222 C CA . LEU B 1 284 ? 7.508 -7.246 1.806 1 67.56 284 LEU B CA 1
ATOM 6223 C C . LEU B 1 284 ? 7.652 -8.023 3.113 1 67.56 284 LEU B C 1
ATOM 6225 O O . LEU B 1 284 ? 6.754 -8.773 3.494 1 67.56 284 LEU B O 1
ATOM 6229 N N . PRO B 1 285 ? 8.844 -7.988 3.643 1 71.19 285 PRO B N 1
ATOM 6230 C CA . PRO B 1 285 ? 9.016 -8.664 4.93 1 71.19 285 PRO B CA 1
ATOM 6231 C C . PRO B 1 285 ? 8.008 -8.203 5.977 1 71.19 285 PRO B C 1
ATOM 6233 O O . PRO B 1 285 ? 7.68 -8.953 6.902 1 71.19 285 PRO B O 1
ATOM 6236 N N . PHE B 1 286 ? 7.602 -6.938 5.949 1 72.69 286 PHE B N 1
ATOM 6237 C CA . PHE B 1 286 ? 6.555 -6.395 6.809 1 72.69 286 PHE B CA 1
ATOM 6238 C C . PHE B 1 286 ? 5.887 -5.191 6.152 1 72.69 286 PHE B C 1
ATOM 6240 O O . PHE B 1 286 ? 6.477 -4.539 5.289 1 72.69 286 PHE B O 1
ATOM 6247 N N . THR B 1 287 ? 4.68 -4.969 6.613 1 70.06 287 THR B N 1
ATOM 6248 C CA . THR B 1 287 ? 3.965 -3.803 6.105 1 70.06 287 THR B CA 1
ATOM 6249 C C . THR B 1 287 ? 3.709 -2.795 7.223 1 70.06 287 THR B C 1
ATOM 6251 O O . THR B 1 287 ? 3.559 -1.599 6.965 1 70.06 287 THR B O 1
ATOM 6254 N N . THR B 1 288 ? 3.566 -3.393 8.414 1 74.56 288 THR B N 1
ATOM 6255 C CA . THR B 1 288 ? 3.352 -2.537 9.578 1 74.56 288 THR B CA 1
ATOM 6256 C C . THR B 1 288 ? 4.441 -2.764 10.625 1 74.56 288 THR B C 1
ATOM 6258 O O . THR B 1 288 ? 5.023 -3.846 10.695 1 74.56 288 THR B O 1
ATOM 6261 N N . PHE B 1 289 ? 4.668 -1.767 11.398 1 84.19 289 PHE B N 1
ATOM 6262 C CA . PHE B 1 289 ? 5.672 -1.908 12.445 1 84.19 289 PHE B CA 1
ATOM 6263 C C . PHE B 1 289 ? 5.176 -2.838 13.547 1 84.19 289 PHE B C 1
ATOM 6265 O O . PHE B 1 289 ? 5.977 -3.396 14.305 1 84.19 289 PHE B O 1
ATOM 6272 N N . ASP B 1 290 ? 3.895 -2.914 13.633 1 78.31 290 ASP B N 1
ATOM 6273 C CA . ASP B 1 290 ? 3.355 -3.91 14.555 1 78.31 290 ASP B CA 1
ATOM 6274 C C . ASP B 1 290 ? 3.773 -5.32 14.148 1 78.31 290 ASP B C 1
ATOM 6276 O O . ASP B 1 290 ? 4.195 -6.117 14.984 1 78.31 290 ASP B O 1
ATOM 6280 N N . GLU B 1 291 ? 3.678 -5.582 12.844 1 74.31 291 GLU B N 1
ATOM 6281 C CA . GLU B 1 291 ? 4.133 -6.855 12.297 1 74.31 291 GLU B CA 1
ATOM 6282 C C . GLU B 1 291 ? 5.633 -7.047 12.523 1 74.31 291 GLU B C 1
ATOM 6284 O O . GLU B 1 291 ? 6.078 -8.141 12.883 1 74.31 291 GLU B O 1
ATOM 6289 N N . LEU B 1 292 ? 6.375 -6.062 12.273 1 83.62 292 LEU B N 1
ATOM 6290 C CA . LEU B 1 292 ? 7.82 -6.125 12.461 1 83.62 292 LEU B CA 1
ATOM 6291 C C . LEU B 1 292 ? 8.172 -6.449 13.906 1 83.62 292 LEU B C 1
ATOM 6293 O O . LEU B 1 292 ? 9.125 -7.188 14.164 1 83.62 292 LEU B O 1
ATOM 6297 N N . SER B 1 293 ? 7.383 -5.91 14.836 1 84.44 293 SER B N 1
ATOM 6298 C CA . SER B 1 293 ? 7.68 -6.094 16.25 1 84.44 293 SER B CA 1
ATOM 6299 C C . SER B 1 293 ? 7.355 -7.512 16.719 1 84.44 293 SER B C 1
ATOM 6301 O O . SER B 1 293 ? 7.801 -7.941 17.781 1 84.44 293 SER B O 1
ATOM 6303 N N . ARG B 1 294 ? 6.613 -8.203 15.883 1 79.44 294 ARG B N 1
ATOM 6304 C CA . ARG B 1 294 ? 6.176 -9.531 16.281 1 79.44 294 ARG B CA 1
ATOM 6305 C C . ARG B 1 294 ? 6.922 -10.609 15.5 1 79.44 294 ARG B C 1
ATOM 6307 O O . ARG B 1 294 ? 6.703 -11.805 15.719 1 79.44 294 ARG B O 1
ATOM 6314 N N . GLN B 1 295 ? 7.742 -10.141 14.641 1 74.06 295 GLN B N 1
ATOM 6315 C CA . GLN B 1 295 ? 8.5 -11.094 13.828 1 74.06 295 GLN B CA 1
ATOM 6316 C C . GLN B 1 295 ? 9.992 -11 14.133 1 74.06 295 GLN B C 1
ATOM 6318 O O . GLN B 1 295 ? 10.453 -10.039 14.742 1 74.06 295 GLN B O 1
ATOM 6323 N N . ASN B 1 296 ? 10.703 -12.125 13.648 1 74.12 296 ASN B N 1
ATOM 6324 C CA . ASN B 1 296 ? 12.141 -12.164 13.898 1 74.12 296 ASN B CA 1
ATOM 6325 C C . ASN B 1 296 ? 12.93 -12.352 12.602 1 74.12 296 ASN B C 1
ATOM 6327 O O . ASN B 1 296 ? 14.117 -12.68 12.641 1 74.12 296 ASN B O 1
ATOM 6331 N N . LYS B 1 297 ? 12.383 -12.156 11.445 1 74.19 297 LYS B N 1
ATOM 6332 C CA . LYS B 1 297 ? 13.062 -12.344 10.164 1 74.19 297 LYS B CA 1
ATOM 6333 C C . LYS B 1 297 ? 13.945 -11.148 9.828 1 74.19 297 LYS B C 1
ATOM 6335 O O . LYS B 1 297 ? 15.031 -11.305 9.258 1 74.19 297 LYS B O 1
ATOM 6340 N N . VAL B 1 298 ? 13.383 -10.031 10.211 1 87.06 298 VAL B N 1
ATOM 6341 C CA . VAL B 1 298 ? 14.117 -8.805 9.922 1 87.06 298 VAL B CA 1
ATOM 6342 C C . VAL B 1 298 ? 14.312 -8 11.211 1 87.06 298 VAL B C 1
ATOM 6344 O O . VAL B 1 298 ? 13.398 -7.918 12.039 1 87.06 298 VAL B O 1
ATOM 6347 N N . GLY B 1 299 ? 15.555 -7.508 11.352 1 91.5 299 GLY B N 1
ATOM 6348 C CA . GLY B 1 299 ? 15.852 -6.684 12.516 1 91.5 299 GLY B CA 1
ATOM 6349 C C . GLY B 1 299 ? 15.805 -5.195 12.219 1 91.5 299 GLY B C 1
ATOM 6350 O O . GLY B 1 299 ? 16.281 -4.75 11.172 1 91.5 299 GLY B O 1
ATOM 6351 N N . LEU B 1 300 ? 15.242 -4.488 13.133 1 95.38 300 LEU B N 1
ATOM 6352 C CA . LEU B 1 300 ? 15.148 -3.035 13.008 1 95.38 300 LEU B CA 1
ATOM 6353 C C . LEU B 1 300 ? 16.375 -2.359 13.625 1 95.38 300 LEU B C 1
ATOM 6355 O O . LEU B 1 300 ? 16.625 -2.502 14.82 1 95.38 300 LEU B O 1
ATOM 6359 N N . MET B 1 301 ? 17.078 -1.646 12.773 1 96.44 301 MET B N 1
ATOM 6360 C CA . MET B 1 301 ? 18.234 -0.899 13.266 1 96.44 301 MET B CA 1
ATOM 6361 C C . MET B 1 301 ? 17.844 0.548 13.57 1 96.44 301 MET B C 1
ATOM 6363 O O . MET B 1 301 ? 17 1.127 12.891 1 96.44 301 MET B O 1
ATOM 6367 N N . VAL B 1 302 ? 18.453 1.037 14.594 1 94.44 302 VAL B N 1
ATOM 6368 C CA . VAL B 1 302 ? 18.297 2.445 14.945 1 94.44 302 VAL B CA 1
ATOM 6369 C C . VAL B 1 302 ? 19.656 3.059 15.258 1 94.44 302 VAL B C 1
ATOM 6371 O O . VAL B 1 302 ? 20.531 2.391 15.82 1 94.44 302 VAL B O 1
ATOM 6374 N N . VAL B 1 303 ? 19.859 4.238 14.789 1 91.56 303 VAL B N 1
ATOM 6375 C CA . VAL B 1 303 ? 21.125 4.934 15.039 1 91.56 303 VAL B CA 1
ATOM 6376 C C . VAL B 1 303 ? 21.031 5.719 16.344 1 91.56 303 VAL B C 1
ATOM 6378 O O . VAL B 1 303 ? 20.016 6.383 16.609 1 91.56 303 VAL B O 1
ATOM 6381 N N . ALA B 1 304 ? 22.031 5.734 17.094 1 85.69 304 ALA B N 1
ATOM 6382 C CA . ALA B 1 304 ? 22.078 6.379 18.406 1 85.69 304 ALA B CA 1
ATOM 6383 C C . ALA B 1 304 ? 21.969 7.895 18.266 1 85.69 304 ALA B C 1
ATOM 6385 O O . ALA B 1 304 ? 22.5 8.477 17.312 1 85.69 304 ALA B O 1
ATOM 6386 N N . ASN B 1 305 ? 21.219 8.531 19.188 1 75.25 305 ASN B N 1
ATOM 6387 C CA . ASN B 1 305 ? 21.141 9.977 19.344 1 75.25 305 ASN B CA 1
ATOM 6388 C C . ASN B 1 305 ? 20.438 10.625 18.156 1 75.25 305 ASN B C 1
ATOM 6390 O O . ASN B 1 305 ? 20.797 11.734 17.75 1 75.25 305 ASN B O 1
ATOM 6394 N N . THR B 1 306 ? 19.766 9.867 17.5 1 77.81 306 THR B N 1
ATOM 6395 C CA . THR B 1 306 ? 18.922 10.414 16.438 1 77.81 306 THR B CA 1
ATOM 6396 C C . THR B 1 306 ? 17.5 10.664 16.953 1 77.81 306 THR B C 1
ATOM 6398 O O . THR B 1 306 ? 17.141 10.219 18.047 1 77.81 306 THR B O 1
ATOM 6401 N N . SER B 1 307 ? 16.734 11.383 16.188 1 76.06 307 SER B N 1
ATOM 6402 C CA . SER B 1 307 ? 15.352 11.648 16.547 1 76.06 307 SER B CA 1
ATOM 6403 C C . SER B 1 307 ? 14.539 10.359 16.594 1 76.06 307 SER B C 1
ATOM 6405 O O . SER B 1 307 ? 13.633 10.219 17.422 1 76.06 307 SER B O 1
ATOM 6407 N N . ALA B 1 308 ? 14.875 9.469 15.719 1 85.94 308 ALA B N 1
ATOM 6408 C CA . ALA B 1 308 ? 14.172 8.195 15.711 1 85.94 308 ALA B CA 1
ATOM 6409 C C . ALA B 1 308 ? 14.398 7.43 17.016 1 85.94 308 ALA B C 1
ATOM 6411 O O . ALA B 1 308 ? 13.453 6.891 17.594 1 85.94 308 ALA B O 1
ATOM 6412 N N . HIS B 1 309 ? 15.641 7.426 17.422 1 87.12 309 HIS B N 1
ATOM 6413 C CA . HIS B 1 309 ? 15.961 6.758 18.672 1 87.12 309 HIS B CA 1
ATOM 6414 C C . HIS B 1 309 ? 15.234 7.41 19.844 1 87.12 309 HIS B C 1
ATOM 6416 O O . HIS B 1 309 ? 14.695 6.719 20.703 1 87.12 309 HIS B O 1
ATOM 6422 N N . ARG B 1 310 ? 15.219 8.648 19.891 1 77.25 310 ARG B N 1
ATOM 6423 C CA . ARG B 1 310 ? 14.547 9.391 20.969 1 77.25 310 ARG B CA 1
ATOM 6424 C C . ARG B 1 310 ? 13.047 9.125 20.953 1 77.25 310 ARG B C 1
ATOM 6426 O O . ARG B 1 310 ? 12.438 8.961 22.016 1 77.25 310 ARG B O 1
ATOM 6433 N N . TYR B 1 311 ? 12.547 9.172 19.859 1 82 311 TYR B N 1
ATOM 6434 C CA . TYR B 1 311 ? 11.117 8.906 19.734 1 82 311 TYR B CA 1
ATOM 6435 C C . TYR B 1 311 ? 10.766 7.547 20.328 1 82 311 TYR B C 1
ATOM 6437 O O . TYR B 1 311 ? 9.797 7.426 21.078 1 82 311 TYR B O 1
ATOM 6445 N N . LEU B 1 312 ? 11.562 6.57 19.984 1 87.38 312 LEU B N 1
ATOM 6446 C CA . LEU B 1 312 ? 11.297 5.223 20.469 1 87.38 312 LEU B CA 1
ATOM 6447 C C . LEU B 1 312 ? 11.453 5.156 21.984 1 87.38 312 LEU B C 1
ATOM 6449 O O . LEU B 1 312 ? 10.742 4.406 22.656 1 87.38 312 LEU B O 1
ATOM 6453 N N . THR B 1 313 ? 12.281 5.926 22.516 1 84.06 313 THR B N 1
ATOM 6454 C CA . THR B 1 313 ? 12.57 5.891 23.938 1 84.06 313 THR B CA 1
ATOM 6455 C C . THR B 1 313 ? 11.484 6.609 24.734 1 84.06 313 THR B C 1
ATOM 6457 O O . THR B 1 313 ? 11.156 6.207 25.844 1 84.06 313 THR B O 1
ATOM 6460 N N . ILE B 1 314 ? 10.82 7.59 24.109 1 75.19 314 ILE B N 1
ATOM 6461 C CA . ILE B 1 314 ? 9.867 8.422 24.828 1 75.19 314 ILE B CA 1
ATOM 6462 C C . ILE B 1 314 ? 8.453 7.902 24.609 1 75.19 314 ILE B C 1
ATOM 6464 O O . ILE B 1 314 ? 7.574 8.086 25.453 1 75.19 314 ILE B O 1
ATOM 6468 N N . SER B 1 315 ? 8.25 7.273 23.516 1 81.25 315 SER B N 1
ATOM 6469 C CA . SER B 1 315 ? 6.895 6.852 23.172 1 81.25 315 SER B CA 1
ATOM 6470 C C . SER B 1 315 ? 6.375 5.805 24.156 1 81.25 315 SER B C 1
ATOM 6472 O O . SER B 1 315 ? 7.117 4.918 24.578 1 81.25 315 SER B O 1
ATOM 6474 N N . GLU B 1 316 ? 5.07 5.961 24.516 1 78.56 316 GLU B N 1
ATOM 6475 C CA . GLU B 1 316 ? 4.461 5.031 25.453 1 78.56 316 GLU B CA 1
ATOM 6476 C C . GLU B 1 316 ? 3.514 4.066 24.75 1 78.56 316 GLU B C 1
ATOM 6478 O O . GLU B 1 316 ? 2.758 3.34 25.391 1 78.56 316 GLU B O 1
ATOM 6483 N N . ARG B 1 317 ? 3.621 4 23.484 1 80.44 317 ARG B N 1
ATOM 6484 C CA . ARG B 1 317 ? 2.76 3.105 22.719 1 80.44 317 ARG B CA 1
ATOM 6485 C C . ARG B 1 317 ? 3.293 1.678 22.75 1 80.44 317 ARG B C 1
ATOM 6487 O O . ARG B 1 317 ? 4.504 1.463 22.828 1 80.44 317 ARG B O 1
ATOM 6494 N N . ALA B 1 318 ? 2.457 0.787 22.641 1 84.81 318 ALA B N 1
ATOM 6495 C CA . ALA B 1 318 ? 2.812 -0.621 22.797 1 84.81 318 ALA B CA 1
ATOM 6496 C C . ALA B 1 318 ? 3.779 -1.062 21.703 1 84.81 318 ALA B C 1
ATOM 6498 O O . ALA B 1 318 ? 4.762 -1.756 21.969 1 84.81 318 ALA B O 1
ATOM 6499 N N . VAL B 1 319 ? 3.5 -0.724 20.484 1 86.75 319 VAL B N 1
ATOM 6500 C CA . VAL B 1 319 ? 4.332 -1.145 19.359 1 86.75 319 VAL B CA 1
ATOM 6501 C C . VAL B 1 319 ? 5.742 -0.582 19.531 1 86.75 319 VAL B C 1
ATOM 6503 O O . VAL B 1 319 ? 6.73 -1.309 19.375 1 86.75 319 VAL B O 1
ATOM 6506 N N . GLU B 1 320 ? 5.844 0.682 19.844 1 90 320 GLU B N 1
ATOM 6507 C CA . GLU B 1 320 ? 7.141 1.337 20.016 1 90 320 GLU B CA 1
ATOM 6508 C C . GLU B 1 320 ? 7.914 0.742 21.188 1 90 320 GLU B C 1
ATOM 6510 O O . GLU B 1 320 ? 9.133 0.587 21.109 1 90 320 GLU B O 1
ATOM 6515 N N . LYS B 1 321 ? 7.219 0.404 22.234 1 90.12 321 LYS B N 1
ATOM 6516 C CA . LYS B 1 321 ? 7.875 -0.209 23.391 1 90.12 321 LYS B CA 1
ATOM 6517 C C . LYS B 1 321 ? 8.422 -1.588 23.031 1 90.12 321 LYS B C 1
ATOM 6519 O O . LYS B 1 321 ? 9.531 -1.944 23.438 1 90.12 321 LYS B O 1
ATOM 6524 N N . ARG B 1 322 ? 7.668 -2.314 22.328 1 92.38 322 ARG B N 1
ATOM 6525 C CA . ARG B 1 322 ? 8.125 -3.633 21.891 1 92.38 322 ARG B CA 1
ATOM 6526 C C . ARG B 1 322 ? 9.344 -3.518 20.984 1 92.38 322 ARG B C 1
ATOM 6528 O O . ARG B 1 322 ? 10.297 -4.289 21.109 1 92.38 322 ARG B O 1
ATOM 6535 N N . LEU B 1 323 ? 9.305 -2.625 20.078 1 93.5 323 LEU B N 1
ATOM 6536 C CA . LEU B 1 323 ? 10.422 -2.416 19.156 1 93.5 323 LEU B CA 1
ATOM 6537 C C . LEU B 1 323 ? 11.68 -2.027 19.938 1 93.5 323 LEU B C 1
ATOM 6539 O O . LEU B 1 323 ? 12.773 -2.529 19.641 1 93.5 323 LEU B O 1
ATOM 6543 N N . LEU B 1 324 ? 11.469 -1.157 20.859 1 93.5 324 LEU B N 1
ATOM 6544 C CA . LEU B 1 324 ? 12.602 -0.732 21.672 1 93.5 324 LEU B CA 1
ATOM 6545 C C . LEU B 1 324 ? 13.18 -1.904 22.469 1 93.5 324 LEU B C 1
ATOM 6547 O O . LEU B 1 324 ? 14.398 -2.027 22.609 1 93.5 324 LEU B O 1
ATOM 6551 N N . ALA B 1 325 ? 12.312 -2.693 22.984 1 92.88 325 ALA B N 1
ATOM 6552 C CA . ALA B 1 325 ? 12.75 -3.875 23.719 1 92.88 325 ALA B CA 1
ATOM 6553 C C . ALA B 1 325 ? 13.555 -4.816 22.828 1 92.88 325 ALA B C 1
ATOM 6555 O O . ALA B 1 325 ? 14.57 -5.367 23.25 1 92.88 325 ALA B O 1
ATOM 6556 N N . LEU B 1 326 ? 13.125 -4.969 21.641 1 91.69 326 LEU B N 1
ATOM 6557 C CA . LEU B 1 326 ? 13.82 -5.832 20.688 1 91.69 326 LEU B CA 1
ATOM 6558 C C . LEU B 1 326 ? 15.203 -5.273 20.359 1 91.69 326 LEU B C 1
ATOM 6560 O O . LEU B 1 326 ? 16.172 -6.027 20.234 1 91.69 326 LEU B O 1
ATOM 6564 N N . ILE B 1 327 ? 15.312 -4.016 20.188 1 93.75 327 ILE B N 1
ATOM 6565 C CA . ILE B 1 327 ? 16.578 -3.361 19.906 1 93.75 327 ILE B CA 1
ATOM 6566 C C . ILE B 1 327 ? 17.531 -3.521 21.078 1 93.75 327 ILE B C 1
ATOM 6568 O O . ILE B 1 327 ? 18.719 -3.779 20.906 1 93.75 327 ILE B O 1
ATOM 6572 N N . LYS B 1 328 ? 16.953 -3.402 22.266 1 92.25 328 LYS B N 1
ATOM 6573 C CA . LYS B 1 328 ? 17.766 -3.527 23.469 1 92.25 328 LYS B CA 1
ATOM 6574 C C . LYS B 1 328 ? 18.25 -4.965 23.656 1 92.25 328 LYS B C 1
ATOM 6576 O O . LYS B 1 328 ? 19.359 -5.191 24.141 1 92.25 328 LYS B O 1
ATOM 6581 N N . LEU B 1 329 ? 17.453 -5.883 23.297 1 90.81 329 LEU B N 1
ATOM 6582 C CA . LEU B 1 329 ? 17.812 -7.293 23.406 1 90.81 329 LEU B CA 1
ATOM 6583 C C . LEU B 1 329 ? 18.969 -7.633 22.469 1 90.81 329 LEU B C 1
ATOM 6585 O O . LEU B 1 329 ? 19.828 -8.453 22.797 1 90.81 329 LEU B O 1
ATOM 6589 N N . HIS B 1 330 ? 19.031 -7.004 21.281 1 90.94 330 HIS B N 1
ATOM 6590 C CA . HIS B 1 330 ? 20.094 -7.234 20.312 1 90.94 330 HIS B CA 1
ATOM 6591 C C . HIS B 1 330 ? 20.875 -5.957 20.047 1 90.94 330 HIS B C 1
ATOM 6593 O O . HIS B 1 330 ? 21.109 -5.598 18.891 1 90.94 330 HIS B O 1
ATOM 6599 N N . GLU B 1 331 ? 21.344 -5.32 21.031 1 88.19 331 GLU B N 1
ATOM 6600 C CA . GLU B 1 331 ? 21.953 -3.99 20.969 1 88.19 331 GLU B CA 1
ATOM 6601 C C . GLU B 1 331 ? 23.203 -3.99 20.109 1 88.19 331 GLU B C 1
ATOM 6603 O O . GLU B 1 331 ? 23.469 -3.025 19.391 1 88.19 331 GLU B O 1
ATOM 6608 N N . GLU B 1 332 ? 23.938 -5.004 20.047 1 87 332 GLU B N 1
ATOM 6609 C CA . GLU B 1 332 ? 25.188 -5.062 19.312 1 87 332 GLU B CA 1
ATOM 6610 C C . GLU B 1 332 ? 24.953 -5.012 17.812 1 87 332 GLU B C 1
ATOM 6612 O O . GLU B 1 332 ? 25.719 -4.398 17.062 1 87 332 GLU B O 1
ATOM 6617 N N . ASP B 1 333 ? 23.828 -5.512 17.422 1 89.12 333 ASP B N 1
ATOM 6618 C CA . ASP B 1 333 ? 23.578 -5.621 15.984 1 89.12 333 ASP B CA 1
ATOM 6619 C C . ASP B 1 333 ? 22.641 -4.52 15.508 1 89.12 333 ASP B C 1
ATOM 6621 O O . ASP B 1 333 ? 22.781 -4.012 14.391 1 89.12 333 ASP B O 1
ATOM 6625 N N . LEU B 1 334 ? 21.766 -4.133 16.391 1 93.06 334 LEU B N 1
ATOM 6626 C CA . LEU B 1 334 ? 20.656 -3.305 15.922 1 93.06 334 LEU B CA 1
ATOM 6627 C C . LEU B 1 334 ? 20.859 -1.848 16.328 1 93.06 334 LEU B C 1
ATOM 6629 O O . LEU B 1 334 ? 20.203 -0.952 15.781 1 93.06 334 LEU B O 1
ATOM 6633 N N . PHE B 1 335 ? 21.703 -1.604 17.281 1 93 335 PHE B N 1
ATOM 6634 C CA . PHE B 1 335 ? 22 -0.25 17.75 1 93 335 PHE B CA 1
ATOM 6635 C C . PHE B 1 335 ? 23.344 0.226 17.188 1 93 335 PHE B C 1
ATOM 6637 O O . PHE B 1 335 ? 24.391 -0.278 17.578 1 93 335 PHE B O 1
ATOM 6644 N N . VAL B 1 336 ? 23.312 1.175 16.234 1 92 336 VAL B N 1
ATOM 6645 C CA . VAL B 1 336 ? 24.5 1.601 15.516 1 92 336 VAL B CA 1
ATOM 6646 C C . VAL B 1 336 ? 24.828 3.051 15.859 1 92 336 VAL B C 1
ATOM 6648 O O . VAL B 1 336 ? 23.953 3.822 16.234 1 92 336 VAL B O 1
ATOM 6651 N N . GLY B 1 337 ? 26.031 3.365 15.742 1 86.19 337 GLY B N 1
ATOM 6652 C CA . GLY B 1 337 ? 26.484 4.68 16.172 1 86.19 337 GLY B CA 1
ATOM 6653 C C . GLY B 1 337 ? 26.312 5.75 15.109 1 86.19 337 GLY B C 1
ATOM 6654 O O . GLY B 1 337 ? 26 6.898 15.43 1 86.19 337 GLY B O 1
ATOM 6655 N N . HIS B 1 338 ? 26.594 5.324 13.836 1 87.56 338 HIS B N 1
ATOM 6656 C CA . HIS B 1 338 ? 26.578 6.32 12.766 1 87.56 338 HIS B CA 1
ATOM 6657 C C . HIS B 1 338 ? 25.656 5.883 11.633 1 87.56 338 HIS B C 1
ATOM 6659 O O . HIS B 1 338 ? 25.5 4.684 11.375 1 87.56 338 HIS B O 1
ATOM 6665 N N . VAL B 1 339 ? 25.094 6.867 11.031 1 87.62 339 VAL B N 1
ATOM 6666 C CA . VAL B 1 339 ? 24.094 6.621 9.984 1 87.62 339 VAL B CA 1
ATOM 6667 C C . VAL B 1 339 ? 24.75 5.918 8.805 1 87.62 339 VAL B C 1
ATOM 6669 O O . VAL B 1 339 ? 24.203 4.969 8.25 1 87.62 339 VAL B O 1
ATOM 6672 N N . GLU B 1 340 ? 26 6.355 8.367 1 88.25 340 GLU B N 1
ATOM 6673 C CA . GLU B 1 340 ? 26.688 5.766 7.219 1 88.25 340 GLU B CA 1
ATOM 6674 C C . GLU B 1 340 ? 27 4.293 7.461 1 88.25 340 GLU B C 1
ATOM 6676 O O . GLU B 1 340 ? 26.844 3.463 6.562 1 88.25 340 GLU B O 1
ATOM 6681 N N . GLU B 1 341 ? 27.391 4.074 8.664 1 92.81 341 GLU B N 1
ATOM 6682 C CA . GLU B 1 341 ? 27.672 2.691 9.031 1 92.81 341 GLU B CA 1
ATOM 6683 C C . GLU B 1 341 ? 26.406 1.843 9.008 1 92.81 341 GLU B C 1
ATOM 6685 O O . GLU B 1 341 ? 26.438 0.688 8.57 1 92.81 341 GLU B O 1
ATOM 6690 N N . ALA B 1 342 ? 25.344 2.379 9.516 1 94.56 342 ALA B N 1
ATOM 6691 C CA . ALA B 1 342 ? 24.062 1.666 9.547 1 94.56 342 ALA B CA 1
ATOM 6692 C C . ALA B 1 342 ? 23.578 1.338 8.133 1 94.56 342 ALA B C 1
ATOM 6694 O O . ALA B 1 342 ? 23.094 0.233 7.879 1 94.56 342 ALA B O 1
ATOM 6695 N N . ILE B 1 343 ? 23.781 2.252 7.223 1 94.12 343 ILE B N 1
ATOM 6696 C CA . ILE B 1 343 ? 23.344 2.062 5.844 1 94.12 343 ILE B CA 1
ATOM 6697 C C . ILE B 1 343 ? 24.172 0.955 5.191 1 94.12 343 ILE B C 1
ATOM 6699 O O . ILE B 1 343 ? 23.625 0.077 4.52 1 94.12 343 ILE B O 1
ATOM 6703 N N . GLN B 1 344 ? 25.453 1.002 5.395 1 93.69 344 GLN B N 1
ATOM 6704 C CA . GLN B 1 344 ? 26.312 -0.029 4.824 1 93.69 344 GLN B CA 1
ATOM 6705 C C . GLN B 1 344 ? 25.984 -1.402 5.398 1 93.69 344 GLN B C 1
ATOM 6707 O O . GLN B 1 344 ? 25.938 -2.393 4.664 1 93.69 344 GLN B O 1
ATOM 6712 N N . LYS B 1 345 ? 25.766 -1.364 6.672 1 95.06 345 LYS B N 1
ATOM 6713 C CA . LYS B 1 345 ? 25.406 -2.615 7.332 1 95.06 345 LYS B CA 1
ATOM 6714 C C . LYS B 1 345 ? 24.094 -3.162 6.781 1 95.06 345 LYS B C 1
ATOM 6716 O O . LYS B 1 345 ? 23.953 -4.371 6.594 1 95.06 345 LYS B O 1
ATOM 6721 N N . MET B 1 346 ? 23.125 -2.357 6.578 1 95.06 346 MET B N 1
ATOM 6722 C CA . MET B 1 346 ? 21.828 -2.738 6.008 1 95.06 346 MET B CA 1
ATOM 6723 C C . MET B 1 346 ? 22.016 -3.305 4.602 1 95.06 346 MET B C 1
ATOM 6725 O O . MET B 1 346 ? 21.438 -4.344 4.27 1 95.06 346 MET B O 1
ATOM 6729 N N . ILE B 1 347 ? 22.859 -2.707 3.771 1 93.5 347 ILE B N 1
ATOM 6730 C CA . ILE B 1 347 ? 23.094 -3.137 2.396 1 93.5 347 ILE B CA 1
ATOM 6731 C C . ILE B 1 347 ? 23.781 -4.496 2.391 1 93.5 347 ILE B C 1
ATOM 6733 O O . ILE B 1 347 ? 23.406 -5.391 1.627 1 93.5 347 ILE B O 1
ATOM 6737 N N . ASP B 1 348 ? 24.656 -4.605 3.264 1 93.25 348 ASP B N 1
ATOM 6738 C CA . ASP B 1 348 ? 25.438 -5.84 3.328 1 93.25 348 ASP B CA 1
ATOM 6739 C C . ASP B 1 348 ? 24.594 -7 3.84 1 93.25 348 ASP B C 1
ATOM 6741 O O . ASP B 1 348 ? 24.859 -8.164 3.512 1 93.25 348 ASP B O 1
ATOM 6745 N N . SER B 1 349 ? 23.594 -6.715 4.625 1 92.25 349 SER B N 1
ATOM 6746 C CA . SER B 1 349 ? 22.75 -7.754 5.207 1 92.25 349 SER B CA 1
ATOM 6747 C C . SER B 1 349 ? 21.828 -8.367 4.16 1 92.25 349 SER B C 1
ATOM 6749 O O . SER B 1 349 ? 21.25 -9.43 4.387 1 92.25 349 SER B O 1
ATOM 6751 N N . ASP B 1 350 ? 21.625 -7.762 3.062 1 88.31 350 ASP B N 1
ATOM 6752 C CA . ASP B 1 350 ? 20.844 -8.242 1.926 1 88.31 350 ASP B CA 1
ATOM 6753 C C . ASP B 1 350 ? 19.438 -8.648 2.357 1 88.31 350 ASP B C 1
ATOM 6755 O O . ASP B 1 350 ? 18.984 -9.75 2.059 1 88.31 350 ASP B O 1
ATOM 6759 N N . GLY B 1 351 ? 18.844 -7.816 3.178 1 84.88 351 GLY B N 1
ATOM 6760 C CA . GLY B 1 351 ? 17.438 -8.008 3.475 1 84.88 351 GLY B CA 1
ATOM 6761 C C . GLY B 1 351 ? 17.188 -8.484 4.891 1 84.88 351 GLY B C 1
ATOM 6762 O O . GLY B 1 351 ? 16.031 -8.664 5.297 1 84.88 351 GLY B O 1
ATOM 6763 N N . LYS B 1 352 ? 18.125 -8.586 5.711 1 90.12 352 LYS B N 1
ATOM 6764 C CA . LYS B 1 352 ? 17.953 -9.086 7.074 1 90.12 352 LYS B CA 1
ATOM 6765 C C . LYS B 1 352 ? 17.797 -7.941 8.062 1 90.12 352 LYS B C 1
ATOM 6767 O O . LYS B 1 352 ? 17.359 -8.148 9.195 1 90.12 352 LYS B O 1
ATOM 6772 N N . LEU B 1 353 ? 18.234 -6.777 7.648 1 94.69 353 LEU B N 1
ATOM 6773 C CA . LEU B 1 353 ? 18.156 -5.613 8.523 1 94.69 353 LEU B CA 1
ATOM 6774 C C . LEU B 1 353 ? 17.469 -4.449 7.824 1 94.69 353 LEU B C 1
ATOM 6776 O O . LEU B 1 353 ? 17.594 -4.285 6.609 1 94.69 353 LEU B O 1
ATOM 6780 N N . VAL B 1 354 ? 16.75 -3.77 8.578 1 94.81 354 VAL B N 1
ATOM 6781 C CA . VAL B 1 354 ? 16.125 -2.543 8.094 1 94.81 354 VAL B CA 1
ATOM 6782 C C . VAL B 1 354 ? 16.531 -1.374 8.992 1 94.81 354 VAL B C 1
ATOM 6784 O O . VAL B 1 354 ? 16.828 -1.564 10.172 1 94.81 354 VAL B O 1
ATOM 6787 N N . LEU B 1 355 ? 16.562 -0.209 8.461 1 96.12 355 LEU B N 1
ATOM 6788 C CA . LEU B 1 355 ? 16.984 0.974 9.203 1 96.12 355 LEU B CA 1
ATOM 6789 C C . LEU B 1 355 ? 15.828 1.943 9.391 1 96.12 355 LEU B C 1
ATOM 6791 O O . LEU B 1 355 ? 15.188 2.355 8.422 1 96.12 355 LEU B O 1
ATOM 6795 N N . LEU B 1 356 ? 15.562 2.244 10.656 1 94.88 356 LEU B N 1
ATOM 6796 C CA . LEU B 1 356 ? 14.539 3.238 10.969 1 94.88 356 LEU B CA 1
ATOM 6797 C C . LEU B 1 356 ? 15.109 4.648 10.867 1 94.88 356 LEU B C 1
ATOM 6799 O O . LEU B 1 356 ? 16.094 4.973 11.523 1 94.88 356 LEU B O 1
ATOM 6803 N N . MET B 1 357 ? 14.523 5.434 10.039 1 91.25 357 MET B N 1
ATOM 6804 C CA . MET B 1 357 ? 14.984 6.812 9.891 1 91.25 357 MET B CA 1
ATOM 6805 C C . MET B 1 357 ? 13.844 7.727 9.461 1 91.25 357 MET B C 1
ATOM 6807 O O . MET B 1 357 ? 12.703 7.281 9.336 1 91.25 357 MET B O 1
ATOM 6811 N N . GLU B 1 358 ? 14.141 8.922 9.422 1 87.75 358 GLU B N 1
ATOM 6812 C CA . GLU B 1 358 ? 13.148 9.898 8.969 1 87.75 358 GLU B CA 1
ATOM 6813 C C . GLU B 1 358 ? 12.703 9.602 7.543 1 87.75 358 GLU B C 1
ATOM 6815 O O . GLU B 1 358 ? 13.523 9.312 6.676 1 87.75 358 GLU B O 1
ATOM 6820 N N . ALA B 1 359 ? 11.422 9.688 7.344 1 88.88 359 ALA B N 1
ATOM 6821 C CA . ALA B 1 359 ? 10.828 9.297 6.066 1 88.88 359 ALA B CA 1
ATOM 6822 C C . ALA B 1 359 ? 11.445 10.07 4.91 1 88.88 359 ALA B C 1
ATOM 6824 O O . ALA B 1 359 ? 11.797 9.492 3.881 1 88.88 359 ALA B O 1
ATOM 6825 N N . SER B 1 360 ? 11.641 11.336 5.047 1 87.69 360 SER B N 1
ATOM 6826 C CA . SER B 1 360 ? 12.18 12.164 3.969 1 87.69 360 SER B CA 1
ATOM 6827 C C . SER B 1 360 ? 13.617 11.789 3.641 1 87.69 360 SER B C 1
ATOM 6829 O O . SER B 1 360 ? 14 11.758 2.471 1 87.69 360 SER B O 1
ATOM 6831 N N . ALA B 1 361 ? 14.352 11.539 4.672 1 88 361 ALA B N 1
ATOM 6832 C CA . ALA B 1 361 ? 15.727 11.109 4.461 1 88 361 ALA B CA 1
ATOM 6833 C C . ALA B 1 361 ? 15.789 9.75 3.781 1 88 361 ALA B C 1
ATOM 6835 O O . ALA B 1 361 ? 16.594 9.531 2.873 1 88 361 ALA B O 1
ATOM 6836 N N . ALA B 1 362 ? 14.977 8.867 4.273 1 90.38 362 ALA B N 1
ATOM 6837 C CA . ALA B 1 362 ? 14.93 7.531 3.688 1 90.38 362 ALA B CA 1
ATOM 6838 C C . ALA B 1 362 ? 14.555 7.594 2.211 1 90.38 362 ALA B C 1
ATOM 6840 O O . ALA B 1 362 ? 15.172 6.93 1.376 1 90.38 362 ALA B O 1
ATOM 6841 N N . GLU B 1 363 ? 13.531 8.32 1.896 1 87.56 363 GLU B N 1
ATOM 6842 C CA . GLU B 1 363 ? 13.078 8.453 0.517 1 87.56 363 GLU B CA 1
ATOM 6843 C C . GLU B 1 363 ? 14.172 9.031 -0.373 1 87.56 363 GLU B C 1
ATOM 6845 O O . GLU B 1 363 ? 14.352 8.602 -1.512 1 87.56 363 GLU B O 1
ATOM 6850 N N . TYR B 1 364 ? 14.812 9.984 0.132 1 88.94 364 TYR B N 1
ATOM 6851 C CA . TYR B 1 364 ? 15.906 10.586 -0.62 1 88.94 364 TYR B CA 1
ATOM 6852 C C . TYR B 1 364 ? 17 9.57 -0.898 1 88.94 364 TYR B C 1
ATOM 6854 O O . TYR B 1 364 ? 17.562 9.531 -1.999 1 88.94 364 TYR B O 1
ATOM 6862 N N . LEU B 1 365 ? 17.344 8.781 0.074 1 90.25 365 LEU B N 1
ATOM 6863 C CA . LEU B 1 365 ? 18.406 7.801 -0.071 1 90.25 365 LEU B CA 1
ATOM 6864 C C . LEU B 1 365 ? 18.047 6.762 -1.127 1 90.25 365 LEU B C 1
ATOM 6866 O O . LEU B 1 365 ? 18.938 6.176 -1.752 1 90.25 365 LEU B O 1
ATOM 6870 N N . THR B 1 366 ? 16.781 6.48 -1.307 1 86.88 366 THR B N 1
ATOM 6871 C CA . THR B 1 366 ? 16.359 5.52 -2.32 1 86.88 366 THR B CA 1
ATOM 6872 C C . THR B 1 366 ? 16.625 6.062 -3.723 1 86.88 366 THR B C 1
ATOM 6874 O O . THR B 1 366 ? 16.656 5.301 -4.691 1 86.88 366 THR B O 1
ATOM 6877 N N . THR B 1 367 ? 16.734 7.395 -3.873 1 86 367 THR B N 1
ATOM 6878 C CA . THR B 1 367 ? 16.984 8 -5.172 1 86 367 THR B CA 1
ATOM 6879 C C . THR B 1 367 ? 18.484 7.996 -5.48 1 86 367 THR B C 1
ATOM 6881 O O . THR B 1 367 ? 18.891 8.211 -6.625 1 86 367 THR B O 1
ATOM 6884 N N . GLN B 1 368 ? 19.234 7.762 -4.477 1 86.56 368 GLN B N 1
ATOM 6885 C CA . GLN B 1 368 ? 20.672 7.812 -4.625 1 86.56 368 GLN B CA 1
ATOM 6886 C C . GLN B 1 368 ? 21.25 6.441 -4.984 1 86.56 368 GLN B C 1
ATOM 6888 O O . GLN B 1 368 ? 20.656 5.414 -4.641 1 86.56 368 GLN B O 1
ATOM 6893 N N . GLU B 1 369 ? 22.359 6.398 -5.641 1 86.75 369 GLU B N 1
ATOM 6894 C CA . GLU B 1 369 ? 23.062 5.156 -5.953 1 86.75 369 GLU B CA 1
ATOM 6895 C C . GLU B 1 369 ? 23.703 4.547 -4.707 1 86.75 369 GLU B C 1
ATOM 6897 O O . GLU B 1 369 ? 24.188 5.273 -3.84 1 86.75 369 GLU B O 1
ATOM 6902 N N . PRO B 1 370 ? 23.641 3.256 -4.586 1 86.94 370 PRO B N 1
ATOM 6903 C CA . PRO B 1 370 ? 23.125 2.205 -5.473 1 86.94 370 PRO B CA 1
ATOM 6904 C C . PRO B 1 370 ? 21.609 2.084 -5.445 1 86.94 370 PRO B C 1
ATOM 6906 O O . PRO B 1 370 ? 21 2.27 -4.391 1 86.94 370 PRO B O 1
ATOM 6909 N N . CYS B 1 371 ? 21.078 1.672 -6.574 1 82.5 371 CYS B N 1
ATOM 6910 C CA . CYS B 1 371 ? 19.625 1.668 -6.758 1 82.5 371 CYS B CA 1
ATOM 6911 C C . CYS B 1 371 ? 19.016 0.375 -6.23 1 82.5 371 CYS B C 1
ATOM 6913 O O . CYS B 1 371 ? 18.312 -0.326 -6.957 1 82.5 371 CYS B O 1
ATOM 6915 N N . ASN B 1 372 ? 19.359 -0.004 -5.031 1 82.38 372 ASN B N 1
ATOM 6916 C CA . ASN B 1 372 ? 18.844 -1.239 -4.445 1 82.38 372 ASN B CA 1
ATOM 6917 C C . ASN B 1 372 ? 18.203 -0.99 -3.08 1 82.38 372 ASN B C 1
ATOM 6919 O O . ASN B 1 372 ? 18.234 -1.863 -2.211 1 82.38 372 ASN B O 1
ATOM 6923 N N . LYS B 1 373 ? 17.75 0.143 -2.91 1 86.44 373 LYS B N 1
ATOM 6924 C CA . LYS B 1 373 ? 17.109 0.497 -1.646 1 86.44 373 LYS B CA 1
ATOM 6925 C C . LYS B 1 373 ? 15.633 0.849 -1.854 1 86.44 373 LYS B C 1
ATOM 6927 O O . LYS B 1 373 ? 15.25 1.331 -2.922 1 86.44 373 LYS B O 1
ATOM 6932 N N . MET B 1 374 ? 14.914 0.575 -0.842 1 83.75 374 MET B N 1
ATOM 6933 C CA . MET B 1 374 ? 13.5 0.942 -0.879 1 83.75 374 MET B CA 1
ATOM 6934 C C . MET B 1 374 ? 12.984 1.271 0.519 1 83.75 374 MET B C 1
ATOM 6936 O O . MET B 1 374 ? 13.602 0.891 1.517 1 83.75 374 MET B O 1
ATOM 6940 N N . VAL B 1 375 ? 11.938 2.094 0.582 1 86.75 375 VAL B N 1
ATOM 6941 C CA . VAL B 1 375 ? 11.289 2.416 1.851 1 86.75 375 VAL B CA 1
ATOM 6942 C C . VAL B 1 375 ? 10.062 1.529 2.049 1 86.75 375 VAL B C 1
ATOM 6944 O O . VAL B 1 375 ? 9.234 1.396 1.145 1 86.75 375 VAL B O 1
ATOM 6947 N N . ILE B 1 376 ? 10.039 0.897 3.254 1 79.88 376 ILE B N 1
ATOM 6948 C CA . ILE B 1 376 ? 8.922 -0.012 3.482 1 79.88 376 ILE B CA 1
ATOM 6949 C C . ILE B 1 376 ? 8.266 0.305 4.824 1 79.88 376 ILE B C 1
ATOM 6951 O O . ILE B 1 376 ? 8.828 1.029 5.645 1 79.88 376 ILE B O 1
ATOM 6955 N N . GLY B 1 377 ? 6.98 -0.136 4.984 1 72.69 377 GLY B N 1
ATOM 6956 C CA . GLY B 1 377 ? 6.27 0.002 6.246 1 72.69 377 GLY B CA 1
ATOM 6957 C C . GLY B 1 377 ? 5.449 1.277 6.332 1 72.69 377 GLY B C 1
ATOM 6958 O O . GLY B 1 377 ? 5.664 2.211 5.559 1 72.69 377 GLY B O 1
ATOM 6959 N N . GLU B 1 378 ? 4.539 1.192 7.266 1 75.38 378 GLU B N 1
ATOM 6960 C CA . GLU B 1 378 ? 3.73 2.375 7.551 1 75.38 378 GLU B CA 1
ATOM 6961 C C . GLU B 1 378 ? 4.539 3.43 8.297 1 75.38 378 GLU B C 1
ATOM 6963 O O . GLU B 1 378 ? 5.66 3.162 8.742 1 75.38 378 GLU B O 1
ATOM 6968 N N . THR B 1 379 ? 4.012 4.582 8.328 1 83.38 379 THR B N 1
ATOM 6969 C CA . THR B 1 379 ? 4.684 5.676 9.023 1 83.38 379 THR B CA 1
ATOM 6970 C C . THR B 1 379 ? 4.535 5.535 10.531 1 83.38 379 THR B C 1
ATOM 6972 O O . THR B 1 379 ? 3.443 5.246 11.031 1 83.38 379 THR B O 1
ATOM 6975 N N . LEU B 1 380 ? 5.668 5.602 11.164 1 85.62 380 LEU B N 1
ATOM 6976 C CA . LEU B 1 380 ? 5.684 5.586 12.625 1 85.62 380 LEU B CA 1
ATOM 6977 C C . LEU B 1 380 ? 5.867 6.996 13.18 1 85.62 380 LEU B C 1
ATOM 6979 O O . LEU B 1 380 ? 6.754 7.73 12.734 1 85.62 380 LEU B O 1
ATOM 6983 N N . GLY B 1 381 ? 5.035 7.336 14.094 1 81.25 381 GLY B N 1
ATOM 6984 C CA . GLY B 1 381 ? 5.203 8.641 14.711 1 81.25 381 GLY B CA 1
ATOM 6985 C C . GLY B 1 381 ? 5.09 9.789 13.719 1 81.25 381 GLY B C 1
ATOM 6986 O O . GLY B 1 381 ? 6.043 10.547 13.531 1 81.25 381 GLY B O 1
ATOM 6987 N N . GLU B 1 382 ? 4.039 9.984 13.242 1 82 382 GLU B N 1
ATOM 6988 C CA . GLU B 1 382 ? 3.803 11.031 12.25 1 82 382 GLU B CA 1
ATOM 6989 C C . GLU B 1 382 ? 4.199 12.398 12.789 1 82 382 GLU B C 1
ATOM 6991 O O . GLU B 1 382 ? 3.82 12.766 13.906 1 82 382 GLU B O 1
ATOM 6996 N N . HIS B 1 383 ? 5.129 13.031 12.125 1 85.12 383 HIS B N 1
ATOM 6997 C CA . HIS B 1 383 ? 5.527 14.406 12.422 1 85.12 383 HIS B CA 1
ATOM 6998 C C . HIS B 1 383 ? 5.801 15.188 11.141 1 85.12 383 HIS B C 1
ATOM 7000 O O . HIS B 1 383 ? 5.77 14.625 10.039 1 85.12 383 HIS B O 1
ATOM 7006 N N . SER B 1 384 ? 5.918 16.484 11.344 1 90 384 SER B N 1
ATOM 7007 C CA . SER B 1 384 ? 6.07 17.344 10.18 1 90 384 SER B CA 1
ATOM 7008 C C . SER B 1 384 ? 7.359 18.156 10.266 1 90 384 SER B C 1
ATOM 7010 O O . SER B 1 384 ? 7.945 18.297 11.336 1 90 384 SER B O 1
ATOM 7012 N N . ILE B 1 385 ? 7.797 18.531 9.156 1 91.88 385 ILE B N 1
ATOM 7013 C CA . ILE B 1 385 ? 8.977 19.391 9.016 1 91.88 385 ILE B CA 1
ATOM 7014 C C . ILE B 1 385 ? 8.547 20.781 8.562 1 91.88 385 ILE B C 1
ATOM 7016 O O . ILE B 1 385 ? 7.672 20.922 7.707 1 91.88 385 ILE B O 1
ATOM 7020 N N . GLY B 1 386 ? 9.133 21.766 9.227 1 93.5 386 GLY B N 1
ATOM 7021 C CA . GLY B 1 386 ? 8.812 23.141 8.883 1 93.5 386 GLY B CA 1
ATOM 7022 C C . GLY B 1 386 ? 9.945 24.109 9.148 1 93.5 386 GLY B C 1
ATOM 7023 O O . GLY B 1 386 ? 11.023 23.703 9.586 1 93.5 386 GLY B O 1
ATOM 7024 N N . PHE B 1 387 ? 9.727 25.406 8.891 1 95.75 387 PHE B N 1
ATOM 7025 C CA . PHE B 1 387 ? 10.695 26.469 9.133 1 95.75 387 PHE B CA 1
ATOM 7026 C C . PHE B 1 387 ? 10.539 27.016 10.547 1 95.75 387 PHE B C 1
ATOM 7028 O O . PHE B 1 387 ? 9.445 26.984 11.117 1 95.75 387 PHE B O 1
ATOM 7035 N N . ILE B 1 388 ? 11.68 27.469 11.016 1 95.12 388 ILE B N 1
ATOM 7036 C CA . ILE B 1 388 ? 11.695 28.094 12.336 1 95.12 388 ILE B CA 1
ATOM 7037 C C . ILE B 1 388 ? 11.82 29.609 12.18 1 95.12 388 ILE B C 1
ATOM 7039 O O . ILE B 1 388 ? 12.602 30.094 11.359 1 95.12 388 ILE B O 1
ATOM 7043 N N . CYS B 1 389 ? 11.008 30.281 12.953 1 93.75 389 CYS B N 1
ATOM 7044 C CA . CYS B 1 389 ? 11.039 31.75 12.93 1 93.75 389 CYS B CA 1
ATOM 7045 C C . CYS B 1 389 ? 11.109 32.312 14.336 1 93.75 389 CYS B C 1
ATOM 7047 O O . CYS B 1 389 ? 10.711 31.656 15.297 1 93.75 389 CYS B O 1
ATOM 7049 N N . ARG B 1 390 ? 11.609 33.5 14.305 1 89.62 390 ARG B N 1
ATOM 7050 C CA . ARG B 1 390 ? 11.602 34.25 15.555 1 89.62 390 ARG B CA 1
ATOM 7051 C C . ARG B 1 390 ? 10.172 34.594 15.977 1 89.62 390 ARG B C 1
ATOM 7053 O O . ARG B 1 390 ? 9.305 34.844 15.133 1 89.62 390 ARG B O 1
ATOM 7060 N N . ASN B 1 391 ? 9.836 34.594 17.266 1 82.12 391 ASN B N 1
ATOM 7061 C CA . ASN B 1 391 ? 8.484 34.719 17.797 1 82.12 391 ASN B CA 1
ATOM 7062 C C . ASN B 1 391 ? 8.078 36.188 17.906 1 82.12 391 ASN B C 1
ATOM 7064 O O . ASN B 1 391 ? 6.934 36.5 18.25 1 82.12 391 ASN B O 1
ATOM 7068 N N . ASP B 1 392 ? 8.914 37.125 17.641 1 79.5 392 ASP B N 1
ATOM 7069 C CA . ASP B 1 392 ? 8.586 38.531 17.906 1 79.5 392 ASP B CA 1
ATOM 7070 C C . ASP B 1 392 ? 8.086 39.219 16.625 1 79.5 392 ASP B C 1
ATOM 7072 O O . ASP B 1 392 ? 7.465 40.281 16.688 1 79.5 392 ASP B O 1
ATOM 7076 N N . ILE B 1 393 ? 8.461 38.625 15.523 1 78.88 393 ILE B N 1
ATOM 7077 C CA . ILE B 1 393 ? 8.031 39.188 14.25 1 78.88 393 ILE B CA 1
ATOM 7078 C C . ILE B 1 393 ? 7.066 38.219 13.555 1 78.88 393 ILE B C 1
ATOM 7080 O O . ILE B 1 393 ? 7.086 37.031 13.82 1 78.88 393 ILE B O 1
ATOM 7084 N N . ASN B 1 394 ? 5.992 38.719 12.945 1 83.31 394 ASN B N 1
ATOM 7085 C CA . ASN B 1 394 ? 5.008 37.875 12.273 1 83.31 394 ASN B CA 1
ATOM 7086 C C . ASN B 1 394 ? 5.57 37.281 10.992 1 83.31 394 ASN B C 1
ATOM 7088 O O . ASN B 1 394 ? 4.914 37.312 9.945 1 83.31 394 ASN B O 1
ATOM 7092 N N . LEU B 1 395 ? 6.797 36.75 11.055 1 88.88 395 LEU B N 1
ATOM 7093 C CA . LEU B 1 395 ? 7.449 36.156 9.906 1 88.88 395 LEU B CA 1
ATOM 7094 C C . LEU B 1 395 ? 6.898 34.75 9.633 1 88.88 395 LEU B C 1
ATOM 7096 O O . LEU B 1 395 ? 6.719 34.375 8.477 1 88.88 395 LEU B O 1
ATOM 7100 N N . CYS B 1 396 ? 6.621 34.031 10.672 1 89.62 396 CYS B N 1
ATOM 7101 C CA . CYS B 1 396 ? 6.152 32.656 10.5 1 89.62 396 CYS B CA 1
ATOM 7102 C C . CYS B 1 396 ? 4.746 32.625 9.922 1 89.62 396 CYS B C 1
ATOM 7104 O O . CYS B 1 396 ? 4.402 31.734 9.156 1 89.62 396 CYS B O 1
ATOM 7106 N N . GLY B 1 397 ? 3.955 33.625 10.359 1 87.94 397 GLY B N 1
ATOM 7107 C CA . GLY B 1 397 ? 2.637 33.688 9.758 1 87.94 397 GLY B CA 1
ATOM 7108 C C . GLY B 1 397 ? 2.682 33.938 8.258 1 87.94 397 GLY B C 1
ATOM 7109 O O . GLY B 1 397 ? 1.972 33.281 7.492 1 87.94 397 GLY B O 1
ATOM 7110 N N . ASN B 1 398 ? 3.582 34.812 7.832 1 91.38 398 ASN B N 1
ATOM 7111 C CA . ASN B 1 398 ? 3.713 35.156 6.422 1 91.38 398 ASN B CA 1
ATOM 7112 C C . ASN B 1 398 ? 4.266 34 5.602 1 91.38 398 ASN B C 1
ATOM 7114 O O . ASN B 1 398 ? 3.777 33.719 4.508 1 91.38 398 ASN B O 1
ATOM 7118 N N . ILE B 1 399 ? 5.254 33.406 6.145 1 94.12 399 ILE B N 1
ATOM 7119 C CA . ILE B 1 399 ? 5.848 32.312 5.387 1 94.12 399 ILE B CA 1
ATOM 7120 C C . ILE B 1 399 ? 4.879 31.141 5.336 1 94.12 399 ILE B C 1
ATOM 7122 O O . ILE B 1 399 ? 4.836 30.406 4.344 1 94.12 399 ILE B O 1
ATOM 7126 N N . SER B 1 400 ? 4.18 30.969 6.426 1 93.69 400 SER B N 1
ATOM 7127 C CA . SER B 1 400 ? 3.16 29.922 6.43 1 93.69 400 SER B CA 1
ATOM 7128 C C . SER B 1 400 ? 2.158 30.125 5.297 1 93.69 400 SER B C 1
ATOM 7130 O O . SER B 1 400 ? 1.779 29.156 4.621 1 93.69 400 SER B O 1
ATOM 7132 N N . THR B 1 401 ? 1.72 31.328 5.141 1 92.19 401 THR B N 1
ATOM 7133 C CA . THR B 1 401 ? 0.784 31.641 4.066 1 92.19 401 THR B CA 1
ATOM 7134 C C . THR B 1 401 ? 1.377 31.297 2.709 1 92.19 401 THR B C 1
ATOM 7136 O O . THR B 1 401 ? 0.688 30.734 1.853 1 92.19 401 THR B O 1
ATOM 7139 N N . GLU B 1 402 ? 2.596 31.562 2.555 1 93.88 402 GLU B N 1
ATOM 7140 C CA . GLU B 1 402 ? 3.256 31.266 1.285 1 93.88 402 GLU B CA 1
ATOM 7141 C C . GLU B 1 402 ? 3.432 29.766 1.089 1 93.88 402 GLU B C 1
ATOM 7143 O O . GLU B 1 402 ? 3.305 29.25 -0.029 1 93.88 402 GLU B O 1
ATOM 7148 N N . VAL B 1 403 ? 3.795 29.078 2.15 1 93.81 403 VAL B N 1
ATOM 7149 C CA . VAL B 1 403 ? 3.939 27.641 2.082 1 93.81 403 VAL B CA 1
ATOM 7150 C C . VAL B 1 403 ? 2.609 27 1.678 1 93.81 403 VAL B C 1
ATOM 7152 O O . VAL B 1 403 ? 2.574 26.109 0.822 1 93.81 403 VAL B O 1
ATOM 7155 N N . LEU B 1 404 ? 1.571 27.453 2.266 1 90.5 404 LEU B N 1
ATOM 7156 C CA . LEU B 1 404 ? 0.24 26.953 1.954 1 90.5 404 LEU B CA 1
ATOM 7157 C C . LEU B 1 404 ? -0.121 27.219 0.5 1 90.5 404 LEU B C 1
ATOM 7159 O O . LEU B 1 404 ? -0.68 26.359 -0.182 1 90.5 404 LEU B O 1
ATOM 7163 N N . ARG B 1 405 ? 0.167 28.406 0.065 1 89.5 405 ARG B N 1
ATOM 7164 C CA . ARG B 1 405 ? -0.087 28.75 -1.327 1 89.5 405 ARG B CA 1
ATOM 7165 C C . ARG B 1 405 ? 0.651 27.812 -2.277 1 89.5 405 ARG B C 1
ATOM 7167 O O . ARG B 1 405 ? 0.079 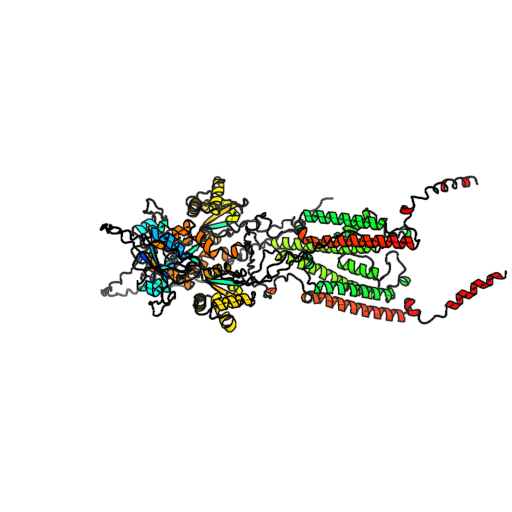27.344 -3.262 1 89.5 405 ARG B O 1
ATOM 7174 N N . MET B 1 406 ? 1.873 27.531 -1.98 1 90.94 406 MET B N 1
ATOM 7175 C CA . MET B 1 406 ? 2.693 26.672 -2.828 1 90.94 406 MET B CA 1
ATOM 7176 C C . MET B 1 406 ? 2.188 25.234 -2.799 1 90.94 406 MET B C 1
ATOM 7178 O O . MET B 1 406 ? 2.322 24.5 -3.783 1 90.94 406 MET B O 1
ATOM 7182 N N . LYS B 1 407 ? 1.627 24.812 -1.728 1 87 407 LYS B N 1
ATOM 7183 C CA . LYS B 1 407 ? 1.014 23.484 -1.659 1 87 407 LYS B CA 1
ATOM 7184 C C . LYS B 1 407 ? -0.24 23.406 -2.525 1 87 407 LYS B C 1
ATOM 7186 O O . LYS B 1 407 ? -0.48 22.406 -3.197 1 87 407 LYS B O 1
ATOM 7191 N N . GLU B 1 408 ? -0.958 24.484 -2.494 1 81 408 GLU B N 1
ATOM 7192 C CA . GLU B 1 408 ? -2.221 24.531 -3.227 1 81 408 GLU B CA 1
ATOM 7193 C C . GLU B 1 408 ? -1.984 24.625 -4.73 1 81 408 GLU B C 1
ATOM 7195 O O . GLU B 1 408 ? -2.742 24.047 -5.516 1 81 408 GLU B O 1
ATOM 7200 N N . ASP B 1 409 ? -0.936 25.344 -5.129 1 82.12 409 ASP B N 1
ATOM 7201 C CA . ASP B 1 409 ? -0.709 25.531 -6.559 1 82.12 409 ASP B CA 1
ATOM 7202 C C . ASP B 1 409 ? 0.163 24.406 -7.129 1 82.12 409 ASP B C 1
ATOM 7204 O O . ASP B 1 409 ? 0.468 24.406 -8.32 1 82.12 409 ASP B O 1
ATOM 7208 N N . GLY B 1 410 ? 0.687 23.562 -6.332 1 81.44 410 GLY B N 1
ATOM 7209 C CA . GLY B 1 410 ? 1.422 22.391 -6.801 1 81.44 410 GLY B CA 1
ATOM 7210 C C . GLY B 1 410 ? 2.922 22.609 -6.855 1 81.44 410 GLY B C 1
ATOM 7211 O O . GLY B 1 410 ? 3.67 21.734 -7.289 1 81.44 410 GLY B O 1
ATOM 7212 N N . THR B 1 411 ? 3.324 23.734 -6.418 1 89 411 THR B N 1
ATOM 7213 C CA . THR B 1 411 ? 4.75 24.047 -6.461 1 89 411 THR B CA 1
ATOM 7214 C C . THR B 1 411 ? 5.531 23.109 -5.531 1 89 411 THR B C 1
ATOM 7216 O O . THR B 1 411 ? 6.59 22.609 -5.902 1 89 411 THR B O 1
ATOM 7219 N N . ILE B 1 412 ? 5.008 22.922 -4.383 1 90.38 412 ILE B N 1
ATOM 7220 C CA . ILE B 1 412 ? 5.691 22.062 -3.426 1 90.38 412 ILE B CA 1
ATOM 7221 C C . ILE B 1 412 ? 5.77 20.641 -3.98 1 90.38 412 ILE B C 1
ATOM 7223 O O . ILE B 1 412 ? 6.789 19.953 -3.828 1 90.38 412 ILE B O 1
ATOM 7227 N N . ASP B 1 413 ? 4.773 20.141 -4.613 1 83.88 413 ASP B N 1
ATOM 7228 C CA . ASP B 1 413 ? 4.77 18.812 -5.195 1 83.88 413 ASP B CA 1
ATOM 7229 C C . ASP B 1 413 ? 5.809 18.688 -6.309 1 83.88 413 ASP B C 1
ATOM 7231 O O . ASP B 1 413 ? 6.469 17.656 -6.441 1 83.88 413 ASP B O 1
ATOM 7235 N N . LYS B 1 414 ? 5.844 19.703 -7.082 1 86.38 414 LYS B N 1
ATOM 7236 C CA . LYS B 1 414 ? 6.848 19.719 -8.141 1 86.38 414 LYS B CA 1
ATOM 7237 C C . LYS B 1 414 ? 8.258 19.672 -7.559 1 86.38 414 LYS B C 1
ATOM 7239 O O . LYS B 1 414 ? 9.117 18.953 -8.078 1 86.38 414 LYS B O 1
ATOM 7244 N N . LEU B 1 415 ? 8.445 20.422 -6.539 1 91.5 415 LEU B N 1
ATOM 7245 C CA . LEU B 1 415 ? 9.75 20.422 -5.887 1 91.5 415 LEU B CA 1
ATOM 7246 C C . LEU B 1 415 ? 10.039 19.078 -5.246 1 91.5 415 LEU B C 1
ATOM 7248 O O . LEU B 1 415 ? 11.188 18.609 -5.262 1 91.5 415 LEU B O 1
ATOM 7252 N N . LYS B 1 416 ? 9.062 18.484 -4.691 1 88.75 416 LYS B N 1
ATOM 7253 C CA . LYS B 1 416 ? 9.234 17.156 -4.117 1 88.75 416 LYS B CA 1
ATOM 7254 C C . LYS B 1 416 ? 9.641 16.141 -5.184 1 88.75 416 LYS B C 1
ATOM 7256 O O . LYS B 1 416 ? 10.531 15.32 -4.957 1 88.75 416 LYS B O 1
ATOM 7261 N N . GLU B 1 417 ? 9.008 16.219 -6.266 1 83.62 417 GLU B N 1
ATOM 7262 C CA . GLU B 1 417 ? 9.344 15.312 -7.363 1 83.62 417 GLU B CA 1
ATOM 7263 C C . GLU B 1 417 ? 10.773 15.523 -7.84 1 83.62 417 GLU B C 1
ATOM 7265 O O . GLU B 1 417 ? 11.477 14.57 -8.172 1 83.62 417 GLU B O 1
ATOM 7270 N N . LYS B 1 418 ? 11.133 16.703 -7.875 1 87.88 418 LYS B N 1
ATOM 7271 C CA . LYS B 1 418 ? 12.469 17.062 -8.336 1 87.88 418 LYS B CA 1
ATOM 7272 C C . LYS B 1 418 ? 13.539 16.5 -7.402 1 87.88 418 LYS B C 1
ATOM 7274 O O . LYS B 1 418 ? 14.547 15.961 -7.855 1 87.88 418 LYS B O 1
ATOM 7279 N N . TYR B 1 419 ? 13.312 16.609 -6.133 1 88.75 419 TYR B N 1
ATOM 7280 C CA . TYR B 1 419 ? 14.367 16.297 -5.18 1 88.75 419 TYR B CA 1
ATOM 7281 C C . TYR B 1 419 ? 14.18 14.891 -4.609 1 88.75 419 TYR B C 1
ATOM 7283 O O . TYR B 1 419 ? 15.141 14.266 -4.156 1 88.75 419 TYR B O 1
ATOM 7291 N N . PHE B 1 420 ? 12.969 14.367 -4.594 1 85.12 420 PHE B N 1
ATOM 7292 C CA . PHE B 1 420 ? 12.695 13.07 -4 1 85.12 420 PHE B CA 1
ATOM 7293 C C . PHE B 1 420 ? 12.328 12.047 -5.07 1 85.12 420 PHE B C 1
ATOM 7295 O O . PHE B 1 420 ? 12.172 10.859 -4.777 1 85.12 420 PHE B O 1
ATOM 7302 N N . GLY B 1 421 ? 12.07 12.367 -6.293 1 76.75 421 GLY B N 1
ATOM 7303 C CA . GLY B 1 421 ? 11.625 11.461 -7.344 1 76.75 421 GLY B CA 1
ATOM 7304 C C . GLY B 1 421 ? 12.688 11.219 -8.406 1 76.75 421 GLY B C 1
ATOM 7305 O O . GLY B 1 421 ? 12.391 10.664 -9.469 1 76.75 421 GLY B O 1
ATOM 7306 N N . GLY B 1 422 ? 13.852 11.555 -8.117 1 76.5 422 GLY B N 1
ATOM 7307 C CA . GLY B 1 422 ? 14.859 11.438 -9.156 1 76.5 422 GLY B CA 1
ATOM 7308 C C . GLY B 1 422 ? 15.828 10.289 -8.93 1 76.5 422 GLY B C 1
ATOM 7309 O O . GLY B 1 422 ? 15.562 9.398 -8.117 1 76.5 422 GLY B O 1
ATOM 7310 N N . GLY B 1 423 ? 16.672 10.117 -9.875 1 78.81 423 GLY B N 1
ATOM 7311 C CA . GLY B 1 423 ? 17.734 9.125 -9.766 1 78.81 423 GLY B CA 1
ATOM 7312 C C . GLY B 1 423 ? 17.266 7.711 -10.055 1 78.81 423 GLY B C 1
ATOM 7313 O O . GLY B 1 423 ? 16.688 7.449 -11.109 1 78.81 423 GLY B O 1
ATOM 7314 N N . CYS B 1 424 ? 17.391 6.879 -8.969 1 76.5 424 CYS B N 1
ATOM 7315 C CA . CYS B 1 424 ? 17.094 5.453 -9.07 1 76.5 424 CYS B CA 1
ATOM 7316 C C . CYS B 1 424 ? 15.602 5.223 -9.297 1 76.5 424 CYS B C 1
ATOM 7318 O O . CYS B 1 424 ? 15.203 4.191 -9.844 1 76.5 424 CYS B O 1
ATOM 7320 N N . LEU B 1 425 ? 14.703 6.059 -8.859 1 70.75 425 LEU B N 1
ATOM 7321 C CA . LEU B 1 425 ? 13.258 5.871 -8.914 1 70.75 425 LEU B CA 1
ATOM 7322 C C . LEU B 1 425 ? 12.734 6.129 -10.328 1 70.75 425 LEU B C 1
ATOM 7324 O O . LEU B 1 425 ? 11.664 5.641 -10.695 1 70.75 425 LEU B O 1
ATOM 7328 N N . LYS B 1 426 ? 13.406 6.938 -11.008 1 63.72 426 LYS B N 1
ATOM 7329 C CA . LYS B 1 426 ? 12.977 7.172 -12.383 1 63.72 426 LYS B CA 1
ATOM 7330 C C . LYS B 1 426 ? 13.188 5.934 -13.242 1 63.72 426 LYS B C 1
ATOM 7332 O O . LYS B 1 426 ? 12.398 5.656 -14.148 1 63.72 426 LYS B O 1
ATOM 7337 N N . ASP B 1 427 ? 14.211 5.191 -12.93 1 56.59 427 ASP B N 1
ATOM 7338 C CA . ASP B 1 427 ? 14.57 4.027 -13.727 1 56.59 427 ASP B CA 1
ATOM 7339 C C . ASP B 1 427 ? 13.758 2.801 -13.305 1 56.59 427 ASP B C 1
ATOM 7341 O O . ASP B 1 427 ? 13.531 1.896 -14.109 1 56.59 427 ASP B O 1
ATOM 7345 N N . SER B 1 428 ? 13.508 2.684 -12.008 1 51.75 428 SER B N 1
ATOM 7346 C CA . SER B 1 428 ? 12.898 1.463 -11.484 1 51.75 428 SER B CA 1
ATOM 7347 C C . SER B 1 428 ? 11.383 1.503 -11.617 1 51.75 428 SER B C 1
ATOM 7349 O O . SER B 1 428 ? 10.758 2.527 -11.336 1 51.75 428 SER B O 1
ATOM 7351 N N . GLY B 1 429 ? 10.938 1.049 -12.625 1 45 429 GLY B N 1
ATOM 7352 C CA . GLY B 1 429 ? 9.492 0.936 -12.727 1 45 429 GLY B CA 1
ATOM 7353 C C . GLY B 1 429 ? 8.82 0.709 -11.383 1 45 429 GLY B C 1
ATOM 7354 O O . GLY B 1 429 ? 9.266 -0.125 -10.594 1 45 429 GLY B O 1
ATOM 7355 N N . LYS B 1 430 ? 8.352 1.639 -10.711 1 43.34 430 LYS B N 1
ATOM 7356 C CA . LYS B 1 430 ? 7.703 1.81 -9.414 1 43.34 430 LYS B CA 1
ATOM 7357 C C . LYS B 1 430 ? 6.812 0.615 -9.078 1 43.34 430 LYS B C 1
ATOM 7359 O O . LYS B 1 430 ? 6.117 0.618 -8.062 1 43.34 430 LYS B O 1
ATOM 7364 N N . SER B 1 431 ? 6.598 -0.403 -9.883 1 41.59 431 SER B N 1
ATOM 7365 C CA . SER B 1 431 ? 5.352 -1.11 -9.625 1 41.59 431 SER B CA 1
ATOM 7366 C C . SER B 1 431 ? 5.555 -2.248 -8.633 1 41.59 431 SER B C 1
ATOM 7368 O O . SER B 1 431 ? 5.898 -3.367 -9.023 1 41.59 431 SER B O 1
ATOM 7370 N N . TYR B 1 432 ? 6.348 -2.156 -7.699 1 38.47 432 TYR B N 1
ATOM 7371 C CA . TYR B 1 432 ? 6.305 -3.316 -6.816 1 38.47 432 TYR B CA 1
ATOM 7372 C C . TYR B 1 432 ? 4.98 -3.379 -6.062 1 38.47 432 TYR B C 1
ATOM 7374 O O . TYR B 1 432 ? 4.43 -2.346 -5.68 1 38.47 432 TYR B O 1
ATOM 7382 N N . VAL B 1 433 ? 4.066 -4.211 -6.492 1 36.66 433 VAL B N 1
ATOM 7383 C CA . VAL B 1 433 ? 2.887 -4.43 -5.66 1 36.66 433 VAL B CA 1
ATOM 7384 C C . VAL B 1 433 ? 3.297 -5.07 -4.336 1 36.66 433 VAL B C 1
ATOM 7386 O O . VAL B 1 433 ? 3.955 -6.113 -4.32 1 36.66 433 VAL B O 1
ATOM 7389 N N . PHE B 1 434 ? 3.471 -4.219 -3.379 1 35.66 434 PHE B N 1
ATOM 7390 C CA . PHE B 1 434 ? 3.799 -4.797 -2.08 1 35.66 434 PHE B CA 1
ATOM 7391 C C . PHE B 1 434 ? 2.559 -5.383 -1.419 1 35.66 434 PHE B C 1
ATOM 7393 O O . PHE B 1 434 ? 1.493 -4.762 -1.422 1 35.66 434 PHE B O 1
ATOM 7400 N N . GLU B 1 435 ? 2.094 -6.562 -1.624 1 34.94 435 GLU B N 1
ATOM 7401 C CA . GLU B 1 435 ? 1.032 -7.188 -0.842 1 34.94 435 GLU B CA 1
ATOM 7402 C C . GLU B 1 435 ? 1.283 -7.031 0.655 1 34.94 435 GLU B C 1
ATOM 7404 O O . GLU B 1 435 ? 2.301 -7.496 1.172 1 34.94 435 GLU B O 1
ATOM 7409 N N . GLY B 1 436 ? 1.179 -5.953 1.229 1 32.56 436 GLY B N 1
ATOM 7410 C CA . GLY B 1 436 ? 1.1 -6.074 2.676 1 32.56 436 GLY B CA 1
ATOM 7411 C C . GLY B 1 436 ? 0.119 -7.141 3.131 1 32.56 436 GLY B C 1
ATOM 7412 O O . GLY B 1 436 ? -1.092 -6.992 2.957 1 32.56 436 GLY B O 1
ATOM 7413 N N . LEU B 1 437 ? 0.146 -8.266 2.613 1 30.62 437 LEU B N 1
ATOM 7414 C CA . LEU B 1 437 ? -0.744 -9.188 3.318 1 30.62 437 LEU B CA 1
ATOM 7415 C C . LEU B 1 437 ? -0.714 -8.922 4.82 1 30.62 437 LEU B C 1
ATOM 7417 O O . LEU B 1 437 ? 0.361 -8.797 5.414 1 30.62 437 LEU B O 1
ATOM 7421 N N . PRO B 1 438 ? -1.614 -8.148 5.359 1 28.42 438 PRO B N 1
ATOM 7422 C CA . PRO B 1 438 ? -1.615 -8.422 6.797 1 28.42 438 PRO B CA 1
ATOM 7423 C C . PRO B 1 438 ? -1.168 -9.852 7.121 1 28.42 438 PRO B C 1
ATOM 7425 O O . PRO B 1 438 ? -1.645 -10.805 6.504 1 28.42 438 PRO B O 1
ATOM 7428 N N . PHE B 1 439 ? 0.059 -10.125 7.383 1 27.94 439 PHE B N 1
ATOM 7429 C CA . PHE B 1 439 ? 0.265 -11.375 8.102 1 27.94 439 PHE B CA 1
ATOM 7430 C C . PHE B 1 439 ? -0.902 -11.656 9.039 1 27.94 439 PHE B C 1
ATOM 7432 O O . PHE B 1 439 ? -1.093 -10.953 10.031 1 27.94 439 PHE B O 1
ATOM 7439 N N . PHE B 1 440 ? -2.064 -11.688 8.68 1 26.8 440 PHE B N 1
ATOM 7440 C CA . PHE B 1 440 ? -2.805 -12.367 9.734 1 26.8 440 PHE B CA 1
ATOM 7441 C C . PHE B 1 440 ? -1.882 -13.258 10.562 1 26.8 440 PHE B C 1
ATOM 7443 O O . PHE B 1 440 ? -1.115 -14.047 10.008 1 26.8 440 PHE B O 1
ATOM 7450 N N . ASP B 1 441 ? -1.295 -12.805 11.641 1 27.05 441 ASP B N 1
ATOM 7451 C CA . ASP B 1 441 ? -1.008 -13.703 12.766 1 27.05 441 ASP B CA 1
ATOM 7452 C C . ASP B 1 441 ? -1.835 -14.977 12.672 1 27.05 441 ASP B C 1
ATOM 7454 O O . ASP B 1 441 ? -1.946 -15.727 13.648 1 27.05 441 ASP B O 1
ATOM 7458 N N . THR B 1 442 ? -2.879 -15.023 12.023 1 26.78 442 THR B N 1
ATOM 7459 C CA . THR B 1 442 ? -3.494 -16.266 12.492 1 26.78 442 THR B CA 1
ATOM 7460 C C . THR B 1 442 ? -2.488 -17.406 12.469 1 26.78 442 THR B C 1
ATOM 7462 O O . THR B 1 442 ? -2.477 -18.25 13.367 1 26.78 442 THR B O 1
ATOM 7465 N N . PHE B 1 443 ? -2.082 -18.109 11.164 1 25.67 443 PHE B N 1
ATOM 7466 C CA . PHE B 1 443 ? -1.479 -19.391 11.531 1 25.67 443 PHE B CA 1
ATOM 7467 C C . PHE B 1 443 ? -0.03 -19.203 11.961 1 25.67 443 PHE B C 1
ATOM 7469 O O . PHE B 1 443 ? 0.739 -18.516 11.281 1 25.67 443 PHE B O 1
ATOM 7476 N N . GLY B 1 444 ? 0.517 -18.75 13.117 1 27.09 444 GLY B N 1
ATOM 7477 C CA . GLY B 1 444 ? 1.778 -18.953 13.82 1 27.09 444 GLY B CA 1
ATOM 7478 C C . GLY B 1 444 ? 2.949 -19.172 12.883 1 27.09 444 GLY B C 1
ATOM 7479 O O . GLY B 1 444 ? 4.047 -19.516 13.32 1 27.09 444 GLY B O 1
ATOM 7480 N N . GLY B 1 445 ? 2.855 -19.797 11.609 1 28.95 445 GLY B N 1
ATOM 7481 C CA . GLY B 1 445 ? 4.02 -20.422 11.016 1 28.95 445 GLY B CA 1
ATOM 7482 C C . GLY B 1 445 ? 5.02 -19.438 10.453 1 28.95 445 GLY B C 1
ATOM 7483 O O . GLY B 1 445 ? 4.734 -18.25 10.359 1 28.95 445 GLY B O 1
ATOM 7484 N N . GLU B 1 446 ? 6.324 -19.828 10.242 1 28.84 446 GLU B N 1
ATOM 7485 C CA . GLU B 1 446 ? 7.59 -19.312 9.727 1 28.84 446 GLU B CA 1
ATOM 7486 C C . GLU B 1 446 ? 7.363 -18.391 8.531 1 28.84 446 GLU B C 1
ATOM 7488 O O . GLU B 1 446 ? 6.527 -18.688 7.668 1 28.84 446 GLU B O 1
ATOM 7493 N N . PRO B 1 447 ? 7.73 -17.141 8.656 1 32.97 447 PRO B N 1
ATOM 7494 C CA . PRO B 1 447 ? 7.652 -16.125 7.605 1 32.97 447 PRO B CA 1
ATOM 7495 C C . PRO B 1 447 ? 7.824 -16.703 6.203 1 32.97 447 PRO B C 1
ATOM 7497 O O . PRO B 1 447 ? 7.297 -16.156 5.234 1 32.97 447 PRO B O 1
ATOM 7500 N N . ASP B 1 448 ? 8.93 -17.406 6.023 1 34.44 448 ASP B N 1
ATOM 7501 C CA . ASP B 1 448 ? 9.18 -18.281 4.887 1 34.44 448 ASP B CA 1
ATOM 7502 C C . ASP B 1 448 ? 7.945 -19.109 4.543 1 34.44 448 ASP B C 1
ATOM 7504 O O . ASP B 1 448 ? 8.008 -20 3.695 1 34.44 448 ASP B O 1
ATOM 7508 N N . ALA B 1 449 ? 7.199 -19.266 5.465 1 34.75 449 ALA B N 1
ATOM 7509 C CA . ALA B 1 449 ? 6.043 -20.156 5.547 1 34.75 449 ALA B CA 1
ATOM 7510 C C . ALA B 1 449 ? 4.996 -19.797 4.496 1 34.75 449 ALA B C 1
ATOM 7512 O O . ALA B 1 449 ? 3.914 -20.391 4.461 1 34.75 449 ALA B O 1
ATOM 7513 N N . ILE B 1 450 ? 5.059 -18.547 4.148 1 37.59 450 ILE B N 1
ATOM 7514 C CA . ILE B 1 450 ? 4.062 -18.531 3.084 1 37.59 450 ILE B CA 1
ATOM 7515 C C . ILE B 1 450 ? 4.344 -19.656 2.098 1 37.59 450 ILE B C 1
ATOM 7517 O O . ILE B 1 450 ? 5.379 -20.328 2.186 1 37.59 450 ILE B O 1
ATOM 7521 N N . MET B 1 451 ? 3.598 -19.781 0.842 1 38.78 451 MET B N 1
ATOM 7522 C CA . MET B 1 451 ? 3.623 -20.938 -0.05 1 38.78 451 MET B CA 1
ATOM 7523 C C . MET B 1 451 ? 4.973 -21.047 -0.747 1 38.78 451 MET B C 1
ATOM 7525 O O . MET B 1 451 ? 5.332 -20.203 -1.567 1 38.78 451 MET B O 1
ATOM 7529 N N . PRO B 1 452 ? 5.949 -21.625 0.032 1 42.59 452 PRO B N 1
ATOM 7530 C CA . PRO B 1 452 ? 7.141 -21.906 -0.768 1 42.59 452 PRO B CA 1
ATOM 7531 C C . PRO B 1 452 ? 6.824 -22.125 -2.246 1 42.59 452 PRO B C 1
ATOM 7533 O O . PRO B 1 452 ? 5.848 -22.797 -2.578 1 42.59 452 PRO B O 1
ATOM 7536 N N . LEU B 1 453 ? 7.402 -21.328 -3.148 1 53.38 453 LEU B N 1
ATOM 7537 C CA . LEU B 1 453 ? 7.203 -21.359 -4.594 1 53.38 453 LEU B CA 1
ATOM 7538 C C . LEU B 1 453 ? 7.527 -22.734 -5.152 1 53.38 453 LEU B C 1
ATOM 7540 O O . LEU B 1 453 ? 6.957 -23.156 -6.16 1 53.38 453 LEU B O 1
ATOM 7544 N N . THR B 1 454 ? 8.578 -23.328 -4.434 1 57.34 454 THR B N 1
ATOM 7545 C CA . THR B 1 454 ? 9.039 -24.609 -4.953 1 57.34 454 THR B CA 1
ATOM 7546 C C . THR B 1 454 ? 8.969 -25.688 -3.875 1 57.34 454 THR B C 1
ATOM 7548 O O . THR B 1 454 ? 9.305 -25.438 -2.715 1 57.34 454 THR B O 1
ATOM 7551 N N . ILE B 1 455 ? 8.375 -26.734 -4.223 1 63.53 455 ILE B N 1
ATOM 7552 C CA . ILE B 1 455 ? 8.328 -27.875 -3.318 1 63.53 455 ILE B CA 1
ATOM 7553 C C . ILE B 1 455 ? 9.688 -28.578 -3.305 1 63.53 455 ILE B C 1
ATOM 7555 O O . ILE B 1 455 ? 10.219 -28.938 -4.359 1 63.53 455 ILE B O 1
ATOM 7559 N N . THR B 1 456 ? 10.367 -28.656 -2.189 1 63.91 456 THR B N 1
ATOM 7560 C CA . THR B 1 456 ? 11.68 -29.281 -2.035 1 63.91 456 THR B CA 1
ATOM 7561 C C . THR B 1 456 ? 11.539 -30.766 -1.69 1 63.91 456 THR B C 1
ATOM 7563 O O . THR B 1 456 ? 10.43 -31.234 -1.44 1 63.91 456 THR B O 1
ATOM 7566 N N . ILE B 1 457 ? 12.719 -31.562 -1.743 1 71.31 457 ILE B N 1
ATOM 7567 C CA . ILE B 1 457 ? 12.789 -33 -1.468 1 71.31 457 ILE B CA 1
ATOM 7568 C C . ILE B 1 457 ? 12.32 -33.281 -0.042 1 71.31 457 ILE B C 1
ATOM 7570 O O . ILE B 1 457 ? 11.617 -34.25 0.207 1 71.31 457 ILE B O 1
ATOM 7574 N N . LYS B 1 458 ? 12.648 -32.219 0.842 1 66.19 458 LYS B N 1
ATOM 7575 C CA . LYS B 1 458 ? 12.312 -32.438 2.248 1 66.19 458 LYS B CA 1
ATOM 7576 C C . LYS B 1 458 ? 10.805 -32.375 2.459 1 66.19 458 LYS B C 1
ATOM 7578 O O . LYS B 1 458 ? 10.258 -33.188 3.23 1 66.19 458 LYS B O 1
ATOM 7583 N N . ARG B 1 459 ? 10.18 -31.578 1.708 1 64.81 459 ARG B N 1
ATOM 7584 C CA . ARG B 1 459 ? 8.734 -31.422 1.874 1 64.81 459 ARG B CA 1
ATOM 7585 C C . ARG B 1 459 ? 7.98 -32.594 1.226 1 64.81 459 ARG B C 1
ATOM 7587 O O . ARG B 1 459 ? 6.871 -32.906 1.642 1 64.81 459 ARG B O 1
ATOM 7594 N N . PHE B 1 460 ? 8.625 -33.312 0.25 1 75.75 460 PHE B N 1
ATOM 7595 C CA . PHE B 1 460 ? 8 -34.406 -0.48 1 75.75 460 PHE B CA 1
ATOM 7596 C C . PHE B 1 460 ? 8.562 -35.75 -0.021 1 75.75 460 PHE B C 1
ATOM 7598 O O . PHE B 1 460 ? 8.305 -36.781 -0.645 1 75.75 460 PHE B O 1
ATOM 7605 N N . SER B 1 461 ? 9.281 -35.875 1.128 1 75.81 461 SER B N 1
ATOM 7606 C CA . SER B 1 461 ? 10.016 -37.062 1.571 1 75.81 461 SER B CA 1
ATOM 7607 C C . SER B 1 461 ? 9.062 -38.188 1.985 1 75.81 461 SER B C 1
ATOM 7609 O O . SER B 1 461 ? 9.375 -39.375 1.806 1 75.81 461 SER B O 1
ATOM 7611 N N . VAL B 1 462 ? 7.926 -37.812 2.553 1 71.94 462 VAL B N 1
ATOM 7612 C CA . VAL B 1 462 ? 6.98 -38.812 3.025 1 71.94 462 VAL B CA 1
ATOM 7613 C C . VAL B 1 462 ? 6.543 -39.719 1.86 1 71.94 462 VAL B C 1
ATOM 7615 O O . VAL B 1 462 ? 6.41 -40.938 2.012 1 71.94 462 VAL B O 1
ATOM 7618 N N . ALA B 1 463 ? 6.324 -39.156 0.693 1 80.12 463 ALA B N 1
ATOM 7619 C CA . ALA B 1 463 ? 5.91 -39.906 -0.478 1 80.12 463 ALA B CA 1
ATOM 7620 C C . ALA B 1 463 ? 7 -40.906 -0.896 1 80.12 463 ALA B C 1
ATOM 7622 O O . ALA B 1 463 ? 6.703 -42.031 -1.276 1 80.12 463 ALA B O 1
ATOM 7623 N N . PHE B 1 464 ? 8.266 -40.625 -0.779 1 84.81 464 PHE B N 1
ATOM 7624 C CA . PHE B 1 464 ? 9.367 -41.5 -1.141 1 84.81 464 PHE B CA 1
ATOM 7625 C C . PHE B 1 464 ? 9.508 -42.625 -0.141 1 84.81 464 PHE B C 1
ATOM 7627 O O . PHE B 1 464 ? 9.727 -43.781 -0.529 1 84.81 464 PHE B O 1
ATOM 7634 N N . ILE B 1 465 ? 9.406 -42.344 1.114 1 81.5 465 ILE B N 1
ATOM 7635 C CA . ILE B 1 465 ? 9.508 -43.375 2.148 1 81.5 465 ILE B CA 1
ATOM 7636 C C . ILE B 1 465 ? 8.391 -44.406 1.971 1 81.5 465 ILE B C 1
ATOM 7638 O O . ILE B 1 465 ? 8.625 -45.625 2.062 1 81.5 465 ILE B O 1
ATOM 7642 N N . LEU B 1 466 ? 7.234 -43.906 1.763 1 81.62 466 LEU B N 1
ATOM 7643 C CA . LEU B 1 466 ? 6.109 -44.812 1.535 1 81.62 466 LEU B CA 1
ATOM 7644 C C . LEU B 1 466 ? 6.375 -45.719 0.345 1 81.62 466 LEU B C 1
ATOM 7646 O O . LEU B 1 466 ? 6.055 -46.938 0.388 1 81.62 466 LEU B O 1
ATOM 7650 N N . LEU B 1 467 ? 6.949 -45.188 -0.681 1 88 467 LEU B N 1
ATOM 7651 C CA . LEU B 1 467 ? 7.23 -46 -1.866 1 88 467 LEU B CA 1
ATOM 7652 C C . LEU B 1 467 ? 8.32 -47.031 -1.579 1 88 467 LEU B C 1
ATOM 7654 O O . LEU B 1 467 ? 8.227 -48.188 -2.014 1 88 467 LEU B O 1
ATOM 7658 N N . VAL B 1 468 ? 9.352 -46.719 -0.855 1 87.44 468 VAL B N 1
ATOM 7659 C CA . VAL B 1 468 ? 10.438 -47.656 -0.52 1 87.44 468 VAL B CA 1
ATOM 7660 C C . VAL B 1 468 ? 9.898 -48.781 0.363 1 87.44 468 VAL B C 1
ATOM 7662 O O . VAL B 1 468 ? 10.219 -49.938 0.148 1 87.44 468 VAL B O 1
ATOM 7665 N N . ILE B 1 469 ? 9.078 -48.438 1.268 1 83.94 469 ILE B N 1
ATOM 7666 C CA . ILE B 1 469 ? 8.445 -49.438 2.113 1 83.94 469 ILE B CA 1
ATOM 7667 C C . ILE B 1 469 ? 7.562 -50.344 1.263 1 83.94 469 ILE B C 1
ATOM 7669 O O . ILE B 1 469 ? 7.539 -51.562 1.462 1 83.94 469 ILE B O 1
ATOM 7673 N N . GLY B 1 470 ? 6.848 -49.719 0.368 1 85.5 470 GLY B N 1
ATOM 7674 C CA . GLY B 1 470 ? 6.012 -50.5 -0.528 1 85.5 470 GLY B CA 1
ATOM 7675 C C . GLY B 1 470 ? 6.805 -51.469 -1.375 1 85.5 470 GLY B C 1
ATOM 7676 O O . GLY B 1 470 ? 6.398 -52.625 -1.55 1 85.5 470 GLY B O 1
ATOM 7677 N N . ILE B 1 471 ? 7.91 -51.094 -1.882 1 90.12 471 ILE B N 1
ATOM 7678 C CA . ILE B 1 471 ? 8.773 -51.969 -2.678 1 90.12 471 ILE B CA 1
ATOM 7679 C C . ILE B 1 471 ? 9.289 -53.094 -1.813 1 90.12 471 ILE B C 1
ATOM 7681 O O . ILE B 1 471 ? 9.336 -54.25 -2.254 1 90.12 471 ILE B O 1
ATOM 7685 N N . ALA B 1 472 ? 9.672 -52.812 -0.59 1 89.06 472 ALA B N 1
ATOM 7686 C CA . ALA B 1 472 ? 10.156 -53.844 0.329 1 89.06 472 ALA B CA 1
ATOM 7687 C C . ALA B 1 472 ? 9.055 -54.844 0.647 1 89.06 472 ALA B C 1
ATOM 7689 O O . ALA B 1 472 ? 9.297 -56.062 0.654 1 89.06 472 ALA B O 1
ATOM 7690 N N . LEU B 1 473 ? 7.93 -54.344 0.867 1 87 473 LEU B N 1
ATOM 7691 C CA . LEU B 1 473 ? 6.801 -55.219 1.148 1 87 473 LEU B CA 1
ATOM 7692 C C . LEU B 1 473 ? 6.48 -56.094 -0.057 1 87 473 LEU B C 1
ATOM 7694 O O . LEU B 1 473 ? 6.16 -57.281 0.098 1 87 473 LEU B O 1
ATOM 7698 N N . ALA B 1 474 ? 6.543 -55.469 -1.193 1 89.31 474 ALA B N 1
ATOM 7699 C CA . ALA B 1 474 ? 6.328 -56.25 -2.412 1 89.31 474 ALA B CA 1
ATOM 7700 C C . ALA B 1 474 ? 7.406 -57.312 -2.578 1 89.31 474 ALA B C 1
ATOM 7702 O O . ALA B 1 474 ? 7.117 -58.438 -3.018 1 89.31 474 ALA B O 1
ATOM 7703 N N . GLY B 1 475 ? 8.602 -57 -2.191 1 89.19 475 GLY B N 1
ATOM 7704 C CA . GLY B 1 475 ? 9.672 -58 -2.221 1 89.19 475 GLY B CA 1
ATOM 7705 C C . GLY B 1 475 ? 9.453 -59.156 -1.271 1 89.19 475 GLY B C 1
ATOM 7706 O O . GLY B 1 475 ? 9.688 -60.312 -1.631 1 89.19 475 GLY B O 1
ATOM 7707 N N . ILE B 1 476 ? 8.977 -58.875 -0.148 1 88.88 476 ILE B N 1
ATOM 7708 C CA . ILE B 1 476 ? 8.68 -59.906 0.832 1 88.88 476 ILE B CA 1
ATOM 7709 C C . ILE B 1 476 ? 7.543 -60.781 0.319 1 88.88 476 ILE B C 1
ATOM 7711 O O . ILE B 1 476 ? 7.602 -62 0.428 1 88.88 476 ILE B O 1
ATOM 7715 N N . ALA B 1 477 ? 6.562 -60.125 -0.236 1 87.44 477 ALA B N 1
ATOM 7716 C CA . ALA B 1 477 ? 5.445 -60.906 -0.799 1 87.44 477 ALA B CA 1
ATOM 7717 C C . ALA B 1 477 ? 5.914 -61.812 -1.934 1 87.44 477 ALA B C 1
ATOM 7719 O O . ALA B 1 477 ? 5.434 -62.938 -2.074 1 87.44 477 ALA B O 1
ATOM 7720 N N . LEU B 1 478 ? 6.828 -61.344 -2.668 1 88.69 478 LEU B N 1
ATOM 7721 C CA . LEU B 1 478 ? 7.383 -62.125 -3.754 1 88.69 478 LEU B CA 1
ATOM 7722 C C . LEU B 1 478 ? 8.117 -63.344 -3.209 1 88.69 478 LEU B C 1
ATOM 7724 O O . LEU B 1 478 ? 7.957 -64.438 -3.732 1 88.69 478 LEU B O 1
ATOM 7728 N N . LEU B 1 479 ? 8.867 -63.156 -2.172 1 88.25 479 LEU B N 1
ATOM 7729 C CA . LEU B 1 479 ? 9.602 -64.25 -1.571 1 88.25 479 LEU B CA 1
ATOM 7730 C C . LEU B 1 479 ? 8.641 -65.312 -1 1 88.25 479 LEU B C 1
ATOM 7732 O O . LEU B 1 479 ? 8.883 -66.5 -1.118 1 88.25 479 LEU B O 1
ATOM 7736 N N . VAL B 1 480 ? 7.59 -64.812 -0.473 1 84.19 480 VAL B N 1
ATOM 7737 C CA . VAL B 1 480 ? 6.586 -65.75 0.069 1 84.19 480 VAL B CA 1
ATOM 7738 C C . VAL B 1 480 ? 5.91 -66.5 -1.069 1 84.19 480 VAL B C 1
ATOM 7740 O O . VAL B 1 480 ? 5.656 -67.688 -0.955 1 84.19 480 VAL B O 1
ATOM 7743 N N . GLU B 1 481 ? 5.684 -65.812 -2.166 1 84.31 481 GLU B N 1
ATOM 7744 C CA . GLU B 1 481 ? 5.07 -66.438 -3.326 1 84.31 481 GLU B CA 1
ATOM 7745 C C . GLU B 1 481 ? 5.984 -67.5 -3.904 1 84.31 481 GLU B C 1
ATOM 7747 O O . GLU B 1 481 ? 5.52 -68.625 -4.277 1 84.31 481 GLU B O 1
ATOM 7752 N N . ILE B 1 482 ? 7.215 -67.25 -3.924 1 82.19 482 ILE B N 1
ATOM 7753 C CA . ILE B 1 482 ? 8.172 -68.25 -4.453 1 82.19 482 ILE B CA 1
ATOM 7754 C C . ILE B 1 482 ? 8.281 -69.438 -3.508 1 82.19 482 ILE B C 1
ATOM 7756 O O . ILE B 1 482 ? 8.328 -70.562 -3.953 1 82.19 482 ILE B O 1
ATOM 7760 N N . TYR B 1 483 ? 8.242 -69.125 -2.211 1 81.75 483 TYR B N 1
ATOM 7761 C CA . TYR B 1 483 ? 8.336 -70.188 -1.223 1 81.75 483 TYR B CA 1
ATOM 7762 C C . TYR B 1 483 ? 7.102 -71.062 -1.255 1 81.75 483 TYR B C 1
ATOM 7764 O O . TYR B 1 483 ? 7.215 -72.312 -1.206 1 81.75 483 TYR B O 1
ATOM 7772 N N . TYR B 1 484 ? 6.008 -70.5 -1.339 1 79.19 484 TYR B N 1
ATOM 7773 C CA . TYR B 1 484 ? 4.754 -71.25 -1.367 1 79.19 484 TYR B CA 1
ATOM 7774 C C . TYR B 1 484 ? 4.645 -72.062 -2.639 1 79.19 484 TYR B C 1
ATOM 7776 O O . TYR B 1 484 ? 4.172 -73.188 -2.605 1 79.19 484 TYR B O 1
ATOM 7784 N N . ALA B 1 485 ? 5.059 -71.562 -3.83 1 78.19 485 ALA B N 1
ATOM 7785 C CA . ALA B 1 485 ? 5.016 -72.25 -5.09 1 78.19 485 ALA B CA 1
ATOM 7786 C C . ALA B 1 485 ? 5.984 -73.438 -5.07 1 78.19 485 ALA B C 1
ATOM 7788 O O . ALA B 1 485 ? 5.68 -74.5 -5.598 1 78.19 485 ALA B O 1
ATOM 7789 N N . LYS B 1 486 ? 7.051 -73.312 -4.484 1 76.31 486 LYS B N 1
ATOM 7790 C CA . LYS B 1 486 ? 8.016 -74.375 -4.367 1 76.31 486 LYS B CA 1
ATOM 7791 C C . LYS B 1 486 ? 7.477 -75.5 -3.492 1 76.31 486 LYS B C 1
ATOM 7793 O O . LYS B 1 486 ? 7.684 -76.688 -3.787 1 76.31 486 LYS B O 1
ATOM 7798 N N . ARG B 1 487 ? 6.766 -75.188 -2.576 1 73.56 487 ARG B N 1
ATOM 7799 C CA . ARG B 1 487 ? 6.242 -76.188 -1.662 1 73.56 487 ARG B CA 1
ATOM 7800 C C . ARG B 1 487 ? 5.082 -76.938 -2.295 1 73.56 487 ARG B C 1
ATOM 7802 O O . ARG B 1 487 ? 4.918 -78.188 -2.055 1 73.56 487 ARG B O 1
ATOM 7809 N N . ARG B 1 488 ? 4.156 -76.312 -2.967 1 66.5 488 ARG B N 1
ATOM 7810 C CA . ARG B 1 488 ? 2.984 -76.938 -3.545 1 66.5 488 ARG B CA 1
ATOM 7811 C C . ARG B 1 488 ? 3.342 -77.688 -4.844 1 66.5 488 ARG B C 1
ATOM 7813 O O . ARG B 1 488 ? 2.545 -78.438 -5.367 1 66.5 488 ARG B O 1
ATOM 7820 N N . GLY B 1 489 ? 4.555 -77.812 -5.332 1 61.09 489 GLY B N 1
ATOM 7821 C CA . GLY B 1 489 ? 5.008 -78.562 -6.523 1 61.09 489 GLY B CA 1
ATOM 7822 C C . GLY B 1 489 ? 4.613 -77.812 -7.809 1 61.09 489 GLY B C 1
ATOM 7823 O O . GLY B 1 489 ? 4.531 -78.5 -8.867 1 61.09 489 GLY B O 1
ATOM 7824 N N . THR B 1 490 ? 3.953 -76.875 -7.824 1 54.94 490 THR B N 1
ATOM 7825 C CA . THR B 1 490 ? 3.502 -76.188 -9.031 1 54.94 490 THR B CA 1
ATOM 7826 C C . THR B 1 490 ? 4.684 -75.562 -9.797 1 54.94 490 THR B C 1
ATOM 7828 O O . THR B 1 490 ? 5.73 -75.312 -9.219 1 54.94 490 THR B O 1
ATOM 7831 N N . ALA B 1 491 ? 4.832 -75.875 -11.266 1 49.31 491 ALA B N 1
ATOM 7832 C CA . ALA B 1 491 ? 5.91 -75.625 -12.219 1 49.31 491 ALA B CA 1
ATOM 7833 C C . ALA B 1 491 ? 6.488 -74.25 -12.039 1 49.31 491 ALA B C 1
ATOM 7835 O O . ALA B 1 491 ? 5.754 -73.25 -12.086 1 49.31 491 ALA B O 1
ATOM 7836 N N . VAL B 1 492 ? 7.398 -74.062 -11.156 1 53.28 492 VAL B N 1
ATOM 7837 C CA . VAL B 1 492 ? 8.266 -72.875 -11.102 1 53.28 492 VAL B CA 1
ATOM 7838 C C . VAL B 1 492 ? 8.719 -72.5 -12.516 1 53.28 492 VAL B C 1
ATOM 7840 O O . VAL B 1 492 ? 8.969 -73.375 -13.344 1 53.28 492 VAL B O 1
ATOM 7843 N N . PRO B 1 493 ? 8.531 -71.438 -13.023 1 49.97 493 PRO B N 1
ATOM 7844 C CA . PRO B 1 493 ? 8.953 -71.125 -14.391 1 49.97 493 PRO B CA 1
ATOM 7845 C C . PRO B 1 493 ? 10.289 -71.75 -14.758 1 49.97 493 PRO B C 1
ATOM 7847 O O . PRO B 1 493 ? 11.133 -72 -13.883 1 49.97 493 PRO B O 1
ATOM 7850 N N . GLN B 1 494 ? 10.32 -72.625 -15.945 1 44.66 494 GLN B N 1
ATOM 7851 C CA . GLN B 1 494 ? 11.398 -73.438 -16.453 1 44.66 494 GLN B CA 1
ATOM 7852 C C . GLN B 1 494 ? 12.75 -72.75 -16.297 1 44.66 494 GLN B C 1
ATOM 7854 O O . GLN B 1 494 ? 13.789 -73.438 -16.234 1 44.66 494 GLN B O 1
ATOM 7859 N N . ARG B 1 495 ? 12.727 -71.438 -16.312 1 47.75 495 ARG B N 1
ATOM 7860 C CA . ARG B 1 495 ? 14.047 -70.812 -16.375 1 47.75 495 ARG B CA 1
ATOM 7861 C C . ARG B 1 495 ? 14.812 -71 -15.062 1 47.75 495 ARG B C 1
ATOM 7863 O O . ARG B 1 495 ? 16.047 -71 -15.055 1 47.75 495 ARG B O 1
ATOM 7870 N N . LEU B 1 496 ? 14.125 -71.125 -14 1 43.12 496 LEU B N 1
ATOM 7871 C CA . LEU B 1 496 ? 14.875 -71.438 -12.797 1 43.12 496 LEU B CA 1
ATOM 7872 C C . LEU B 1 496 ? 15.289 -72.938 -12.797 1 43.12 496 LEU B C 1
ATOM 7874 O O . LEU B 1 496 ? 16.156 -73.312 -12.023 1 43.12 496 LEU B O 1
ATOM 7878 N N . GLN B 1 497 ? 14.492 -73.812 -13.461 1 39.34 497 GLN B N 1
ATOM 7879 C CA . GLN B 1 497 ? 14.883 -75.25 -13.414 1 39.34 497 GLN B CA 1
ATOM 7880 C C . GLN B 1 497 ? 15.984 -75.562 -14.43 1 39.34 497 GLN B C 1
ATOM 7882 O O . GLN B 1 497 ? 16.469 -76.688 -14.516 1 39.34 497 GLN B O 1
ATOM 7887 N N . ARG B 1 498 ? 16.297 -74.688 -15.5 1 39.19 498 ARG B N 1
ATOM 7888 C CA . ARG B 1 498 ? 17.266 -75.188 -16.453 1 39.19 498 ARG B CA 1
ATOM 7889 C C . ARG B 1 498 ? 18.562 -75.625 -15.734 1 39.19 498 ARG B C 1
ATOM 7891 O O . ARG B 1 498 ? 19.453 -76.188 -16.359 1 39.19 498 ARG B O 1
ATOM 7898 N N . ASP B 1 499 ? 18.828 -75.312 -14.547 1 35.56 499 ASP B N 1
ATOM 7899 C CA . ASP B 1 499 ? 20.141 -75.812 -14.195 1 35.56 499 ASP B CA 1
ATOM 7900 C C . ASP B 1 499 ? 20.125 -77.375 -14.188 1 35.56 499 ASP B C 1
ATOM 7902 O O . ASP B 1 499 ? 21.172 -78 -14.383 1 35.56 499 ASP B O 1
ATOM 7906 N N . GLY B 1 500 ? 19.156 -78.125 -13.648 1 33.91 500 GLY B N 1
ATOM 7907 C CA . GLY B 1 500 ? 19.578 -79.5 -13.422 1 33.91 500 GLY B CA 1
ATOM 7908 C C . GLY B 1 500 ? 19.453 -80.375 -14.648 1 33.91 500 GLY B C 1
ATOM 7909 O O . GLY B 1 500 ? 20.188 -81.312 -14.812 1 33.91 500 GLY B O 1
ATOM 7910 N N . HIS B 1 501 ? 18.25 -80.5 -15.359 1 34.19 501 HIS B N 1
ATOM 7911 C CA . HIS B 1 501 ? 18.156 -81.688 -16.234 1 34.19 501 HIS B CA 1
ATOM 7912 C C . HIS B 1 501 ? 18.641 -81.312 -17.641 1 34.19 501 HIS B C 1
ATOM 7914 O O . HIS B 1 501 ? 17.906 -80.75 -18.422 1 34.19 501 HIS B O 1
ATOM 7920 N N . ASP B 1 502 ? 19.922 -80.938 -18.016 1 34.12 502 ASP B N 1
ATOM 7921 C CA . ASP B 1 502 ? 20.688 -81 -19.25 1 34.12 502 ASP B CA 1
ATOM 7922 C C . ASP B 1 502 ? 20.391 -82.25 -20.031 1 34.12 502 ASP B C 1
ATOM 7924 O O . ASP B 1 502 ? 20.891 -82.438 -21.141 1 34.12 502 ASP B O 1
ATOM 7928 N N . ASP B 1 503 ? 19.828 -83.375 -19.484 1 32.62 503 ASP B N 1
ATOM 7929 C CA . ASP B 1 503 ? 20.016 -84.688 -20.172 1 32.62 503 ASP B CA 1
ATOM 7930 C C . ASP B 1 503 ? 18.984 -84.875 -21.281 1 32.62 503 ASP B C 1
ATOM 7932 O O . ASP B 1 503 ? 19 -85.875 -21.984 1 32.62 503 ASP B O 1
ATOM 7936 N N . ASP B 1 504 ? 17.844 -84.188 -21.297 1 31.62 504 ASP B N 1
ATOM 7937 C CA . ASP B 1 504 ? 16.844 -84.75 -22.203 1 31.62 504 ASP B CA 1
ATOM 7938 C C . ASP B 1 504 ? 17.109 -84.312 -23.641 1 31.62 504 ASP B C 1
ATOM 7940 O O . ASP B 1 504 ? 16.25 -84.438 -24.516 1 31.62 504 ASP B O 1
ATOM 7944 N N . ALA B 1 505 ? 18.203 -83.562 -24.031 1 33.38 505 ALA B N 1
ATOM 7945 C CA . ALA B 1 505 ? 18.562 -83.375 -25.422 1 33.38 505 ALA B CA 1
ATOM 7946 C C . ALA B 1 505 ? 18.672 -84.688 -26.172 1 33.38 505 ALA B C 1
ATOM 7948 O O . ALA B 1 505 ? 18.828 -84.75 -27.391 1 33.38 505 ALA B O 1
ATOM 7949 N N . ARG B 1 506 ? 18.859 -85.812 -25.406 1 34.16 506 ARG B N 1
ATOM 7950 C CA . ARG B 1 506 ? 19.266 -87 -26.156 1 34.16 506 ARG B CA 1
ATOM 7951 C C . ARG B 1 506 ? 18.109 -87.562 -26.969 1 34.16 506 ARG B C 1
ATOM 7953 O O . ARG B 1 506 ? 18.328 -88.25 -27.984 1 34.16 506 ARG B O 1
ATOM 7960 N N . ALA B 1 507 ? 16.891 -87.438 -26.453 1 32.66 507 ALA B N 1
ATOM 7961 C CA . ALA B 1 507 ? 15.969 -88.438 -27.016 1 32.66 507 ALA B CA 1
ATOM 7962 C C . ALA B 1 507 ? 15.492 -88 -28.391 1 32.66 507 ALA B C 1
ATOM 7964 O O . ALA B 1 507 ? 14.906 -88.812 -29.125 1 32.66 507 ALA B O 1
ATOM 7965 N N . ILE B 1 508 ? 15.57 -86.688 -28.719 1 31.64 508 ILE B N 1
ATOM 7966 C CA . ILE B 1 508 ? 14.859 -86.438 -29.953 1 31.64 508 ILE B CA 1
ATOM 7967 C C . ILE B 1 508 ? 15.656 -87 -31.141 1 31.64 508 ILE B C 1
ATOM 7969 O O . ILE B 1 508 ? 15.172 -87 -32.281 1 31.64 508 ILE B O 1
ATOM 7973 N N . GLY B 1 509 ? 16.984 -87.25 -30.891 1 30.67 509 GLY B N 1
ATOM 7974 C CA . GLY B 1 509 ? 17.75 -87.625 -32.062 1 30.67 509 GLY B CA 1
ATOM 7975 C C . GLY B 1 509 ? 17.328 -88.938 -32.656 1 30.67 509 GLY B C 1
ATOM 7976 O O . GLY B 1 509 ? 17.734 -89.312 -33.75 1 30.67 509 GLY B O 1
ATOM 7977 N N . THR B 1 510 ? 16.891 -89.812 -31.766 1 32.78 510 THR B N 1
ATOM 7978 C CA . THR B 1 510 ? 16.984 -91.188 -32.25 1 32.78 510 THR B CA 1
ATOM 7979 C C . THR B 1 510 ? 15.805 -91.5 -33.188 1 32.78 510 THR B C 1
ATOM 7981 O O . THR B 1 510 ? 15.805 -92.562 -33.875 1 32.78 510 THR B O 1
ATOM 7984 N N . ASP B 1 511 ? 14.664 -90.875 -33 1 32.59 511 ASP B N 1
ATOM 7985 C CA . ASP B 1 511 ? 13.516 -91.562 -33.594 1 32.59 511 ASP B CA 1
ATOM 7986 C C . ASP B 1 511 ? 13.492 -91.375 -35.094 1 32.59 511 ASP B C 1
ATOM 7988 O O . ASP B 1 511 ? 12.594 -91.875 -35.781 1 32.59 511 ASP B O 1
ATOM 7992 N N . PHE B 1 512 ? 14.164 -90.375 -35.656 1 31.67 512 PHE B N 1
ATOM 7993 C CA . PHE B 1 512 ? 13.875 -90.125 -37.062 1 31.67 512 PHE B CA 1
ATOM 7994 C C . PHE B 1 512 ? 14.516 -91.188 -37.906 1 31.67 512 PHE B C 1
ATOM 7996 O O . PHE B 1 512 ? 14.414 -91.188 -39.125 1 31.67 512 PHE B O 1
ATOM 8003 N N . HIS B 1 513 ? 15.523 -91.875 -37.312 1 29.62 513 HIS B N 1
ATOM 8004 C CA . HIS B 1 513 ? 16.328 -92.625 -38.312 1 29.62 513 HIS B CA 1
ATOM 8005 C C . HIS B 1 513 ? 15.547 -93.812 -38.844 1 29.62 513 HIS B C 1
ATOM 8007 O O . HIS B 1 513 ? 16.047 -94.562 -39.719 1 29.62 513 HIS B O 1
ATOM 8013 N N . ASP B 1 514 ? 14.641 -94.375 -38.094 1 29.8 514 ASP B N 1
ATOM 8014 C CA . ASP B 1 514 ? 14.492 -95.812 -38.406 1 29.8 514 ASP B CA 1
ATOM 8015 C C . ASP B 1 514 ? 13.703 -96 -39.719 1 29.8 514 ASP B C 1
ATOM 8017 O O . ASP B 1 514 ? 13.492 -97.125 -40.156 1 29.8 514 ASP B O 1
ATOM 8021 N N . ASP B 1 515 ? 12.906 -95 -40.094 1 29.28 515 ASP B N 1
ATOM 8022 C CA . ASP B 1 515 ? 11.93 -95.5 -41.062 1 29.28 515 ASP B CA 1
ATOM 8023 C C . ASP B 1 515 ? 12.57 -95.75 -42.406 1 29.28 515 ASP B C 1
ATOM 8025 O O . ASP B 1 515 ? 11.875 -95.875 -43.438 1 29.28 515 ASP B O 1
ATOM 8029 N N . ASP B 1 516 ? 13.93 -95.625 -42.562 1 26.95 516 ASP B N 1
ATOM 8030 C CA . ASP B 1 516 ? 14.469 -95.938 -43.875 1 26.95 516 ASP B CA 1
ATOM 8031 C C . ASP B 1 516 ? 14.086 -97.312 -44.344 1 26.95 516 ASP B C 1
ATOM 8033 O O . ASP B 1 516 ? 14.328 -97.688 -45.5 1 26.95 516 ASP B O 1
ATOM 8037 N N . ARG B 1 517 ? 14.164 -98.25 -43.344 1 28.89 517 ARG B N 1
ATOM 8038 C CA . ARG B 1 517 ? 14.398 -99.625 -43.875 1 28.89 517 ARG B CA 1
ATOM 8039 C C . ARG B 1 517 ? 13.133 -100.188 -44.531 1 28.89 517 ARG B C 1
ATOM 8041 O O . ARG B 1 517 ? 13.141 -101.312 -45.031 1 28.89 517 ARG B O 1
ATOM 8048 N N . ALA B 1 518 ? 11.891 -99.5 -44.531 1 21.59 518 ALA B N 1
ATOM 8049 C CA . ALA B 1 518 ? 11.031 -100.312 -45.406 1 21.59 518 ALA B CA 1
ATOM 8050 C C . ALA B 1 518 ? 11.266 -100 -46.875 1 21.59 518 ALA B C 1
ATOM 8052 O O . ALA B 1 518 ? 11.539 -98.875 -47.219 1 21.59 518 ALA B O 1
#

Organism: Lymnaea stagnalis (NCBI:txid6523)

Radius of gyration: 43.33 Å; Cα contacts (8 Å, |Δi|>4): 1525; chains: 2; bounding box: 90×162×124 Å

Nearest PDB structures (foldseek):
  9b67-assembly1_D  TM=6.698E-01  e=4.559E-31  Rattus norvegicus
  7tnl-assembly1_A  TM=6.985E-01  e=1.457E-30  Rattus norvegicus
  8p3y-assembly1_D  TM=6.238E-01  e=7.502E-31  Rattus norvegicus
  7ocd-assembly1_B  TM=6.699E-01  e=6.490E-30  Rattus norvegicus
  5vov-assembly1_D  TM=6.377E-01  e=7.825E-29  Rattus norvegicus

Solvent-accessible surface area (backbone atoms only — not comparable to full-atom values): 57967 Å² total; per-residue (Å²): 141,88,85,85,81,86,83,83,83,84,83,78,89,78,82,84,75,90,79,84,72,89,69,79,81,83,81,78,79,78,76,79,81,78,76,79,77,75,81,75,78,82,70,85,69,75,69,67,80,65,75,80,72,44,63,44,42,30,34,30,44,86,39,70,63,23,24,34,70,35,93,86,60,85,46,78,35,34,50,46,47,50,52,47,61,68,39,36,61,79,72,73,24,78,47,68,50,79,41,66,43,91,76,63,40,69,50,51,75,77,42,96,86,39,46,36,46,49,51,19,36,26,56,71,62,75,26,51,28,37,49,38,81,39,68,64,43,30,73,55,35,74,56,30,34,62,29,58,66,76,45,78,41,21,30,26,30,35,32,29,59,36,75,58,61,57,60,67,83,69,80,76,61,76,65,47,16,49,30,71,68,33,52,52,48,52,52,49,48,52,52,49,52,20,49,50,46,21,50,43,31,71,65,33,58,64,40,33,43,88,72,66,50,78,42,98,73,50,85,53,50,40,66,69,51,21,43,50,44,55,48,28,40,54,71,54,38,53,60,72,71,68,63,76,28,69,27,44,42,47,33,49,54,34,47,34,49,39,28,38,50,50,51,28,49,43,53,15,25,38,49,49,50,54,56,52,60,31,60,53,48,42,78,61,96,46,40,38,62,62,54,43,54,74,44,82,76,48,44,63,26,36,35,56,92,34,71,60,42,50,48,38,72,67,34,82,46,69,57,40,42,47,41,46,51,52,31,62,74,41,35,86,80,20,50,32,76,42,66,71,58,44,52,51,50,23,54,72,46,50,46,39,28,29,37,49,34,49,34,69,51,39,45,35,52,28,23,34,87,68,72,46,42,43,74,43,49,50,72,43,72,76,40,32,26,25,39,40,20,28,77,86,50,76,53,27,57,51,51,22,25,45,53,39,40,31,56,69,72,41,51,49,57,52,45,43,43,62,64,51,45,33,65,37,52,65,71,43,74,77,64,52,50,59,58,59,47,65,71,46,68,70,64,85,64,66,91,72,57,76,68,59,59,32,49,47,55,73,65,50,37,55,53,52,49,50,40,53,51,26,50,51,51,19,51,52,41,41,52,51,50,48,53,52,38,63,70,73,66,53,83,60,59,62,78,78,52,55,76,72,76,77,70,74,77,67,67,75,72,69,72,78,69,68,74,73,78,116,145,76,88,80,71,84,81,75,85,75,77,83,78,79,70,90,75,82,92,84,92,89,87,79,81,85,75,78,79,71,80,76,78,78,72,79,76,75,79,76,79,81,71,85,68,78,68,67,81,65,76,81,72,46,63,44,43,30,35,32,46,85,40,68,63,24,25,35,69,35,95,86,59,86,45,77,36,36,50,46,47,50,52,48,60,68,39,36,63,78,71,72,26,79,46,68,49,78,42,68,44,91,78,63,41,70,51,50,74,77,44,98,86,38,47,36,45,49,50,20,35,26,57,70,61,75,26,52,28,35,50,40,82,38,68,67,44,32,74,56,37,75,54,32,34,62,27,57,65,77,45,77,42,21,32,25,30,33,33,30,57,40,81,78,71,74,65,68,82,55,74,55,53,76,58,39,18,40,34,70,70,33,50,52,49,53,54,48,50,51,52,50,53,19,50,50,45,21,51,42,28,71,65,32,58,64,39,33,48,85,73,68,48,73,49,94,74,53,86,52,49,39,66,68,51,20,43,50,39,52,48,25,46,48,36,48,26,44,59,73,72,68,63,76,29,68,27,41,41,47,32,47,54,36,48,50,55,42,24,53,51,51,50,50,51,45,21,52,19,42,26,42,30,66,64,44,64,38,81,40,50,41,77,53,97,44,44,38,62,60,52,43,55,74,45,83,75,48,44,63,25,37,36,56,91,34,70,60,42,49,48,39,71,67,38,86,47,69,54,41,42,46,41,45,50,54,30,62,74,40,36,85,80,21,50,31,76,41,65,71,58,45,51,51,51,23,54,71,47,54,48,38,28,29,38,50,33,48,33,70,51,40,46,35,54,27,22,34,87,69,72,46,42,40,75,44,50,49,73,42,72,76,41,31,24,25,37,40,20,28,76,87,50,76,55,27,59,52,51,22,25,44,52,38,41,31,56,63,68,40,51,48,56,52,45,43,43,62,65,51,46,33,63,34,50,65,72,42,75,78,45,63,29,58,53,56,60,73,69,63,70,69,78,83,64,56,84,78,55,51,78,58,44,45,45,45,54,79,80,51,40,68,53,53,53,52,40,54,51,26,49,51,51,18,49,51,41,41,52,49,50,48,52,52,38,61,69,72,66,54,83,59,57,64,78,76,52,59,75,72,76,74,67,73,76,60,65,74,68,61,71,73,64,65,74,69,78,114

Foldseek 3Di:
DDPPDDDPDPDPPDDDDDDDDDPDDDDDDPDDDDDPPPPPDPPPPPPPPPPPQAEFEEEEADDPQQWDADPVGPDIDHLQVVLCVVQQVVLVGPYYDYDYWPVSDPWDDPDQQAIDDPLNCQLVVVGFWYTDFDWDDPRSCSRFPWFDFLDKFFKFKKAFAFPCLVPDPPPVLQPQAADPVVVVVVVVLLLVLLVLLQVLQVQFPQQDCVVVPPDPQAPTSHSVNSSVCLVCLLVVNPRPRQGPAPLRNLLVVLSNVLSVVVVVSSVVLSVVSVVCSPSLADEDPAAALLSVLVDQQAAEAEEPPDPQVVCLVPDPDPSSVSNVVRCVVVVVLRYHHDPVVVVVSSNVVSGRYIYIDIPQSSLLVCQDPPVRMDIHYDHDPMTGGTMTGRPPDCSSVSSNVSSVVCVVVCVSVVSCCVRRVHHSNVPPPPRSPHCNVVPPPPVVDDPCPDPSSYDYCVNSVVSVVSSVVSSVVSVVSSVVSSVVCVVVVHDRDCVVVVPPDPPPPPPPPPDPPDDPPD/DDDPDDCPDDDPPDPPDDDDDDDDDDDPDDPPPDPPPPPPDPPPPPPPPPPPQAEAEEEEADDPQQWDADPVGPDIDHLQVVLCVVQQVVLVGPYYDYDYWPVSDPWDPPDQQAIDDPLNCQLVVVGFWYTDQDWDDPRSCSRFPWFDFLDKFFKFKKAFFFPPLPDDPPPCLLVFQADPVRVVVVVVLLLVLLVLLQVLQVQFPQQDCVPVPPDPQAPTSHSVNSSVCLVCLLVPNPDPNQGPAPLRNLLVVLSNVLSVVVVVSSVVLSVVLVVQPPSQADAALAAALLSVLVDQQAAEAEEPPDPQVVCLVPDPDPSSVSNVVRCVVVVVLRYHHDPVVVVVSNNVVSGRYIYIDIPQSSLLVCQDPPVRMDIHYDGDPMTGGTMTGRPPDCSSVSSNVSSVVCVVVCVSVVSCCVRRVHHSNVVPPPRNPHPNVVPPVPPVDDSCPPPVSYDYCVNSVVSVVSSVVSSVVSVVSSVVSSVVCVVVVPPRDCVVVVPPDPDPVPPVPPPPPPPPPD

Secondary structure (DSSP, 8-state):
------------------------------------------------------EEEEEE--BTTTBEE-TTSSSEESHHHHHHHHHGGGGT-SEEEEEE-TT-----EEETTEE-HHHHHHHTTSSSEEEEEEE--HHHHHHSEEPSPSEEEEEEEEEE--GGGS----SGGGGTTB-HHHHHHHHHHHHHHHHHHHHHHHH-TTT-HHHH---TT---S-HHHHHHHHHHHHTT---S----SHHHHHHHHHHHHHHHHHHHHHHHHHHHHHHHT-TTEEEPS-SSHHHHHH-SSSEEEEETTSHHHHHHHH---HHHHHHHHHHHHTHHHHEES-HHHHHHHHHHHTSSEEEEEEHHHHHHHHHSSSS-EEEEEEEEEEEEEEEEE-SSSTHHHHHHHHHHHHHHHTHHHHHHHHHHS-THHHHS-S--EEE-----S-S-S-GGGSS-SSB-TTTTHHHHHHHHHHHHHHHHHHHHHHHHHHHHT----HHHHTTT--GGGGGGGSGGGGGGG-/------------------------------------------------------EEEEEE--BTTTBEE-TTSSSEESHHHHHHHHHHHHHT-SEEEEEE-TT-----EEETTEE-HHHHHHHTTSSSEEEEEEE--HHHHTTSEEPSPSEEEEEEEEEEPPGGG-----GGGGGTTB-HHHHHHHHHHHHHHHHHHHHHHHH-TTT-HHHH---TT-----HHHHHHHHHHHHTT---S----SHHHHHHHHHHHHHHHHHHHHHHHHHHHHHHH--TTEEEPS-SSHHHHHH-SSSEEEEETTSHHHHHHHH---HHHHHHHHHHHHTHHHHEES-HHHHHHHHHHHTSSEEEEEEHHHHHHHHHSSSS-EEEEEEEEEEEEEEEEE-SSSTHHHHHHHHHHHHHHHTHHHHHHHHHHS-THHHHS-S--EEE-----S-S---GGGS--SSB-TTTTHHHHHHHHHHHHHHHHHHHHHHHHHHHHT----HHHHTTT--GGGGGGGTTTSGGGG-

InterPro domains:
  IPR001320 Ionotropic glutamate receptor, C-terminal [PF00060] (182-437)
  IPR001320 Ionotropic glutamate receptor, C-terminal [SM00079] (55-422)
  IPR001508 Ionotropic glutamate receptor, metazoa [PR00177] (182-207)
  IPR001508 Ionotropic glutamate receptor, metazoa [PR00177] (250-277)
  IPR015683 Ionotropic glutamate receptor [PTHR18966] (60-486)
  IPR019594 Ionotropic glutamate receptor, L-glutamate and glycine-binding domain [PF10613] (55-162)
  IPR019594 Ionotropic glutamate receptor, L-glutamate and glycine-binding domain [SM00918] (65-124)

pLDDT: mean 70.88, std 24.41, range [15.73, 96.44]

Sequence (1036 aa):
MATRGVSFRFISCVALIAMLHAADPPASTTPAESSTTTTTTTTASTTPKQPTKRNLKVLTLLDPPFVMHTDRGEDFRGFAVEVLREATPKLGYDDFDLKIHNDARFGAEEYPGIFNGIVGAVQNKSADMAVGAFTITSKRSQAVEFSQPLITGGYRALYKIPDSWHPGEAMVTLLRPFSPGLWVLIVFMFVLASLALYIIGRFSPYEDIAFVGKTSTYDGLTLQNSFLYTFSTLVWQGYTAAPKSISGRVLISVWWVFAVMTVAAYIAGLCVLLFRVNPEIRTLPFTTFDELSRQNKVGLMVVANTSAHRYLTISERAVEKRLLALIKLHEEDLFVGHVEEAIQKMIDSDGKLVLLMEASAAEYLTTQEPCNKMVIGETLGEHSIGFICRNDINLCGNISTEVLRMKEDGTIDKLKEKYFGGGCLKDSGKSYVFEGLPFFDTFGGEPDAIMPLTITIKRFSVAFILLVIGIALAGIALLVEIYYAKRRGTAVPQRLQRDGHDDDARAIGTDFHDDDRAMATRGVSFRFISCVALIAMLHAADPPASTTPAESSTTTTTTTTASTTPKQPTKRNLKVLTLLDPPFVMHTDRGEDFRGFAVEVLREATPKLGYDDFDLKIHNDARFGAEEYPGIFNGIVGAVQNKSADMAVGAFTITSKRSQAVEFSQPLITGGYRALYKIPDSWHPGEAMVTLLRPFSPGLWVLIVFMFVLASLALYIIGRFSPYEDIAFVGKTSTYDGLTLQNSFLYTFSTLVWQGYTAAPKSISGRVLISVWWVFAVMTVAAYIAGLCVLLFRVNPEIRTLPFTTFDELSRQNKVGLMVVANTSAHRYLTISERAVEKRLLALIKLHEEDLFVGHVEEAIQKMIDSDGKLVLLMEASAAEYLTTQEPCNKMVIGETLGEHSIGFICRNDINLCGNISTEVLRMKEDGTIDKLKEKYFGGGCLKDSGKSYVFEGLPFFDTFGGEPDAIMPLTITIKRFSVAFILLVIGIALAGIALLVEIYYAKRRGTAVPQRLQRDGHDDDARAIGTDFHDDDRA